Protein AF-C5L203-F1 (afdb_monomer_lite)

pLDDT: mean 73.25, std 21.3, range [21.92, 98.12]

Organism: Perkinsus marinus (strain ATCC 50983 / TXsc) (NCBI:txid423536)

InterPro domains:
  IPR001962 Asparagine synthase [PF00733] (215-255)
  IPR011990 Tetratricopeptide-like helical domain superfamily [G3DSA:1.25.40.10] (316-479)
  IPR011990 Tetratricopeptide-like helical domain superfamily [G3DSA:1.25.40.10] (485-856)
  IPR011990 Tetratricopeptide-like helical domain superfamily [SSF48452] (326-572)
  IPR013699 Signal recognition particle, SRP72 subunit, RNA-binding [PF08492] (887-939)
  IPR014729 Rossmann-like alpha/beta/alpha sandwich fold [G3DSA:3.40.50.620] (203-312)
  IPR017932 Glutamine amidotransferase type 2 domain [PF13537] (48-169)
  IPR017932 Glutamine amidotransferase type 2 domain [PS51278] (2-189)
  IPR026270 Signal recognition particle, SRP72 subunit [PTHR14094] (318-993)
  IPR029055 Nucleophile aminohydrolases, N-terminal [G3DSA:3.60.20.10] (2-196)
  IPR029055 Nucleophile aminohydrolases, N-terminal [SSF56235] (1-193)
  IPR033738 Asparagine synthase, N-terminal domain [cd00712] (2-199)

Structure (mmCIF, N/CA/C/O backbone):
data_AF-C5L203-F1
#
_entry.id   AF-C5L203-F1
#
loop_
_atom_site.group_PDB
_atom_site.id
_atom_site.type_symbol
_atom_site.label_atom_id
_atom_site.label_alt_id
_atom_site.label_comp_id
_atom_site.label_asym_id
_atom_site.label_entity_id
_atom_site.label_seq_id
_atom_site.pdbx_PDB_ins_code
_atom_site.Cartn_x
_atom_site.Cartn_y
_atom_site.Cartn_z
_atom_site.occupancy
_atom_site.B_iso_or_equiv
_atom_site.auth_seq_id
_atom_site.auth_comp_id
_atom_site.auth_asym_id
_atom_site.auth_atom_id
_atom_site.pdbx_PDB_model_num
ATOM 1 N N . MET A 1 1 ? -23.673 -14.806 6.643 1.00 82.50 1 MET A N 1
ATOM 2 C CA . MET A 1 1 ? -23.977 -16.256 6.619 1.00 82.50 1 MET A CA 1
ATOM 3 C C . MET A 1 1 ? -24.822 -16.546 7.827 1.00 82.50 1 MET A C 1
ATOM 5 O O . MET A 1 1 ? -24.348 -16.178 8.884 1.00 82.50 1 MET A O 1
ATOM 9 N N . CYS A 1 2 ? -25.961 -17.221 7.713 1.00 93.56 2 CYS A N 1
ATOM 10 C CA . CYS A 1 2 ? -26.938 -17.395 8.794 1.00 93.56 2 CYS A CA 1
ATOM 11 C C . CYS A 1 2 ? -26.391 -17.977 10.126 1.00 93.56 2 CYS A C 1
ATOM 13 O O . CYS A 1 2 ? -25.274 -18.509 10.235 1.00 93.56 2 CYS A O 1
ATOM 15 N N . GLY A 1 3 ? -27.209 -17.887 11.171 1.00 95.69 3 GLY A N 1
ATOM 16 C CA . GLY A 1 3 ? -27.014 -18.489 12.487 1.00 95.69 3 GLY A CA 1
ATOM 17 C C . GLY A 1 3 ? -28.137 -19.472 12.820 1.00 95.69 3 GLY A C 1
ATOM 18 O O . GLY A 1 3 ? -29.296 -19.188 12.560 1.00 95.69 3 GLY A O 1
ATOM 19 N N . ILE A 1 4 ? -27.790 -20.618 13.408 1.00 97.56 4 ILE A N 1
ATOM 20 C CA . ILE A 1 4 ? -28.744 -21.569 13.994 1.00 97.56 4 ILE A CA 1
ATOM 21 C C . ILE A 1 4 ? -28.460 -21.656 15.491 1.00 97.56 4 ILE A C 1
ATOM 23 O O . ILE A 1 4 ? -27.289 -21.722 15.883 1.00 97.56 4 ILE A O 1
ATOM 27 N N . LEU A 1 5 ? -29.519 -21.718 16.297 1.00 97.69 5 LEU A N 1
ATOM 28 C CA . LEU A 1 5 ? -29.509 -22.233 17.663 1.00 97.69 5 LEU A CA 1
ATOM 29 C C . LEU A 1 5 ? -30.693 -23.192 17.828 1.00 97.69 5 LEU A C 1
ATOM 31 O O . LEU A 1 5 ? -31.832 -22.762 17.748 1.00 97.69 5 LEU A O 1
ATOM 35 N N . ALA A 1 6 ? -30.445 -24.469 18.091 1.00 97.94 6 ALA A N 1
ATOM 36 C CA . ALA A 1 6 ? -31.490 -25.448 18.381 1.00 97.94 6 ALA A CA 1
ATOM 37 C C . ALA A 1 6 ? -31.225 -26.125 19.725 1.00 97.94 6 ALA A C 1
ATOM 39 O O . ALA A 1 6 ? -30.077 -26.448 20.030 1.00 97.94 6 ALA A O 1
ATOM 40 N N . VAL A 1 7 ? -32.273 -26.339 20.510 1.00 97.00 7 VAL A N 1
ATOM 41 C CA . VAL A 1 7 ? -32.245 -26.966 21.831 1.00 97.00 7 VAL A CA 1
ATOM 42 C C . VAL A 1 7 ? -33.370 -27.989 21.898 1.00 97.00 7 VAL A C 1
ATOM 44 O O . VAL A 1 7 ? -34.521 -27.667 21.609 1.00 97.00 7 VAL A O 1
ATOM 47 N N . PHE A 1 8 ? -33.028 -29.216 22.275 1.00 95.69 8 PHE A N 1
ATOM 48 C CA . PHE A 1 8 ? -33.957 -30.339 22.385 1.00 95.69 8 PHE A CA 1
ATOM 49 C C . PHE A 1 8 ? -33.900 -30.945 23.784 1.00 95.69 8 PHE A C 1
ATOM 51 O O . PHE A 1 8 ? -32.814 -31.036 24.364 1.00 95.69 8 PHE A O 1
ATOM 58 N N . GLY A 1 9 ? -35.039 -31.423 24.288 1.00 93.44 9 GLY A N 1
ATOM 59 C CA . GLY A 1 9 ? -35.134 -32.091 25.586 1.00 93.44 9 GLY A CA 1
ATOM 60 C C . GLY A 1 9 ? -35.141 -31.131 26.776 1.00 93.44 9 GLY A C 1
ATOM 61 O O . GLY A 1 9 ? -34.632 -31.488 27.837 1.00 93.44 9 GLY A O 1
ATOM 62 N N . LEU A 1 10 ? -35.667 -29.913 26.605 1.00 93.69 10 LEU A N 1
ATOM 63 C CA . LEU A 1 10 ? -35.875 -28.971 27.706 1.00 93.69 10 LEU A CA 1
ATOM 64 C C . LEU A 1 10 ? -36.775 -29.593 28.788 1.00 93.69 10 LEU A C 1
ATOM 66 O O . LEU A 1 10 ? -37.792 -30.218 28.494 1.00 93.69 10 LEU A O 1
ATOM 70 N N . LYS A 1 11 ? -36.408 -29.414 30.062 1.00 90.50 11 LYS A N 1
ATOM 71 C CA . LYS A 1 11 ? -37.240 -29.864 31.195 1.00 90.50 11 LYS A CA 1
ATOM 72 C C . LYS A 1 11 ? -38.483 -29.002 31.401 1.00 90.50 11 LYS A C 1
ATOM 74 O O . LYS A 1 11 ? -39.487 -29.487 31.916 1.00 90.50 11 LYS A O 1
ATOM 79 N N . GLU A 1 12 ? -38.371 -27.724 31.068 1.00 90.00 12 GLU A N 1
ATOM 80 C CA . GLU A 1 12 ? -39.465 -26.760 31.081 1.00 90.00 12 GLU A CA 1
ATOM 81 C C . GLU A 1 12 ? -40.057 -26.600 29.679 1.00 90.00 12 GLU A C 1
ATOM 83 O O . GLU A 1 12 ? -39.439 -26.989 28.687 1.00 90.00 12 GLU A O 1
ATOM 88 N N . ASP A 1 13 ? -41.254 -26.022 29.600 1.00 93.69 13 ASP A N 1
ATOM 89 C CA . ASP A 1 13 ? -41.859 -25.693 28.313 1.00 93.69 13 ASP A CA 1
ATOM 90 C C . ASP A 1 13 ? -41.004 -24.652 27.565 1.00 93.69 13 ASP A C 1
ATOM 92 O O . ASP A 1 13 ? -40.489 -23.696 28.153 1.00 93.69 13 ASP A O 1
ATOM 96 N N . ALA A 1 14 ? -40.853 -24.830 26.258 1.00 93.56 14 ALA A N 1
ATOM 97 C CA . ALA A 1 14 ? -40.034 -24.005 25.391 1.00 93.56 14 ALA A CA 1
ATOM 98 C C . ALA A 1 14 ? -40.481 -22.539 25.389 1.00 93.56 14 ALA A C 1
ATOM 100 O O . ALA A 1 14 ? -39.633 -21.667 25.211 1.00 93.56 14 ALA A O 1
ATOM 101 N N . GLU A 1 15 ? -41.762 -22.242 25.642 1.00 93.94 15 GLU A N 1
ATOM 102 C CA . GLU A 1 15 ? -42.229 -20.859 25.807 1.00 93.94 15 GLU A CA 1
ATOM 103 C C . GLU A 1 15 ? -41.666 -20.203 27.077 1.00 93.94 15 GLU A C 1
ATOM 105 O O . GLU A 1 15 ? -41.378 -19.006 27.078 1.00 93.94 15 GLU A O 1
ATOM 110 N N . ILE A 1 16 ? -41.421 -20.976 28.140 1.00 94.19 16 ILE A N 1
ATOM 111 C CA . ILE A 1 16 ? -40.748 -20.490 29.357 1.00 94.19 16 ILE A CA 1
ATOM 112 C C . ILE A 1 16 ? -39.256 -20.280 29.079 1.00 94.19 16 ILE A C 1
ATOM 114 O O . ILE A 1 16 ? -38.678 -19.272 29.490 1.00 94.19 16 ILE A O 1
ATOM 118 N N . PHE A 1 17 ? -38.637 -21.188 28.321 1.00 93.88 17 PHE A N 1
ATOM 119 C CA . PHE A 1 17 ? -37.232 -21.075 27.926 1.00 93.88 17 PHE A CA 1
ATOM 120 C C . PHE A 1 17 ? -36.982 -19.957 26.897 1.00 93.88 17 PHE A C 1
ATOM 122 O O . PHE A 1 17 ? -35.861 -19.452 26.779 1.00 93.88 17 PHE A O 1
ATOM 129 N N . ARG A 1 18 ? -38.006 -19.533 26.149 1.00 95.12 18 ARG A N 1
ATOM 130 C CA . ARG A 1 18 ? -37.896 -18.618 25.004 1.00 95.12 18 ARG A CA 1
ATOM 131 C C . ARG A 1 18 ? -37.084 -17.343 25.274 1.00 95.12 18 ARG A C 1
ATOM 133 O O . ARG A 1 18 ? -36.204 -17.060 24.458 1.00 95.12 18 ARG A O 1
ATOM 140 N N . PRO A 1 19 ? -37.257 -16.591 26.383 1.00 95.81 19 PRO A N 1
ATOM 141 C CA . PRO A 1 19 ? -36.428 -15.414 26.659 1.00 95.81 19 PRO A CA 1
ATOM 142 C C . PRO A 1 19 ? -34.935 -15.754 26.768 1.00 95.81 19 PRO A C 1
ATOM 144 O O . PRO A 1 19 ? -34.087 -15.032 26.244 1.00 95.81 19 PRO A O 1
ATOM 147 N N . THR A 1 20 ? -34.610 -16.894 27.388 1.00 93.88 20 THR A N 1
ATOM 148 C CA . THR A 1 20 ? -33.238 -17.416 27.453 1.00 93.88 20 THR A CA 1
ATOM 149 C C . THR A 1 20 ? -32.735 -17.800 26.063 1.00 93.88 20 THR A C 1
ATOM 151 O O . THR A 1 20 ? -31.639 -17.396 25.670 1.00 93.88 20 THR A O 1
ATOM 154 N N . GLY A 1 21 ? -33.523 -18.570 25.309 1.00 94.06 21 GLY A N 1
ATOM 155 C CA . GLY A 1 21 ? -33.169 -19.006 23.960 1.00 94.06 21 GLY A CA 1
ATOM 156 C C . GLY A 1 21 ? -32.878 -17.825 23.029 1.00 94.06 21 GLY A C 1
ATOM 157 O O . GLY A 1 21 ? -31.865 -17.821 22.330 1.00 94.06 21 GLY A O 1
ATOM 158 N N . LEU A 1 22 ? -33.690 -16.767 23.097 1.00 95.38 22 LEU A N 1
ATOM 159 C CA . LEU A 1 22 ? -33.485 -15.534 22.336 1.00 95.38 22 LEU A CA 1
ATOM 160 C C . LEU A 1 22 ? -32.226 -14.770 22.772 1.00 95.38 22 LEU A C 1
ATOM 162 O O . LEU A 1 22 ? -31.503 -14.266 21.915 1.00 95.38 22 LEU A O 1
ATOM 166 N N . GLN A 1 23 ? -31.893 -14.723 24.068 1.00 95.50 23 GLN A N 1
ATOM 167 C CA . GLN A 1 23 ? -30.625 -14.135 24.529 1.00 95.50 23 GLN A CA 1
ATOM 168 C C . GLN A 1 23 ? -29.404 -14.887 23.983 1.00 95.50 23 GLN A C 1
ATOM 170 O O . GLN A 1 23 ? -28.409 -14.263 23.607 1.00 95.50 23 GLN A O 1
ATOM 175 N N . LEU A 1 24 ? -29.469 -16.220 23.920 1.00 95.38 24 LEU A N 1
ATOM 176 C CA . LEU A 1 24 ? -28.408 -17.043 23.338 1.00 95.38 24 LEU A CA 1
ATOM 177 C C . LEU A 1 24 ? -28.317 -16.842 21.818 1.00 95.38 24 LEU A C 1
ATOM 179 O O . LEU A 1 24 ? -27.210 -16.677 21.300 1.00 95.38 24 LEU A O 1
ATOM 183 N N . SER A 1 25 ? -29.458 -16.781 21.122 1.00 94.44 25 SER A N 1
ATOM 184 C CA . SER A 1 25 ? -29.531 -16.496 19.681 1.00 94.44 25 SER A CA 1
ATOM 185 C C . SER A 1 25 ? -28.968 -15.111 19.345 1.00 94.44 25 SER A C 1
ATOM 187 O O . SER A 1 25 ? -28.134 -14.972 18.451 1.00 94.44 25 SER A O 1
ATOM 189 N N . LYS A 1 26 ? -29.274 -14.090 20.160 1.00 94.44 26 LYS A N 1
ATOM 190 C CA . LYS A 1 26 ? -28.774 -12.715 19.987 1.00 94.44 26 LYS A CA 1
ATOM 191 C C . LYS A 1 26 ? -27.244 -12.642 19.929 1.00 94.44 26 LYS A C 1
ATOM 193 O O . LYS A 1 26 ? -26.695 -11.812 19.207 1.00 94.44 26 LYS A O 1
ATOM 198 N N . ARG A 1 27 ? -26.527 -13.546 20.610 1.00 95.06 27 ARG A N 1
ATOM 199 C CA . ARG A 1 27 ? -25.052 -13.621 20.544 1.00 95.06 27 ARG A CA 1
ATOM 200 C C . ARG A 1 27 ? -24.553 -13.943 19.134 1.00 95.06 27 ARG A C 1
ATOM 202 O O . ARG A 1 27 ? -23.462 -13.518 18.755 1.00 95.06 27 ARG A O 1
ATOM 209 N N . ILE A 1 28 ? -25.328 -14.686 18.350 1.00 93.81 28 ILE A N 1
ATOM 210 C CA . ILE A 1 28 ? -24.997 -15.060 16.972 1.00 93.81 28 ILE A CA 1
ATOM 211 C C . ILE A 1 28 ? -25.735 -14.222 15.918 1.00 93.81 28 ILE A C 1
ATOM 213 O O . ILE A 1 28 ? -25.506 -14.447 14.738 1.00 93.81 28 ILE A O 1
ATOM 217 N N . ARG A 1 29 ? -26.498 -13.190 16.306 1.00 91.88 29 ARG A N 1
ATOM 218 C CA . ARG A 1 29 ? -27.265 -12.325 15.385 1.00 91.88 29 ARG A CA 1
ATOM 219 C C . ARG A 1 29 ? -26.428 -11.616 14.314 1.00 91.88 29 ARG A C 1
ATOM 221 O O . ARG A 1 29 ? -26.865 -11.489 13.181 1.00 91.88 29 ARG A O 1
ATOM 228 N N . HIS A 1 30 ? -25.180 -11.250 14.620 1.00 90.50 30 HIS A N 1
ATOM 229 C CA . HIS A 1 30 ? -24.232 -10.656 13.654 1.00 90.50 30 HIS A CA 1
ATOM 230 C C . HIS A 1 30 ? -23.986 -11.503 12.383 1.00 90.50 30 HIS A C 1
ATOM 232 O O . HIS A 1 30 ? -23.420 -11.016 11.410 1.00 90.50 30 HIS A O 1
ATOM 238 N N . ARG A 1 31 ? -24.363 -12.786 12.400 1.00 88.50 31 ARG A N 1
ATOM 239 C CA . ARG A 1 31 ? -24.259 -13.715 11.272 1.00 88.50 31 ARG A CA 1
ATOM 240 C C . ARG A 1 31 ? -25.333 -13.462 10.200 1.00 88.50 31 ARG A C 1
ATOM 242 O O . ARG A 1 31 ? -25.049 -13.591 9.004 1.00 88.50 31 ARG A O 1
ATOM 249 N N . GLY A 1 32 ? -26.533 -13.091 10.636 1.00 83.44 32 GLY A N 1
ATOM 250 C CA . GLY A 1 32 ? -27.715 -12.885 9.809 1.00 83.44 32 GLY A CA 1
ATOM 251 C C . GLY A 1 32 ? -28.655 -11.883 10.476 1.00 83.44 32 GLY A C 1
ATOM 252 O O . GLY A 1 32 ? -29.555 -12.308 11.195 1.00 83.44 32 GLY A O 1
ATOM 253 N N . PRO A 1 33 ? -28.403 -10.572 10.314 1.00 78.56 33 PRO A N 1
ATOM 254 C CA . PRO A 1 33 ? -29.177 -9.528 10.979 1.00 78.56 33 PRO A CA 1
ATOM 255 C C . PRO A 1 33 ? -30.534 -9.248 10.315 1.00 78.56 33 PRO A C 1
ATOM 257 O O . PRO A 1 33 ? -31.339 -8.542 10.919 1.00 78.56 33 PRO A O 1
ATOM 260 N N . ASP A 1 34 ? -30.782 -9.789 9.118 1.00 85.06 34 ASP A N 1
ATOM 261 C CA . ASP A 1 34 ? -31.914 -9.408 8.264 1.00 85.06 34 ASP A CA 1
ATOM 262 C C . ASP A 1 34 ? -33.248 -9.949 8.786 1.00 85.06 34 ASP A C 1
ATOM 264 O O . ASP A 1 34 ? -34.286 -9.311 8.632 1.00 85.06 34 ASP A O 1
ATOM 268 N N . TRP A 1 35 ? -33.237 -11.129 9.412 1.00 85.12 35 TRP A N 1
ATOM 269 C CA . TRP A 1 35 ? -34.433 -11.714 10.010 1.00 85.12 35 TRP A CA 1
ATOM 270 C C . TRP A 1 35 ? -34.079 -12.585 11.209 1.00 85.12 35 TRP A C 1
ATOM 272 O O . TRP A 1 35 ? -33.162 -13.402 11.138 1.00 85.12 35 TRP A O 1
ATOM 282 N N . SER A 1 36 ? -34.854 -12.469 12.282 1.00 90.56 36 SER A N 1
ATOM 283 C CA . SER A 1 36 ? -34.721 -13.308 13.473 1.00 90.56 36 SER A CA 1
ATOM 284 C C . SER A 1 36 ? -36.063 -13.969 13.753 1.00 90.56 36 SER A C 1
ATOM 286 O O . SER A 1 36 ? -37.072 -13.281 13.907 1.00 90.56 36 SER A O 1
ATOM 288 N N . SER A 1 37 ? -36.101 -15.296 13.837 1.00 92.50 37 SER A N 1
ATOM 289 C CA . SER A 1 37 ? -37.325 -16.002 14.224 1.00 92.50 37 SER A CA 1
ATOM 290 C C . SER A 1 37 ? -37.030 -17.243 15.060 1.00 92.50 37 SER A C 1
ATOM 292 O O . SER A 1 37 ? -35.897 -17.733 15.102 1.00 92.50 37 SER A O 1
ATOM 294 N N . CYS A 1 38 ? -38.048 -17.734 15.769 1.00 95.19 38 CYS A N 1
ATOM 295 C CA . CYS A 1 38 ? -37.935 -18.936 16.577 1.00 95.19 38 CYS A CA 1
ATOM 296 C C . CYS A 1 38 ? -39.191 -19.807 16.519 1.00 95.19 38 CYS A C 1
ATOM 298 O O . CYS A 1 38 ? -40.311 -19.304 16.468 1.00 95.19 38 CYS A O 1
ATOM 300 N N . TYR A 1 39 ? -38.977 -21.111 16.622 1.00 96.25 39 TYR A N 1
ATOM 301 C CA . TYR A 1 39 ? -39.967 -22.141 16.875 1.00 96.25 39 TYR A CA 1
ATOM 302 C C . TYR A 1 39 ? -39.869 -22.585 18.337 1.00 96.25 39 TYR A C 1
ATOM 304 O O . TYR A 1 39 ? -38.778 -22.919 18.809 1.00 96.25 39 TYR A O 1
ATOM 312 N N . CYS A 1 40 ? -41.001 -22.590 19.038 1.00 95.38 40 CYS A N 1
ATOM 313 C CA . CYS A 1 40 ? -41.128 -23.070 20.412 1.00 95.38 40 CYS A CA 1
ATOM 314 C C . CYS A 1 40 ? -42.271 -24.086 20.457 1.00 95.38 40 CYS A C 1
ATOM 316 O O . CYS A 1 40 ? -43.402 -23.766 20.097 1.00 95.38 40 CYS A O 1
ATOM 318 N N . HIS A 1 41 ? -41.984 -25.317 20.876 1.00 92.88 41 HIS A N 1
ATOM 319 C CA . HIS A 1 41 ? -43.021 -26.318 21.108 1.00 92.88 41 HIS A CA 1
ATOM 320 C C . HIS A 1 41 ? -42.549 -27.350 22.129 1.00 92.88 41 HIS A C 1
ATOM 322 O O . HIS A 1 41 ? -41.554 -28.034 21.890 1.00 92.88 41 HIS A O 1
ATOM 328 N N . LYS A 1 42 ? -43.292 -27.503 23.234 1.00 92.38 42 LYS A N 1
ATOM 329 C CA . LYS A 1 42 ? -43.001 -28.467 24.308 1.00 92.38 42 LYS A CA 1
ATOM 330 C C . LYS A 1 42 ? -41.556 -28.353 24.793 1.00 92.38 42 LYS A C 1
ATOM 332 O O . LYS A 1 42 ? -41.200 -27.340 25.359 1.00 92.38 42 LYS A O 1
ATOM 337 N N . ASP A 1 43 ? -40.720 -29.356 24.572 1.00 93.81 43 ASP A N 1
ATOM 338 C CA . ASP A 1 43 ? -39.336 -29.433 25.030 1.00 93.81 43 ASP A CA 1
ATOM 339 C C . ASP A 1 43 ? -38.314 -28.998 23.958 1.00 93.81 43 ASP A C 1
ATOM 341 O O . ASP A 1 43 ? -37.120 -29.301 24.070 1.00 93.81 43 ASP A O 1
ATOM 345 N N . VAL A 1 44 ? -38.769 -28.304 22.904 1.00 97.06 44 VAL A N 1
ATOM 346 C CA . VAL A 1 44 ? -37.970 -27.944 21.724 1.00 97.06 44 VAL A CA 1
ATOM 347 C C . VAL A 1 44 ? -37.989 -26.442 21.446 1.00 97.06 44 VAL A C 1
ATOM 349 O O . VAL A 1 44 ? -39.046 -25.828 21.299 1.00 97.06 44 VAL A O 1
ATOM 352 N N . PHE A 1 45 ? -36.793 -25.872 21.288 1.00 97.69 45 PHE A N 1
ATOM 353 C CA . PHE A 1 45 ? -36.564 -24.487 20.882 1.00 97.69 45 PHE A CA 1
ATOM 354 C C . PHE A 1 45 ? -35.628 -24.443 19.671 1.00 97.69 45 PHE A C 1
ATOM 356 O O . PHE A 1 45 ? -34.523 -24.977 19.728 1.00 97.69 45 PHE A O 1
ATOM 363 N N . ILE A 1 46 ? -36.020 -23.782 18.582 1.00 98.12 46 ILE A N 1
ATOM 364 C CA . ILE A 1 46 ? -35.163 -23.578 17.404 1.00 98.12 46 ILE A CA 1
ATOM 365 C C . ILE A 1 46 ? -35.225 -22.109 17.008 1.00 98.12 46 ILE A C 1
ATOM 367 O O . ILE A 1 46 ? -36.286 -21.619 16.657 1.00 98.12 46 ILE A O 1
ATOM 371 N N . ALA A 1 47 ? -34.098 -21.411 17.023 1.00 96.88 47 ALA A N 1
ATOM 372 C CA . ALA A 1 47 ? -33.953 -20.050 16.535 1.00 96.88 47 ALA A CA 1
ATOM 373 C C . ALA A 1 47 ? -33.035 -19.993 15.312 1.00 96.88 47 ALA A C 1
ATOM 375 O O . ALA A 1 47 ? -32.069 -20.759 15.185 1.00 96.88 47 ALA A O 1
ATOM 376 N N . HIS A 1 48 ? -33.341 -19.053 14.425 1.00 96.88 48 HIS A N 1
ATOM 377 C CA . HIS A 1 48 ? -32.569 -18.781 13.225 1.00 96.88 48 HIS A CA 1
ATOM 378 C C . HIS A 1 48 ? -32.344 -17.279 13.060 1.00 96.88 48 HIS A C 1
ATOM 380 O O . HIS A 1 48 ? -33.257 -16.477 13.248 1.00 96.88 48 HIS A O 1
ATOM 386 N N . GLU A 1 49 ? -31.105 -16.933 12.725 1.00 95.25 49 GLU A N 1
ATOM 387 C CA . GLU A 1 49 ? -30.656 -15.579 12.400 1.00 95.25 49 GLU A CA 1
ATOM 388 C C . GLU A 1 49 ? -30.281 -15.573 10.915 1.00 95.25 49 GLU A C 1
ATOM 390 O O . GLU A 1 49 ? -29.255 -16.144 10.519 1.00 95.25 49 GLU A O 1
ATOM 395 N N . ARG A 1 50 ? -31.129 -14.998 10.068 1.00 91.12 50 ARG A N 1
ATOM 396 C CA . ARG A 1 50 ? -31.045 -15.128 8.614 1.00 91.12 50 ARG A CA 1
ATOM 397 C C . ARG A 1 50 ? -30.233 -14.003 7.989 1.00 91.12 50 ARG A C 1
ATOM 399 O O . ARG A 1 50 ? -30.448 -12.832 8.276 1.00 91.12 50 ARG A O 1
ATOM 406 N N . LEU A 1 51 ? -29.330 -14.380 7.087 1.00 89.81 51 LEU A N 1
ATOM 407 C CA . LEU A 1 51 ? -28.811 -13.488 6.052 1.00 89.81 51 LEU A CA 1
ATOM 408 C C . LEU A 1 51 ? -29.572 -13.805 4.757 1.00 89.81 51 LEU A C 1
ATOM 410 O O . LEU A 1 51 ? -29.513 -14.943 4.289 1.00 89.81 51 LEU A O 1
ATOM 414 N N . ALA A 1 52 ? -30.311 -12.844 4.216 1.00 87.12 52 ALA A N 1
ATOM 415 C CA . ALA A 1 52 ? -31.176 -13.016 3.057 1.00 87.12 52 ALA A CA 1
ATOM 416 C C . ALA A 1 52 ? -30.368 -12.943 1.745 1.00 87.12 52 ALA A C 1
ATOM 418 O O . ALA A 1 52 ? -29.904 -11.874 1.360 1.00 87.12 52 ALA A O 1
ATOM 419 N N . ILE A 1 53 ? -30.185 -14.084 1.063 1.00 83.25 53 ILE A N 1
ATOM 420 C CA . ILE A 1 53 ? -29.422 -14.179 -0.204 1.00 83.25 53 ILE A CA 1
ATOM 421 C C . ILE A 1 53 ? -30.303 -14.679 -1.355 1.00 83.25 53 ILE A C 1
ATOM 423 O O . ILE A 1 53 ? -30.391 -14.022 -2.391 1.00 83.25 53 ILE A O 1
ATOM 427 N N . VAL A 1 54 ? -30.954 -15.831 -1.163 1.00 84.19 54 VAL A N 1
ATOM 428 C CA . VAL A 1 54 ? -31.940 -16.408 -2.090 1.00 84.19 54 VAL A CA 1
ATOM 429 C C . VAL A 1 54 ? -33.321 -16.281 -1.456 1.00 84.19 54 VAL A C 1
ATOM 431 O O . VAL A 1 54 ? -33.507 -16.687 -0.305 1.00 84.19 54 VAL A O 1
ATOM 434 N N . ASP A 1 55 ? -34.260 -15.712 -2.210 1.00 83.75 55 ASP A N 1
ATOM 435 C CA . ASP A 1 55 ? -35.632 -15.394 -1.827 1.00 83.75 55 ASP A CA 1
ATOM 436 C C . ASP A 1 55 ? -35.708 -14.488 -0.592 1.00 83.75 55 ASP A C 1
ATOM 438 O O . ASP A 1 55 ? -35.942 -14.918 0.542 1.00 83.75 55 ASP A O 1
ATOM 442 N N . VAL A 1 56 ? -35.434 -13.200 -0.809 1.00 81.19 56 VAL A N 1
ATOM 443 C CA . VAL A 1 56 ? -35.354 -12.193 0.260 1.00 81.19 56 VAL A CA 1
ATOM 444 C C . VAL A 1 56 ? -36.673 -12.078 1.029 1.00 81.19 56 VAL A C 1
ATOM 446 O O . VAL A 1 56 ? -36.632 -11.932 2.249 1.00 81.19 56 VAL A O 1
ATOM 449 N N . GLU A 1 57 ? -37.808 -12.228 0.344 1.00 81.12 57 GLU A N 1
ATOM 450 C CA . GLU A 1 57 ? -39.147 -11.963 0.879 1.00 81.12 57 GLU A CA 1
ATOM 451 C C . GLU A 1 57 ? -39.757 -13.151 1.637 1.00 81.12 57 GLU A C 1
ATOM 453 O O . GLU A 1 57 ? -40.255 -12.966 2.746 1.00 81.12 57 GLU A O 1
ATOM 458 N N . SER A 1 58 ? -39.726 -14.367 1.073 1.00 85.00 58 SER A N 1
ATOM 459 C CA . SER A 1 58 ? -40.485 -15.511 1.616 1.00 85.00 58 SER A CA 1
ATOM 460 C C . SER A 1 58 ? -39.634 -16.587 2.303 1.00 85.00 58 SER A C 1
ATOM 462 O O . SER A 1 58 ? -40.170 -17.484 2.950 1.00 85.00 58 SER A O 1
ATOM 464 N N . GLY A 1 59 ? -38.303 -16.469 2.262 1.00 83.44 59 GLY A N 1
ATOM 465 C CA . GLY A 1 59 ? -37.370 -17.491 2.751 1.00 83.44 59 GLY A CA 1
ATOM 466 C C . GLY A 1 59 ? -37.075 -17.458 4.255 1.00 83.44 59 GLY A C 1
ATOM 467 O O . GLY A 1 59 ? -35.999 -17.908 4.669 1.00 83.44 59 GLY A O 1
ATOM 468 N N . ALA A 1 60 ? -37.956 -16.874 5.075 1.00 88.00 60 ALA A N 1
ATOM 469 C CA . ALA A 1 60 ? -37.778 -16.791 6.524 1.00 88.00 60 ALA A CA 1
ATOM 470 C C . ALA A 1 60 ? -37.690 -18.194 7.150 1.00 88.00 60 ALA A C 1
ATOM 472 O O . ALA A 1 60 ? -38.455 -19.090 6.804 1.00 88.00 60 ALA A O 1
ATOM 473 N N . GLN A 1 61 ? -36.749 -18.385 8.079 1.00 91.88 61 GLN A N 1
ATOM 474 C CA . GLN A 1 61 ? -36.522 -19.676 8.733 1.00 91.88 61 GLN A CA 1
ATOM 475 C C . GLN A 1 61 ? -36.719 -19.559 10.251 1.00 91.88 61 GLN A C 1
ATOM 477 O O . GLN A 1 61 ? -36.443 -18.481 10.788 1.00 91.88 61 GLN A O 1
ATOM 482 N N . PRO A 1 62 ? -37.131 -20.628 10.966 1.00 95.38 62 PRO A N 1
ATOM 483 C CA . PRO A 1 62 ? -37.295 -22.006 10.481 1.00 95.38 62 PRO A CA 1
ATOM 484 C C . PRO A 1 62 ? -38.379 -22.191 9.405 1.00 95.38 62 PRO A C 1
ATOM 486 O O . PRO A 1 62 ? -39.405 -21.524 9.447 1.00 95.38 62 PRO A O 1
ATOM 489 N N . LEU A 1 63 ? -38.120 -23.073 8.437 1.00 95.25 63 LEU A N 1
ATOM 490 C CA . LEU A 1 63 ? -39.057 -23.486 7.390 1.00 95.25 63 LEU A CA 1
ATOM 491 C C . LEU A 1 63 ? -39.982 -24.583 7.918 1.00 95.25 63 LEU A C 1
ATOM 493 O O . LEU A 1 63 ? -39.560 -25.409 8.731 1.00 95.25 63 LEU A O 1
ATOM 497 N N . TYR A 1 64 ? -41.211 -24.615 7.407 1.00 95.12 64 TYR A N 1
ATOM 498 C CA . TYR A 1 64 ? -42.248 -25.563 7.806 1.00 95.12 64 TYR A CA 1
ATOM 499 C C . TYR A 1 64 ? -42.821 -26.277 6.598 1.00 95.12 64 TYR A C 1
ATOM 501 O O . TYR A 1 64 ? -42.976 -25.673 5.536 1.00 95.12 64 TYR A O 1
ATOM 509 N N . ASN A 1 65 ? -43.171 -27.550 6.771 1.00 92.62 65 ASN A N 1
ATOM 510 C CA . ASN A 1 65 ? -44.007 -28.227 5.788 1.00 92.62 65 ASN A CA 1
ATOM 511 C C . ASN A 1 65 ? -45.463 -27.752 5.902 1.00 92.62 65 ASN A C 1
ATOM 513 O O . ASN A 1 65 ? -45.831 -27.059 6.851 1.00 92.62 65 ASN A O 1
ATOM 517 N N . LYS A 1 66 ? -46.305 -28.139 4.937 1.00 88.88 66 LYS A N 1
ATOM 518 C CA . LYS A 1 66 ? -47.705 -27.691 4.838 1.00 88.88 66 LYS A CA 1
ATOM 519 C C . LYS A 1 66 ? -48.511 -27.902 6.126 1.00 88.88 66 LYS A C 1
ATOM 521 O O . LYS A 1 66 ? -49.315 -27.050 6.491 1.00 88.88 66 LYS A O 1
ATOM 526 N N . ASP A 1 67 ? -48.261 -29.008 6.820 1.00 89.81 67 ASP A N 1
ATOM 527 C CA . ASP A 1 67 ? -48.970 -29.377 8.048 1.00 89.81 67 ASP A CA 1
ATOM 528 C C . ASP A 1 67 ? -48.296 -28.837 9.327 1.00 89.81 67 ASP A C 1
ATOM 530 O O . ASP A 1 67 ? -48.766 -29.106 10.432 1.00 89.81 67 ASP A O 1
ATOM 534 N N . HIS A 1 68 ? -47.196 -28.081 9.201 1.00 90.62 68 HIS A N 1
ATOM 535 C CA . HIS A 1 68 ? -46.363 -27.585 10.306 1.00 90.62 68 HIS A CA 1
ATOM 536 C C . HIS A 1 68 ? -45.872 -28.682 11.272 1.00 90.62 68 HIS A C 1
ATOM 538 O O . HIS A 1 68 ? -45.604 -28.429 12.448 1.00 90.62 68 HIS A O 1
ATOM 544 N N . THR A 1 69 ? -45.727 -29.911 10.779 1.00 92.62 69 THR A N 1
ATOM 545 C CA . THR A 1 69 ? -45.225 -31.056 11.543 1.00 92.62 69 THR A CA 1
ATOM 546 C C . THR A 1 69 ? -43.712 -31.212 11.451 1.00 92.62 69 THR A C 1
ATOM 548 O O . THR A 1 69 ? -43.104 -31.752 12.374 1.00 92.62 69 THR A O 1
ATOM 551 N N . THR A 1 70 ? -43.104 -30.741 10.361 1.00 95.88 70 THR A N 1
ATOM 552 C CA . THR A 1 70 ? -41.657 -30.793 10.127 1.00 95.88 70 THR A CA 1
ATOM 553 C C . THR A 1 70 ? -41.096 -29.374 10.120 1.00 95.88 70 THR A C 1
ATOM 555 O O . THR A 1 70 ? -41.618 -28.499 9.430 1.00 95.88 70 THR A O 1
ATOM 558 N N . VAL A 1 71 ? -40.027 -29.147 10.885 1.00 97.31 71 VAL A N 1
ATOM 559 C CA . VAL A 1 71 ? -39.371 -27.845 11.070 1.00 97.31 71 VAL A CA 1
ATOM 560 C C . VAL A 1 71 ? -37.913 -27.941 10.636 1.00 97.31 71 VAL A C 1
ATOM 562 O O . VAL A 1 71 ? -37.192 -28.829 11.092 1.00 97.31 71 VAL A O 1
ATOM 565 N N . LEU A 1 72 ? -37.451 -27.019 9.793 1.00 97.62 72 LEU A N 1
ATOM 566 C CA . LEU A 1 72 ? -36.098 -27.013 9.232 1.00 97.62 72 LEU A CA 1
ATOM 567 C C . LEU A 1 72 ? -35.403 -25.662 9.461 1.00 97.62 72 LEU A C 1
ATOM 569 O O . LEU A 1 72 ? -35.917 -24.618 9.080 1.00 97.62 72 LEU A O 1
ATOM 573 N N . ALA A 1 73 ? -34.190 -25.675 10.013 1.00 97.44 73 ALA A N 1
ATOM 574 C CA . ALA A 1 73 ? -33.325 -24.497 10.115 1.00 97.44 73 ALA A CA 1
ATOM 575 C C . ALA A 1 73 ? -31.973 -24.765 9.443 1.00 97.44 73 ALA A C 1
ATOM 577 O O . ALA A 1 73 ? -31.296 -25.737 9.783 1.00 97.44 73 ALA A O 1
ATOM 578 N N . VAL A 1 74 ? -31.565 -23.897 8.515 1.00 96.38 74 VAL A N 1
ATOM 579 C CA . VAL A 1 74 ? -30.405 -24.084 7.631 1.00 96.38 74 VAL A CA 1
ATOM 580 C C . VAL A 1 74 ? -29.499 -22.861 7.636 1.00 96.38 74 VAL A C 1
ATOM 582 O O . VAL A 1 74 ? -29.913 -21.726 7.429 1.00 96.38 74 VAL A O 1
ATOM 585 N N . ASN A 1 75 ? -28.209 -23.108 7.802 1.00 95.44 75 ASN A N 1
ATOM 586 C CA . ASN A 1 75 ? -27.143 -22.169 7.521 1.00 95.44 75 ASN A CA 1
ATOM 587 C C . ASN A 1 75 ? -26.406 -22.702 6.296 1.00 95.44 75 ASN A C 1
ATOM 589 O O . ASN A 1 75 ? -25.659 -23.671 6.414 1.00 95.44 75 ASN A O 1
ATOM 593 N N . GLY A 1 76 ? -26.664 -22.144 5.119 1.00 92.38 76 GLY A N 1
ATOM 594 C CA . GLY A 1 76 ? -26.118 -22.694 3.889 1.00 92.38 76 GLY A CA 1
ATOM 595 C C . GLY A 1 76 ? -26.807 -22.219 2.624 1.00 92.38 76 GLY A C 1
ATOM 596 O O . GLY A 1 76 ? -27.722 -21.408 2.687 1.00 92.38 76 GLY A O 1
ATOM 597 N N . GLU A 1 77 ? -26.326 -22.771 1.516 1.00 93.25 77 GLU A N 1
ATOM 598 C CA . GLU A 1 77 ? -26.738 -22.530 0.140 1.00 93.25 77 GLU A CA 1
ATOM 599 C C . GLU A 1 77 ? -26.706 -23.861 -0.639 1.00 93.25 77 GLU A C 1
ATOM 601 O O . GLU A 1 77 ? -25.677 -24.551 -0.661 1.00 93.25 77 GLU A O 1
ATOM 606 N N . ILE A 1 78 ? -27.821 -24.233 -1.272 1.00 95.00 78 ILE A N 1
ATOM 607 C CA . ILE A 1 78 ? -27.990 -25.450 -2.081 1.00 95.00 78 ILE A CA 1
ATOM 608 C C . ILE A 1 78 ? -27.968 -25.100 -3.575 1.00 95.00 78 ILE A C 1
ATOM 610 O O . ILE A 1 78 ? -28.988 -24.795 -4.178 1.00 95.00 78 ILE A O 1
ATOM 614 N N . TYR A 1 79 ? -26.804 -25.194 -4.216 1.00 93.75 79 TYR A N 1
ATOM 615 C CA . TYR A 1 79 ? -26.570 -24.772 -5.606 1.00 93.75 79 TYR A CA 1
ATOM 616 C C . TYR A 1 79 ? -27.393 -25.513 -6.664 1.00 93.75 79 TYR A C 1
ATOM 618 O O . TYR A 1 79 ? -27.601 -25.000 -7.759 1.00 93.75 79 TYR A O 1
ATOM 626 N N . ASN A 1 80 ? -27.838 -26.737 -6.377 1.00 94.31 80 ASN A N 1
ATOM 627 C CA . ASN A 1 80 ? -28.650 -27.538 -7.295 1.00 94.31 80 ASN A CA 1
ATOM 628 C C . ASN A 1 80 ? -30.129 -27.625 -6.889 1.00 94.31 80 ASN A C 1
ATOM 630 O O . ASN A 1 80 ? -30.797 -28.581 -7.280 1.00 94.31 80 ASN A O 1
ATOM 634 N N . TYR A 1 81 ? -30.649 -26.655 -6.129 1.00 94.56 81 TYR A N 1
ATOM 635 C CA . TYR A 1 81 ? -32.034 -26.691 -5.653 1.00 94.56 81 TYR A CA 1
ATOM 636 C C . TYR A 1 81 ? -33.071 -26.643 -6.787 1.00 94.56 81 TYR A C 1
ATOM 638 O O . TYR A 1 81 ? -34.088 -27.317 -6.686 1.00 94.56 81 TYR A O 1
ATOM 646 N N . GLN A 1 82 ? -32.825 -25.907 -7.879 1.00 93.19 82 GLN A N 1
ATOM 647 C CA . GLN A 1 82 ? -33.792 -25.738 -8.977 1.00 93.19 82 GLN A CA 1
ATOM 648 C C . GLN A 1 82 ? -34.254 -27.068 -9.607 1.00 93.19 82 GLN A C 1
ATOM 650 O O . GLN A 1 82 ? -35.455 -27.337 -9.577 1.00 93.19 82 GLN A O 1
ATOM 655 N N . PRO A 1 83 ? -33.363 -27.952 -10.107 1.00 94.75 83 PRO A N 1
ATOM 656 C CA . PRO A 1 83 ? -33.795 -29.233 -10.667 1.00 94.75 83 PRO A CA 1
ATOM 657 C C . PRO A 1 83 ? -34.453 -30.154 -9.627 1.00 94.75 83 PRO A C 1
ATOM 659 O O . PRO A 1 83 ? -35.381 -30.886 -9.965 1.00 94.75 83 PRO A O 1
ATOM 662 N N . ILE A 1 84 ? -34.014 -30.107 -8.361 1.00 95.88 84 ILE A N 1
ATOM 663 C CA . ILE A 1 84 ? -34.632 -30.881 -7.269 1.00 95.88 84 ILE A CA 1
ATOM 664 C C . ILE A 1 84 ? -36.059 -30.376 -7.013 1.00 95.88 84 ILE A C 1
ATOM 666 O O . ILE A 1 84 ? -36.997 -31.165 -6.925 1.00 95.88 84 ILE A O 1
ATOM 670 N N . ARG A 1 85 ? -36.237 -29.054 -6.948 1.00 95.69 85 ARG A N 1
ATOM 671 C CA . ARG A 1 85 ? -37.529 -28.392 -6.771 1.00 95.69 85 ARG A CA 1
ATOM 672 C C . ARG A 1 85 ? -38.489 -28.739 -7.902 1.00 95.69 85 ARG A C 1
ATOM 674 O O . ARG A 1 85 ? -39.618 -29.128 -7.632 1.00 95.69 85 ARG A O 1
ATOM 681 N N . GLU A 1 86 ? -38.049 -28.650 -9.155 1.00 95.75 86 GLU A N 1
ATOM 682 C CA . GLU A 1 86 ? -38.867 -29.027 -10.314 1.00 95.75 86 GLU A CA 1
ATOM 683 C C . GLU A 1 86 ? -39.337 -30.483 -10.252 1.00 95.75 86 GLU A C 1
ATOM 685 O O . GLU A 1 86 ? -40.472 -30.786 -10.625 1.00 95.75 86 GLU A O 1
ATOM 690 N N . GLN A 1 87 ? -38.475 -31.393 -9.790 1.00 95.50 87 GLN A N 1
ATOM 691 C CA . GLN A 1 87 ? -38.838 -32.791 -9.597 1.00 95.50 87 GLN A CA 1
ATOM 692 C C . GLN A 1 87 ? -39.889 -32.950 -8.488 1.00 95.50 87 GLN A C 1
ATOM 694 O O . GLN A 1 87 ? -40.904 -33.603 -8.711 1.00 95.50 87 GLN A O 1
ATOM 699 N N . LEU A 1 88 ? -39.688 -32.324 -7.328 1.00 95.38 88 LEU A N 1
ATOM 700 C CA . LEU A 1 88 ? -40.623 -32.401 -6.200 1.00 95.38 88 LEU A CA 1
ATOM 701 C C . LEU A 1 88 ? -41.990 -31.785 -6.538 1.00 95.38 88 LEU A C 1
ATOM 703 O O . LEU A 1 88 ? -43.024 -32.352 -6.196 1.00 95.38 88 LEU A O 1
ATOM 707 N N . ILE A 1 89 ? -42.022 -30.684 -7.294 1.00 95.19 89 ILE A N 1
ATOM 708 C CA . ILE A 1 89 ? -43.277 -30.100 -7.794 1.00 95.19 89 ILE A CA 1
ATOM 709 C C . ILE A 1 89 ? -44.014 -31.096 -8.703 1.00 95.19 89 ILE A C 1
ATOM 711 O O . ILE A 1 89 ? -45.226 -31.263 -8.579 1.00 95.19 89 ILE A O 1
ATOM 715 N N . LYS A 1 90 ? -43.301 -31.807 -9.591 1.00 95.38 90 LYS A N 1
ATOM 716 C CA . LYS A 1 90 ? -43.897 -32.866 -10.434 1.00 95.38 90 LYS A CA 1
ATOM 717 C C . LYS A 1 90 ? -44.424 -34.048 -9.617 1.00 95.38 90 LYS A C 1
ATOM 719 O O . LYS A 1 90 ? -45.358 -34.711 -10.057 1.00 95.38 90 LYS A O 1
ATOM 724 N N . GLU A 1 91 ? -43.836 -34.307 -8.454 1.00 94.88 91 GLU A N 1
ATOM 725 C CA . GLU A 1 91 ? -44.265 -35.339 -7.502 1.00 94.88 91 GLU A CA 1
ATOM 726 C C . GLU A 1 91 ? -45.427 -34.878 -6.596 1.00 94.88 91 GLU A C 1
ATOM 728 O O . GLU A 1 91 ? -45.975 -35.690 -5.855 1.00 94.88 91 GLU A O 1
ATOM 733 N N . GLY A 1 92 ? -45.855 -33.612 -6.699 1.00 93.88 92 GLY A N 1
ATOM 734 C CA . GLY A 1 92 ? -47.033 -33.070 -6.014 1.00 93.88 92 GLY A CA 1
ATOM 735 C C . GLY A 1 92 ? -46.745 -32.262 -4.746 1.00 93.88 92 GLY A C 1
ATOM 736 O O . GLY A 1 92 ? -47.685 -31.928 -4.029 1.00 93.88 92 GLY A O 1
ATOM 737 N N . PHE A 1 93 ? -45.481 -31.936 -4.460 1.00 93.56 93 PHE A N 1
ATOM 738 C CA . PHE A 1 93 ? -45.122 -31.096 -3.315 1.00 93.56 93 PHE A CA 1
ATOM 739 C C . PHE A 1 93 ? -45.390 -29.611 -3.598 1.00 93.56 93 PHE A C 1
ATOM 741 O O . PHE A 1 93 ? -44.997 -29.073 -4.636 1.00 93.56 93 PHE A O 1
ATOM 748 N N . GLU A 1 94 ? -46.038 -28.940 -2.646 1.00 91.31 94 GLU A N 1
ATOM 749 C CA . GLU A 1 94 ? -46.305 -27.500 -2.677 1.00 91.31 94 GLU A CA 1
ATOM 750 C C . GLU A 1 94 ? -45.215 -26.752 -1.899 1.00 91.31 94 GLU A C 1
ATOM 752 O O . GLU A 1 94 ? -44.950 -27.074 -0.742 1.00 91.31 94 GLU A O 1
ATOM 757 N N . PHE A 1 95 ? -44.599 -25.748 -2.530 1.00 93.00 95 PHE A N 1
ATOM 758 C CA . PHE A 1 95 ? -43.554 -24.928 -1.912 1.00 93.00 95 PHE A CA 1
ATOM 759 C C . PHE A 1 95 ? -44.137 -23.625 -1.361 1.00 93.00 95 PHE A C 1
ATOM 761 O O . PHE A 1 95 ? -44.853 -22.925 -2.080 1.00 93.00 95 PHE A O 1
ATOM 768 N N . ALA A 1 96 ? -43.799 -23.290 -0.118 1.00 89.69 96 ALA A N 1
ATOM 769 C CA . ALA A 1 96 ? -44.244 -22.072 0.558 1.00 89.69 96 ALA A CA 1
ATOM 770 C C . ALA A 1 96 ? -43.297 -20.878 0.339 1.00 89.69 96 ALA A C 1
ATOM 772 O O . ALA A 1 96 ? -43.712 -19.735 0.517 1.00 89.69 96 ALA A O 1
ATOM 773 N N . SER A 1 97 ? -42.047 -21.133 -0.057 1.00 90.88 97 SER A N 1
ATOM 774 C CA . SER A 1 97 ? -41.016 -20.119 -0.269 1.00 90.88 97 SER A CA 1
ATOM 775 C C . SER A 1 97 ? -40.266 -20.303 -1.594 1.00 90.88 97 SER A C 1
ATOM 777 O O . SER A 1 97 ? -40.329 -21.328 -2.283 1.00 90.88 97 SER A O 1
ATOM 779 N N . GLY A 1 98 ? -39.540 -19.265 -1.986 1.00 89.19 98 GLY A N 1
ATOM 780 C CA . GLY A 1 98 ? -38.525 -19.294 -3.032 1.00 89.19 98 GLY A CA 1
ATOM 781 C C . GLY A 1 98 ? -37.176 -19.865 -2.575 1.00 89.19 98 GLY A C 1
ATOM 782 O O . GLY A 1 98 ? -36.309 -20.070 -3.424 1.00 89.19 98 GLY A O 1
ATOM 783 N N . SER A 1 99 ? -36.994 -20.128 -1.275 1.00 91.69 99 SER A N 1
ATOM 784 C CA . SER A 1 99 ? -35.704 -20.503 -0.692 1.00 91.69 99 SER A CA 1
ATOM 785 C C . SER A 1 99 ? -35.137 -21.788 -1.295 1.00 91.69 99 SER A C 1
ATOM 787 O O . SER A 1 99 ? -35.800 -22.822 -1.402 1.00 91.69 99 SER A O 1
ATOM 789 N N . ASP A 1 100 ? -33.843 -21.743 -1.596 1.00 93.81 100 ASP A N 1
ATOM 790 C CA . ASP A 1 100 ? -33.029 -22.889 -1.994 1.00 93.81 100 ASP A CA 1
ATOM 791 C C . ASP A 1 100 ? -33.028 -24.021 -0.953 1.00 93.81 100 ASP A C 1
ATOM 793 O O . ASP A 1 100 ? -32.846 -25.189 -1.291 1.00 93.81 100 ASP A O 1
ATOM 797 N N . CYS A 1 101 ? -33.262 -23.683 0.315 1.00 94.69 101 CYS A N 1
ATOM 798 C CA . CYS A 1 101 ? -33.219 -24.606 1.438 1.00 94.69 101 CYS A CA 1
ATOM 799 C C . CYS A 1 101 ? -34.492 -25.455 1.591 1.00 94.69 101 CYS A C 1
ATOM 801 O O . CYS A 1 101 ? -34.430 -26.526 2.199 1.00 94.69 101 CYS A O 1
ATOM 803 N N . GLU A 1 102 ? -35.635 -25.024 1.043 1.00 95.38 102 GLU A N 1
ATOM 804 C CA . GLU A 1 102 ? -36.926 -25.707 1.230 1.00 95.38 102 GLU A CA 1
ATOM 805 C C . GLU A 1 102 ? -36.969 -27.089 0.564 1.00 95.38 102 GLU A C 1
ATOM 807 O O . GLU A 1 102 ? -37.679 -27.984 1.014 1.00 95.38 102 GLU A O 1
ATOM 812 N N . VAL A 1 103 ? -36.139 -27.333 -0.454 1.00 95.88 103 VAL A N 1
ATOM 813 C CA . VAL A 1 103 ? -36.048 -28.664 -1.078 1.00 95.88 103 VAL A CA 1
ATOM 814 C C . VAL A 1 103 ? -35.664 -29.752 -0.071 1.00 95.88 103 VAL A C 1
ATOM 816 O O . VAL A 1 103 ? -36.162 -30.867 -0.173 1.00 95.88 103 VAL A O 1
ATOM 819 N N . MET A 1 104 ? -34.841 -29.440 0.940 1.00 95.50 104 MET A N 1
ATOM 820 C CA . MET A 1 104 ? -34.438 -30.414 1.965 1.00 95.50 104 MET A CA 1
ATOM 821 C C . MET A 1 104 ? -35.604 -30.848 2.853 1.00 95.50 104 MET A C 1
ATOM 823 O O . MET A 1 104 ? -35.649 -31.999 3.282 1.00 95.50 104 MET A O 1
ATOM 827 N N . LEU A 1 105 ? -36.536 -29.934 3.119 1.00 95.00 105 LEU A N 1
ATOM 828 C CA . LEU A 1 105 ? -37.735 -30.204 3.902 1.00 95.00 105 LEU A CA 1
ATOM 829 C C . LEU A 1 105 ? -38.626 -31.216 3.168 1.00 95.00 105 LEU A C 1
ATOM 831 O O . LEU A 1 105 ? -38.972 -32.254 3.724 1.00 95.00 105 LEU A O 1
ATOM 835 N N . HIS A 1 106 ? -38.904 -30.966 1.888 1.00 95.56 106 HIS A N 1
ATOM 836 C CA . HIS A 1 106 ? -39.746 -31.845 1.069 1.00 95.56 106 HIS A CA 1
ATOM 837 C C . HIS A 1 106 ? -39.075 -33.184 0.739 1.00 95.56 106 HIS A C 1
ATOM 839 O O . HIS A 1 106 ? -39.748 -34.208 0.702 1.00 95.56 106 HIS A O 1
ATOM 845 N N . MET A 1 107 ? -37.748 -33.224 0.567 1.00 96.25 107 MET A N 1
ATOM 846 C CA . MET A 1 107 ? -37.015 -34.494 0.439 1.00 96.25 107 MET A CA 1
ATOM 847 C C . MET A 1 107 ? -37.140 -35.357 1.703 1.00 96.25 107 MET A C 1
ATOM 849 O O . MET A 1 107 ? -37.272 -36.577 1.603 1.00 96.25 107 MET A O 1
ATOM 853 N N . TYR A 1 108 ? -37.120 -34.737 2.889 1.00 95.06 108 TYR A N 1
ATOM 854 C CA . TYR A 1 108 ? -37.341 -35.447 4.149 1.00 95.06 108 TYR A CA 1
ATOM 855 C C . TYR A 1 108 ? -38.780 -35.976 4.246 1.00 95.06 108 TYR A C 1
ATOM 857 O O . TYR A 1 108 ? -38.970 -37.156 4.537 1.00 95.06 108 TYR A O 1
ATOM 865 N N . ASP A 1 109 ? -39.779 -35.147 3.927 1.00 93.19 109 ASP A N 1
ATOM 866 C CA . ASP A 1 109 ? -41.199 -35.531 3.953 1.00 93.19 109 ASP A CA 1
ATOM 867 C C . ASP A 1 109 ? -41.554 -36.597 2.898 1.00 93.19 109 ASP A C 1
ATOM 869 O O . ASP A 1 109 ? -42.411 -37.448 3.138 1.00 93.19 109 ASP A O 1
ATOM 873 N N . ARG A 1 110 ? -40.844 -36.627 1.761 1.00 93.75 110 ARG A N 1
ATOM 874 C CA . ARG A 1 110 ? -40.930 -37.711 0.766 1.00 93.75 110 ARG A CA 1
ATOM 875 C C . ARG A 1 110 ? -40.502 -39.073 1.327 1.00 93.75 110 ARG A C 1
ATOM 877 O O . ARG A 1 110 ? -40.861 -40.107 0.765 1.00 93.75 110 ARG A O 1
ATOM 884 N N . GLY A 1 111 ? -39.766 -39.085 2.438 1.00 91.69 111 GLY A N 1
ATOM 885 C CA . GLY A 1 111 ? -39.258 -40.292 3.082 1.00 91.69 111 GLY A CA 1
ATOM 886 C C . GLY A 1 111 ? -37.867 -40.709 2.604 1.00 91.69 111 GLY A C 1
ATOM 887 O O . GLY A 1 111 ? -37.474 -41.856 2.839 1.00 91.69 111 GLY A O 1
ATOM 888 N N . ASP A 1 112 ? -37.115 -39.812 1.954 1.00 92.25 112 ASP A N 1
ATOM 889 C CA . ASP A 1 112 ? -35.730 -40.089 1.576 1.00 92.25 112 ASP A CA 1
ATOM 890 C C . ASP A 1 112 ? -34.909 -40.438 2.826 1.00 92.25 112 ASP A C 1
ATOM 892 O O . ASP A 1 112 ? -35.023 -39.821 3.895 1.00 92.25 112 ASP A O 1
ATOM 896 N N . SER A 1 113 ? -34.026 -41.432 2.703 1.00 91.75 113 SER A N 1
ATOM 897 C CA . SER A 1 113 ? -33.074 -41.690 3.775 1.00 91.75 113 SER A CA 1
ATOM 898 C C . SER A 1 113 ? -32.142 -40.483 3.924 1.00 91.75 113 SER A C 1
ATOM 900 O O . SER A 1 113 ? -31.804 -39.814 2.949 1.00 91.75 113 SER A O 1
ATOM 902 N N . MET A 1 114 ? -31.681 -40.202 5.146 1.00 92.25 114 MET A N 1
ATOM 903 C CA . MET A 1 114 ? -30.796 -39.055 5.377 1.00 92.25 114 MET A CA 1
ATOM 904 C C . MET A 1 114 ? -29.497 -39.145 4.557 1.00 92.25 114 MET A C 1
ATOM 906 O O . MET A 1 114 ? -28.952 -38.128 4.146 1.00 92.25 114 MET A O 1
ATOM 910 N N . GLU A 1 115 ? -29.011 -40.356 4.279 1.00 90.94 115 GLU A N 1
ATOM 911 C CA . GLU A 1 115 ? -27.843 -40.565 3.421 1.00 90.94 115 GLU A CA 1
ATOM 912 C C . GLU A 1 115 ? -28.149 -40.239 1.952 1.00 90.94 115 GLU A C 1
ATOM 914 O O . GLU A 1 115 ? -27.360 -39.545 1.311 1.00 90.94 115 GLU A O 1
ATOM 919 N N . ASP A 1 116 ? -29.299 -40.672 1.431 1.00 92.69 116 ASP A N 1
ATOM 920 C CA . ASP A 1 116 ? -29.706 -40.394 0.048 1.00 92.69 116 ASP A CA 1
ATOM 921 C C . ASP A 1 116 ? -30.007 -38.910 -0.169 1.00 92.69 116 ASP A C 1
ATOM 923 O O . ASP A 1 116 ? -29.603 -38.341 -1.185 1.00 92.69 116 ASP A O 1
ATOM 927 N N . LEU A 1 117 ? -30.668 -38.274 0.803 1.00 95.06 117 LEU A N 1
ATOM 928 C CA . LEU A 1 117 ? -30.939 -36.841 0.800 1.00 95.06 117 LEU A CA 1
ATOM 929 C C . LEU A 1 117 ? -29.622 -36.064 0.735 1.00 95.06 117 LEU A C 1
ATOM 931 O O . LEU A 1 117 ? -29.411 -35.281 -0.188 1.00 95.06 117 LEU A O 1
ATOM 935 N N . LEU A 1 118 ? -28.695 -36.321 1.663 1.00 95.56 118 LEU A N 1
ATOM 936 C CA . LEU A 1 118 ? -27.429 -35.588 1.751 1.00 95.56 118 LEU A CA 1
ATOM 937 C C . LEU A 1 118 ? -26.528 -35.792 0.523 1.00 95.56 118 LEU A C 1
ATOM 939 O O . LEU A 1 118 ? -25.855 -34.850 0.110 1.00 95.56 118 LEU A O 1
ATOM 943 N N . ASN A 1 119 ? -26.525 -36.984 -0.086 1.00 93.00 119 ASN A N 1
ATOM 944 C CA . ASN A 1 119 ? -25.725 -37.269 -1.284 1.00 93.00 119 ASN A CA 1
ATOM 945 C C . ASN A 1 119 ? -26.261 -36.603 -2.565 1.00 93.00 119 ASN A C 1
ATOM 947 O O . ASN A 1 119 ? -25.508 -36.449 -3.529 1.00 93.00 119 ASN A O 1
ATOM 951 N N . GLN A 1 120 ? -27.535 -36.204 -2.596 1.00 94.06 120 GLN A N 1
ATOM 952 C CA . GLN A 1 120 ? -28.125 -35.483 -3.729 1.00 94.06 120 GLN A CA 1
ATOM 953 C C . GLN A 1 120 ? -27.852 -33.971 -3.685 1.00 94.06 120 GLN A C 1
ATOM 955 O O . GLN A 1 120 ? -27.900 -33.306 -4.724 1.00 94.06 120 GLN A O 1
ATOM 960 N N . LEU A 1 121 ? -27.533 -33.415 -2.513 1.00 94.44 121 LEU A N 1
ATOM 961 C CA . LEU A 1 121 ? -27.299 -31.981 -2.344 1.00 94.44 121 LEU A CA 1
ATOM 962 C C . LEU A 1 121 ? -25.908 -31.566 -2.836 1.00 94.44 121 LEU A C 1
ATOM 964 O O . LEU A 1 121 ? -24.881 -32.094 -2.410 1.00 94.44 121 LEU A O 1
ATOM 968 N N . ARG A 1 122 ? -25.856 -30.528 -3.673 1.00 92.38 122 ARG A N 1
ATOM 969 C CA . ARG A 1 122 ? -24.631 -29.786 -3.988 1.00 92.38 122 ARG A CA 1
ATOM 970 C C . ARG A 1 122 ? -24.728 -28.422 -3.341 1.00 92.38 122 ARG A C 1
ATOM 972 O O . ARG A 1 122 ? -25.546 -27.611 -3.747 1.00 92.38 122 ARG A O 1
ATOM 979 N N . GLY A 1 123 ? -23.886 -28.168 -2.353 1.00 92.50 123 GLY A N 1
ATOM 980 C CA . GLY A 1 123 ? -23.963 -26.929 -1.598 1.00 92.50 123 GLY A CA 1
ATOM 981 C C . GLY A 1 123 ? -23.029 -26.904 -0.404 1.00 92.50 123 GLY A C 1
ATOM 982 O O . GLY A 1 123 ? -22.340 -27.886 -0.097 1.00 92.50 123 GLY A O 1
ATOM 983 N N . MET A 1 124 ? -23.048 -25.770 0.281 1.00 94.19 124 MET A N 1
ATOM 984 C CA . MET A 1 124 ? -22.465 -25.599 1.605 1.00 94.19 124 MET A CA 1
ATOM 985 C C . MET A 1 124 ? -23.612 -25.482 2.601 1.00 94.19 124 MET A C 1
ATOM 987 O O . MET A 1 124 ? -24.488 -24.653 2.423 1.00 94.19 124 MET A O 1
ATOM 991 N N . PHE A 1 125 ? -23.655 -26.321 3.631 1.00 95.94 125 PHE A N 1
ATOM 992 C CA . PHE A 1 125 ? -24.777 -26.330 4.565 1.00 95.94 125 PHE A CA 1
ATOM 993 C C . PHE A 1 125 ? -24.418 -26.889 5.942 1.00 95.94 125 PHE A C 1
ATOM 995 O O . PHE A 1 125 ? -23.597 -27.792 6.113 1.00 95.94 125 PHE A O 1
ATOM 1002 N N . ALA A 1 126 ? -25.115 -26.375 6.940 1.00 97.62 126 ALA A N 1
ATOM 1003 C CA . ALA A 1 126 ? -25.354 -27.024 8.210 1.00 97.62 126 ALA A CA 1
ATOM 1004 C C . ALA A 1 126 ? -26.827 -26.821 8.554 1.00 97.62 126 ALA A C 1
ATOM 1006 O O . ALA A 1 126 ? -27.331 -25.709 8.403 1.00 97.62 126 ALA A O 1
ATOM 1007 N N . PHE A 1 127 ? -27.515 -27.863 9.006 1.00 97.81 127 PHE A N 1
ATOM 1008 C CA . PHE A 1 127 ? -28.942 -27.756 9.299 1.00 97.81 127 PHE A CA 1
ATOM 1009 C C . PHE A 1 127 ? -29.370 -28.589 10.496 1.00 97.81 127 PHE A C 1
ATOM 1011 O O . PHE A 1 127 ? -28.651 -29.492 10.933 1.00 97.81 127 PHE A O 1
ATOM 1018 N N . VAL A 1 128 ? -30.572 -28.281 10.980 1.00 97.94 128 VAL A N 1
ATOM 1019 C CA . VAL A 1 128 ? -31.331 -29.066 11.951 1.00 97.94 128 VAL A CA 1
ATOM 1020 C C . VAL A 1 128 ? -32.756 -29.252 11.423 1.00 97.94 128 VAL A C 1
ATOM 1022 O O . VAL A 1 128 ? -33.406 -28.270 11.076 1.00 97.94 128 VAL A O 1
ATOM 1025 N N . ILE A 1 129 ? -33.221 -30.501 11.363 1.00 97.31 129 ILE A N 1
ATOM 1026 C CA . ILE A 1 129 ? -34.606 -30.896 11.072 1.00 97.31 129 ILE A CA 1
ATOM 1027 C C . ILE A 1 129 ? -35.221 -31.456 12.350 1.00 97.31 129 ILE A C 1
ATOM 1029 O O . ILE A 1 129 ? -34.582 -32.260 13.031 1.00 97.31 129 ILE A O 1
ATOM 1033 N N . TYR A 1 130 ? -36.454 -31.068 12.652 1.00 97.31 130 TYR A N 1
ATOM 1034 C CA . TYR A 1 130 ? -37.269 -31.623 13.726 1.00 97.31 130 TYR A CA 1
ATOM 1035 C C . TYR A 1 130 ? -38.617 -32.089 13.179 1.00 97.31 130 TYR A C 1
ATOM 1037 O O . TYR A 1 130 ? -39.291 -31.343 12.479 1.00 97.31 130 TYR A O 1
ATOM 1045 N N . ASP A 1 131 ? -39.003 -33.311 13.520 1.00 95.69 131 ASP A N 1
ATOM 1046 C CA . ASP A 1 131 ? -40.302 -33.899 13.218 1.00 95.69 131 ASP A CA 1
ATOM 1047 C C . ASP A 1 131 ? -41.112 -33.987 14.518 1.00 95.69 131 ASP A C 1
ATOM 1049 O O . ASP A 1 131 ? -40.827 -34.799 15.404 1.00 95.69 131 ASP A O 1
ATOM 1053 N N . ALA A 1 132 ? -42.128 -33.134 14.629 1.00 93.50 132 ALA A N 1
ATOM 1054 C CA . ALA A 1 132 ? -42.986 -33.018 15.800 1.00 93.50 132 ALA A CA 1
ATOM 1055 C C . ALA A 1 132 ? -43.911 -34.231 16.001 1.00 93.50 132 ALA A C 1
ATOM 1057 O O . ALA A 1 132 ? -44.395 -34.442 17.115 1.00 93.50 132 ALA A O 1
ATOM 1058 N N . THR A 1 133 ? -44.154 -35.046 14.964 1.00 92.25 133 THR A N 1
ATOM 1059 C CA . THR A 1 133 ? -45.007 -36.244 15.075 1.00 92.25 133 THR A CA 1
ATOM 1060 C C . THR A 1 133 ? -44.286 -37.381 15.783 1.00 92.25 133 THR A C 1
ATOM 1062 O O . THR A 1 133 ? -44.867 -38.056 16.634 1.00 92.25 133 THR A O 1
ATOM 1065 N N . SER A 1 134 ? -43.005 -37.571 15.462 1.00 91.00 134 SER A N 1
ATOM 1066 C CA . SER A 1 134 ? -42.176 -38.637 16.025 1.00 91.00 134 SER A CA 1
ATOM 1067 C C . SER A 1 134 ? -41.281 -38.169 17.176 1.00 91.00 134 SER A C 1
ATOM 1069 O O . SER A 1 134 ? -40.734 -38.998 17.904 1.00 91.00 134 SER A O 1
ATOM 1071 N N . GLY A 1 135 ? -41.109 -36.854 17.347 1.00 91.44 135 GLY A N 1
ATOM 1072 C CA . GLY A 1 135 ? -40.127 -36.266 18.261 1.00 91.44 135 GLY A CA 1
ATOM 1073 C C . GLY A 1 135 ? -38.677 -36.439 17.785 1.00 91.44 135 GLY A C 1
ATOM 1074 O O . GLY A 1 135 ? -37.736 -36.214 18.550 1.00 91.44 135 GLY A O 1
ATOM 1075 N N . ARG A 1 136 ? -38.469 -36.871 16.535 1.00 93.25 136 ARG A N 1
ATOM 1076 C CA . ARG A 1 136 ? -37.143 -37.097 15.954 1.00 93.25 136 ARG A CA 1
ATOM 1077 C C . ARG A 1 136 ? -36.513 -35.777 15.537 1.00 93.25 136 ARG A C 1
ATOM 1079 O O . ARG A 1 136 ? -37.168 -34.926 14.948 1.00 93.25 136 ARG A O 1
ATOM 1086 N N . TYR A 1 137 ? -35.213 -35.635 15.770 1.00 94.75 137 TYR A N 1
ATOM 1087 C CA . TYR A 1 137 ? -34.433 -34.535 15.221 1.00 94.75 137 TYR A CA 1
ATOM 1088 C C . TYR A 1 137 ? -33.142 -35.041 14.593 1.00 94.75 137 TYR A C 1
ATOM 1090 O O . TYR A 1 137 ? -32.514 -35.995 15.066 1.00 94.75 137 TYR A O 1
ATOM 1098 N N . VAL A 1 138 ? -32.751 -34.382 13.508 1.00 95.56 138 VAL A N 1
ATOM 1099 C CA . VAL A 1 138 ? -31.548 -34.689 12.744 1.00 95.56 138 VAL A CA 1
ATOM 1100 C C . VAL A 1 138 ? -30.761 -33.410 12.523 1.00 95.56 138 VAL A C 1
ATOM 1102 O O . VAL A 1 138 ? -31.314 -32.407 12.091 1.00 95.56 138 VAL A O 1
ATOM 1105 N N . ALA A 1 139 ? -29.458 -33.449 12.779 1.00 97.00 139 ALA A N 1
ATOM 1106 C CA . ALA A 1 139 ? -28.548 -32.363 12.436 1.00 97.00 139 ALA A CA 1
ATOM 1107 C C . ALA A 1 139 ? -27.468 -32.873 11.485 1.00 97.00 139 ALA A C 1
ATOM 1109 O O . ALA A 1 139 ? -26.943 -33.968 11.687 1.00 97.00 139 ALA A O 1
ATOM 1110 N N . ALA A 1 140 ? -27.096 -32.096 10.472 1.00 96.69 140 ALA A N 1
ATOM 1111 C CA . ALA A 1 140 ? -26.074 -32.500 9.510 1.00 96.69 140 ALA A CA 1
ATOM 1112 C C . ALA A 1 140 ? -25.157 -31.344 9.117 1.00 96.69 140 ALA A C 1
ATOM 1114 O O . ALA A 1 140 ? -25.509 -30.169 9.237 1.00 96.69 140 ALA A O 1
ATOM 1115 N N . ARG A 1 141 ? -23.958 -31.699 8.647 1.00 96.31 141 ARG A N 1
ATOM 1116 C CA . ARG A 1 141 ? -22.932 -30.758 8.190 1.00 96.31 141 ARG A CA 1
ATOM 1117 C C . ARG A 1 141 ? -22.378 -31.180 6.835 1.00 96.31 141 ARG A C 1
ATOM 1119 O O . ARG A 1 141 ? -22.191 -32.376 6.600 1.00 96.31 141 ARG A O 1
ATOM 1126 N N . ASP A 1 142 ? -22.075 -30.191 5.997 1.00 95.69 142 ASP A N 1
ATOM 1127 C CA . ASP A 1 142 ? -21.597 -30.368 4.629 1.00 95.69 142 ASP A CA 1
ATOM 1128 C C . ASP A 1 142 ? -20.345 -31.246 4.504 1.00 95.69 142 ASP A C 1
ATOM 1130 O O . ASP A 1 142 ? -19.594 -31.475 5.460 1.00 95.69 142 ASP A O 1
ATOM 1134 N N . HIS A 1 143 ? -20.128 -31.700 3.271 1.00 93.25 143 HIS A N 1
ATOM 1135 C CA . HIS A 1 143 ? -19.055 -32.563 2.791 1.00 93.25 143 HIS A CA 1
ATOM 1136 C C . HIS A 1 143 ? -17.701 -32.376 3.503 1.00 93.25 143 HIS A C 1
ATOM 1138 O O . HIS A 1 143 ? -17.097 -33.347 3.974 1.00 93.25 143 HIS A O 1
ATOM 1144 N N . ILE A 1 144 ? -17.201 -31.138 3.574 1.00 91.44 144 ILE A N 1
ATOM 1145 C CA . ILE A 1 144 ? -15.846 -30.827 4.062 1.00 91.44 144 ILE A CA 1
ATOM 1146 C C . ILE A 1 144 ? -15.831 -29.885 5.273 1.00 91.44 144 ILE A C 1
ATOM 1148 O O . ILE A 1 144 ? -14.777 -29.699 5.882 1.00 91.44 144 ILE A O 1
ATOM 1152 N N . GLY A 1 145 ? -16.995 -29.397 5.701 1.00 92.12 145 GLY A N 1
ATOM 1153 C CA . GLY A 1 145 ? -17.197 -28.571 6.885 1.00 92.12 145 GLY A CA 1
ATOM 1154 C C . GLY A 1 145 ? -16.975 -27.086 6.629 1.00 92.12 145 GLY A C 1
ATOM 1155 O O . GLY A 1 145 ? -16.369 -26.431 7.480 1.00 92.12 145 GLY A O 1
ATOM 1156 N N . ILE A 1 146 ? -17.443 -26.580 5.485 1.00 93.75 146 ILE A N 1
ATOM 1157 C CA . ILE A 1 146 ? -17.416 -25.157 5.114 1.00 93.75 146 ILE A CA 1
ATOM 1158 C C . ILE A 1 146 ? -18.223 -24.346 6.131 1.00 93.75 146 ILE A C 1
ATOM 1160 O O . ILE A 1 146 ? -17.716 -23.387 6.714 1.00 93.75 146 ILE A O 1
ATOM 1164 N N . ILE A 1 147 ? -19.457 -24.772 6.406 1.00 95.38 147 ILE A N 1
ATOM 1165 C CA . ILE A 1 147 ? -20.344 -24.081 7.339 1.00 95.38 147 ILE A CA 1
ATOM 1166 C C . ILE A 1 147 ? -20.024 -24.518 8.773 1.00 95.38 147 ILE A C 1
ATOM 1168 O O . ILE A 1 147 ? -19.925 -25.720 9.035 1.00 95.38 147 ILE A O 1
ATOM 1172 N N . PRO A 1 148 ? -19.832 -23.603 9.741 1.00 94.44 148 PRO A N 1
ATOM 1173 C CA . PRO A 1 148 ? -19.600 -23.975 11.133 1.00 94.44 148 PRO A CA 1
ATOM 1174 C C . PRO A 1 148 ? -20.881 -24.496 11.804 1.00 94.44 148 PRO A C 1
ATOM 1176 O O . PRO A 1 148 ? -21.951 -23.914 11.659 1.00 94.44 148 PRO A O 1
ATOM 1179 N N . LEU A 1 149 ? -20.742 -25.579 12.573 1.00 97.62 149 LEU A N 1
ATOM 1180 C CA . LEU A 1 149 ? -21.780 -26.121 13.450 1.00 97.62 149 LEU A CA 1
ATOM 1181 C C . LEU A 1 149 ? -21.118 -26.757 14.678 1.00 97.62 149 LEU A C 1
ATOM 1183 O O . LEU A 1 149 ? -20.072 -27.410 14.575 1.00 97.62 149 LEU A O 1
ATOM 1187 N N . TYR A 1 150 ? -21.730 -26.570 15.837 1.00 97.31 150 TYR A N 1
ATOM 1188 C CA . TYR A 1 150 ? -21.320 -27.096 17.132 1.00 97.31 150 TYR A CA 1
ATOM 1189 C C . TYR A 1 150 ? -22.479 -27.860 17.758 1.00 97.31 150 TYR A C 1
ATOM 1191 O O . TYR A 1 150 ? -23.637 -27.559 17.490 1.00 97.31 150 TYR A O 1
ATOM 1199 N N . ILE A 1 151 ? -22.143 -28.835 18.596 1.00 96.06 151 ILE A N 1
ATOM 1200 C CA . ILE A 1 151 ? -23.089 -29.596 19.411 1.00 96.06 151 ILE A CA 1
ATOM 1201 C C . ILE A 1 151 ? -22.667 -29.507 20.876 1.00 96.06 151 ILE A C 1
ATOM 1203 O O . ILE A 1 151 ? -21.470 -29.586 21.179 1.00 96.06 151 ILE A O 1
ATOM 1207 N N . GLY A 1 152 ? -23.631 -29.352 21.775 1.00 95.00 152 GLY A N 1
ATOM 1208 C CA . GLY A 1 152 ? -23.422 -29.296 23.217 1.00 95.00 152 GLY A CA 1
ATOM 1209 C C . GLY A 1 152 ? -24.469 -30.086 23.992 1.00 95.00 152 GLY A C 1
ATOM 1210 O O . GLY A 1 152 ? -25.512 -30.439 23.450 1.00 95.00 152 GLY A O 1
ATOM 1211 N N . TRP A 1 153 ? -24.158 -30.383 25.252 1.00 93.69 153 TRP A N 1
ATOM 1212 C CA . TRP A 1 153 ? -25.034 -31.104 26.173 1.00 93.69 153 TRP A CA 1
ATOM 1213 C C . TRP A 1 153 ? -25.215 -30.307 27.460 1.00 93.69 153 TRP A C 1
ATOM 1215 O O . TRP A 1 153 ? -24.226 -29.955 28.117 1.00 93.69 153 TRP A O 1
ATOM 1225 N N . GLY A 1 154 ? -26.467 -30.024 27.806 1.00 91.62 154 GLY A N 1
ATOM 1226 C CA . GLY A 1 154 ? -26.840 -29.370 29.053 1.00 91.62 154 GLY A CA 1
ATOM 1227 C C . GLY A 1 154 ? -26.714 -30.302 30.266 1.00 91.62 154 GLY A C 1
ATOM 1228 O O . GLY A 1 154 ? -26.492 -31.508 30.113 1.00 91.62 154 GLY A O 1
ATOM 1229 N N . PRO A 1 155 ? -26.775 -29.752 31.490 1.00 88.56 155 PRO A N 1
ATOM 1230 C CA . PRO A 1 155 ? -26.699 -30.535 32.724 1.00 88.56 155 PRO A CA 1
ATOM 1231 C C . PRO A 1 155 ? -27.909 -31.459 32.920 1.00 88.56 155 PRO A C 1
ATOM 1233 O O . PRO A 1 155 ? -27.799 -32.460 33.627 1.00 88.56 155 PRO A O 1
ATOM 1236 N N . ASP A 1 156 ? -29.035 -31.146 32.283 1.00 87.00 156 ASP A N 1
ATOM 1237 C CA . ASP A 1 156 ? -30.320 -31.800 32.489 1.00 87.00 156 ASP A CA 1
ATOM 1238 C C . ASP A 1 156 ? -30.680 -32.795 31.376 1.00 87.00 156 ASP A C 1
ATOM 1240 O O . ASP A 1 156 ? -31.743 -33.416 31.420 1.00 87.00 156 ASP A O 1
ATOM 1244 N N . GLY A 1 157 ? -29.751 -33.019 30.441 1.00 86.81 157 GLY A N 1
ATOM 1245 C CA . GLY A 1 157 ? -29.884 -33.956 29.325 1.00 86.81 157 GLY A CA 1
ATOM 1246 C C . GLY A 1 157 ? -30.217 -33.292 27.991 1.00 86.81 157 GLY A C 1
ATOM 1247 O O . GLY A 1 157 ? -30.362 -33.997 26.993 1.00 86.81 157 GLY A O 1
ATOM 1248 N N . GLU A 1 158 ? -30.297 -31.962 27.951 1.00 92.81 158 GLU A N 1
ATOM 1249 C CA . GLU A 1 158 ? -30.650 -31.222 26.746 1.00 92.81 158 GLU A CA 1
ATOM 1250 C C . GLU A 1 158 ? -29.533 -31.301 25.704 1.00 92.81 158 GLU A C 1
ATOM 1252 O O . GLU A 1 158 ? -28.340 -31.279 26.030 1.00 92.81 158 GLU A O 1
ATOM 1257 N N . VAL A 1 159 ? -29.912 -31.340 24.429 1.00 94.56 159 VAL A N 1
ATOM 1258 C CA . VAL A 1 159 ? -28.972 -31.352 23.304 1.00 94.56 159 VAL A CA 1
ATOM 1259 C C . VAL A 1 159 ? -29.071 -30.032 22.562 1.00 94.56 159 VAL A C 1
ATOM 1261 O O . VAL A 1 159 ? -30.134 -29.660 22.073 1.00 94.56 159 VAL A O 1
ATOM 1264 N N . TYR A 1 160 ? -27.940 -29.343 22.456 1.00 96.69 160 TYR A N 1
ATOM 1265 C CA . TYR A 1 160 ? -27.836 -28.059 21.785 1.00 96.69 160 TYR A CA 1
ATOM 1266 C C . TYR A 1 160 ? -27.095 -28.191 20.457 1.00 96.69 160 TYR A C 1
ATOM 1268 O O . TYR A 1 160 ? -26.061 -28.857 20.387 1.00 96.69 160 TYR A O 1
ATOM 1276 N N . PHE A 1 161 ? -27.544 -27.462 19.440 1.00 97.81 161 PHE A N 1
ATOM 1277 C CA . PHE A 1 161 ? -26.817 -27.218 18.197 1.00 97.81 161 PHE A CA 1
ATOM 1278 C C . PHE A 1 161 ? -26.688 -25.719 17.967 1.00 97.81 161 PHE A C 1
ATOM 1280 O O . PHE A 1 161 ? -27.667 -24.995 18.105 1.00 97.81 161 PHE A O 1
ATOM 1287 N N . ALA A 1 162 ? -25.499 -25.241 17.601 1.00 97.81 162 ALA A N 1
ATOM 1288 C CA . ALA A 1 162 ? -25.323 -23.828 17.275 1.00 97.81 162 ALA A CA 1
ATOM 1289 C C . ALA A 1 162 ? -24.259 -23.573 16.210 1.00 97.81 162 ALA A C 1
ATOM 1291 O O . ALA A 1 162 ? -23.257 -24.286 16.142 1.00 97.81 162 ALA A O 1
ATOM 1292 N N . SER A 1 163 ? -24.422 -22.506 15.424 1.00 97.12 163 SER A N 1
ATOM 1293 C CA . SER A 1 163 ? -23.403 -22.078 14.447 1.00 97.12 163 SER A CA 1
ATOM 1294 C C . SER A 1 163 ? -22.102 -21.601 15.109 1.00 97.12 163 SER A C 1
ATOM 1296 O O . SER A 1 163 ? -21.036 -21.686 14.500 1.00 97.12 163 SER A O 1
ATOM 1298 N N . GLU A 1 164 ? -22.155 -21.128 16.360 1.00 96.56 164 GLU A N 1
ATOM 1299 C CA . GLU A 1 164 ? -20.981 -20.693 17.123 1.00 96.56 164 GLU A CA 1
ATOM 1300 C C . GLU A 1 164 ? -21.016 -21.163 18.576 1.00 96.56 164 GLU A C 1
ATOM 1302 O O . GLU A 1 164 ? -22.051 -21.187 19.236 1.00 96.56 164 GLU A O 1
ATOM 1307 N N . MET A 1 165 ? -19.830 -21.450 19.109 1.00 94.50 165 MET A N 1
ATOM 1308 C CA . MET A 1 165 ? -19.634 -21.980 20.459 1.00 94.50 165 MET A CA 1
ATOM 1309 C C . MET A 1 165 ? -20.138 -21.053 21.578 1.00 94.50 165 MET A C 1
ATOM 1311 O O . MET A 1 165 ? -20.552 -21.530 22.629 1.00 94.50 165 MET A O 1
ATOM 1315 N N . LYS A 1 166 ? -20.145 -19.733 21.358 1.00 94.25 166 LYS A N 1
ATOM 1316 C CA . LYS A 1 166 ? -20.571 -18.727 22.351 1.00 94.25 166 LYS A CA 1
ATOM 1317 C C . LYS A 1 166 ? -22.077 -18.735 22.655 1.00 94.25 166 LYS A C 1
ATOM 1319 O O . LYS A 1 166 ? -22.499 -18.180 23.667 1.00 94.25 166 LYS A O 1
ATOM 1324 N N . ALA A 1 167 ? -22.878 -19.366 21.794 1.00 93.62 167 ALA A N 1
ATOM 1325 C CA . ALA A 1 167 ? -24.290 -19.634 22.067 1.00 93.62 167 ALA A CA 1
ATOM 1326 C C . ALA A 1 167 ? -24.485 -20.858 22.985 1.00 93.62 167 ALA A C 1
ATOM 1328 O O . ALA A 1 167 ? -25.570 -21.054 23.517 1.00 93.62 167 ALA A O 1
ATOM 1329 N N . LEU A 1 168 ? -23.436 -21.669 23.184 1.00 92.62 168 LEU A N 1
ATOM 1330 C CA . LEU A 1 168 ? -23.474 -22.911 23.965 1.00 92.62 168 LEU A CA 1
ATOM 1331 C C . LEU A 1 168 ? -22.717 -22.813 25.295 1.00 92.62 168 LEU A C 1
ATOM 1333 O O . LEU A 1 168 ? -23.073 -23.504 26.248 1.00 92.62 168 LEU A O 1
ATOM 1337 N N . SER A 1 169 ? -21.660 -21.993 25.345 1.00 87.50 169 SER A N 1
ATOM 1338 C CA . SER A 1 169 ? -20.601 -22.045 26.367 1.00 87.50 169 SER A CA 1
ATOM 1339 C C . SER A 1 169 ? -21.086 -22.002 27.812 1.00 87.50 169 SER A C 1
ATOM 1341 O O . SER A 1 169 ? -20.477 -22.644 28.661 1.00 87.50 169 SER A O 1
ATOM 1343 N N . ASP A 1 170 ? -22.168 -21.274 28.080 1.00 87.88 170 ASP A N 1
ATOM 1344 C CA . ASP A 1 170 ? -22.623 -20.995 29.446 1.00 87.88 170 ASP A CA 1
ATOM 1345 C C . ASP A 1 170 ? -23.697 -21.988 29.915 1.00 87.88 170 ASP A C 1
ATOM 1347 O O . ASP A 1 170 ? -24.011 -22.047 31.100 1.00 87.88 170 ASP A O 1
ATOM 1351 N N . ARG A 1 171 ? -24.289 -22.751 28.985 1.00 89.44 171 ARG A N 1
ATOM 1352 C CA . ARG A 1 171 ? -25.396 -23.685 29.253 1.00 89.44 171 ARG A CA 1
ATOM 1353 C C . ARG A 1 171 ? -24.991 -25.146 29.123 1.00 89.44 171 ARG A C 1
ATOM 1355 O O . ARG A 1 171 ? -25.590 -26.009 29.754 1.00 89.44 171 ARG A O 1
ATOM 1362 N N . CYS A 1 172 ? -23.977 -25.431 28.315 1.00 91.94 172 CYS A N 1
ATOM 1363 C CA . CYS A 1 172 ? -23.523 -26.790 28.069 1.00 91.94 172 CYS A CA 1
ATOM 1364 C C . CYS A 1 172 ? -22.383 -27.178 29.018 1.00 91.94 172 CYS A C 1
ATOM 1366 O O . CYS A 1 172 ? -21.352 -26.510 29.068 1.00 91.94 172 CYS A O 1
ATOM 1368 N N . THR A 1 173 ? -22.519 -28.321 29.693 1.00 89.94 173 THR A N 1
ATOM 1369 C CA . THR A 1 173 ? -21.438 -28.931 30.492 1.00 89.94 173 THR A CA 1
ATOM 1370 C C . THR A 1 173 ? -20.299 -29.441 29.609 1.00 89.94 173 THR A C 1
ATOM 1372 O O . THR A 1 173 ? -19.136 -29.462 30.010 1.00 89.94 173 THR A O 1
ATOM 1375 N N . ASN A 1 174 ? -20.633 -29.847 28.384 1.00 89.94 174 ASN A N 1
ATOM 1376 C CA . ASN A 1 174 ? -19.693 -30.292 27.371 1.00 89.94 174 ASN A CA 1
ATOM 1377 C C . ASN A 1 174 ? -20.180 -29.839 25.994 1.00 89.94 174 ASN A C 1
ATOM 1379 O O . ASN A 1 174 ? -21.372 -29.898 25.703 1.00 89.94 174 ASN A O 1
ATOM 1383 N N . TYR A 1 175 ? -19.263 -29.427 25.128 1.00 93.31 175 TYR A N 1
ATOM 1384 C CA . TYR A 1 175 ? -19.563 -29.065 23.749 1.00 93.31 175 TYR A CA 1
ATOM 1385 C C . TYR A 1 175 ? -18.365 -29.355 22.849 1.00 93.31 175 TYR A C 1
ATOM 1387 O O . TYR A 1 175 ? -17.210 -29.379 23.279 1.00 93.31 175 TYR A O 1
ATOM 1395 N N . LYS A 1 176 ? -18.632 -29.598 21.567 1.00 94.56 176 LYS A N 1
ATOM 1396 C CA . LYS A 1 176 ? -17.597 -29.837 20.559 1.00 94.56 176 LYS A CA 1
ATOM 1397 C C . LYS A 1 176 ? -18.054 -29.386 19.183 1.00 94.56 176 LYS A C 1
ATOM 1399 O O . LYS A 1 176 ? -19.242 -29.232 18.914 1.00 94.56 176 LYS A O 1
ATOM 1404 N N . GLN A 1 177 ? -17.092 -29.212 18.287 1.00 95.94 177 GLN A N 1
ATOM 1405 C CA . GLN A 1 177 ? -17.392 -28.956 16.885 1.00 95.94 177 GLN A CA 1
ATOM 1406 C C . GLN A 1 177 ? -18.085 -30.176 16.260 1.00 95.94 177 GLN A C 1
ATOM 1408 O O . GLN A 1 177 ? -17.636 -31.313 16.440 1.00 95.94 177 GLN A O 1
ATOM 1413 N N . PHE A 1 178 ? -19.158 -29.936 15.508 1.00 96.00 178 PHE A N 1
ATOM 1414 C CA . PHE A 1 178 ? -19.859 -30.968 14.755 1.00 96.00 178 PHE A CA 1
ATOM 1415 C C . PHE A 1 178 ? -18.968 -31.446 13.588 1.00 96.00 178 PHE A C 1
ATOM 1417 O O . PHE A 1 178 ? -18.435 -30.612 12.844 1.00 96.00 178 PHE A O 1
ATOM 1424 N N . PRO A 1 179 ? -18.733 -32.760 13.417 1.00 95.25 179 PRO A N 1
ATOM 1425 C CA . PRO A 1 179 ? -17.755 -33.253 12.450 1.00 95.25 179 PRO A CA 1
ATOM 1426 C C . PRO A 1 179 ? -18.202 -33.045 10.983 1.00 95.25 179 PRO A C 1
ATOM 1428 O O . PRO A 1 179 ? -19.363 -33.284 10.665 1.00 95.25 179 PRO A O 1
ATOM 1431 N N . PRO A 1 180 ? -17.296 -32.645 10.066 1.00 94.81 180 PRO A N 1
ATOM 1432 C CA . PRO A 1 180 ? -17.594 -32.499 8.633 1.00 94.81 180 PRO A CA 1
ATOM 1433 C C . PRO A 1 180 ? -18.063 -33.786 7.950 1.00 94.81 180 PRO A C 1
ATOM 1435 O O . PRO A 1 180 ? -17.484 -34.846 8.209 1.00 94.81 180 PRO A O 1
ATOM 1438 N N . GLY A 1 181 ? -19.041 -33.702 7.048 1.00 95.06 181 GLY A N 1
ATOM 1439 C CA . GLY A 1 181 ? -19.558 -34.836 6.276 1.00 95.06 181 GLY A CA 1
ATOM 1440 C C . GLY A 1 181 ? -20.258 -35.893 7.131 1.00 95.06 181 GLY A C 1
ATOM 1441 O O . GLY A 1 181 ? -20.225 -37.077 6.790 1.00 95.06 181 GLY A O 1
ATOM 1442 N N . HIS A 1 182 ? -20.808 -35.485 8.278 1.00 95.25 182 HIS A N 1
ATOM 1443 C CA . HIS A 1 182 ? -21.568 -36.346 9.179 1.00 95.25 182 HIS A CA 1
ATOM 1444 C C . HIS A 1 182 ? -22.982 -35.810 9.400 1.00 95.25 182 HIS A C 1
ATOM 1446 O O . HIS A 1 182 ? -23.259 -34.634 9.156 1.00 95.25 182 HIS A O 1
ATOM 1452 N N . TYR A 1 183 ? -23.844 -36.682 9.909 1.00 95.88 183 TYR A N 1
ATOM 1453 C CA . TYR A 1 183 ? -25.130 -36.341 10.487 1.00 95.88 183 TYR A CA 1
ATOM 1454 C C . TYR A 1 183 ? -25.293 -36.995 11.870 1.00 95.88 183 TYR A C 1
ATOM 1456 O O . TYR A 1 183 ? -24.576 -37.933 12.237 1.00 95.88 183 TYR A O 1
ATOM 1464 N N . TYR A 1 184 ? -26.194 -36.435 12.665 1.00 94.81 184 TYR A N 1
ATOM 1465 C CA . TYR A 1 184 ? -26.612 -36.888 13.985 1.00 94.81 184 TYR A CA 1
ATOM 1466 C C . TYR A 1 184 ? -28.115 -37.127 13.928 1.00 94.81 184 TYR A C 1
ATOM 1468 O O . TYR A 1 184 ? -28.830 -36.260 13.440 1.00 94.81 184 TYR A O 1
ATOM 1476 N N . ASP A 1 185 ? -28.580 -38.265 14.430 1.00 92.94 185 ASP A N 1
ATOM 1477 C CA . ASP A 1 185 ? -29.986 -38.671 14.409 1.00 92.94 185 ASP A CA 1
ATOM 1478 C C . ASP A 1 185 ? -30.384 -39.139 15.809 1.00 92.94 185 ASP A C 1
ATOM 1480 O O . ASP A 1 185 ? -29.762 -40.060 16.350 1.00 92.94 185 ASP A O 1
ATOM 1484 N N . SER A 1 186 ? -31.400 -38.497 16.392 1.00 90.38 186 SER A N 1
ATOM 1485 C CA . SER A 1 186 ? -31.825 -38.751 17.771 1.00 90.38 186 SER A CA 1
ATOM 1486 C C . SER A 1 186 ? -32.369 -40.165 18.001 1.00 90.38 186 SER A C 1
ATOM 1488 O O . SER A 1 186 ? -32.345 -40.647 19.133 1.00 90.38 186 SER A O 1
ATOM 1490 N N . VAL A 1 187 ? -32.815 -40.854 16.943 1.00 85.00 187 VAL A N 1
ATOM 1491 C CA . VAL A 1 187 ? -33.441 -42.183 17.038 1.00 85.00 187 VAL A CA 1
ATOM 1492 C C . VAL A 1 187 ? -32.448 -43.308 16.754 1.00 85.00 187 VAL A C 1
ATOM 1494 O O . VAL A 1 187 ? -32.546 -44.388 17.340 1.00 85.00 187 VAL A O 1
ATOM 1497 N N . LYS A 1 188 ? -31.477 -43.095 15.856 1.00 68.50 188 LYS A N 1
ATOM 1498 C CA . LYS A 1 188 ? -30.666 -44.208 15.343 1.00 68.50 188 LYS A CA 1
ATOM 1499 C C . LYS A 1 188 ? -29.623 -44.715 16.330 1.00 68.50 188 LYS A C 1
ATOM 1501 O O . LYS A 1 188 ? -29.402 -45.922 16.356 1.00 68.50 188 LYS A O 1
ATOM 1506 N N . HIS A 1 189 ? -29.003 -43.881 17.173 1.00 52.22 189 HIS A N 1
ATOM 1507 C CA . HIS A 1 189 ? -27.948 -44.338 18.087 1.00 52.22 189 HIS A CA 1
ATOM 1508 C C . HIS A 1 189 ? -27.752 -43.418 19.305 1.00 52.22 189 HIS A C 1
ATOM 1510 O O . HIS A 1 189 ? -27.932 -42.214 19.204 1.00 52.22 189 HIS A O 1
ATOM 1516 N N . GLY A 1 190 ? -27.328 -43.987 20.446 1.00 58.72 190 GLY A N 1
ATOM 1517 C CA . GLY A 1 190 ? -27.167 -43.272 21.723 1.00 58.72 190 GLY A CA 1
ATOM 1518 C C . GLY A 1 190 ? -26.391 -41.946 21.640 1.00 58.72 190 GLY A C 1
ATOM 1519 O O . GLY A 1 190 ? -25.571 -41.764 20.741 1.00 58.72 190 GLY A O 1
ATOM 1520 N N . ILE A 1 191 ? -26.630 -41.081 22.637 1.00 57.53 191 ILE A N 1
ATOM 1521 C CA . ILE A 1 191 ? -26.455 -39.606 22.759 1.00 57.53 191 ILE A CA 1
ATOM 1522 C C . ILE A 1 191 ? -25.173 -38.956 22.154 1.00 57.53 191 ILE A C 1
ATOM 1524 O O . ILE A 1 191 ? -25.072 -37.734 22.066 1.00 57.53 191 ILE A O 1
ATOM 1528 N N . HIS A 1 192 ? -24.202 -39.702 21.622 1.00 64.94 192 HIS A N 1
ATOM 1529 C CA . HIS A 1 192 ? -22.931 -39.177 21.107 1.00 64.94 192 HIS A CA 1
ATOM 1530 C C . HIS A 1 192 ? -22.426 -39.769 19.777 1.00 64.94 192 HIS A C 1
ATOM 1532 O O . HIS A 1 192 ? -21.260 -39.535 19.430 1.00 64.94 192 HIS A O 1
ATOM 1538 N N . LYS A 1 193 ? -23.230 -40.543 19.037 1.00 80.50 193 LYS A N 1
ATOM 1539 C CA . LYS A 1 193 ? -22.778 -41.165 17.780 1.00 80.50 193 LYS A CA 1
ATOM 1540 C C . LYS A 1 193 ? -23.079 -40.269 16.570 1.00 80.50 193 LYS A C 1
ATOM 1542 O O . LYS A 1 193 ? -24.190 -39.787 16.416 1.00 80.50 193 LYS A O 1
ATOM 1547 N N . PHE A 1 194 ? -22.080 -40.084 15.708 1.00 89.69 194 PHE A N 1
ATOM 1548 C CA . PHE A 1 194 ? -22.230 -39.423 14.409 1.00 89.69 194 PHE A CA 1
ATOM 1549 C C . PHE A 1 194 ? -22.111 -40.465 13.309 1.00 89.69 194 PHE A C 1
ATOM 1551 O O . PHE A 1 194 ? -21.213 -41.312 13.360 1.00 89.69 194 PHE A O 1
ATOM 1558 N N . GLU A 1 195 ? -22.968 -40.368 12.305 1.00 91.38 195 GLU A N 1
ATOM 1559 C CA . GLU A 1 195 ? -22.884 -41.175 11.098 1.00 91.38 195 GLU A CA 1
ATOM 1560 C C . GLU A 1 195 ? -22.274 -40.360 9.976 1.00 91.38 195 GLU A C 1
ATOM 1562 O O . GLU A 1 195 ? -22.585 -39.187 9.792 1.00 91.38 195 GLU A O 1
ATOM 1567 N N . ARG A 1 196 ? -21.343 -40.969 9.250 1.00 92.19 196 ARG A N 1
ATOM 1568 C CA . ARG A 1 196 ? -20.631 -40.291 8.181 1.00 92.19 196 ARG A CA 1
ATOM 1569 C C . ARG A 1 196 ? -21.272 -40.640 6.850 1.00 92.19 196 ARG A C 1
ATOM 1571 O O . ARG A 1 196 ? -21.172 -41.787 6.439 1.00 92.19 196 ARG A O 1
ATOM 1578 N N . TRP A 1 197 ? -21.844 -39.646 6.183 1.00 92.69 197 TRP A N 1
ATOM 1579 C CA . TRP A 1 197 ? -22.499 -39.814 4.886 1.00 92.69 197 TRP A CA 1
ATOM 1580 C C . TRP A 1 197 ? -21.539 -39.527 3.722 1.00 92.69 197 TRP A C 1
ATOM 1582 O O . TRP A 1 197 ? -21.578 -40.203 2.702 1.00 92.69 197 TRP A O 1
ATOM 1592 N N . TYR A 1 198 ? -20.595 -38.588 3.882 1.00 93.31 198 TYR A N 1
ATOM 1593 C CA . TYR A 1 198 ? -19.677 -38.238 2.796 1.00 93.31 198 TYR A CA 1
ATOM 1594 C C . TYR A 1 198 ? -18.353 -39.001 2.869 1.00 93.31 198 TYR A C 1
ATOM 1596 O O . TYR A 1 198 ? -17.510 -38.755 3.751 1.00 93.31 198 TYR A O 1
ATOM 1604 N N . ASN A 1 199 ? -18.119 -39.899 1.908 1.00 87.06 199 ASN A N 1
ATOM 1605 C CA . ASN A 1 199 ? -16.893 -40.690 1.825 1.00 87.06 199 ASN A CA 1
ATOM 1606 C C . ASN A 1 199 ? -16.307 -40.764 0.401 1.00 87.06 199 ASN A C 1
ATOM 1608 O O . ASN A 1 199 ? -16.346 -41.820 -0.229 1.00 87.06 199 ASN A O 1
ATOM 1612 N N . PRO A 1 200 ? -15.723 -39.665 -0.106 1.00 85.12 200 PRO A N 1
ATOM 1613 C CA . PRO A 1 200 ? -15.168 -39.642 -1.452 1.00 85.12 200 PRO A CA 1
ATOM 1614 C C . PRO A 1 200 ? -13.937 -40.549 -1.564 1.00 85.12 200 PRO A C 1
ATOM 1616 O O . PRO A 1 200 ? -13.100 -40.590 -0.654 1.00 85.12 200 PRO A O 1
ATOM 1619 N N . SER A 1 201 ? -13.790 -41.223 -2.708 1.00 81.50 201 SER A N 1
ATOM 1620 C CA . SER A 1 201 ? -12.663 -42.125 -2.998 1.00 81.50 201 SER A CA 1
ATOM 1621 C C . SER A 1 201 ? -11.306 -41.439 -2.826 1.00 81.50 201 SER A C 1
ATOM 1623 O O . SER A 1 201 ? -10.381 -42.027 -2.259 1.00 81.50 201 SER A O 1
ATOM 1625 N N . TRP A 1 202 ? -11.216 -40.151 -3.188 1.00 81.25 202 TRP A N 1
ATOM 1626 C CA . TRP A 1 202 ? -9.976 -39.380 -3.099 1.00 81.25 202 TRP A CA 1
ATOM 1627 C C . TRP A 1 202 ? -9.436 -39.202 -1.671 1.00 81.25 202 TRP A C 1
ATOM 1629 O O . TRP A 1 202 ? -8.286 -38.815 -1.464 1.00 81.25 202 TRP A O 1
ATOM 1639 N N . ARG A 1 203 ? -10.250 -39.496 -0.648 1.00 76.06 203 ARG A N 1
ATOM 1640 C CA . ARG A 1 203 ? -9.818 -39.491 0.756 1.00 76.06 203 ARG A CA 1
ATOM 1641 C C . ARG A 1 203 ? -8.907 -40.671 1.097 1.00 76.06 203 ARG A C 1
ATOM 1643 O O . ARG A 1 203 ? -8.135 -40.584 2.054 1.00 76.06 203 ARG A O 1
ATOM 1650 N N . LEU A 1 204 ? -9.047 -41.775 0.370 1.00 79.88 204 LEU A N 1
ATOM 1651 C CA . LEU A 1 204 ? -8.239 -42.981 0.537 1.00 79.88 204 LEU A CA 1
ATOM 1652 C C . LEU A 1 204 ? -7.148 -43.071 -0.535 1.00 79.88 204 LEU A C 1
ATOM 1654 O O . LEU A 1 204 ? -6.061 -43.565 -0.242 1.00 79.88 204 LEU A O 1
ATOM 1658 N N . GLU A 1 205 ? -7.409 -42.540 -1.730 1.00 81.75 205 GLU A N 1
ATOM 1659 C CA . GLU A 1 205 ? -6.527 -42.647 -2.894 1.00 81.75 205 GLU A CA 1
ATOM 1660 C C . GLU A 1 205 ? -6.283 -41.273 -3.525 1.00 81.75 205 GLU A C 1
ATOM 1662 O O . GLU A 1 205 ? -7.213 -40.613 -3.960 1.00 81.75 205 GLU A O 1
ATOM 1667 N N . ILE A 1 206 ? -5.035 -40.812 -3.603 1.00 77.69 206 ILE A N 1
ATOM 1668 C CA . ILE A 1 206 ? -4.737 -39.519 -4.239 1.00 77.69 206 ILE A CA 1
ATOM 1669 C C . ILE A 1 206 ? -4.763 -39.709 -5.765 1.00 77.69 206 ILE A C 1
ATOM 1671 O O . ILE A 1 206 ? -3.983 -40.529 -6.259 1.00 77.69 206 ILE A O 1
ATOM 1675 N N . PRO A 1 207 ? -5.587 -38.960 -6.526 1.00 73.56 207 PRO A N 1
ATOM 1676 C CA . PRO A 1 207 ? -5.573 -39.033 -7.985 1.00 73.56 207 PRO A CA 1
ATOM 1677 C C . PRO A 1 207 ? -4.181 -38.696 -8.540 1.00 73.56 207 PRO A C 1
ATOM 1679 O O . PRO A 1 207 ? -3.593 -37.676 -8.179 1.00 73.56 207 PRO A O 1
ATOM 1682 N N . THR A 1 208 ? -3.634 -39.551 -9.407 1.00 81.69 208 THR A N 1
ATOM 1683 C CA . THR A 1 208 ? -2.289 -39.380 -9.998 1.00 81.69 208 THR A CA 1
ATOM 1684 C C . THR A 1 208 ? -2.311 -38.735 -11.384 1.00 81.69 208 THR A C 1
ATOM 1686 O O . THR A 1 208 ? -1.285 -38.237 -11.851 1.00 81.69 208 THR A O 1
ATOM 1689 N N . GLN A 1 209 ? -3.470 -38.728 -12.041 1.00 82.38 209 GLN A N 1
ATOM 1690 C CA . GLN A 1 209 ? -3.668 -38.107 -13.346 1.00 82.38 209 GLN A CA 1
ATOM 1691 C C . GLN A 1 209 ? -3.660 -36.580 -13.216 1.00 82.38 209 GLN A C 1
ATOM 1693 O O . GLN A 1 209 ? -4.328 -36.015 -12.351 1.00 82.38 209 GLN A O 1
ATOM 1698 N N . ARG A 1 210 ? -2.893 -35.903 -14.078 1.00 80.62 210 ARG A N 1
ATOM 1699 C CA . ARG A 1 210 ? -2.888 -34.436 -14.149 1.00 80.62 210 ARG A CA 1
ATOM 1700 C C . ARG A 1 210 ? -4.059 -33.963 -15.019 1.00 80.62 210 ARG A C 1
ATOM 1702 O O . ARG A 1 210 ? -4.189 -34.501 -16.118 1.00 80.62 210 ARG A O 1
ATOM 1709 N N . PRO A 1 211 ? -4.858 -32.980 -14.571 1.00 79.50 211 PRO A N 1
ATOM 1710 C CA . PRO A 1 211 ? -5.906 -32.397 -15.403 1.00 79.50 211 PRO A CA 1
ATOM 1711 C C . PRO A 1 211 ? -5.292 -31.585 -16.546 1.00 79.50 211 PRO A C 1
ATOM 1713 O O . PRO A 1 211 ? -4.193 -31.031 -16.403 1.00 79.50 211 PRO A O 1
ATOM 1716 N N . THR A 1 212 ? -6.001 -31.485 -17.668 1.00 86.31 212 THR A N 1
ATOM 1717 C CA . THR A 1 212 ? -5.638 -30.529 -18.724 1.00 86.31 212 THR A CA 1
ATOM 1718 C C . THR A 1 212 ? -5.959 -29.091 -18.280 1.00 86.31 212 THR A C 1
ATOM 1720 O O . THR A 1 212 ? -6.823 -28.883 -17.418 1.00 86.31 212 THR A O 1
ATOM 1723 N N . PRO A 1 213 ? -5.281 -28.063 -18.828 1.00 78.88 213 PRO A N 1
ATOM 1724 C CA . PRO A 1 213 ? -5.631 -26.667 -18.558 1.00 78.88 213 PRO A CA 1
ATOM 1725 C C . PRO A 1 213 ? -7.102 -26.339 -18.862 1.00 78.88 213 PRO A C 1
ATOM 1727 O O . PRO A 1 213 ? -7.719 -25.556 -18.139 1.00 78.88 213 PRO A O 1
ATOM 1730 N N . GLU A 1 214 ? -7.677 -26.956 -19.895 1.00 79.50 214 GLU A N 1
ATOM 1731 C CA . GLU A 1 214 ? -9.072 -26.788 -20.303 1.00 79.50 214 GLU A CA 1
ATOM 1732 C C . GLU A 1 214 ? -10.046 -27.395 -19.288 1.00 79.50 214 GLU A C 1
ATOM 1734 O O . GLU A 1 214 ? -11.024 -26.743 -18.914 1.00 79.50 214 GLU A O 1
ATOM 1739 N N . GLU A 1 215 ? -9.771 -28.609 -18.801 1.00 79.94 215 GLU A N 1
ATOM 1740 C CA . GLU A 1 215 ? -10.563 -29.264 -17.753 1.00 79.94 215 GLU A CA 1
ATOM 1741 C C . GLU A 1 215 ? -10.548 -28.440 -16.464 1.00 79.94 215 GLU A C 1
ATOM 1743 O O . GLU A 1 215 ? -11.597 -28.202 -15.864 1.00 79.94 215 GLU A O 1
ATOM 1748 N N . LEU A 1 216 ? -9.371 -27.941 -16.072 1.00 84.12 216 LEU A N 1
ATOM 1749 C CA . LEU A 1 216 ? -9.216 -27.111 -14.880 1.00 84.12 216 LEU A CA 1
ATOM 1750 C C . LEU A 1 216 ? -9.959 -25.777 -15.018 1.00 84.12 216 LEU A C 1
ATOM 1752 O O . LEU A 1 216 ? -10.667 -25.369 -14.097 1.00 84.12 216 LEU A O 1
ATOM 1756 N N . ARG A 1 217 ? -9.828 -25.106 -16.171 1.00 81.81 217 ARG A N 1
ATOM 1757 C CA . ARG A 1 217 ? -10.546 -23.856 -16.454 1.00 81.81 217 ARG A CA 1
ATOM 1758 C C . ARG A 1 217 ? -12.055 -24.077 -16.412 1.00 81.81 217 ARG A C 1
ATOM 1760 O O . ARG A 1 217 ? -12.753 -23.287 -15.788 1.00 81.81 217 ARG A O 1
ATOM 1767 N N . THR A 1 218 ? -12.545 -25.134 -17.053 1.00 82.44 218 THR A N 1
ATOM 1768 C CA . THR A 1 218 ? -13.978 -25.452 -17.103 1.00 82.44 218 THR A CA 1
ATOM 1769 C C . THR A 1 218 ? -14.517 -25.751 -15.707 1.00 82.44 218 THR A C 1
ATOM 1771 O O . THR A 1 218 ? -15.532 -25.188 -15.310 1.00 82.44 218 THR A O 1
ATOM 1774 N N . ALA A 1 219 ? -13.804 -26.561 -14.920 1.00 84.19 219 ALA A N 1
ATOM 1775 C CA . ALA A 1 219 ? -14.185 -26.856 -13.542 1.00 84.19 219 ALA A CA 1
ATOM 1776 C C . ALA A 1 219 ? -14.218 -25.594 -12.662 1.00 84.19 219 ALA A C 1
ATOM 1778 O O . ALA A 1 219 ? -15.155 -25.420 -11.884 1.00 84.19 219 ALA A O 1
ATOM 1779 N N . LEU A 1 220 ? -13.237 -24.694 -12.808 1.00 85.88 220 LEU A N 1
ATOM 1780 C CA . LEU A 1 220 ? -13.200 -23.428 -12.074 1.00 85.88 220 LEU A CA 1
ATOM 1781 C C . LEU A 1 220 ? -14.360 -22.506 -12.471 1.00 85.88 220 LEU A C 1
ATOM 1783 O O . LEU A 1 220 ? -15.016 -21.956 -11.593 1.00 85.88 220 LEU A O 1
ATOM 1787 N N . VAL A 1 221 ? -14.636 -22.360 -13.771 1.00 86.75 221 VAL A N 1
ATOM 1788 C CA . VAL A 1 221 ? -15.747 -21.528 -14.263 1.00 86.75 221 VAL A CA 1
ATOM 1789 C C . VAL A 1 221 ? -17.085 -22.059 -13.762 1.00 86.75 221 VAL A C 1
ATOM 1791 O O . VAL A 1 221 ? -17.840 -21.293 -13.171 1.00 86.75 221 VAL A O 1
ATOM 1794 N N . ASN A 1 222 ? -17.331 -23.364 -13.896 1.00 85.88 222 ASN A N 1
ATOM 1795 C CA . ASN A 1 222 ? -18.562 -23.995 -13.417 1.00 85.88 222 ASN A CA 1
ATOM 1796 C C . ASN A 1 222 ? -18.718 -23.855 -11.895 1.00 85.88 222 ASN A C 1
ATOM 1798 O O . ASN A 1 222 ? -19.827 -23.683 -11.397 1.00 85.88 222 ASN A O 1
ATOM 1802 N N . SER A 1 223 ? -17.609 -23.914 -11.148 1.00 88.56 223 SER A N 1
ATOM 1803 C CA . SER A 1 223 ? -17.628 -23.691 -9.702 1.00 88.56 223 SER A CA 1
ATOM 1804 C C . SER A 1 223 ? -17.996 -22.252 -9.348 1.00 88.56 223 SER A C 1
ATOM 1806 O O . SER A 1 223 ? -18.711 -22.056 -8.376 1.00 88.56 223 SER A O 1
ATOM 1808 N N . VAL A 1 224 ? -17.505 -21.248 -10.082 1.00 89.00 224 VAL A N 1
ATOM 1809 C CA . VAL A 1 224 ? -17.879 -19.844 -9.834 1.00 89.00 224 VAL A CA 1
ATOM 1810 C C . VAL A 1 224 ? -19.340 -19.617 -10.209 1.00 89.00 224 VAL A C 1
ATOM 1812 O O . VAL A 1 224 ? -20.075 -19.035 -9.422 1.00 89.00 224 VAL A O 1
ATOM 1815 N N . GLU A 1 225 ? -19.777 -20.132 -11.359 1.00 88.06 225 GLU A N 1
ATOM 1816 C CA . GLU A 1 225 ? -21.158 -20.015 -11.838 1.00 88.06 225 GLU A CA 1
ATOM 1817 C C . GLU A 1 225 ? -22.172 -20.576 -10.836 1.00 88.06 225 GLU A C 1
ATOM 1819 O O . GLU A 1 225 ? -23.168 -19.921 -10.545 1.00 88.06 225 GLU A O 1
ATOM 1824 N N . SER A 1 226 ? -21.888 -21.731 -10.223 1.00 86.19 226 SER A N 1
ATOM 1825 C CA . SER A 1 226 ? -22.793 -22.319 -9.228 1.00 86.19 226 SER A CA 1
ATOM 1826 C C . SER A 1 226 ? -22.928 -21.492 -7.941 1.00 86.19 226 SER A C 1
ATOM 1828 O O . SER A 1 226 ? -23.908 -21.661 -7.229 1.00 86.19 226 SER A O 1
ATOM 1830 N N . HIS A 1 227 ? -21.951 -20.633 -7.625 1.00 87.50 227 HIS A N 1
ATOM 1831 C CA . HIS A 1 227 ? -21.963 -19.743 -6.452 1.00 87.50 227 HIS A CA 1
ATOM 1832 C C . HIS A 1 227 ? -22.530 -18.351 -6.781 1.00 87.50 227 HIS A C 1
ATOM 1834 O O . HIS A 1 227 ? -22.542 -17.469 -5.928 1.00 87.50 227 HIS A O 1
ATOM 1840 N N . MET A 1 228 ? -22.985 -18.134 -8.018 1.00 84.88 228 MET A N 1
ATOM 1841 C CA . MET A 1 228 ? -23.635 -16.898 -8.452 1.00 84.88 228 MET A CA 1
ATOM 1842 C C . MET A 1 228 ? -25.165 -16.996 -8.395 1.00 84.88 228 MET A C 1
ATOM 1844 O O . MET A 1 228 ? -25.845 -16.366 -9.195 1.00 84.88 228 MET A O 1
ATOM 1848 N N . MET A 1 229 ? -25.727 -17.795 -7.485 1.00 85.06 229 MET A N 1
ATOM 1849 C CA . MET A 1 229 ? -27.167 -17.768 -7.215 1.00 85.06 229 MET A CA 1
ATOM 1850 C C . MET A 1 229 ? -27.456 -16.742 -6.108 1.00 85.06 229 MET A C 1
ATOM 1852 O O . MET A 1 229 ? -27.151 -16.973 -4.944 1.00 85.06 229 MET A O 1
ATOM 1856 N N . ALA A 1 230 ? -27.983 -15.572 -6.464 1.00 83.44 230 ALA A N 1
ATOM 1857 C CA . ALA A 1 230 ? -28.390 -14.558 -5.491 1.00 83.44 230 ALA A CA 1
ATOM 1858 C C . ALA A 1 230 ? -29.460 -13.630 -6.077 1.00 83.44 230 ALA A C 1
ATOM 1860 O O . ALA A 1 230 ? -29.345 -13.210 -7.231 1.00 83.44 230 ALA A O 1
ATOM 1861 N N . ASP A 1 231 ? -30.439 -13.258 -5.249 1.00 80.62 231 ASP A N 1
ATOM 1862 C CA . ASP A 1 231 ? -31.447 -12.233 -5.567 1.00 80.62 231 ASP A CA 1
ATOM 1863 C C . ASP A 1 231 ? -31.006 -10.829 -5.108 1.00 80.62 231 ASP A C 1
ATOM 1865 O O . ASP A 1 231 ? -31.636 -9.822 -5.426 1.00 80.62 231 ASP A O 1
ATOM 1869 N N . VAL A 1 232 ? -29.882 -10.753 -4.387 1.00 80.31 232 VAL A N 1
ATOM 1870 C CA . VAL A 1 232 ? -29.227 -9.519 -3.932 1.00 80.31 232 VAL A CA 1
ATOM 1871 C C . VAL A 1 232 ? -27.969 -9.210 -4.762 1.00 80.31 232 VAL A C 1
ATOM 1873 O O . VAL A 1 232 ? -27.385 -10.115 -5.368 1.00 80.31 232 VAL A O 1
ATOM 1876 N N . PRO A 1 233 ? -27.502 -7.946 -4.816 1.00 72.50 233 PRO A N 1
ATOM 1877 C CA . PRO A 1 233 ? -26.270 -7.603 -5.523 1.00 72.50 233 PRO A CA 1
ATOM 1878 C C . PRO A 1 233 ? -25.048 -8.388 -5.021 1.00 72.50 233 PRO A C 1
ATOM 1880 O O . PRO A 1 233 ? -24.807 -8.509 -3.822 1.00 72.50 233 PRO A O 1
ATOM 1883 N N . TYR A 1 234 ? -24.230 -8.879 -5.955 1.00 70.75 234 TYR A N 1
ATOM 1884 C CA . TYR A 1 234 ? -22.999 -9.605 -5.638 1.00 70.75 234 TYR A CA 1
ATOM 1885 C C . TYR A 1 234 ? -21.927 -8.674 -5.064 1.00 70.75 234 TYR A C 1
ATOM 1887 O O . TYR A 1 234 ? -21.577 -7.665 -5.678 1.00 70.75 234 TYR A O 1
ATOM 1895 N N . GLY A 1 235 ? -21.330 -9.072 -3.943 1.00 69.81 235 GLY A N 1
ATOM 1896 C CA . GLY A 1 235 ? -20.080 -8.510 -3.437 1.00 69.81 235 GLY A CA 1
ATOM 1897 C C . GLY A 1 235 ? -18.925 -9.487 -3.649 1.00 69.81 235 GLY A C 1
ATOM 1898 O O . GLY A 1 235 ? -19.066 -10.679 -3.382 1.00 69.81 235 GLY A O 1
ATOM 1899 N N . VAL A 1 236 ? -17.765 -9.000 -4.101 1.00 68.25 236 VAL A N 1
ATOM 1900 C CA . VAL A 1 236 ? -16.543 -9.816 -4.191 1.00 68.25 236 VAL A CA 1
ATOM 1901 C C . VAL A 1 236 ? -15.511 -9.299 -3.201 1.00 68.25 236 VAL A C 1
ATOM 1903 O O . VAL A 1 236 ? -15.025 -8.176 -3.315 1.00 68.25 236 VAL A O 1
ATOM 1906 N N . LEU A 1 237 ? -15.144 -10.142 -2.237 1.00 61.88 237 LEU A N 1
ATOM 1907 C CA . LEU A 1 237 ? -14.051 -9.860 -1.314 1.00 61.88 237 LEU A CA 1
ATOM 1908 C C . LEU A 1 237 ? -12.720 -10.070 -2.039 1.00 61.88 237 LEU A C 1
ATOM 1910 O O . LEU A 1 237 ? -12.301 -11.198 -2.309 1.00 61.88 237 LEU A O 1
ATOM 1914 N N . LEU A 1 238 ? -12.051 -8.969 -2.368 1.00 57.69 238 LEU A N 1
ATOM 1915 C CA . LEU A 1 238 ? -10.748 -9.011 -3.015 1.00 57.69 238 LEU A CA 1
ATOM 1916 C C . LEU A 1 238 ? -9.664 -9.272 -1.968 1.00 57.69 238 LEU A C 1
ATOM 1918 O O . LEU A 1 238 ? -9.380 -8.443 -1.106 1.00 57.69 238 LEU A O 1
ATOM 1922 N N . SER A 1 239 ? -9.024 -10.433 -2.064 1.00 54.16 239 SER A N 1
ATOM 1923 C CA . SER A 1 239 ? -7.707 -10.633 -1.470 1.00 54.16 239 SER A CA 1
ATOM 1924 C C . SER A 1 239 ? -6.650 -10.101 -2.444 1.00 54.16 239 SER A C 1
ATOM 1926 O O . SER A 1 239 ? -6.860 -10.116 -3.655 1.00 54.16 239 SER A O 1
ATOM 1928 N N . GLY A 1 240 ? -5.489 -9.652 -1.963 1.00 50.12 240 GLY A N 1
ATOM 1929 C CA . GLY A 1 240 ? -4.389 -9.192 -2.830 1.00 50.12 240 GLY A CA 1
ATOM 1930 C C . GLY A 1 240 ? -3.708 -10.300 -3.659 1.00 50.12 240 GLY A C 1
ATOM 1931 O O . GLY A 1 240 ? -2.518 -10.186 -3.942 1.00 50.12 240 GLY A O 1
ATOM 1932 N N . GLY A 1 241 ? -4.409 -11.398 -3.963 1.00 62.31 241 GLY A N 1
ATOM 1933 C CA . GLY A 1 241 ? -3.908 -12.591 -4.643 1.00 62.31 241 GLY A CA 1
ATOM 1934 C C . GLY A 1 241 ? -4.606 -12.889 -5.977 1.00 62.31 241 GLY A C 1
ATOM 1935 O O . GLY A 1 241 ? -5.623 -12.294 -6.339 1.00 62.31 241 GLY A O 1
ATOM 1936 N N . LEU A 1 242 ? -4.035 -13.850 -6.711 1.00 60.94 242 LEU A N 1
ATOM 1937 C CA . LEU A 1 242 ? -4.505 -14.304 -8.025 1.00 60.94 242 LEU A CA 1
ATOM 1938 C C . LEU A 1 242 ? -5.918 -14.911 -7.966 1.00 60.94 242 LEU A C 1
ATOM 1940 O O . LEU A 1 242 ? -6.739 -14.649 -8.840 1.00 60.94 242 LEU A O 1
ATOM 1944 N N . ASP A 1 243 ? -6.213 -15.680 -6.920 1.00 69.88 243 ASP A N 1
ATOM 1945 C CA . ASP A 1 243 ? -7.419 -16.511 -6.849 1.00 69.88 243 ASP A CA 1
ATOM 1946 C C . ASP A 1 243 ? -8.707 -15.673 -6.789 1.00 69.88 243 ASP A C 1
ATOM 1948 O O . ASP A 1 243 ? -9.623 -15.889 -7.582 1.00 69.88 243 ASP A O 1
ATOM 1952 N N . SER A 1 244 ? -8.769 -14.654 -5.921 1.00 71.75 244 SER A N 1
ATOM 1953 C CA . SER A 1 244 ? -9.935 -13.756 -5.842 1.00 71.75 244 SER A CA 1
ATOM 1954 C C . SER A 1 244 ? -10.099 -12.898 -7.096 1.00 71.75 244 SER A C 1
ATOM 1956 O O . SER A 1 244 ? -11.223 -12.567 -7.461 1.00 71.75 244 SER A O 1
ATOM 1958 N N . SER A 1 245 ? -8.999 -12.588 -7.789 1.00 73.31 245 SER A N 1
ATOM 1959 C CA . SER A 1 245 ? -9.024 -11.840 -9.052 1.00 73.31 245 SER A CA 1
ATOM 1960 C C . SER A 1 245 ? -9.581 -12.697 -10.197 1.00 73.31 245 SER A C 1
ATOM 1962 O O . SER A 1 245 ? -10.374 -12.218 -11.007 1.00 73.31 245 SER A O 1
ATOM 1964 N N . LEU A 1 246 ? -9.235 -13.991 -10.231 1.00 77.94 246 LEU A N 1
ATOM 1965 C CA . LEU A 1 246 ? -9.803 -14.958 -11.174 1.00 77.94 246 LEU A CA 1
ATOM 1966 C C . LEU A 1 246 ? -11.299 -15.175 -10.929 1.00 77.94 246 LEU A C 1
ATOM 1968 O O . LEU A 1 246 ? -12.074 -15.120 -11.882 1.00 77.94 246 LEU A O 1
ATOM 1972 N N . VAL A 1 247 ? -11.716 -15.359 -9.671 1.00 79.31 247 VAL A N 1
ATOM 1973 C CA . VAL A 1 247 ? -13.139 -15.483 -9.314 1.00 79.31 247 VAL A CA 1
ATOM 1974 C C . VAL A 1 247 ? -13.908 -14.217 -9.701 1.00 79.31 247 VAL A C 1
ATOM 1976 O O . VAL A 1 247 ? -14.940 -14.327 -10.357 1.00 79.31 247 VAL A O 1
ATOM 1979 N N . ALA A 1 248 ? -13.380 -13.023 -9.397 1.00 80.44 248 ALA A N 1
ATOM 1980 C CA . ALA A 1 248 ? -13.996 -11.745 -9.773 1.00 80.44 248 ALA A CA 1
ATOM 1981 C C . ALA A 1 248 ? -14.155 -11.593 -11.296 1.00 80.44 248 ALA A C 1
ATOM 1983 O O . ALA A 1 248 ? -15.211 -11.192 -11.784 1.00 80.44 248 ALA A O 1
ATOM 1984 N N . SER A 1 249 ? -13.114 -11.946 -12.056 1.00 77.81 249 SER A N 1
ATOM 1985 C CA . SER A 1 249 ? -13.114 -11.876 -13.521 1.00 77.81 249 SER A CA 1
ATOM 1986 C C . SER A 1 249 ? -14.131 -12.837 -14.139 1.00 77.81 249 SER A C 1
ATOM 1988 O O . SER A 1 249 ? -14.902 -12.450 -15.020 1.00 77.81 249 SER A O 1
ATOM 1990 N N . ILE A 1 250 ? -14.178 -14.082 -13.653 1.00 79.25 250 ILE A N 1
ATOM 1991 C CA . ILE A 1 250 ? -15.150 -15.081 -14.107 1.00 79.25 250 ILE A CA 1
ATOM 1992 C C . ILE A 1 250 ? -16.574 -14.628 -13.758 1.00 79.25 250 ILE A C 1
ATOM 1994 O O . ILE A 1 250 ? -17.429 -14.618 -14.642 1.00 79.25 250 ILE A O 1
ATOM 1998 N N . ALA A 1 251 ? -16.811 -14.175 -12.523 1.00 82.12 251 ALA A N 1
ATOM 1999 C CA . ALA A 1 251 ? -18.122 -13.716 -12.073 1.00 82.12 251 ALA A CA 1
ATOM 2000 C C . ALA A 1 251 ? -18.628 -12.506 -12.876 1.00 82.12 251 ALA A C 1
ATOM 2002 O O . ALA A 1 251 ? -19.784 -12.471 -13.297 1.00 82.12 251 ALA A O 1
ATOM 2003 N N . SER A 1 252 ? -17.746 -11.549 -13.178 1.00 77.56 252 SER A N 1
ATOM 2004 C CA . SER A 1 252 ? -18.061 -10.403 -14.038 1.00 77.56 252 SER A CA 1
ATOM 2005 C C . SER A 1 252 ? -18.489 -10.845 -15.443 1.00 77.56 252 SER A C 1
ATOM 2007 O O . SER A 1 252 ? -19.517 -10.399 -15.953 1.00 77.56 252 SER A O 1
ATOM 2009 N N . ARG A 1 253 ? -17.766 -11.792 -16.059 1.00 74.12 253 ARG A N 1
ATOM 2010 C CA . ARG A 1 253 ? -18.114 -12.326 -17.390 1.00 74.12 253 ARG A CA 1
ATOM 2011 C C . ARG A 1 253 ? -19.453 -13.062 -17.398 1.00 74.12 253 ARG A C 1
ATOM 2013 O O . ARG A 1 253 ? -20.223 -12.888 -18.341 1.00 74.12 253 ARG A O 1
ATOM 2020 N N . ILE A 1 254 ? -19.728 -13.865 -16.370 1.00 76.75 254 ILE A N 1
ATOM 2021 C CA . ILE A 1 254 ? -21.001 -14.587 -16.229 1.00 76.75 254 ILE A CA 1
ATOM 2022 C C . ILE A 1 254 ? -22.150 -13.591 -16.056 1.00 76.75 254 ILE A C 1
ATOM 2024 O O . ILE A 1 254 ? -23.132 -13.670 -16.789 1.00 76.75 254 ILE A O 1
ATOM 2028 N N . ARG A 1 255 ? -21.998 -12.589 -15.180 1.00 75.25 255 ARG A N 1
ATOM 2029 C CA . ARG A 1 255 ? -23.007 -11.537 -14.980 1.00 75.25 255 ARG A CA 1
ATOM 2030 C C . ARG A 1 255 ? -23.284 -10.756 -16.261 1.00 75.25 255 ARG A C 1
ATOM 2032 O O . ARG A 1 255 ? -24.437 -10.488 -16.573 1.00 75.25 255 ARG A O 1
ATOM 2039 N N . MET A 1 256 ? -22.245 -10.426 -17.027 1.00 65.19 256 MET A N 1
ATOM 2040 C CA . MET A 1 256 ? -22.402 -9.761 -18.324 1.00 65.19 256 MET A CA 1
ATOM 2041 C C . MET A 1 256 ? -23.188 -10.625 -19.317 1.00 65.19 256 MET A C 1
ATOM 2043 O O . MET A 1 256 ? -24.040 -10.095 -20.027 1.00 65.19 256 MET A O 1
ATOM 2047 N N . ARG A 1 257 ? -22.950 -11.945 -19.343 1.00 70.12 257 ARG A N 1
ATOM 2048 C CA . ARG A 1 257 ? -23.723 -12.892 -20.163 1.00 70.12 257 ARG A CA 1
ATOM 2049 C C . ARG A 1 257 ? -25.190 -12.955 -19.719 1.00 70.12 257 ARG A C 1
ATOM 2051 O O . ARG A 1 257 ? -26.070 -12.864 -20.564 1.00 70.12 257 ARG A O 1
ATOM 2058 N N . GLN A 1 258 ? -25.450 -13.050 -18.415 1.00 67.19 258 GLN A N 1
ATOM 2059 C CA . GLN A 1 258 ? -26.808 -13.080 -17.858 1.00 67.19 258 GLN A CA 1
ATOM 2060 C C . GLN A 1 258 ? -27.578 -11.775 -18.124 1.00 67.19 258 GLN A C 1
ATOM 2062 O O . GLN A 1 258 ? -28.755 -11.817 -18.460 1.00 67.19 258 GLN A O 1
ATOM 2067 N N . ALA A 1 259 ? -26.914 -10.618 -18.022 1.00 60.00 259 ALA A N 1
ATOM 2068 C CA . ALA A 1 259 ? -27.533 -9.306 -18.219 1.00 60.00 259 ALA A CA 1
ATOM 2069 C C . ALA A 1 259 ? -27.834 -8.971 -19.689 1.00 60.00 259 ALA A C 1
ATOM 2071 O O . ALA A 1 259 ? -28.754 -8.203 -19.961 1.00 60.00 259 ALA A O 1
ATOM 2072 N N . CYS A 1 260 ? -27.057 -9.500 -20.639 1.00 46.66 260 CYS A N 1
ATOM 2073 C CA . CYS A 1 260 ? -27.263 -9.222 -22.063 1.00 46.66 260 CYS A CA 1
ATOM 2074 C C . CYS A 1 260 ? -28.247 -10.189 -22.738 1.00 46.66 260 CYS A C 1
ATOM 2076 O O . CYS A 1 260 ? -28.689 -9.906 -23.850 1.00 46.66 260 CYS A O 1
ATOM 2078 N N . GLY A 1 261 ? -28.572 -11.319 -22.097 1.00 52.25 261 GLY A N 1
ATOM 2079 C CA . GLY A 1 261 ? -29.207 -12.451 -22.774 1.00 52.25 261 GLY A CA 1
ATOM 2080 C C . GLY A 1 261 ? -28.369 -12.955 -23.960 1.00 52.25 261 GLY A C 1
ATOM 2081 O O . GLY A 1 261 ? -27.260 -12.478 -24.208 1.00 52.25 261 GLY A O 1
ATOM 2082 N N . ASP A 1 262 ? -28.908 -13.890 -24.742 1.00 42.56 262 ASP A N 1
ATOM 2083 C CA . ASP A 1 262 ? -28.277 -14.374 -25.985 1.00 42.56 262 ASP A CA 1
ATOM 2084 C C . ASP A 1 262 ? -28.308 -13.333 -27.136 1.00 42.56 262 ASP A C 1
ATOM 2086 O O . ASP A 1 262 ? -28.136 -13.673 -28.307 1.00 42.56 262 ASP A O 1
ATOM 2090 N N . ASP A 1 263 ? -28.526 -12.046 -26.837 1.00 48.56 263 ASP A N 1
ATOM 2091 C CA . ASP A 1 263 ? -28.627 -10.974 -27.826 1.00 48.56 263 ASP A CA 1
ATOM 2092 C C . ASP A 1 263 ? -27.251 -10.331 -28.099 1.00 48.56 263 ASP A C 1
ATOM 2094 O O . ASP A 1 263 ? -26.809 -9.362 -27.462 1.00 48.56 263 ASP A O 1
ATOM 2098 N N . GLU A 1 264 ? -26.539 -10.886 -29.086 1.00 49.22 264 GLU A N 1
ATOM 2099 C CA . GLU A 1 264 ? -25.248 -10.367 -29.563 1.00 49.22 264 GLU A CA 1
ATOM 2100 C C . GLU A 1 264 ? -25.305 -8.890 -29.991 1.00 49.22 264 GLU A C 1
ATOM 2102 O O . GLU A 1 264 ? -24.280 -8.194 -29.960 1.00 49.22 264 GLU A O 1
ATOM 2107 N N . ASP A 1 265 ? -26.470 -8.388 -30.404 1.00 45.47 265 ASP A N 1
ATOM 2108 C CA . ASP A 1 265 ? -26.596 -7.060 -30.995 1.00 45.47 265 ASP A CA 1
ATOM 2109 C C . ASP A 1 265 ? -26.688 -5.958 -29.924 1.00 45.47 265 ASP A C 1
ATOM 2111 O O . ASP A 1 265 ? -26.158 -4.854 -30.110 1.00 45.47 265 ASP A O 1
ATOM 2115 N N . TYR A 1 266 ? -27.228 -6.275 -28.741 1.00 46.84 266 TYR A N 1
ATOM 2116 C CA . TYR A 1 266 ? -27.174 -5.403 -27.561 1.00 46.84 266 TYR A CA 1
ATOM 2117 C C . TYR A 1 266 ? -25.746 -5.286 -26.998 1.00 46.84 266 TYR A C 1
ATOM 2119 O O . TYR A 1 266 ? -25.249 -4.175 -26.770 1.00 46.84 266 TYR A O 1
ATOM 2127 N N . CYS A 1 267 ? -25.015 -6.407 -26.912 1.00 43.56 267 CYS A N 1
ATOM 2128 C CA . CYS A 1 267 ? -23.584 -6.422 -26.576 1.00 43.56 267 CYS A CA 1
ATOM 2129 C C . CYS A 1 267 ? -22.755 -5.548 -27.534 1.00 43.56 267 CYS A C 1
ATOM 2131 O O . CYS A 1 267 ? -21.814 -4.856 -27.131 1.00 43.56 267 CYS A O 1
ATOM 2133 N N . ARG A 1 268 ? -23.100 -5.562 -28.827 1.00 50.22 268 ARG A N 1
ATOM 2134 C CA . ARG A 1 268 ? -22.425 -4.780 -29.872 1.00 50.22 268 ARG A CA 1
ATOM 2135 C C . ARG A 1 268 ? -22.715 -3.278 -29.754 1.00 50.22 268 ARG A C 1
ATOM 2137 O O . ARG A 1 268 ? -21.818 -2.474 -30.015 1.00 50.22 268 ARG A O 1
ATOM 2144 N N . LYS A 1 269 ? -23.920 -2.887 -29.320 1.00 49.53 269 LYS A N 1
ATOM 2145 C CA . LYS A 1 269 ? -24.300 -1.483 -29.061 1.00 49.53 269 LYS A CA 1
ATOM 2146 C C . LYS A 1 269 ? -23.586 -0.898 -27.837 1.00 49.53 269 LYS A C 1
ATOM 2148 O O . LYS A 1 269 ? -23.053 0.204 -27.940 1.00 49.53 269 LYS A O 1
ATOM 2153 N N . LEU A 1 270 ? -23.456 -1.657 -26.745 1.00 42.75 270 LEU A N 1
ATOM 2154 C CA . LEU A 1 270 ? -22.685 -1.249 -25.556 1.00 42.75 270 LEU A CA 1
ATOM 2155 C C . LEU A 1 270 ? -21.180 -1.065 -25.843 1.00 42.75 270 LEU A C 1
ATOM 2157 O O . LEU A 1 270 ? -20.550 -0.159 -25.300 1.00 42.75 270 LEU A O 1
ATOM 2161 N N . ARG A 1 271 ? -20.603 -1.865 -26.756 1.00 47.88 271 ARG A N 1
ATOM 2162 C CA . ARG A 1 271 ? -19.223 -1.666 -27.252 1.00 47.88 271 ARG A CA 1
ATOM 2163 C C . ARG A 1 271 ? -19.056 -0.374 -28.058 1.00 47.88 271 ARG A C 1
ATOM 2165 O O . ARG A 1 271 ? -17.984 0.220 -28.035 1.00 47.88 271 ARG A O 1
ATOM 2172 N N . LYS A 1 272 ? -20.095 0.062 -28.778 1.00 44.72 272 LYS A N 1
ATOM 2173 C CA . LYS A 1 272 ? -20.078 1.304 -29.571 1.00 44.72 272 LYS A CA 1
ATOM 2174 C C . LYS A 1 272 ? -20.312 2.560 -28.729 1.00 44.72 272 LYS A C 1
ATOM 2176 O O . LYS A 1 272 ? -19.839 3.619 -29.116 1.00 44.72 272 LYS A O 1
ATOM 2181 N N . SER A 1 273 ? -20.997 2.455 -27.591 1.00 43.12 273 SER A N 1
ATOM 2182 C CA . SER A 1 273 ? -21.309 3.597 -26.720 1.00 43.12 273 SER A CA 1
ATOM 2183 C C . SER A 1 273 ? -20.183 3.986 -25.751 1.00 43.12 273 SER A C 1
ATOM 2185 O O . SER A 1 273 ? -20.409 4.820 -24.881 1.00 43.12 273 SER A O 1
ATOM 2187 N N . GLY A 1 274 ? -19.001 3.361 -25.835 1.00 39.88 274 GLY A N 1
ATOM 2188 C CA . GLY A 1 274 ? -17.827 3.718 -25.020 1.00 39.88 274 GLY A CA 1
ATOM 2189 C C . GLY A 1 274 ? -17.931 3.397 -23.522 1.00 39.88 274 GLY A C 1
ATOM 2190 O O . GLY A 1 274 ? -17.026 3.735 -22.772 1.00 39.88 274 GLY A O 1
ATOM 2191 N N . LYS A 1 275 ? -19.001 2.720 -23.078 1.00 35.97 275 LYS A N 1
ATOM 2192 C CA . LYS A 1 275 ? -19.233 2.335 -21.669 1.00 35.97 275 LYS A CA 1
ATOM 2193 C C . LYS A 1 275 ? -18.665 0.953 -21.298 1.00 35.97 275 LYS A C 1
ATOM 2195 O O . LYS A 1 275 ? -18.905 0.459 -20.203 1.00 35.97 275 LYS A O 1
ATOM 2200 N N . LEU A 1 276 ? -17.908 0.334 -22.203 1.00 33.66 276 LEU A N 1
ATOM 2201 C CA . LEU A 1 276 ? -17.074 -0.844 -21.955 1.00 33.66 276 LEU A CA 1
ATOM 2202 C C . LEU A 1 276 ? -15.637 -0.509 -22.377 1.00 33.66 276 LEU A C 1
ATOM 2204 O O . LEU A 1 276 ? -15.472 0.112 -23.432 1.00 33.66 276 LEU A O 1
ATOM 2208 N N . PRO A 1 277 ? -14.606 -0.928 -21.617 1.00 29.69 277 PRO A N 1
ATOM 2209 C CA . PRO A 1 277 ? -13.223 -0.753 -22.037 1.00 29.69 277 PRO A CA 1
ATOM 2210 C C . PRO A 1 277 ? -13.022 -1.429 -23.396 1.00 29.69 277 PRO A C 1
ATOM 2212 O O . PRO A 1 277 ? -13.432 -2.576 -23.612 1.00 29.69 277 PRO A O 1
ATOM 2215 N N . LYS A 1 278 ? -12.444 -0.682 -24.342 1.00 30.11 278 LYS A N 1
ATOM 2216 C CA . LYS A 1 278 ? -12.125 -1.185 -25.679 1.00 30.11 278 LYS A CA 1
ATOM 2217 C C . LYS A 1 278 ? -11.190 -2.381 -25.505 1.00 30.11 278 LYS A C 1
ATOM 2219 O O . LYS A 1 278 ? -10.063 -2.216 -25.056 1.00 30.11 278 LYS A O 1
ATOM 2224 N N . ILE A 1 279 ? -11.647 -3.579 -25.873 1.00 28.27 279 ILE A N 1
ATOM 2225 C CA . ILE A 1 279 ? -10.742 -4.718 -26.054 1.00 28.27 279 ILE A CA 1
ATOM 2226 C C . ILE A 1 279 ? -9.804 -4.318 -27.189 1.00 28.27 279 ILE A C 1
ATOM 2228 O O . ILE A 1 279 ? -10.231 -4.194 -28.343 1.00 28.27 279 ILE A O 1
ATOM 2232 N N . ALA A 1 280 ? -8.555 -4.038 -26.825 1.00 29.61 280 ALA A N 1
ATOM 2233 C CA . ALA A 1 280 ? -7.505 -3.675 -27.748 1.00 29.61 280 ALA A CA 1
ATOM 2234 C C . ALA A 1 280 ? -7.382 -4.767 -28.814 1.00 29.61 280 ALA A C 1
ATOM 2236 O O . ALA A 1 280 ? -7.300 -5.964 -28.527 1.00 29.61 280 ALA A O 1
ATOM 2237 N N . ARG A 1 281 ? -7.408 -4.342 -30.079 1.00 25.19 281 ARG A N 1
ATOM 2238 C CA . ARG A 1 281 ? -6.944 -5.182 -31.179 1.00 25.19 281 ARG A CA 1
ATOM 2239 C C . ARG A 1 281 ? -5.486 -5.512 -30.889 1.00 25.19 281 ARG A C 1
ATOM 2241 O O . ARG A 1 281 ? -4.693 -4.590 -30.741 1.00 25.19 281 ARG A O 1
ATOM 2248 N N . LEU A 1 282 ? -5.169 -6.805 -30.866 1.00 26.31 282 LEU A N 1
ATOM 2249 C CA . LEU A 1 282 ? -3.812 -7.339 -30.942 1.00 26.31 282 LEU A CA 1
ATOM 2250 C C . LEU A 1 282 ? -3.030 -6.589 -32.032 1.00 26.31 282 LEU A C 1
ATOM 2252 O O . LEU A 1 282 ? -3.196 -6.850 -33.225 1.00 26.31 282 LEU A O 1
ATOM 2256 N N . ARG A 1 283 ? -2.206 -5.633 -31.606 1.00 23.88 283 ARG A N 1
ATOM 2257 C CA . ARG A 1 283 ? -1.048 -5.149 -32.347 1.00 23.88 283 ARG A CA 1
ATOM 2258 C C . ARG A 1 283 ? 0.178 -5.735 -31.665 1.00 23.88 283 ARG A C 1
ATOM 2260 O O . ARG A 1 283 ? 0.215 -5.909 -30.454 1.00 23.88 283 ARG A O 1
ATOM 2267 N N . SER A 1 284 ? 1.118 -6.141 -32.499 1.00 22.67 284 SER A N 1
ATOM 2268 C CA . SER A 1 284 ? 2.336 -6.856 -32.155 1.00 22.67 284 SER A CA 1
ATOM 2269 C C . SER A 1 284 ? 3.154 -6.154 -31.068 1.00 22.67 284 SER A C 1
ATOM 2271 O O . SER A 1 284 ? 3.647 -5.051 -31.270 1.00 22.67 284 SER A O 1
ATOM 2273 N N . TRP A 1 285 ? 3.273 -6.872 -29.956 1.00 21.98 285 TRP A N 1
ATOM 2274 C CA . TRP A 1 285 ? 4.305 -6.898 -28.919 1.00 21.98 285 TRP A CA 1
ATOM 2275 C C . TRP A 1 285 ? 5.655 -6.223 -29.248 1.00 21.98 285 TRP A C 1
ATOM 2277 O O . TRP A 1 285 ? 6.291 -6.587 -30.236 1.00 21.98 285 TRP A O 1
ATOM 2287 N N . ASN A 1 286 ? 6.139 -5.353 -28.349 1.00 24.16 286 ASN A N 1
ATOM 2288 C CA . ASN A 1 286 ? 7.572 -5.133 -28.105 1.00 24.16 286 ASN A CA 1
ATOM 2289 C C . ASN A 1 286 ? 7.807 -4.793 -26.610 1.00 24.16 286 ASN A C 1
ATOM 2291 O O . ASN A 1 286 ? 7.335 -3.756 -26.147 1.00 24.16 286 ASN A O 1
ATOM 2295 N N . PRO A 1 287 ? 8.475 -5.650 -25.814 1.00 27.78 287 PRO A N 1
ATOM 2296 C CA . PRO A 1 287 ? 8.570 -5.495 -24.367 1.00 27.78 287 PRO A CA 1
ATOM 2297 C C . PRO A 1 287 ? 9.899 -4.844 -23.970 1.00 27.78 287 PRO A C 1
ATOM 2299 O O . PRO A 1 287 ? 10.905 -5.536 -23.805 1.00 27.78 287 PRO A O 1
ATOM 2302 N N . ARG A 1 288 ? 9.924 -3.524 -23.773 1.00 24.45 288 ARG A N 1
ATOM 2303 C CA . ARG A 1 288 ? 10.966 -2.820 -23.000 1.00 24.45 288 ARG A CA 1
ATOM 2304 C C . ARG A 1 288 ? 10.524 -1.372 -22.780 1.00 24.45 288 ARG A C 1
ATOM 2306 O O . ARG A 1 288 ? 10.665 -0.551 -23.675 1.00 24.45 288 ARG A O 1
ATOM 2313 N N . GLY A 1 289 ? 10.052 -1.067 -21.572 1.00 28.64 289 GLY A N 1
ATOM 2314 C CA . GLY A 1 289 ? 9.934 0.304 -21.072 1.00 28.64 289 GLY A CA 1
ATOM 2315 C C . GLY A 1 289 ? 11.310 0.973 -21.068 1.00 28.64 289 GLY A C 1
ATOM 2316 O O . GLY A 1 289 ? 12.137 0.755 -20.188 1.00 28.64 289 GLY A O 1
ATOM 2317 N N . MET A 1 290 ? 11.599 1.652 -22.168 1.00 29.59 290 MET A N 1
ATOM 2318 C CA . MET A 1 290 ? 12.642 2.632 -22.455 1.00 29.59 290 MET A CA 1
ATOM 2319 C C . MET A 1 290 ? 12.394 2.930 -23.925 1.00 29.59 290 MET A C 1
ATOM 2321 O O . MET A 1 290 ? 12.715 2.069 -24.739 1.00 29.59 290 MET A O 1
ATOM 2325 N N . THR A 1 291 ? 11.777 4.082 -24.198 1.00 31.06 291 THR A N 1
ATOM 2326 C CA . THR A 1 291 ? 11.439 4.641 -25.515 1.00 31.06 291 THR A CA 1
ATOM 2327 C C . THR A 1 291 ? 11.894 3.802 -26.716 1.00 31.06 291 THR A C 1
ATOM 2329 O O . THR A 1 291 ? 13.085 3.542 -26.922 1.00 31.06 291 THR A O 1
ATOM 2332 N N . SER A 1 292 ? 10.936 3.473 -27.579 1.00 31.81 292 SER A N 1
ATOM 2333 C CA . SER A 1 292 ? 11.093 2.942 -28.944 1.00 31.81 292 SER A CA 1
ATOM 2334 C C . SER A 1 292 ? 12.126 3.682 -29.832 1.00 31.81 292 SER A C 1
ATOM 2336 O O . SER A 1 292 ? 12.390 3.277 -30.961 1.00 31.81 292 SER A O 1
ATOM 2338 N N . ASP A 1 293 ? 12.785 4.720 -29.316 1.00 39.44 293 ASP A N 1
ATOM 2339 C CA . ASP A 1 293 ? 13.849 5.513 -29.925 1.00 39.44 293 ASP A CA 1
ATOM 2340 C C . ASP A 1 293 ? 15.228 4.845 -30.003 1.00 39.44 293 ASP A C 1
ATOM 2342 O O . ASP A 1 293 ? 16.094 5.350 -30.727 1.00 39.44 293 ASP A O 1
ATOM 2346 N N . GLN A 1 294 ? 15.491 3.727 -29.307 1.00 40.78 294 GLN A N 1
ATOM 2347 C CA . GLN A 1 294 ? 16.778 3.036 -29.509 1.00 40.78 294 GLN A CA 1
ATOM 2348 C C . GLN A 1 294 ? 16.962 2.591 -30.967 1.00 40.78 294 GLN A C 1
ATOM 2350 O O . GLN A 1 294 ? 18.095 2.571 -31.438 1.00 40.78 294 GLN A O 1
ATOM 2355 N N . ASP A 1 295 ? 15.886 2.348 -31.715 1.00 39.88 295 ASP A N 1
ATOM 2356 C CA . ASP A 1 295 ? 15.986 1.990 -33.132 1.00 39.88 295 ASP A CA 1
ATOM 2357 C C . ASP A 1 295 ? 15.953 3.203 -34.080 1.00 39.88 295 ASP A C 1
ATOM 2359 O O . ASP A 1 295 ? 16.504 3.121 -35.180 1.00 39.88 295 ASP A O 1
ATOM 2363 N N . LYS A 1 296 ? 15.419 4.366 -33.659 1.00 42.00 296 LYS A N 1
ATOM 2364 C CA . LYS A 1 296 ? 15.461 5.606 -34.468 1.00 42.00 296 LYS A CA 1
ATOM 2365 C C . LYS A 1 296 ? 16.875 6.198 -34.550 1.00 42.00 296 LYS A C 1
ATOM 2367 O O . LYS A 1 296 ? 17.288 6.666 -35.612 1.00 42.00 296 LYS A O 1
ATOM 2372 N N . PHE A 1 297 ? 17.650 6.147 -33.461 1.00 48.19 297 PHE A N 1
ATOM 2373 C CA . PHE A 1 297 ? 18.984 6.771 -33.403 1.00 48.19 297 PHE A CA 1
ATOM 2374 C C . PHE A 1 297 ? 20.153 5.826 -33.707 1.00 48.19 297 PHE A C 1
ATOM 2376 O O . PHE A 1 297 ? 21.255 6.289 -34.030 1.00 48.19 297 PHE A O 1
ATOM 2383 N N . PHE A 1 298 ? 19.926 4.511 -33.650 1.00 52.03 298 PHE A N 1
ATOM 2384 C CA . PHE A 1 298 ? 20.917 3.496 -33.991 1.00 52.03 298 PHE A CA 1
ATOM 2385 C C . PHE A 1 298 ? 20.515 2.788 -35.282 1.00 52.03 298 PHE A C 1
ATOM 2387 O O . PHE A 1 298 ? 19.726 1.850 -35.275 1.00 52.03 298 PHE A O 1
ATOM 2394 N N . ARG A 1 299 ? 21.113 3.188 -36.409 1.00 55.25 299 ARG A N 1
ATOM 2395 C CA . ARG A 1 299 ? 20.968 2.414 -37.647 1.00 55.25 299 ARG A CA 1
ATOM 2396 C C . ARG A 1 299 ? 21.658 1.064 -37.492 1.00 55.25 299 ARG A C 1
ATOM 2398 O O . ARG A 1 299 ? 22.824 1.008 -37.089 1.00 55.25 299 ARG A O 1
ATOM 2405 N N . SER A 1 300 ? 20.950 -0.006 -37.852 1.00 57.09 300 SER A N 1
ATOM 2406 C CA . SER A 1 300 ? 21.588 -1.298 -38.068 1.00 57.09 300 SER A CA 1
ATOM 2407 C C . SER A 1 300 ? 22.703 -1.125 -39.111 1.00 57.09 300 SER A C 1
ATOM 2409 O O . SER A 1 300 ? 22.533 -0.374 -40.080 1.00 57.09 300 SER A O 1
ATOM 2411 N N . PRO A 1 301 ? 23.877 -1.750 -38.914 1.00 60.09 301 PRO A N 1
ATOM 2412 C CA . PRO A 1 301 ? 24.965 -1.642 -39.875 1.00 60.09 301 PRO A CA 1
ATOM 2413 C C . PRO A 1 301 ? 24.487 -2.075 -41.261 1.00 60.09 301 PRO A C 1
ATOM 2415 O O . PRO A 1 301 ? 23.824 -3.107 -41.390 1.00 60.09 301 PRO A O 1
ATOM 2418 N N . SER A 1 302 ? 24.834 -1.305 -42.296 1.00 56.94 302 SER A N 1
ATOM 2419 C CA . SER A 1 302 ? 24.545 -1.697 -43.676 1.00 56.94 302 SER A CA 1
ATOM 2420 C C . SER A 1 302 ? 25.157 -3.073 -43.924 1.00 56.94 302 SER A C 1
ATOM 2422 O O . SER A 1 302 ? 26.296 -3.308 -43.536 1.00 56.94 302 SER A O 1
ATOM 2424 N N . MET A 1 303 ? 24.402 -4.009 -44.501 1.00 62.62 303 MET A N 1
ATOM 2425 C CA . MET A 1 303 ? 24.902 -5.348 -44.838 1.00 62.62 303 MET A CA 1
ATOM 2426 C C . MET A 1 303 ? 25.534 -5.334 -46.234 1.00 62.62 303 MET A C 1
ATOM 2428 O O . MET A 1 303 ? 25.128 -4.530 -47.079 1.00 62.62 303 MET A O 1
ATOM 2432 N N . PRO A 1 304 ? 26.525 -6.198 -46.529 1.00 50.88 304 PRO A N 1
ATOM 2433 C CA . PRO A 1 304 ? 27.095 -6.257 -47.867 1.00 50.88 304 PRO A CA 1
ATOM 2434 C C . PRO A 1 304 ? 25.981 -6.674 -48.827 1.00 50.88 304 PRO A C 1
ATOM 2436 O O . PRO A 1 304 ? 25.318 -7.683 -48.586 1.00 50.88 304 PRO A O 1
ATOM 2439 N N . ALA A 1 305 ? 25.764 -5.914 -49.904 1.00 43.06 305 ALA A N 1
ATOM 2440 C CA . ALA A 1 305 ? 24.760 -6.261 -50.902 1.00 43.06 305 ALA A CA 1
ATOM 2441 C C . ALA A 1 305 ? 25.007 -7.694 -51.396 1.00 43.06 305 ALA A C 1
ATOM 2443 O O . ALA A 1 305 ? 26.010 -7.973 -52.062 1.00 43.06 305 ALA A O 1
ATOM 2444 N N . ALA A 1 306 ? 24.092 -8.612 -51.074 1.00 42.09 306 ALA A N 1
ATOM 2445 C CA . ALA A 1 306 ? 24.049 -9.898 -51.743 1.00 42.09 306 ALA A CA 1
ATOM 2446 C C . ALA A 1 306 ? 23.873 -9.588 -53.230 1.00 42.09 306 ALA A C 1
ATOM 2448 O O . ALA A 1 306 ? 22.885 -8.966 -53.620 1.00 42.09 306 ALA A O 1
ATOM 2449 N N . ARG A 1 307 ? 24.859 -9.943 -54.062 1.00 41.22 307 ARG A N 1
ATOM 2450 C CA . ARG A 1 307 ? 24.741 -9.800 -55.516 1.00 41.22 307 ARG A CA 1
ATOM 2451 C C . ARG A 1 307 ? 23.504 -10.578 -55.953 1.00 41.22 307 ARG A C 1
ATOM 2453 O O . ARG A 1 307 ? 23.542 -11.805 -56.029 1.00 41.22 307 ARG A O 1
ATOM 2460 N N . VAL A 1 308 ? 22.416 -9.858 -56.209 1.00 37.25 308 VAL A N 1
ATOM 2461 C CA . VAL A 1 308 ? 21.163 -10.408 -56.719 1.00 37.25 308 VAL A CA 1
ATOM 2462 C C . VAL A 1 308 ? 21.489 -11.064 -58.059 1.00 37.25 308 VAL A C 1
ATOM 2464 O O . VAL A 1 308 ? 21.789 -10.376 -59.032 1.00 37.25 308 VAL A O 1
ATOM 2467 N N . GLY A 1 309 ? 21.535 -12.400 -58.083 1.00 40.97 309 GLY A N 1
ATOM 2468 C CA . GLY A 1 309 ? 21.721 -13.171 -59.315 1.00 40.97 309 GLY A CA 1
ATOM 2469 C C . GLY A 1 309 ? 22.642 -14.398 -59.279 1.00 40.97 309 GLY A C 1
ATOM 2470 O O . GLY A 1 309 ? 22.754 -15.051 -60.313 1.00 40.97 309 GLY A O 1
ATOM 2471 N N . LYS A 1 310 ? 23.297 -14.772 -58.167 1.00 41.06 310 LYS A N 1
ATOM 2472 C CA . LYS A 1 310 ? 24.012 -16.070 -58.080 1.00 41.06 310 LYS A CA 1
ATOM 2473 C C . LYS A 1 310 ? 23.710 -16.806 -56.773 1.00 41.06 310 LYS A C 1
ATOM 2475 O O . LYS A 1 310 ? 23.480 -16.167 -55.757 1.00 41.06 310 LYS A O 1
ATOM 2480 N N . ALA A 1 311 ? 23.660 -18.138 -56.878 1.00 46.25 311 ALA A N 1
ATOM 2481 C CA . ALA A 1 311 ? 23.199 -19.123 -55.894 1.00 46.25 311 ALA A CA 1
ATOM 2482 C C . ALA A 1 311 ? 23.584 -18.843 -54.428 1.00 46.25 311 ALA A C 1
ATOM 2484 O O . ALA A 1 311 ? 24.616 -18.225 -54.164 1.00 46.25 311 ALA A O 1
ATOM 2485 N N . ALA A 1 312 ? 22.760 -19.360 -53.503 1.00 46.03 312 ALA A N 1
ATOM 2486 C CA . ALA A 1 312 ? 22.973 -19.311 -52.055 1.00 46.03 312 ALA A CA 1
ATOM 2487 C C . ALA A 1 312 ? 24.455 -19.555 -51.690 1.00 46.03 312 ALA A C 1
ATOM 2489 O O . ALA A 1 312 ? 25.066 -20.469 -52.261 1.00 46.03 312 ALA A O 1
ATOM 2490 N N . PRO A 1 313 ? 25.053 -18.742 -50.797 1.00 49.78 313 PRO A N 1
ATOM 2491 C CA . PRO A 1 313 ? 26.474 -18.843 -50.497 1.00 49.78 313 PRO A CA 1
ATOM 2492 C C . PRO A 1 313 ? 26.835 -20.244 -49.986 1.00 49.78 313 PRO A C 1
ATOM 2494 O O . PRO A 1 313 ? 26.071 -20.890 -49.273 1.00 49.78 313 PRO A O 1
ATOM 2497 N N . SER A 1 314 ? 28.024 -20.732 -50.342 1.00 48.69 314 SER A N 1
ATOM 2498 C CA . SER A 1 3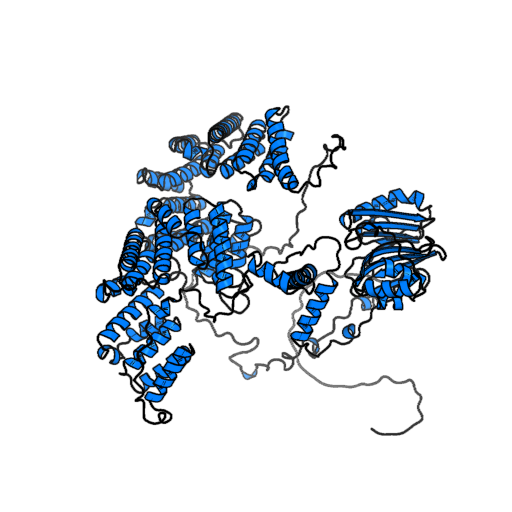14 ? 28.511 -22.024 -49.855 1.00 48.69 314 SER A CA 1
ATOM 2499 C C . SER A 1 314 ? 28.618 -22.029 -48.317 1.00 48.69 314 SER A C 1
ATOM 2501 O O . SER A 1 314 ? 29.111 -21.034 -47.757 1.00 48.69 314 SER A O 1
ATOM 2503 N N . PRO A 1 315 ? 28.241 -23.131 -47.632 1.00 48.69 315 PRO A N 1
ATOM 2504 C CA . PRO A 1 315 ? 28.254 -23.215 -46.172 1.00 48.69 315 PRO A CA 1
ATOM 2505 C C . PRO A 1 315 ? 29.628 -22.852 -45.585 1.00 48.69 315 PRO A C 1
ATOM 2507 O O . PRO A 1 315 ? 30.641 -23.437 -45.963 1.00 48.69 315 PRO A O 1
ATOM 2510 N N . GLY A 1 316 ? 29.669 -21.888 -44.656 1.00 60.59 316 GLY A N 1
ATOM 2511 C CA . GLY A 1 316 ? 30.882 -21.511 -43.909 1.00 60.59 316 GLY A CA 1
ATOM 2512 C C . GLY A 1 316 ? 31.662 -20.285 -44.415 1.00 60.59 316 GLY A C 1
ATOM 2513 O O . GLY A 1 316 ? 32.720 -19.975 -43.861 1.00 60.59 316 GLY A O 1
ATOM 2514 N N . THR A 1 317 ? 31.163 -19.568 -45.427 1.00 77.00 317 THR A N 1
ATOM 2515 C CA . THR A 1 317 ? 31.781 -18.323 -45.931 1.00 77.00 317 THR A CA 1
ATOM 2516 C C . THR A 1 317 ? 31.435 -17.093 -45.079 1.00 77.00 317 THR A C 1
ATOM 2518 O O . THR A 1 317 ? 30.386 -17.043 -44.445 1.00 77.00 317 THR A O 1
ATOM 2521 N N . VAL A 1 318 ? 32.292 -16.061 -45.092 1.00 78.00 318 VAL A N 1
ATOM 2522 C CA . VAL A 1 318 ? 32.049 -14.786 -44.373 1.00 78.00 318 VAL A CA 1
ATOM 2523 C C . VAL A 1 318 ? 30.751 -14.106 -44.842 1.00 78.00 318 VAL A C 1
ATOM 2525 O O . VAL A 1 318 ? 30.048 -13.508 -44.035 1.00 78.00 318 VAL A O 1
ATOM 2528 N N . SER A 1 319 ? 30.384 -14.257 -46.121 1.00 75.62 319 SER A N 1
ATOM 2529 C CA . SER A 1 319 ? 29.127 -13.726 -46.671 1.00 75.62 319 SER A CA 1
ATOM 2530 C C . SER A 1 319 ? 27.883 -14.389 -46.066 1.00 75.62 319 SER A C 1
ATOM 2532 O O . SER A 1 319 ? 26.907 -13.697 -45.800 1.00 75.62 319 SER A O 1
ATOM 2534 N N . GLU A 1 320 ? 27.923 -15.702 -45.816 1.00 79.00 320 GLU A N 1
ATOM 2535 C CA . GLU A 1 320 ? 26.841 -16.427 -45.132 1.00 79.00 320 GLU A CA 1
ATOM 2536 C C . GLU A 1 320 ? 26.726 -15.992 -43.665 1.00 79.00 320 GLU A C 1
ATOM 2538 O O . GLU A 1 320 ? 25.631 -15.821 -43.139 1.00 79.00 320 GLU A O 1
ATOM 2543 N N . GLN A 1 321 ? 27.862 -15.737 -43.006 1.00 82.75 321 GLN A N 1
ATOM 2544 C CA . GLN A 1 321 ? 27.875 -15.258 -41.622 1.00 82.75 321 GLN A CA 1
ATOM 2545 C C . GLN A 1 321 ? 27.243 -13.861 -41.483 1.00 82.75 321 GLN A C 1
ATOM 2547 O O . GLN A 1 321 ? 26.550 -13.613 -40.502 1.00 82.75 321 GLN A O 1
ATOM 2552 N N . PHE A 1 322 ? 27.419 -12.960 -42.458 1.00 84.31 322 PHE A N 1
ATOM 2553 C CA . PHE A 1 322 ? 26.714 -11.670 -42.463 1.00 84.31 322 PHE A CA 1
ATOM 2554 C C . PHE A 1 322 ? 25.214 -11.812 -42.751 1.00 84.31 322 PHE A C 1
ATOM 2556 O O . PHE A 1 322 ? 24.418 -11.129 -42.114 1.00 84.31 322 PHE A O 1
ATOM 2563 N N . TYR A 1 323 ? 24.812 -12.737 -43.631 1.00 81.56 323 TYR A N 1
ATOM 2564 C CA . TYR A 1 323 ? 23.394 -13.057 -43.841 1.00 81.56 323 TYR A CA 1
ATOM 2565 C C . TYR A 1 323 ? 22.739 -13.607 -42.564 1.00 81.56 323 TYR A C 1
ATOM 2567 O O . TYR A 1 323 ? 21.627 -13.220 -42.207 1.00 81.56 323 TYR A O 1
ATOM 2575 N N . GLN A 1 324 ? 23.460 -14.452 -41.822 1.00 83.00 324 GLN A N 1
ATOM 2576 C CA . GLN A 1 324 ? 23.020 -14.937 -40.518 1.00 83.00 324 GLN A CA 1
ATOM 2577 C C . GLN A 1 324 ? 22.862 -13.793 -39.508 1.00 83.00 324 GLN A C 1
ATOM 2579 O O . GLN A 1 324 ? 21.868 -13.766 -38.791 1.00 83.00 324 GLN A O 1
ATOM 2584 N N . ILE A 1 325 ? 23.801 -12.840 -39.458 1.00 82.25 325 ILE A N 1
ATOM 2585 C CA . ILE A 1 325 ? 23.700 -11.667 -38.574 1.00 82.25 325 ILE A CA 1
ATOM 2586 C C . ILE A 1 325 ? 22.478 -10.811 -38.934 1.00 82.25 325 ILE A C 1
ATOM 2588 O O . ILE A 1 325 ? 21.745 -10.425 -38.029 1.00 82.25 325 ILE A O 1
ATOM 2592 N N . ASP A 1 326 ? 22.227 -10.552 -40.221 1.00 81.31 326 ASP A N 1
ATOM 2593 C CA . ASP A 1 326 ? 21.047 -9.801 -40.681 1.00 81.31 326 ASP A CA 1
ATOM 2594 C C . ASP A 1 326 ? 19.739 -10.474 -40.251 1.00 81.31 326 ASP A C 1
ATOM 2596 O O . ASP A 1 326 ? 18.830 -9.821 -39.736 1.00 81.31 326 ASP A O 1
ATOM 2600 N N . ARG A 1 327 ? 19.667 -11.806 -40.381 1.00 79.25 327 ARG A N 1
ATOM 2601 C CA . ARG A 1 327 ? 18.525 -12.579 -39.887 1.00 79.25 327 ARG A CA 1
ATOM 2602 C C . ARG A 1 327 ? 18.400 -12.486 -38.368 1.00 79.25 327 ARG A C 1
ATOM 2604 O O . ARG A 1 327 ? 17.315 -12.231 -37.870 1.00 79.25 327 ARG A O 1
ATOM 2611 N N . CYS A 1 328 ? 19.507 -12.618 -37.635 1.00 81.94 328 CYS A N 1
ATOM 2612 C CA . CYS A 1 328 ? 19.510 -12.461 -36.183 1.00 81.94 328 CYS A CA 1
ATOM 2613 C C . CYS A 1 328 ? 19.074 -11.057 -35.737 1.00 81.94 328 CYS A C 1
ATOM 2615 O O . CYS A 1 328 ? 18.480 -10.951 -34.675 1.00 81.94 328 CYS A O 1
ATOM 2617 N N . PHE A 1 329 ? 19.354 -9.990 -36.492 1.00 81.31 329 PHE A N 1
ATOM 2618 C CA . PHE A 1 329 ? 18.850 -8.650 -36.171 1.00 81.31 329 PHE A CA 1
ATOM 2619 C C . PHE A 1 329 ? 17.342 -8.536 -36.396 1.00 81.31 329 PHE A C 1
ATOM 2621 O O . PHE A 1 329 ? 16.658 -7.990 -35.539 1.00 81.31 329 PHE A O 1
ATOM 2628 N N . LYS A 1 330 ? 16.813 -9.115 -37.482 1.00 77.94 330 LYS A N 1
ATOM 2629 C CA . LYS A 1 330 ? 15.360 -9.190 -37.729 1.00 77.94 330 LYS A CA 1
ATOM 2630 C C . LYS A 1 330 ? 14.622 -10.043 -36.694 1.00 77.94 330 LYS A C 1
ATOM 2632 O O . LYS A 1 330 ? 13.495 -9.722 -36.343 1.00 77.94 330 LYS A O 1
ATOM 2637 N N . ASP A 1 331 ? 15.273 -11.097 -36.205 1.00 77.12 331 ASP A N 1
ATOM 2638 C CA . ASP A 1 331 ? 14.751 -12.013 -35.185 1.00 77.12 331 ASP A CA 1
ATOM 2639 C C . ASP A 1 331 ? 15.067 -11.540 -33.739 1.00 77.12 331 ASP A C 1
ATOM 2641 O O . ASP A 1 331 ? 14.856 -12.297 -32.792 1.00 77.12 331 ASP A O 1
ATOM 2645 N N . GLU A 1 332 ? 15.651 -10.345 -33.549 1.00 80.06 332 GLU A N 1
ATOM 2646 C CA . GLU A 1 332 ? 16.119 -9.794 -32.255 1.00 80.06 332 GLU A CA 1
ATOM 2647 C C . GLU A 1 332 ? 17.078 -10.709 -31.448 1.00 80.06 332 GLU A C 1
ATOM 2649 O O . GLU A 1 332 ? 17.314 -10.553 -30.243 1.00 80.06 332 GLU A O 1
ATOM 2654 N N . ALA A 1 333 ? 17.723 -11.662 -32.117 1.00 81.94 333 ALA A N 1
ATOM 2655 C CA . ALA A 1 333 ? 18.666 -12.625 -31.558 1.00 81.94 333 ALA A CA 1
ATOM 2656 C C . ALA A 1 333 ? 20.085 -12.033 -31.399 1.00 81.94 333 ALA A C 1
ATOM 2658 O O . ALA A 1 333 ? 21.088 -12.593 -31.860 1.00 81.94 333 ALA A O 1
ATOM 2659 N N . TYR A 1 334 ? 20.209 -10.901 -30.697 1.00 85.94 334 TYR A N 1
ATOM 2660 C CA . TYR A 1 334 ? 21.461 -10.131 -30.578 1.00 85.94 334 TYR A CA 1
ATOM 2661 C C . TYR A 1 334 ? 22.634 -10.907 -29.951 1.00 85.94 334 TYR A C 1
ATOM 2663 O O . TYR A 1 334 ? 23.802 -10.633 -30.242 1.00 85.94 334 TYR A O 1
ATOM 2671 N N . GLN A 1 335 ? 22.365 -11.909 -29.103 1.00 88.56 335 GLN A N 1
ATOM 2672 C CA . GLN A 1 335 ? 23.419 -12.773 -28.549 1.00 88.56 335 GLN A CA 1
ATOM 2673 C C . GLN A 1 335 ? 24.090 -13.626 -29.630 1.00 88.56 335 GLN A C 1
ATOM 2675 O O . GLN A 1 335 ? 25.310 -13.805 -29.609 1.00 88.56 335 GLN A O 1
ATOM 2680 N N . GLU A 1 336 ? 23.306 -14.149 -30.571 1.00 87.31 336 GLU A N 1
ATOM 2681 C CA . GLU A 1 336 ? 23.800 -14.970 -31.675 1.00 87.31 336 GLU A CA 1
ATOM 2682 C C . GLU A 1 336 ? 24.497 -14.109 -32.725 1.00 87.31 336 GLU A C 1
ATOM 2684 O O . GLU A 1 336 ? 25.605 -14.452 -33.152 1.00 87.31 336 GLU A O 1
ATOM 2689 N N . ALA A 1 337 ? 23.932 -12.937 -33.034 1.00 86.75 337 ALA A N 1
ATOM 2690 C CA . ALA A 1 337 ? 24.581 -11.927 -33.866 1.00 86.75 337 ALA A CA 1
ATOM 2691 C C . ALA A 1 337 ? 25.960 -11.539 -33.303 1.00 86.75 337 ALA A C 1
ATOM 2693 O O . ALA A 1 337 ? 26.962 -11.560 -34.019 1.00 86.75 337 ALA A O 1
ATOM 2694 N N . SER A 1 338 ? 26.053 -11.296 -31.990 1.00 90.69 338 SER A N 1
ATOM 2695 C CA . SER A 1 338 ? 27.314 -10.944 -31.333 1.00 90.69 338 SER A CA 1
ATOM 2696 C C . SER A 1 338 ? 28.362 -12.061 -31.394 1.00 90.69 338 SER A C 1
ATOM 2698 O O . SER A 1 338 ? 29.547 -11.785 -31.608 1.00 90.69 338 SER A O 1
ATOM 2700 N N . ARG A 1 339 ? 27.952 -13.328 -31.220 1.00 91.62 339 ARG A N 1
ATOM 2701 C CA . ARG A 1 339 ? 28.853 -14.488 -31.352 1.00 91.62 339 ARG A CA 1
ATOM 2702 C C . ARG A 1 339 ? 29.359 -14.625 -32.784 1.00 91.62 339 ARG A C 1
ATOM 2704 O O . ARG A 1 339 ? 30.558 -14.806 -32.980 1.00 91.62 339 ARG A O 1
ATOM 2711 N N . THR A 1 340 ? 28.467 -14.498 -33.761 1.00 87.50 340 THR A N 1
ATOM 2712 C CA . THR A 1 340 ? 28.790 -14.615 -35.188 1.00 87.50 340 THR A CA 1
ATOM 2713 C C . THR A 1 340 ? 29.718 -13.483 -35.634 1.00 87.50 340 THR A C 1
ATOM 2715 O O . THR A 1 340 ? 30.743 -13.743 -36.260 1.00 87.50 340 THR A O 1
ATOM 2718 N N . ALA A 1 341 ? 29.467 -12.245 -35.196 1.00 88.12 341 ALA A N 1
ATOM 2719 C CA . ALA A 1 341 ? 30.354 -11.108 -35.440 1.00 88.12 341 ALA A CA 1
ATOM 2720 C C . ALA A 1 341 ? 31.754 -11.324 -34.831 1.00 88.12 341 ALA A C 1
ATOM 2722 O O . ALA A 1 341 ? 32.764 -11.118 -35.503 1.00 88.12 341 ALA A O 1
ATOM 2723 N N . LYS A 1 342 ? 31.845 -11.843 -33.595 1.00 88.88 342 LYS A N 1
ATOM 2724 C CA . LYS A 1 342 ? 33.129 -12.230 -32.974 1.00 88.88 342 LYS A CA 1
ATOM 2725 C C . LYS A 1 342 ? 33.865 -13.325 -33.748 1.00 88.88 342 LYS A C 1
ATOM 2727 O O . LYS A 1 342 ? 35.090 -13.284 -33.832 1.00 88.88 342 LYS A O 1
ATOM 2732 N N . GLN A 1 343 ? 33.147 -14.291 -34.320 1.00 88.62 343 GLN A N 1
ATOM 2733 C CA . GLN A 1 343 ? 33.755 -15.319 -35.168 1.00 88.62 343 GLN A CA 1
ATOM 2734 C C . GLN A 1 343 ? 34.340 -14.717 -36.450 1.00 88.62 343 GLN A C 1
ATOM 2736 O O . GLN A 1 343 ? 35.447 -15.098 -36.831 1.00 88.62 343 GLN A O 1
ATOM 2741 N N . ILE A 1 344 ? 33.652 -13.757 -37.080 1.00 87.25 344 ILE A N 1
ATOM 2742 C CA . ILE A 1 344 ? 34.193 -13.025 -38.235 1.00 87.25 344 ILE A CA 1
ATOM 2743 C C . ILE A 1 344 ? 35.454 -12.264 -37.819 1.00 87.25 344 ILE A C 1
ATOM 2745 O O . ILE A 1 344 ? 36.488 -12.437 -38.453 1.00 87.25 344 ILE A O 1
ATOM 2749 N N . LEU A 1 345 ? 35.416 -11.525 -36.706 1.00 86.69 345 LEU A N 1
ATOM 2750 C CA . LEU A 1 345 ? 36.565 -10.765 -36.194 1.00 86.69 345 LEU A CA 1
ATOM 2751 C C . LEU A 1 345 ? 37.757 -11.651 -35.805 1.00 86.69 345 LEU A C 1
ATOM 2753 O O . LEU A 1 345 ? 38.900 -11.237 -35.957 1.00 86.69 345 LEU A O 1
ATOM 2757 N N . SER A 1 346 ? 37.520 -12.889 -35.358 1.00 86.12 346 SER A N 1
ATOM 2758 C CA . SER A 1 346 ? 38.605 -13.844 -35.083 1.00 86.12 346 SER A CA 1
ATOM 2759 C C . SER A 1 346 ? 39.344 -14.295 -36.348 1.00 86.12 346 SER A C 1
ATOM 2761 O O . SER A 1 346 ? 40.537 -14.577 -36.291 1.00 86.12 346 SER A O 1
ATOM 2763 N N . LYS A 1 347 ? 38.644 -14.344 -37.493 1.00 85.75 347 LYS A N 1
ATOM 2764 C CA . LYS A 1 347 ? 39.209 -14.709 -38.803 1.00 85.75 347 LYS A CA 1
ATOM 2765 C C . LYS A 1 347 ? 39.737 -13.489 -39.563 1.00 85.75 347 LYS A C 1
ATOM 2767 O O . LYS A 1 347 ? 40.708 -13.600 -40.301 1.00 85.75 347 LYS A O 1
ATOM 2772 N N . GLN A 1 348 ? 39.074 -12.347 -39.406 1.00 85.88 348 GLN A N 1
ATOM 2773 C CA . GLN A 1 348 ? 39.351 -11.078 -40.075 1.00 85.88 348 GLN A CA 1
ATOM 2774 C C . GLN A 1 348 ? 39.302 -9.931 -39.048 1.00 85.88 348 GLN A C 1
ATOM 2776 O O . GLN A 1 348 ? 38.288 -9.236 -38.950 1.00 85.88 348 GLN A O 1
ATOM 2781 N N . PRO A 1 349 ? 40.390 -9.704 -38.289 1.00 81.06 349 PRO A N 1
ATOM 2782 C CA . PRO A 1 349 ? 40.421 -8.692 -37.227 1.00 81.06 349 PRO A CA 1
ATOM 2783 C C . PRO A 1 349 ? 40.233 -7.251 -37.713 1.00 81.06 349 PRO A C 1
ATOM 2785 O O . PRO A 1 349 ? 39.872 -6.387 -36.923 1.00 81.06 349 PRO A O 1
ATOM 2788 N N . GLU A 1 350 ? 40.477 -6.989 -39.000 1.00 79.75 350 GLU A N 1
ATOM 2789 C CA . GLU A 1 350 ? 40.383 -5.663 -39.625 1.00 79.75 350 GLU A CA 1
ATOM 2790 C C . GLU A 1 350 ? 39.007 -5.363 -40.250 1.00 79.75 350 GLU A C 1
ATOM 2792 O O . GLU A 1 350 ? 38.825 -4.318 -40.871 1.00 79.75 350 GLU A O 1
ATOM 2797 N N . ASN A 1 351 ? 38.035 -6.273 -40.126 1.00 85.19 351 ASN A N 1
ATOM 2798 C CA . ASN A 1 351 ? 36.724 -6.123 -40.752 1.00 85.19 351 ASN A CA 1
ATOM 2799 C C . ASN A 1 351 ? 35.864 -5.086 -39.999 1.00 85.19 351 ASN A C 1
ATOM 2801 O O . ASN A 1 351 ? 35.276 -5.385 -38.957 1.00 85.19 351 ASN A O 1
ATOM 2805 N N . THR A 1 352 ? 35.782 -3.869 -40.545 1.00 83.00 352 THR A N 1
ATOM 2806 C CA . THR A 1 352 ? 35.062 -2.720 -39.960 1.00 83.00 352 THR A CA 1
ATOM 2807 C C . THR A 1 352 ? 33.570 -2.998 -39.761 1.00 83.00 352 THR A C 1
ATOM 2809 O O . THR A 1 352 ? 32.997 -2.673 -38.726 1.00 83.00 352 THR A O 1
ATOM 2812 N N . GLN A 1 353 ? 32.941 -3.696 -40.699 1.00 82.50 353 GLN A N 1
ATOM 2813 C CA . GLN A 1 353 ? 31.516 -4.014 -40.664 1.00 82.50 353 GLN A CA 1
ATOM 2814 C C . GLN A 1 353 ? 31.169 -5.038 -39.574 1.00 82.50 353 GLN A C 1
ATOM 2816 O O . GLN A 1 353 ? 30.157 -4.907 -38.882 1.00 82.50 353 GLN A O 1
ATOM 2821 N N . ALA A 1 354 ? 32.039 -6.029 -39.358 1.00 84.81 354 ALA A N 1
ATOM 2822 C CA . ALA A 1 354 ? 31.909 -6.972 -38.249 1.00 84.81 354 ALA A CA 1
ATOM 2823 C C . ALA A 1 354 ? 32.109 -6.287 -36.885 1.00 84.81 354 ALA A C 1
ATOM 2825 O O . ALA A 1 354 ? 31.434 -6.658 -35.921 1.00 84.81 354 ALA A O 1
ATOM 2826 N N . VAL A 1 355 ? 32.976 -5.264 -36.804 1.00 85.75 355 VAL A N 1
ATOM 2827 C CA . VAL A 1 355 ? 33.103 -4.402 -35.614 1.00 85.75 355 VAL A CA 1
ATOM 2828 C C . VAL A 1 355 ? 31.784 -3.680 -35.336 1.00 85.75 355 VAL A C 1
ATOM 2830 O O . VAL A 1 355 ? 31.276 -3.774 -34.220 1.00 85.75 355 VAL A O 1
ATOM 2833 N N . MET A 1 356 ? 31.185 -3.040 -36.344 1.00 83.94 356 MET A N 1
ATOM 2834 C CA . MET A 1 356 ? 29.908 -2.331 -36.189 1.00 83.94 356 MET A CA 1
ATOM 2835 C C . MET A 1 356 ? 28.772 -3.270 -35.764 1.00 83.94 356 MET A C 1
ATOM 2837 O O . MET A 1 356 ? 28.054 -2.970 -34.812 1.00 83.94 356 MET A O 1
ATOM 2841 N N . CYS A 1 357 ? 28.659 -4.452 -36.381 1.00 86.69 357 CYS A N 1
ATOM 2842 C CA . CYS A 1 357 ? 27.670 -5.466 -35.994 1.00 86.69 357 CYS A CA 1
ATOM 2843 C C . CYS A 1 357 ? 27.871 -5.950 -34.555 1.00 86.69 357 CYS A C 1
ATOM 2845 O O . CYS A 1 357 ? 26.902 -6.129 -33.813 1.00 86.69 357 CYS A O 1
ATOM 2847 N N . TYR A 1 358 ? 29.125 -6.152 -34.140 1.00 88.94 358 TYR A N 1
ATOM 2848 C CA . TYR A 1 358 ? 29.441 -6.542 -32.773 1.00 88.94 358 TYR A CA 1
ATOM 2849 C C . TYR A 1 358 ? 29.051 -5.452 -31.769 1.00 88.94 358 TYR A C 1
ATOM 2851 O O . TYR A 1 358 ? 28.380 -5.761 -30.784 1.00 88.94 358 TYR A O 1
ATOM 2859 N N . LEU A 1 359 ? 29.441 -4.198 -32.016 1.00 87.00 359 LEU A N 1
ATOM 2860 C CA . LEU A 1 359 ? 29.158 -3.071 -31.125 1.00 87.00 359 LEU A CA 1
ATOM 2861 C C . LEU A 1 359 ? 27.657 -2.789 -31.028 1.00 87.00 359 LEU A C 1
ATOM 2863 O O . LEU A 1 359 ? 27.145 -2.690 -29.915 1.00 87.00 359 LEU A O 1
ATOM 2867 N N . TYR A 1 360 ? 26.942 -2.776 -32.157 1.00 86.62 360 TYR A N 1
ATOM 2868 C CA . TYR A 1 360 ? 25.482 -2.660 -32.181 1.00 86.62 360 TYR A CA 1
ATOM 2869 C C . TYR A 1 360 ? 24.824 -3.783 -31.363 1.00 86.62 360 TYR A C 1
ATOM 2871 O O . TYR A 1 360 ? 24.016 -3.517 -30.477 1.00 86.62 360 TYR A O 1
ATOM 2879 N N . SER A 1 361 ? 25.271 -5.036 -31.536 1.00 86.50 361 SER A N 1
ATOM 2880 C CA . SER A 1 361 ? 24.778 -6.159 -30.723 1.00 86.50 361 SER A CA 1
ATOM 2881 C C . SER A 1 361 ? 25.061 -5.974 -29.224 1.00 86.50 361 SER A C 1
ATOM 2883 O O . SER A 1 361 ? 24.229 -6.323 -28.394 1.00 86.50 361 SER A O 1
ATOM 2885 N N . GLN A 1 362 ? 26.233 -5.450 -28.838 1.00 87.00 362 GLN A N 1
ATOM 2886 C CA . GLN A 1 362 ? 26.560 -5.204 -27.425 1.00 87.00 362 GLN A CA 1
ATOM 2887 C C . GLN A 1 362 ? 25.693 -4.094 -26.817 1.00 87.00 362 GLN A C 1
ATOM 2889 O O . GLN A 1 362 ? 25.302 -4.216 -25.655 1.00 87.00 362 GLN A O 1
ATOM 2894 N N . ILE A 1 363 ? 25.375 -3.050 -27.586 1.00 82.19 363 ILE A N 1
ATOM 2895 C CA . ILE A 1 363 ? 24.469 -1.963 -27.185 1.00 82.19 363 ILE A CA 1
ATOM 2896 C C . ILE A 1 363 ? 23.062 -2.520 -26.940 1.00 82.19 363 ILE A C 1
ATOM 2898 O O . ILE A 1 363 ? 22.535 -2.356 -25.842 1.00 82.19 363 ILE A O 1
ATOM 2902 N N . GLN A 1 364 ? 22.516 -3.295 -27.881 1.00 80.88 364 GLN A N 1
ATOM 2903 C CA . GLN A 1 364 ? 21.187 -3.916 -27.754 1.00 80.88 364 GLN A CA 1
ATOM 2904 C C . GLN A 1 364 ? 21.095 -4.928 -26.592 1.00 80.88 364 GLN A C 1
ATOM 2906 O O . GLN A 1 364 ? 20.055 -5.097 -25.947 1.00 80.88 364 GLN A O 1
ATOM 2911 N N . LEU A 1 365 ? 22.219 -5.569 -26.248 1.00 79.94 365 LEU A N 1
ATOM 2912 C CA . LEU A 1 365 ? 22.359 -6.450 -25.079 1.00 79.94 365 LEU A CA 1
ATOM 2913 C C . LEU A 1 365 ? 22.644 -5.709 -23.761 1.00 79.94 365 LEU A C 1
ATOM 2915 O O . LEU A 1 365 ? 22.884 -6.353 -22.735 1.00 79.94 365 LEU A O 1
ATOM 2919 N N . SER A 1 366 ? 22.649 -4.374 -23.771 1.00 79.62 366 SER A N 1
ATOM 2920 C CA . SER A 1 366 ? 22.968 -3.526 -22.618 1.00 79.62 366 SER A CA 1
ATOM 2921 C C . SER A 1 366 ? 24.352 -3.772 -21.993 1.00 79.62 366 SER A C 1
ATOM 2923 O O . SER A 1 366 ? 24.556 -3.613 -20.788 1.00 79.62 366 SER A O 1
ATOM 2925 N N . GLN A 1 367 ? 25.336 -4.169 -22.803 1.00 81.12 367 GLN A N 1
ATOM 2926 C CA . GLN A 1 367 ? 26.706 -4.492 -22.386 1.00 81.12 367 GLN A CA 1
ATOM 2927 C C . GLN A 1 367 ? 27.671 -3.307 -22.599 1.00 81.12 367 GLN A C 1
ATOM 2929 O O . GLN A 1 367 ? 28.702 -3.426 -23.265 1.00 81.12 367 GLN A O 1
ATOM 2934 N N . TRP A 1 368 ? 27.368 -2.152 -21.997 1.00 86.25 368 TRP A N 1
ATOM 2935 C CA . TRP A 1 368 ? 28.085 -0.876 -22.208 1.00 86.25 368 TRP A CA 1
ATOM 2936 C C . TRP A 1 368 ? 29.589 -0.955 -21.912 1.00 86.25 368 TRP A C 1
ATOM 2938 O O . TRP A 1 368 ? 30.408 -0.446 -22.673 1.00 86.25 368 TRP A O 1
ATOM 2948 N N . LYS A 1 369 ? 29.970 -1.641 -20.823 1.00 86.19 369 LYS A N 1
ATOM 2949 C CA . LYS A 1 369 ? 31.383 -1.815 -20.435 1.00 86.19 369 LYS A CA 1
ATOM 2950 C C . LYS A 1 369 ? 32.160 -2.623 -21.470 1.00 86.19 369 LYS A C 1
ATOM 2952 O O . LYS A 1 369 ? 33.297 -2.287 -21.771 1.00 86.19 369 LYS A O 1
ATOM 2957 N N . ASN A 1 370 ? 31.550 -3.669 -22.029 1.00 86.06 370 ASN A N 1
ATOM 2958 C CA . ASN A 1 370 ? 32.188 -4.477 -23.068 1.00 86.06 370 ASN A CA 1
ATOM 2959 C C . ASN A 1 370 ? 32.366 -3.668 -24.353 1.00 86.06 370 ASN A C 1
ATOM 2961 O O . ASN A 1 370 ? 33.380 -3.825 -25.024 1.00 86.06 370 ASN A O 1
ATOM 2965 N N . CYS A 1 371 ? 31.392 -2.809 -24.664 1.00 87.44 371 CYS A N 1
ATOM 2966 C CA . CYS A 1 371 ? 31.430 -1.888 -25.793 1.00 87.44 371 CYS A CA 1
ATOM 2967 C C . CYS A 1 371 ? 32.614 -0.911 -25.666 1.00 87.44 371 CYS A C 1
ATOM 2969 O O . CYS A 1 371 ? 33.477 -0.885 -26.540 1.00 87.44 371 CYS A O 1
ATOM 2971 N N . LEU A 1 372 ? 32.729 -0.201 -24.533 1.00 88.19 372 LEU A N 1
ATOM 2972 C CA . LEU A 1 372 ? 33.848 0.720 -24.285 1.00 88.19 372 LEU A CA 1
ATOM 2973 C C . LEU A 1 372 ? 35.198 0.007 -24.231 1.00 88.19 372 LEU A C 1
ATOM 2975 O O . LEU A 1 372 ? 36.122 0.429 -24.912 1.00 88.19 372 LEU A O 1
ATOM 2979 N N . ASN A 1 373 ? 35.305 -1.111 -23.506 1.00 88.69 373 ASN A N 1
ATOM 2980 C CA . ASN A 1 373 ? 36.552 -1.876 -23.431 1.00 88.69 373 ASN A CA 1
ATOM 2981 C C . ASN A 1 373 ? 37.015 -2.357 -24.812 1.00 88.69 373 ASN A C 1
ATOM 2983 O O . ASN A 1 373 ? 38.214 -2.444 -25.058 1.00 88.69 373 ASN A O 1
ATOM 2987 N N . PHE A 1 374 ? 36.076 -2.692 -25.704 1.00 86.50 374 PHE A N 1
ATOM 2988 C CA . PHE A 1 374 ? 36.398 -3.070 -27.075 1.00 86.50 374 PHE A CA 1
ATOM 2989 C C . PHE A 1 374 ? 36.921 -1.870 -27.875 1.00 86.50 374 PHE A C 1
ATOM 2991 O O . PHE A 1 374 ? 37.956 -1.998 -28.524 1.00 86.50 374 PHE A O 1
ATOM 2998 N N . MET A 1 375 ? 36.270 -0.704 -27.778 1.00 86.00 375 MET A N 1
ATOM 2999 C CA . MET A 1 375 ? 36.724 0.530 -28.438 1.00 86.00 375 MET A CA 1
ATOM 3000 C C . MET A 1 375 ? 38.064 1.049 -27.894 1.00 86.00 375 MET A C 1
ATOM 3002 O O . MET A 1 375 ? 38.872 1.565 -28.656 1.00 86.00 375 MET A O 1
ATOM 3006 N N . ASP A 1 376 ? 38.313 0.904 -26.590 1.00 83.25 376 ASP A N 1
ATOM 3007 C CA . ASP A 1 376 ? 39.561 1.315 -25.931 1.00 83.25 376 ASP A CA 1
ATOM 3008 C C . ASP A 1 376 ? 40.706 0.311 -26.163 1.00 83.25 376 ASP A C 1
ATOM 3010 O O . ASP A 1 376 ? 41.878 0.610 -25.905 1.00 83.25 376 ASP A O 1
ATOM 3014 N N . SER A 1 377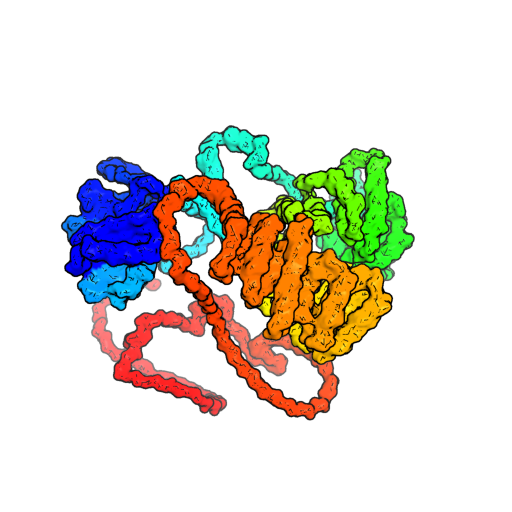 ? 40.396 -0.901 -26.643 1.00 79.38 377 SER A N 1
ATOM 3015 C CA . SER A 1 377 ? 41.417 -1.902 -26.932 1.00 79.38 377 SER A CA 1
ATOM 3016 C C . SER A 1 377 ? 42.235 -1.484 -28.158 1.00 79.38 377 SER A C 1
ATOM 3018 O O . SER A 1 377 ? 41.758 -1.473 -29.288 1.00 79.38 377 SER A O 1
ATOM 3020 N N . LYS A 1 378 ? 43.526 -1.196 -27.950 1.00 55.22 378 LYS A N 1
ATOM 3021 C CA . LYS A 1 378 ? 44.488 -0.854 -29.022 1.00 55.22 378 LYS A CA 1
ATOM 3022 C C . LYS A 1 378 ? 44.728 -1.984 -30.044 1.00 55.22 378 LYS A C 1
ATOM 3024 O O . LYS A 1 378 ? 45.546 -1.836 -30.942 1.00 55.22 378 LYS A O 1
ATOM 3029 N N . SER A 1 379 ? 44.077 -3.137 -29.882 1.00 51.38 379 SER A N 1
ATOM 3030 C CA . SER A 1 379 ? 44.281 -4.356 -30.672 1.00 51.38 379 SER A CA 1
ATOM 3031 C C . SER A 1 379 ? 43.470 -4.426 -31.969 1.00 51.38 379 SER A C 1
ATOM 3033 O O . SER A 1 379 ? 43.652 -5.368 -32.736 1.00 51.38 379 SER A O 1
ATOM 3035 N N . THR A 1 380 ? 42.581 -3.472 -32.240 1.00 58.75 380 THR A N 1
ATOM 3036 C CA . THR A 1 380 ? 41.738 -3.488 -33.443 1.00 58.75 380 THR A CA 1
ATOM 3037 C C . THR A 1 380 ? 42.178 -2.418 -34.435 1.00 58.75 380 THR A C 1
ATOM 3039 O O . THR A 1 380 ? 41.564 -1.358 -34.513 1.00 58.75 380 THR A O 1
ATOM 3042 N N . GLY A 1 381 ? 43.182 -2.726 -35.266 1.00 60.75 381 GLY A N 1
ATOM 3043 C CA . GLY A 1 381 ? 43.558 -1.898 -36.429 1.00 60.75 381 GLY A CA 1
ATOM 3044 C C . GLY A 1 381 ? 42.413 -1.662 -37.436 1.00 60.75 381 GLY A C 1
ATOM 3045 O O . GLY A 1 381 ? 42.549 -0.863 -38.356 1.00 60.75 381 GLY A O 1
ATOM 3046 N N . ALA A 1 382 ? 41.265 -2.328 -37.246 1.00 63.12 382 ALA A N 1
ATOM 3047 C CA . ALA A 1 382 ? 39.994 -2.046 -37.911 1.00 63.12 382 ALA A CA 1
ATOM 3048 C C . ALA A 1 382 ? 39.444 -0.639 -37.621 1.00 63.12 382 ALA A C 1
ATOM 3050 O O . ALA A 1 382 ? 38.883 -0.018 -38.518 1.00 63.12 382 ALA A O 1
ATOM 3051 N N . LEU A 1 383 ? 39.577 -0.131 -36.387 1.00 67.31 383 LEU A N 1
ATOM 3052 C CA . LEU A 1 383 ? 39.003 1.168 -35.994 1.00 67.31 383 LEU A CA 1
ATOM 3053 C C . LEU A 1 383 ? 39.656 2.321 -36.771 1.00 67.31 383 LEU A C 1
ATOM 3055 O O . LEU A 1 383 ? 38.965 3.229 -37.226 1.00 67.31 383 LEU A O 1
ATOM 3059 N N . ASP A 1 384 ? 40.962 2.219 -37.024 1.00 67.62 384 ASP A N 1
ATOM 3060 C CA . ASP A 1 384 ? 41.724 3.193 -37.817 1.00 67.62 384 ASP A CA 1
ATOM 3061 C C . ASP A 1 384 ? 41.381 3.141 -39.318 1.00 67.62 384 ASP A C 1
ATOM 3063 O O . ASP A 1 384 ? 41.610 4.105 -40.049 1.00 67.62 384 ASP A O 1
ATOM 3067 N N . LYS A 1 385 ? 40.810 2.021 -39.782 1.00 71.94 385 LYS A N 1
ATOM 3068 C CA . LYS A 1 385 ? 40.406 1.767 -41.177 1.00 71.94 385 LYS A CA 1
ATOM 3069 C C . LYS A 1 385 ? 38.919 2.048 -41.442 1.00 71.94 385 LYS A C 1
ATOM 3071 O O . LYS A 1 385 ? 38.451 1.822 -42.556 1.00 71.94 385 LYS A O 1
ATOM 3076 N N . CYS A 1 386 ? 38.173 2.527 -40.444 1.00 73.88 386 CYS A N 1
ATOM 3077 C CA . CYS A 1 386 ? 36.752 2.857 -40.572 1.00 73.88 386 CYS A CA 1
ATOM 3078 C C . CYS A 1 386 ? 36.514 4.077 -41.476 1.00 73.88 386 CYS A C 1
ATOM 3080 O O . CYS A 1 386 ? 37.324 5.012 -41.535 1.00 73.88 386 CYS A O 1
ATOM 3082 N N . THR A 1 387 ? 35.369 4.093 -42.165 1.00 75.50 387 THR A N 1
ATOM 3083 C CA . THR A 1 387 ? 34.954 5.251 -42.969 1.00 75.50 387 THR A CA 1
ATOM 3084 C C . THR A 1 387 ? 34.701 6.478 -42.078 1.00 75.50 387 THR A C 1
ATOM 3086 O O . THR A 1 387 ? 34.655 6.383 -40.850 1.00 75.50 387 THR A O 1
ATOM 3089 N N . LEU A 1 388 ? 34.579 7.669 -42.673 1.00 70.12 388 LEU A N 1
ATOM 3090 C CA . LEU A 1 388 ? 34.217 8.888 -41.930 1.00 70.12 388 LEU A CA 1
ATOM 3091 C C . LEU A 1 388 ? 32.843 8.756 -41.246 1.00 70.12 388 LEU A C 1
ATOM 3093 O O . LEU A 1 388 ? 32.691 9.169 -40.099 1.00 70.12 388 LEU A O 1
ATOM 3097 N N . GLU A 1 389 ? 31.878 8.123 -41.916 1.00 71.88 389 GLU A N 1
ATOM 3098 C CA . GLU A 1 389 ? 30.527 7.878 -41.395 1.00 71.88 389 GLU A CA 1
ATOM 3099 C C . GLU A 1 389 ? 30.525 6.845 -40.253 1.00 71.88 389 GLU A C 1
ATOM 3101 O O . GLU A 1 389 ? 29.908 7.060 -39.204 1.00 71.88 389 GLU A O 1
ATOM 3106 N N . ASP A 1 390 ? 31.300 5.766 -40.399 1.00 74.19 390 ASP A N 1
ATOM 3107 C CA . ASP A 1 390 ? 31.496 4.779 -39.331 1.00 74.19 390 ASP A CA 1
ATOM 3108 C C . ASP A 1 390 ? 32.164 5.416 -38.108 1.00 74.19 390 ASP A C 1
ATOM 3110 O O . ASP A 1 390 ? 31.762 5.150 -36.978 1.00 74.19 390 ASP A O 1
ATOM 3114 N N . ARG A 1 391 ? 33.145 6.309 -38.308 1.00 79.25 391 ARG A N 1
ATOM 3115 C CA . ARG A 1 391 ? 33.804 7.036 -37.211 1.00 79.25 391 ARG A CA 1
ATOM 3116 C C . ARG A 1 391 ? 32.839 7.939 -36.448 1.00 79.25 391 ARG A C 1
ATOM 3118 O O . ARG A 1 391 ? 32.841 7.895 -35.221 1.00 79.25 391 ARG A O 1
ATOM 3125 N N . ALA A 1 392 ? 31.975 8.682 -37.139 1.00 79.25 392 ALA A N 1
ATOM 3126 C CA . ALA A 1 392 ? 30.935 9.481 -36.486 1.00 79.25 392 ALA A CA 1
ATOM 3127 C C . ALA A 1 392 ? 29.957 8.604 -35.676 1.00 79.25 392 ALA A C 1
ATOM 3129 O O . ALA A 1 392 ? 29.566 8.954 -34.559 1.00 79.25 392 ALA A O 1
ATOM 3130 N N . THR A 1 393 ? 29.602 7.427 -36.202 1.00 81.88 393 THR A N 1
ATOM 3131 C CA . THR A 1 393 ? 28.736 6.457 -35.512 1.00 81.88 393 THR A CA 1
ATOM 3132 C C . THR A 1 393 ? 29.418 5.856 -34.280 1.00 81.88 393 THR A C 1
ATOM 3134 O O . THR A 1 393 ? 28.800 5.752 -33.221 1.00 81.88 393 THR A O 1
ATOM 3137 N N . LEU A 1 394 ? 30.706 5.522 -34.375 1.00 84.62 394 LEU A N 1
ATOM 3138 C CA . LEU A 1 394 ? 31.514 5.030 -33.257 1.00 84.62 394 LEU A CA 1
ATOM 3139 C C . LEU A 1 394 ? 31.649 6.072 -32.141 1.00 84.62 394 LEU A C 1
ATOM 3141 O O . LEU A 1 394 ? 31.484 5.725 -30.971 1.00 84.62 394 LEU A O 1
ATOM 3145 N N . SER A 1 395 ? 31.886 7.343 -32.483 1.00 87.31 395 SER A N 1
ATOM 3146 C CA . SER A 1 395 ? 31.904 8.444 -31.510 1.00 87.31 395 SER A CA 1
ATOM 3147 C C . SER A 1 395 ? 30.561 8.586 -30.795 1.00 87.31 395 SER A C 1
ATOM 3149 O O . SER A 1 395 ? 30.528 8.732 -29.573 1.00 87.31 395 SER A O 1
ATOM 3151 N N . TYR A 1 396 ? 29.444 8.452 -31.519 1.00 87.19 396 TYR A N 1
ATOM 3152 C CA . TYR A 1 396 ? 28.115 8.449 -30.904 1.00 87.19 396 TYR A CA 1
ATOM 3153 C C . TYR A 1 396 ? 27.914 7.244 -29.971 1.00 87.19 396 TYR A C 1
ATOM 3155 O O . TYR A 1 396 ? 27.468 7.407 -28.837 1.00 87.19 396 TYR A O 1
ATOM 3163 N N . TYR A 1 397 ? 28.301 6.034 -30.393 1.00 88.50 397 TYR A N 1
ATOM 3164 C CA . TYR A 1 397 ? 28.214 4.824 -29.562 1.00 88.50 397 TYR A CA 1
ATOM 3165 C C . TYR A 1 397 ? 29.042 4.960 -28.283 1.00 88.50 397 TYR A C 1
ATOM 3167 O O . TYR A 1 397 ? 28.601 4.538 -27.211 1.00 88.50 397 TYR A O 1
ATOM 3175 N N . ARG A 1 398 ? 30.231 5.566 -28.383 1.00 90.00 398 ARG A N 1
ATOM 3176 C CA . ARG A 1 398 ? 31.098 5.866 -27.243 1.00 90.00 398 ARG A CA 1
ATOM 3177 C C . ARG A 1 398 ? 30.424 6.837 -26.281 1.00 90.00 398 ARG A C 1
ATOM 3179 O O . ARG A 1 398 ? 30.297 6.505 -25.102 1.00 90.00 398 ARG A O 1
ATOM 3186 N N . ALA A 1 399 ? 29.951 7.982 -26.779 1.00 89.62 399 ALA A N 1
ATOM 3187 C CA . ALA A 1 399 ? 29.237 8.976 -25.980 1.00 89.62 399 ALA A CA 1
ATOM 3188 C C . ALA A 1 399 ? 28.014 8.352 -25.286 1.00 89.62 399 ALA A C 1
ATOM 3190 O O . ALA A 1 399 ? 27.858 8.481 -24.072 1.00 89.62 399 ALA A O 1
ATOM 3191 N N . TYR A 1 400 ? 27.210 7.574 -26.012 1.00 86.44 400 TYR A N 1
ATOM 3192 C CA . TYR A 1 400 ? 26.047 6.887 -25.457 1.00 86.44 400 TYR A CA 1
ATOM 3193 C C . TYR A 1 400 ? 26.424 5.857 -24.381 1.00 86.44 400 TYR A C 1
ATOM 3195 O O . TYR A 1 400 ? 25.797 5.798 -23.324 1.00 86.44 400 TYR A O 1
ATOM 3203 N N . CYS A 1 401 ? 27.483 5.066 -24.585 1.00 87.69 401 CYS A N 1
ATOM 3204 C CA . CYS A 1 401 ? 27.953 4.125 -23.564 1.00 87.69 401 CYS A CA 1
ATOM 3205 C C . CYS A 1 401 ? 28.464 4.842 -22.304 1.00 87.69 401 CYS A C 1
ATOM 3207 O O . CYS A 1 401 ? 28.226 4.352 -21.199 1.00 87.69 401 CYS A O 1
ATOM 3209 N N . LEU A 1 402 ? 29.140 5.990 -22.446 1.00 88.19 402 LEU A N 1
ATOM 3210 C CA . LEU A 1 402 ? 29.559 6.831 -21.317 1.00 88.19 402 LEU A CA 1
ATOM 3211 C C . LEU A 1 402 ? 28.346 7.370 -20.548 1.00 88.19 402 LEU A C 1
ATOM 3213 O O . LEU A 1 402 ? 28.309 7.256 -19.322 1.00 88.19 402 LEU A O 1
ATOM 3217 N N . TYR A 1 403 ? 27.322 7.850 -21.259 1.00 84.88 403 TYR A N 1
ATOM 3218 C CA . TYR A 1 403 ? 26.046 8.264 -20.671 1.00 84.88 403 TYR A CA 1
ATOM 3219 C C . TYR A 1 403 ? 25.377 7.125 -19.882 1.00 84.88 403 TYR A C 1
ATOM 3221 O O . TYR A 1 403 ? 25.048 7.283 -18.708 1.00 84.88 403 TYR A O 1
ATOM 3229 N N . ARG A 1 404 ? 25.252 5.925 -20.470 1.00 81.38 404 ARG A N 1
ATOM 3230 C CA . ARG A 1 404 ? 24.648 4.752 -19.798 1.00 81.38 404 ARG A CA 1
ATOM 3231 C C . ARG A 1 404 ? 25.453 4.243 -18.597 1.00 81.38 404 ARG A C 1
ATOM 3233 O O . ARG A 1 404 ? 24.908 3.511 -17.772 1.00 81.38 404 ARG A O 1
ATOM 3240 N N . LEU A 1 405 ? 26.729 4.616 -18.496 1.00 79.69 405 LEU A N 1
ATOM 3241 C CA . LEU A 1 405 ? 27.612 4.311 -17.369 1.00 79.69 405 LEU A CA 1
ATOM 3242 C C . LEU A 1 405 ? 27.708 5.449 -16.342 1.00 79.69 405 LEU A C 1
ATOM 3244 O O . LEU A 1 405 ? 28.519 5.335 -15.424 1.00 79.69 405 LEU A O 1
ATOM 3248 N N . ASN A 1 406 ? 26.876 6.491 -16.468 1.00 73.25 406 ASN A N 1
ATOM 3249 C CA . ASN A 1 406 ? 26.817 7.630 -15.548 1.00 73.25 406 ASN A CA 1
ATOM 3250 C C . ASN A 1 406 ? 28.157 8.389 -15.468 1.00 73.25 406 ASN A C 1
ATOM 3252 O O . ASN A 1 406 ? 28.650 8.726 -14.390 1.00 73.25 406 ASN A O 1
ATOM 3256 N N . ARG A 1 407 ? 28.795 8.548 -16.639 1.00 84.06 407 ARG A N 1
ATOM 3257 C CA . ARG A 1 407 ? 30.024 9.324 -16.875 1.00 84.06 407 ARG A CA 1
ATOM 3258 C C . ARG A 1 407 ? 29.683 10.532 -17.749 1.00 84.06 407 ARG A C 1
ATOM 3260 O O . ARG A 1 407 ? 30.228 10.699 -18.836 1.00 84.06 407 ARG A O 1
ATOM 3267 N N . GLU A 1 408 ? 28.732 11.349 -17.302 1.00 84.56 408 GLU A N 1
ATOM 3268 C CA . GLU A 1 408 ? 28.159 12.458 -18.076 1.00 84.56 408 GLU A CA 1
ATOM 3269 C C . GLU A 1 408 ? 29.200 13.515 -18.437 1.00 84.56 408 GLU A C 1
ATOM 3271 O O . GLU A 1 408 ? 29.154 14.052 -19.537 1.00 84.56 408 GLU A O 1
ATOM 3276 N N . GLY A 1 409 ? 30.161 13.788 -17.548 1.00 86.50 409 GLY A N 1
ATOM 3277 C CA . GLY A 1 409 ? 31.253 14.723 -17.833 1.00 86.50 409 GLY A CA 1
ATOM 3278 C C . GLY A 1 409 ? 32.084 14.278 -19.037 1.00 86.50 409 GLY A C 1
ATOM 3279 O O . GLY A 1 409 ? 32.273 15.040 -19.978 1.00 86.50 409 GLY A O 1
ATOM 3280 N N . GLU A 1 410 ? 32.490 13.007 -19.059 1.00 90.25 410 GLU A N 1
ATOM 3281 C CA . GLU A 1 410 ? 33.232 12.429 -20.185 1.00 90.25 410 GLU A CA 1
ATOM 3282 C C . GLU A 1 410 ? 32.366 12.296 -21.442 1.00 90.25 410 GLU A C 1
ATOM 3284 O O . GLU A 1 410 ? 32.864 12.445 -22.554 1.00 90.25 410 GLU A O 1
ATOM 3289 N N . CYS A 1 411 ? 31.063 12.049 -21.280 1.00 90.56 411 CYS A N 1
ATOM 3290 C CA . CYS A 1 411 ? 30.116 12.070 -22.388 1.00 90.56 411 CYS A CA 1
ATOM 3291 C C . CYS A 1 411 ? 30.038 13.466 -23.024 1.00 90.56 411 CYS A C 1
ATOM 3293 O O . CYS A 1 411 ? 30.154 13.580 -24.238 1.00 90.56 411 CYS A O 1
ATOM 3295 N N . LEU A 1 412 ? 29.915 14.530 -22.224 1.00 90.19 412 LEU A N 1
ATOM 3296 C CA . LEU A 1 412 ? 29.909 15.909 -22.720 1.00 90.19 412 LEU A CA 1
ATOM 3297 C C . LEU A 1 412 ? 31.242 16.296 -23.369 1.00 90.19 412 LEU A C 1
ATOM 3299 O O . LEU A 1 412 ? 31.237 16.996 -24.378 1.00 90.19 412 LEU A O 1
ATOM 3303 N N . GLU A 1 413 ? 32.376 15.820 -22.845 1.00 92.56 413 GLU A N 1
ATOM 3304 C CA . GLU A 1 413 ? 33.668 15.979 -23.519 1.00 92.56 413 GLU A CA 1
ATOM 3305 C C . GLU A 1 413 ? 33.673 15.295 -24.892 1.00 92.56 413 GLU A C 1
ATOM 3307 O O . GLU A 1 413 ? 34.107 15.898 -25.872 1.00 92.56 413 GLU A O 1
ATOM 3312 N N . GLU A 1 414 ? 33.160 14.067 -24.990 1.00 90.19 414 GLU A N 1
ATOM 3313 C CA . GLU A 1 414 ? 33.067 13.330 -26.253 1.00 90.19 414 GLU A CA 1
ATOM 3314 C C . GLU A 1 414 ? 32.146 14.039 -27.260 1.00 90.19 414 GLU A C 1
ATOM 3316 O O . GLU A 1 414 ? 32.513 14.188 -28.426 1.00 90.19 414 GLU A O 1
ATOM 3321 N N . ILE A 1 415 ? 30.998 14.553 -26.800 1.00 91.19 415 ILE A N 1
ATOM 3322 C CA . ILE A 1 415 ? 30.072 15.370 -27.601 1.00 91.19 415 ILE A CA 1
ATOM 3323 C C . ILE A 1 415 ? 30.764 16.655 -28.069 1.00 91.19 415 ILE A C 1
ATOM 3325 O O . ILE A 1 415 ? 30.663 17.013 -29.234 1.00 91.19 415 ILE A O 1
ATOM 3329 N N . SER A 1 416 ? 31.526 17.332 -27.208 1.00 90.19 416 SER A N 1
ATOM 3330 C CA . SER A 1 416 ? 32.230 18.563 -27.595 1.00 90.19 416 SER A CA 1
ATOM 3331 C C . SER A 1 416 ? 33.338 18.333 -28.630 1.00 90.19 416 SER A C 1
ATOM 3333 O O . SER A 1 416 ? 33.627 19.222 -29.427 1.00 90.19 416 SER A O 1
ATOM 3335 N N . ARG A 1 417 ? 33.967 17.147 -28.621 1.00 88.88 417 ARG A N 1
ATOM 3336 C CA . ARG A 1 417 ? 35.056 16.789 -29.542 1.00 88.88 417 ARG A CA 1
ATOM 3337 C C . ARG A 1 417 ? 34.545 16.297 -30.894 1.00 88.88 417 ARG A C 1
ATOM 3339 O O . ARG A 1 417 ? 35.129 16.649 -31.912 1.00 88.88 417 ARG A O 1
ATOM 3346 N N . ASN A 1 418 ? 33.510 15.456 -30.886 1.00 86.56 418 ASN A N 1
ATOM 3347 C CA . ASN A 1 418 ? 33.082 14.666 -32.045 1.00 86.56 418 ASN A CA 1
ATOM 3348 C C . ASN A 1 418 ? 31.592 14.828 -32.400 1.00 86.56 418 ASN A C 1
ATOM 3350 O O . ASN A 1 418 ? 31.130 14.218 -33.365 1.00 86.56 418 ASN A O 1
ATOM 3354 N N . GLY A 1 419 ? 30.827 15.583 -31.611 1.00 82.31 419 GLY A N 1
ATOM 3355 C CA . GLY A 1 419 ? 29.395 15.778 -31.809 1.00 82.31 419 GLY A CA 1
ATOM 3356 C C . GLY A 1 419 ? 29.072 16.723 -32.962 1.00 82.31 419 GLY A C 1
ATOM 3357 O O . GLY A 1 419 ? 29.845 17.619 -33.298 1.00 82.31 419 GLY A O 1
ATOM 3358 N N . ASP A 1 420 ? 27.899 16.523 -33.557 1.00 80.94 420 ASP A N 1
ATOM 3359 C CA . ASP A 1 420 ? 27.364 17.379 -34.614 1.00 80.94 420 ASP A CA 1
ATOM 3360 C C . ASP A 1 420 ? 26.246 18.263 -34.049 1.00 80.94 420 ASP A C 1
ATOM 3362 O O . ASP A 1 420 ? 25.197 17.768 -33.632 1.00 80.94 420 ASP A O 1
ATOM 3366 N N . SER A 1 421 ? 26.467 19.580 -34.046 1.00 77.31 421 SER A N 1
ATOM 3367 C CA . SER A 1 421 ? 25.528 20.566 -33.505 1.00 77.31 421 SER A CA 1
ATOM 3368 C C . SER A 1 421 ? 24.244 20.711 -34.318 1.00 77.31 421 SER A C 1
ATOM 3370 O O . SER A 1 421 ? 23.302 21.307 -33.807 1.00 77.31 421 SER A O 1
ATOM 3372 N N . ASN A 1 422 ? 24.193 20.209 -35.554 1.00 77.31 422 ASN A N 1
ATOM 3373 C CA . ASN A 1 422 ? 22.997 20.232 -36.405 1.00 77.31 422 ASN A CA 1
ATOM 3374 C C . ASN A 1 422 ? 22.217 18.911 -36.358 1.00 77.31 422 ASN A C 1
ATOM 3376 O O . ASN A 1 422 ? 21.155 18.792 -36.961 1.00 77.31 422 ASN A O 1
ATOM 3380 N N . SER A 1 423 ? 22.742 17.910 -35.654 1.00 81.81 423 SER A N 1
ATOM 3381 C CA . SER A 1 423 ? 22.154 16.583 -35.583 1.00 81.81 423 SER A CA 1
ATOM 3382 C C . SER A 1 423 ? 21.305 16.431 -34.320 1.00 81.81 423 SER A C 1
ATOM 3384 O O . SER A 1 423 ? 21.838 16.376 -33.210 1.00 81.81 423 SER A O 1
ATOM 3386 N N . GLU A 1 424 ? 20.000 16.217 -34.498 1.00 80.69 424 GLU A N 1
ATOM 3387 C CA . GLU A 1 424 ? 19.010 16.025 -33.424 1.00 80.69 424 GLU A CA 1
ATOM 3388 C C . GLU A 1 424 ? 19.476 15.021 -32.353 1.00 80.69 424 GLU A C 1
ATOM 3390 O O . GLU A 1 424 ? 19.521 15.338 -31.166 1.00 80.69 424 GLU A O 1
ATOM 3395 N N . LYS A 1 425 ? 19.959 13.837 -32.762 1.00 81.38 425 LYS A N 1
ATOM 3396 C CA . LYS A 1 425 ? 20.415 12.780 -31.832 1.00 81.38 425 LYS A CA 1
ATOM 3397 C C . LYS A 1 425 ? 21.543 13.203 -30.882 1.00 81.38 425 LYS A C 1
ATOM 3399 O O . LYS A 1 425 ? 21.647 12.665 -29.780 1.00 81.38 425 LYS A O 1
ATOM 3404 N N . TRP A 1 426 ? 22.421 14.112 -31.315 1.00 85.38 426 TRP A N 1
ATOM 3405 C CA . TRP A 1 426 ? 23.537 14.611 -30.508 1.00 85.38 426 TRP A CA 1
ATOM 3406 C C . TRP A 1 426 ? 23.046 15.666 -29.519 1.00 85.38 426 TRP A C 1
ATOM 3408 O O . TRP A 1 426 ? 23.419 15.611 -28.350 1.00 85.38 426 TRP A O 1
ATOM 3418 N N . GLN A 1 427 ? 22.158 16.558 -29.964 1.00 85.69 427 GLN A N 1
ATOM 3419 C CA . GLN A 1 427 ? 21.521 17.563 -29.112 1.00 85.69 427 GLN A CA 1
ATOM 3420 C C . GLN A 1 427 ? 20.635 16.918 -28.030 1.00 85.69 427 GLN A C 1
ATOM 3422 O O . GLN A 1 427 ? 20.703 17.319 -26.869 1.00 85.69 427 GLN A O 1
ATOM 3427 N N . VAL A 1 428 ? 19.870 15.871 -28.367 1.00 83.38 428 VAL A N 1
ATOM 3428 C CA . VAL A 1 428 ? 19.073 15.098 -27.394 1.00 83.38 428 VAL A CA 1
ATOM 3429 C C . VAL A 1 428 ? 19.975 14.426 -26.355 1.00 83.38 428 VAL A C 1
ATOM 3431 O O . VAL A 1 428 ? 19.716 14.527 -25.156 1.00 83.38 428 VAL A O 1
ATOM 3434 N N . LEU A 1 429 ? 21.072 13.783 -26.778 1.00 84.50 429 LEU A N 1
ATOM 3435 C CA . LEU A 1 429 ? 22.023 13.162 -25.848 1.00 84.50 429 LEU A CA 1
ATOM 3436 C C . LEU A 1 429 ? 22.712 14.207 -24.951 1.00 84.50 429 LEU A C 1
ATOM 3438 O O . LEU A 1 429 ? 22.899 13.968 -23.757 1.00 84.50 429 LEU A O 1
ATOM 3442 N N . GLU A 1 430 ? 23.049 15.380 -25.495 1.00 88.88 430 GLU A N 1
ATOM 3443 C CA . GLU A 1 430 ? 23.579 16.500 -24.715 1.00 88.88 430 GLU A CA 1
ATOM 3444 C C . GLU A 1 430 ? 22.575 16.964 -23.652 1.00 88.88 430 GLU A C 1
ATOM 3446 O O . GLU A 1 430 ? 22.940 17.082 -22.478 1.00 88.88 430 GLU A O 1
ATOM 3451 N N . ALA A 1 431 ? 21.312 17.170 -24.033 1.00 85.12 431 ALA A N 1
ATOM 3452 C CA . ALA A 1 431 ? 20.245 17.556 -23.116 1.00 85.12 431 ALA A CA 1
ATOM 3453 C C . ALA A 1 431 ? 20.062 16.511 -22.000 1.00 85.12 431 ALA A C 1
ATOM 3455 O O . ALA A 1 431 ? 20.008 16.865 -20.823 1.00 85.12 431 ALA A O 1
ATOM 3456 N N . GLN A 1 432 ? 20.076 15.216 -22.329 1.00 85.00 432 GLN A N 1
ATOM 3457 C CA . GLN A 1 432 ? 19.996 14.127 -21.348 1.00 85.00 432 GLN A CA 1
ATOM 3458 C C . GLN A 1 432 ? 21.189 14.098 -20.374 1.00 85.00 432 GLN A C 1
ATOM 3460 O O . GLN A 1 432 ? 21.004 13.860 -19.176 1.00 85.00 432 GLN A O 1
ATOM 3465 N N . CYS A 1 433 ? 22.412 14.350 -20.851 1.00 85.00 433 CYS A N 1
ATOM 3466 C CA . CYS A 1 433 ? 23.602 14.466 -20.000 1.00 85.00 433 CYS A CA 1
ATOM 3467 C C . CYS A 1 433 ? 23.515 15.675 -19.064 1.00 85.00 433 CYS A C 1
ATOM 3469 O O . CYS A 1 433 ? 23.771 15.559 -17.864 1.00 85.00 433 CYS A O 1
ATOM 3471 N N . ARG A 1 434 ? 23.121 16.837 -19.596 1.00 86.06 434 ARG A N 1
ATOM 3472 C CA . ARG A 1 434 ? 22.952 18.072 -18.816 1.00 86.06 434 ARG A CA 1
ATOM 3473 C C . ARG A 1 434 ? 21.850 17.942 -17.769 1.00 86.06 434 ARG A C 1
ATOM 3475 O O . ARG A 1 434 ? 22.050 18.390 -16.639 1.00 86.06 434 ARG A O 1
ATOM 3482 N N . TYR A 1 435 ? 20.757 17.256 -18.099 1.00 82.69 435 TYR A N 1
ATOM 3483 C CA . TYR A 1 435 ? 19.681 16.936 -17.165 1.00 82.69 435 TYR A CA 1
ATOM 3484 C C . TYR A 1 435 ? 20.199 16.135 -15.963 1.00 82.69 435 TYR A C 1
ATOM 3486 O O . TYR A 1 435 ? 19.963 16.507 -14.814 1.00 82.69 435 TYR A O 1
ATOM 3494 N N . ARG A 1 436 ? 20.981 15.072 -16.209 1.00 78.81 436 ARG A N 1
ATOM 3495 C CA . ARG A 1 436 ? 21.592 14.253 -15.144 1.00 78.81 436 ARG A CA 1
ATOM 3496 C C . ARG A 1 436 ? 22.590 15.027 -14.280 1.00 78.81 436 ARG A C 1
ATOM 3498 O O . ARG A 1 436 ? 22.708 14.743 -13.091 1.00 78.81 436 ARG A O 1
ATOM 3505 N N . LEU A 1 437 ? 23.260 16.026 -14.855 1.00 78.69 437 LEU A N 1
ATOM 3506 C CA . LEU A 1 437 ? 24.150 16.953 -14.149 1.00 78.69 437 LEU A CA 1
ATOM 3507 C C . LEU A 1 437 ? 23.412 18.105 -13.444 1.00 78.69 437 LEU A C 1
ATOM 3509 O O . LEU A 1 437 ? 24.065 19.029 -12.958 1.00 78.69 437 LEU A O 1
ATOM 3513 N N . HIS A 1 438 ? 22.077 18.070 -13.381 1.00 77.25 438 HIS A N 1
ATOM 3514 C CA . HIS A 1 438 ? 21.236 19.098 -12.759 1.00 77.25 438 HIS A CA 1
ATOM 3515 C C . HIS A 1 438 ? 21.352 20.491 -13.408 1.00 77.25 438 HIS A C 1
ATOM 3517 O O . HIS A 1 438 ? 21.064 21.510 -12.782 1.00 77.25 438 HIS A O 1
ATOM 3523 N N . GLN A 1 439 ? 21.754 20.559 -14.680 1.00 84.12 439 GLN A N 1
ATOM 3524 C CA . GLN A 1 439 ? 21.818 21.800 -15.460 1.00 84.12 439 GLN A CA 1
ATOM 3525 C C . GLN A 1 439 ? 20.481 22.049 -16.175 1.00 84.12 439 GLN A C 1
ATOM 3527 O O . GLN A 1 439 ? 20.411 22.057 -17.406 1.00 84.12 439 GLN A O 1
ATOM 3532 N N . TYR A 1 440 ? 19.405 22.217 -15.402 1.00 85.12 440 TYR A N 1
ATOM 3533 C CA . TYR A 1 440 ? 18.040 22.224 -15.938 1.00 85.12 440 TYR A CA 1
ATOM 3534 C C . TYR A 1 440 ? 17.740 23.405 -16.867 1.00 85.12 440 TYR A C 1
ATOM 3536 O O . TYR A 1 440 ? 17.128 23.180 -17.900 1.00 85.12 440 TYR A O 1
ATOM 3544 N N . SER A 1 441 ? 18.237 24.622 -16.596 1.00 86.56 441 SER A N 1
ATOM 3545 C CA . SER A 1 441 ? 17.992 25.770 -17.500 1.00 86.56 441 SER A CA 1
ATOM 3546 C C . SER A 1 441 ? 18.538 25.505 -18.909 1.00 86.56 441 SER A C 1
ATOM 3548 O O . SER A 1 441 ? 17.793 25.578 -19.880 1.00 86.56 441 SER A O 1
ATOM 3550 N N . LYS A 1 442 ? 19.792 25.045 -19.014 1.00 88.88 442 LYS A N 1
ATOM 3551 C CA . LYS A 1 442 ? 20.405 24.667 -20.299 1.00 88.88 442 LYS A CA 1
ATOM 3552 C C . LYS A 1 442 ? 19.692 23.493 -20.972 1.00 88.88 442 LYS A C 1
ATOM 3554 O O . LYS A 1 442 ? 19.656 23.410 -22.191 1.00 88.88 442 LYS A O 1
ATOM 3559 N N . THR A 1 443 ? 19.161 22.563 -20.180 1.00 88.31 443 THR A N 1
ATOM 3560 C CA . THR A 1 443 ? 18.402 21.414 -20.694 1.00 88.31 443 THR A CA 1
ATOM 3561 C C . THR A 1 443 ? 17.078 21.869 -21.307 1.00 88.31 443 THR A C 1
ATOM 3563 O O . THR A 1 443 ? 16.740 21.458 -22.413 1.00 88.31 443 THR A O 1
ATOM 3566 N N . THR A 1 444 ? 16.359 22.753 -20.614 1.00 88.81 444 THR A N 1
ATOM 3567 C CA . THR A 1 444 ? 15.109 23.362 -21.077 1.00 88.81 444 THR A CA 1
ATOM 3568 C C . THR A 1 444 ? 15.331 24.170 -22.356 1.00 88.81 444 THR A C 1
ATOM 3570 O O . THR A 1 444 ? 14.602 23.963 -23.320 1.00 88.81 444 THR A O 1
ATOM 3573 N N . GLU A 1 445 ? 16.380 24.999 -22.412 1.00 90.19 445 GLU A N 1
ATOM 3574 C CA . GLU A 1 445 ? 16.761 25.760 -23.616 1.00 90.19 445 GLU A CA 1
ATOM 3575 C C . GLU A 1 445 ? 17.019 24.842 -24.825 1.00 90.19 445 GLU A C 1
ATOM 3577 O O . GLU A 1 445 ? 16.549 25.114 -25.930 1.00 90.19 445 GLU A O 1
ATOM 3582 N N . LEU A 1 446 ? 17.729 23.723 -24.623 1.00 87.94 446 LEU A N 1
ATOM 3583 C CA . LEU A 1 446 ? 18.001 22.749 -25.685 1.00 87.94 446 LEU A CA 1
ATOM 3584 C C . LEU A 1 446 ? 16.729 22.053 -26.185 1.00 87.94 446 LEU A C 1
ATOM 3586 O O . LEU A 1 446 ? 16.554 21.927 -27.395 1.00 87.94 446 LEU A O 1
ATOM 3590 N N . TYR A 1 447 ? 15.832 21.621 -25.291 1.00 87.50 447 TYR A N 1
ATOM 3591 C CA . TYR A 1 447 ? 14.575 20.986 -25.706 1.00 87.50 447 TYR A CA 1
ATOM 3592 C C . TYR A 1 447 ? 13.607 21.969 -26.375 1.00 87.50 447 TYR A C 1
ATOM 3594 O O . TYR A 1 447 ? 12.961 21.597 -27.349 1.00 87.50 447 TYR A O 1
ATOM 3602 N N . GLN A 1 448 ? 13.541 23.224 -25.918 1.00 88.25 448 GLN A N 1
ATOM 3603 C CA . GLN A 1 448 ? 12.764 24.273 -26.591 1.00 88.25 448 GLN A CA 1
ATOM 3604 C C . GLN A 1 448 ? 13.282 24.534 -28.008 1.00 88.25 448 GLN A C 1
ATOM 3606 O O . GLN A 1 448 ? 12.490 24.648 -28.940 1.00 88.25 448 GLN A O 1
ATOM 3611 N N . LYS A 1 449 ? 14.610 24.579 -28.184 1.00 88.88 449 LYS A N 1
ATOM 3612 C CA . LYS A 1 449 ? 15.226 24.705 -29.508 1.00 88.88 449 LYS A CA 1
ATOM 3613 C C . LYS A 1 449 ? 14.873 23.516 -30.407 1.00 88.88 449 LYS A C 1
ATOM 3615 O O . LYS A 1 449 ? 14.442 23.726 -31.532 1.00 88.88 449 LYS A O 1
ATOM 3620 N N . LEU A 1 450 ? 15.020 22.289 -29.902 1.00 84.81 450 LEU A N 1
ATOM 3621 C CA . LEU A 1 450 ? 14.689 21.060 -30.634 1.00 84.81 450 LEU A CA 1
ATOM 3622 C C . LEU A 1 450 ? 13.220 21.024 -31.084 1.00 84.81 450 LEU A C 1
ATOM 3624 O O . LEU A 1 450 ? 12.938 20.629 -32.211 1.00 84.81 450 LEU A O 1
ATOM 3628 N N . LEU A 1 451 ? 12.297 21.470 -30.228 1.00 83.75 451 LEU A N 1
ATOM 3629 C CA . LEU A 1 451 ? 10.875 21.582 -30.565 1.00 83.75 451 LEU A CA 1
ATOM 3630 C C . LEU A 1 451 ? 10.625 22.628 -31.656 1.00 83.75 451 LEU A C 1
ATOM 3632 O O . LEU A 1 451 ? 9.932 22.337 -32.624 1.00 83.75 451 LEU A O 1
ATOM 3636 N N . ALA A 1 452 ? 11.242 23.807 -31.550 1.00 83.75 452 ALA A N 1
ATOM 3637 C CA . ALA A 1 452 ? 11.127 24.842 -32.576 1.00 83.75 452 ALA A CA 1
ATOM 3638 C C . ALA A 1 452 ? 11.717 24.391 -33.927 1.00 83.75 452 ALA A C 1
ATOM 3640 O O . ALA A 1 452 ? 11.155 24.689 -34.980 1.00 83.75 452 ALA A O 1
ATOM 3641 N N . ASP A 1 453 ? 12.834 23.661 -33.919 1.00 80.44 453 ASP A N 1
ATOM 3642 C CA . ASP A 1 453 ? 13.442 23.103 -35.132 1.00 80.44 453 ASP A CA 1
ATOM 3643 C C . ASP A 1 453 ? 12.539 22.017 -35.759 1.00 80.44 453 ASP A C 1
ATOM 3645 O O . ASP A 1 453 ? 12.406 21.961 -36.985 1.00 80.44 453 ASP A O 1
ATOM 3649 N N . ALA A 1 454 ? 11.860 21.206 -34.936 1.00 73.81 454 ALA A N 1
ATOM 3650 C CA . ALA A 1 454 ? 10.894 20.201 -35.385 1.00 73.81 454 ALA A CA 1
ATOM 3651 C C . ALA A 1 454 ? 9.625 20.823 -36.001 1.00 73.81 454 ALA A C 1
ATOM 3653 O O . ALA A 1 454 ? 9.145 20.341 -37.025 1.00 73.81 454 ALA A O 1
ATOM 3654 N N . GLU A 1 455 ? 9.114 21.920 -35.433 1.00 70.50 455 GLU A N 1
ATOM 3655 C CA . GLU A 1 455 ? 7.947 22.654 -35.954 1.00 70.50 455 GLU A CA 1
ATOM 3656 C C . GLU A 1 455 ? 8.223 23.358 -37.296 1.00 70.50 455 GLU A C 1
ATOM 3658 O O . GLU A 1 455 ? 7.321 23.508 -38.120 1.00 70.50 455 GLU A O 1
ATOM 3663 N N . ASN A 1 456 ? 9.471 23.779 -37.537 1.00 66.31 456 ASN A N 1
ATOM 3664 C CA . ASN A 1 456 ? 9.876 24.522 -38.738 1.00 66.31 456 ASN A CA 1
ATOM 3665 C C . ASN A 1 456 ? 10.404 23.631 -39.887 1.00 66.31 456 ASN A C 1
ATOM 3667 O O . ASN A 1 456 ? 10.676 24.133 -40.983 1.00 66.31 456 ASN A O 1
ATOM 3671 N N . GLY A 1 457 ? 10.589 22.326 -39.662 1.00 59.47 457 GLY A N 1
ATOM 3672 C CA . GLY A 1 457 ? 11.128 21.385 -40.648 1.00 59.47 457 GLY A CA 1
ATOM 3673 C C . GLY A 1 457 ? 10.124 20.978 -41.738 1.00 59.47 457 GLY A C 1
ATOM 3674 O O . GLY A 1 457 ? 8.938 20.803 -41.489 1.00 59.47 457 GLY A O 1
ATOM 3675 N N . SER A 1 458 ? 10.605 20.729 -42.964 1.00 45.31 458 SER A N 1
ATOM 3676 C CA . SER A 1 458 ? 9.803 20.228 -44.106 1.00 45.31 458 SER A CA 1
ATOM 3677 C C . SER A 1 458 ? 9.328 18.766 -43.971 1.00 45.31 458 SER A C 1
ATOM 3679 O O . SER A 1 458 ? 8.663 18.256 -44.870 1.00 45.31 458 SER A O 1
ATOM 3681 N N . ASN A 1 459 ? 9.615 18.119 -42.836 1.00 45.19 459 ASN A N 1
ATOM 3682 C CA . ASN A 1 459 ? 9.184 16.770 -42.458 1.00 45.19 459 ASN A CA 1
ATOM 3683 C C . ASN A 1 459 ? 8.031 16.833 -41.436 1.00 45.19 459 ASN A C 1
ATOM 3685 O O . ASN A 1 459 ? 8.096 16.199 -40.385 1.00 45.19 459 ASN A O 1
ATOM 3689 N N . GLY A 1 460 ? 6.990 17.622 -41.718 1.00 43.25 460 GLY A N 1
ATOM 3690 C CA . GLY A 1 460 ? 5.822 17.834 -40.847 1.00 43.25 460 GLY A CA 1
ATOM 3691 C C . GLY A 1 460 ? 4.917 16.608 -40.630 1.00 43.25 460 GLY A C 1
ATOM 3692 O O . GLY A 1 460 ? 3.713 16.772 -40.459 1.00 43.25 460 GLY A O 1
ATOM 3693 N N . GLU A 1 461 ? 5.465 15.391 -40.672 1.00 42.62 461 GLU A N 1
ATOM 3694 C CA . GLU A 1 461 ? 4.731 14.126 -40.542 1.00 42.62 461 GLU A CA 1
ATOM 3695 C C . GLU A 1 461 ? 5.011 13.380 -39.217 1.00 42.62 461 GLU A C 1
ATOM 3697 O O . GLU A 1 461 ? 4.186 12.566 -38.805 1.00 42.62 461 GLU A O 1
ATOM 3702 N N . ASP A 1 462 ? 6.082 13.698 -38.476 1.00 52.78 462 ASP A N 1
ATOM 3703 C CA . ASP A 1 462 ? 6.466 12.943 -37.267 1.00 52.78 462 ASP A CA 1
ATOM 3704 C C . ASP A 1 462 ? 5.935 13.573 -35.961 1.00 52.78 462 ASP A C 1
ATOM 3706 O O . ASP A 1 462 ? 6.690 14.003 -35.085 1.00 52.78 462 ASP A O 1
ATOM 3710 N N . SER A 1 463 ? 4.606 13.580 -35.793 1.00 56.25 463 SER A N 1
ATOM 3711 C CA . SER A 1 463 ? 3.922 14.025 -34.557 1.00 56.25 463 SER A CA 1
ATOM 3712 C C . SER A 1 463 ? 4.415 13.311 -33.283 1.00 56.25 463 SER A C 1
ATOM 3714 O O . SER A 1 463 ? 4.273 13.838 -32.181 1.00 56.25 463 SER A O 1
ATOM 3716 N N . GLU A 1 464 ? 4.985 12.112 -33.419 1.00 56.56 464 GLU A N 1
ATOM 3717 C CA . GLU A 1 464 ? 5.485 11.285 -32.315 1.00 56.56 464 GLU A CA 1
ATOM 3718 C C . GLU A 1 464 ? 6.799 11.829 -31.718 1.00 56.56 464 GLU A C 1
ATOM 3720 O O . GLU A 1 464 ? 6.972 11.842 -30.499 1.00 56.56 464 GLU A O 1
ATOM 3725 N N . SER A 1 465 ? 7.707 12.347 -32.555 1.00 64.44 465 SER A N 1
ATOM 3726 C CA . SER A 1 465 ? 9.000 12.887 -32.104 1.00 64.44 465 SER A CA 1
ATOM 3727 C C . SER A 1 465 ? 8.820 14.192 -31.312 1.00 64.44 465 SER A C 1
ATOM 3729 O O . SER A 1 465 ? 9.445 14.385 -30.268 1.00 64.44 465 SER A O 1
ATOM 3731 N N . ALA A 1 466 ? 7.897 15.060 -31.743 1.00 71.94 466 ALA A N 1
ATOM 3732 C CA . ALA A 1 466 ? 7.562 16.302 -31.037 1.00 71.94 466 ALA A CA 1
ATOM 3733 C C . ALA A 1 466 ? 6.914 16.051 -29.661 1.00 71.94 466 ALA A C 1
ATOM 3735 O O . ALA A 1 466 ? 7.217 16.751 -28.689 1.00 71.94 466 ALA A O 1
ATOM 3736 N N . LEU A 1 467 ? 6.068 15.020 -29.543 1.00 73.69 467 LEU A N 1
ATOM 3737 C CA . LEU A 1 467 ? 5.464 14.631 -28.268 1.00 73.69 467 LEU A CA 1
ATOM 3738 C C . LEU A 1 467 ? 6.530 14.180 -27.257 1.00 73.69 467 LEU A C 1
ATOM 3740 O O . LEU A 1 467 ? 6.531 14.642 -26.117 1.00 73.69 467 LEU A O 1
ATOM 3744 N N . LEU A 1 468 ? 7.483 13.341 -27.675 1.00 72.25 468 LEU A N 1
ATOM 3745 C CA . LEU A 1 468 ? 8.572 12.862 -26.813 1.00 72.25 468 LEU A CA 1
ATOM 3746 C C . LEU A 1 468 ? 9.487 14.001 -26.337 1.00 72.25 468 LEU A C 1
ATOM 3748 O O . LEU A 1 468 ? 9.844 14.066 -25.156 1.00 72.25 468 LEU A O 1
ATOM 3752 N N . LEU A 1 469 ? 9.833 14.935 -27.227 1.00 79.00 469 LEU A N 1
ATOM 3753 C CA . LEU A 1 469 ? 10.579 16.143 -26.861 1.00 79.00 469 LEU A CA 1
ATOM 3754 C C . LEU A 1 469 ? 9.802 17.001 -25.850 1.00 79.00 469 LEU A C 1
ATOM 3756 O O . LEU A 1 469 ? 10.392 17.490 -24.886 1.00 79.00 469 LEU A O 1
ATOM 3760 N N . SER A 1 470 ? 8.482 17.117 -26.009 1.00 81.19 470 SER A N 1
ATOM 3761 C CA . SER A 1 470 ? 7.614 17.846 -25.076 1.00 81.19 470 SER A CA 1
ATOM 3762 C C . SER A 1 470 ? 7.519 17.168 -23.703 1.00 81.19 470 SER A C 1
ATOM 3764 O O . SER A 1 470 ? 7.588 17.844 -22.675 1.00 81.19 470 SER A O 1
ATOM 3766 N N . ILE A 1 471 ? 7.450 15.831 -23.654 1.00 82.31 471 ILE A N 1
ATOM 3767 C CA . ILE A 1 471 ? 7.496 15.045 -22.406 1.00 82.31 471 ILE A CA 1
ATOM 3768 C C . ILE A 1 471 ? 8.830 15.270 -21.674 1.00 82.31 471 ILE A C 1
ATOM 3770 O O . ILE A 1 471 ? 8.847 15.451 -20.452 1.00 82.31 471 ILE A O 1
ATOM 3774 N N . ASN A 1 472 ? 9.946 15.303 -22.408 1.00 83.69 472 ASN A N 1
ATOM 3775 C CA . ASN A 1 472 ? 11.274 15.561 -21.844 1.00 83.69 472 ASN A CA 1
ATOM 3776 C C . ASN A 1 472 ? 11.436 17.010 -21.356 1.00 83.69 472 ASN A C 1
ATOM 3778 O O . ASN A 1 472 ? 12.012 17.244 -20.288 1.00 83.69 472 ASN A O 1
ATOM 3782 N N . LEU A 1 473 ? 10.896 17.980 -22.101 1.00 85.31 473 LEU A N 1
ATOM 3783 C CA . LEU A 1 473 ? 10.834 19.380 -21.687 1.00 85.31 473 LEU A CA 1
ATOM 3784 C C . LEU A 1 473 ? 10.051 19.524 -20.376 1.00 85.31 473 LEU A C 1
ATOM 3786 O O . LEU A 1 473 ? 10.535 20.170 -19.446 1.00 85.31 473 LEU A O 1
ATOM 3790 N N . LEU A 1 474 ? 8.894 18.861 -20.263 1.00 84.75 474 LEU A N 1
ATOM 3791 C CA . LEU A 1 474 ? 8.080 18.854 -19.048 1.00 84.75 474 LEU A CA 1
ATOM 3792 C C . LEU A 1 474 ? 8.879 18.328 -17.845 1.00 84.75 474 LEU A C 1
ATOM 3794 O O . LEU A 1 474 ? 8.915 18.980 -16.801 1.00 84.75 474 LEU A O 1
ATOM 3798 N N . ALA A 1 475 ? 9.589 17.206 -17.998 1.00 85.19 475 ALA A N 1
ATOM 3799 C CA . ALA A 1 475 ? 10.451 16.663 -16.945 1.00 85.19 475 ALA A CA 1
ATOM 3800 C C . ALA A 1 475 ? 11.578 17.633 -16.529 1.00 85.19 475 ALA A C 1
ATOM 3802 O O . ALA A 1 475 ? 11.887 17.750 -15.336 1.00 85.19 475 ALA A O 1
ATOM 3803 N N . SER A 1 476 ? 12.172 18.352 -17.492 1.00 84.31 476 SER A N 1
ATOM 3804 C CA . SER A 1 476 ? 13.183 19.396 -17.247 1.00 84.31 476 SER A CA 1
ATOM 3805 C C . SER A 1 476 ? 12.618 20.567 -16.449 1.00 84.31 476 SER A C 1
ATOM 3807 O O . SER A 1 476 ? 13.203 20.948 -15.434 1.00 84.31 476 SER A O 1
ATOM 3809 N N . CYS A 1 477 ? 11.459 21.096 -16.845 1.00 85.50 477 CYS A N 1
ATOM 3810 C CA . CYS A 1 477 ? 10.799 22.201 -16.150 1.00 85.50 477 CYS A CA 1
ATOM 3811 C C . CYS A 1 477 ? 10.428 21.828 -14.710 1.00 85.50 477 CYS A C 1
ATOM 3813 O O . CYS A 1 477 ? 10.742 22.576 -13.782 1.00 85.50 477 CYS A O 1
ATOM 3815 N N . VAL A 1 478 ? 9.843 20.641 -14.513 1.00 84.88 478 VAL A N 1
ATOM 3816 C CA . VAL A 1 478 ? 9.481 20.134 -13.181 1.00 84.88 478 VAL A CA 1
ATOM 3817 C C . VAL A 1 478 ? 10.717 19.971 -12.298 1.00 84.88 478 VAL A C 1
ATOM 3819 O O . VAL A 1 478 ? 10.721 20.419 -11.153 1.00 84.88 478 VAL A O 1
ATOM 3822 N N . SER A 1 479 ? 11.794 19.385 -12.825 1.00 81.56 479 SER A N 1
ATOM 3823 C CA . SER A 1 479 ? 13.031 19.176 -12.059 1.00 81.56 479 SER A CA 1
ATOM 3824 C C . SER A 1 479 ? 13.798 20.471 -11.783 1.00 81.56 479 SER A C 1
ATOM 3826 O O . SER A 1 479 ? 14.480 20.572 -10.763 1.00 81.56 479 SER A O 1
ATOM 3828 N N . GLY A 1 480 ? 13.674 21.460 -12.671 1.00 79.50 480 GLY A N 1
ATOM 3829 C CA . GLY A 1 480 ? 14.212 22.807 -12.502 1.00 79.50 480 GLY A CA 1
ATOM 3830 C C . GLY A 1 480 ? 13.394 23.700 -11.569 1.00 79.50 480 GLY A C 1
ATOM 3831 O O . GLY A 1 480 ? 13.878 24.765 -11.200 1.00 79.50 480 GLY A O 1
ATOM 3832 N N . GLY A 1 481 ? 12.180 23.289 -11.183 1.00 77.25 481 GLY A N 1
ATOM 3833 C CA . GLY A 1 481 ? 11.289 24.076 -10.328 1.00 77.25 481 GLY A CA 1
ATOM 3834 C C . GLY A 1 481 ? 10.731 25.342 -10.991 1.00 77.25 481 GLY A C 1
ATOM 3835 O O . GLY A 1 481 ? 10.207 26.203 -10.288 1.00 77.25 481 GLY A O 1
ATOM 3836 N N . SER A 1 482 ? 10.843 25.474 -12.318 1.00 72.31 482 SER A N 1
ATOM 3837 C CA . SER A 1 482 ? 10.310 26.629 -13.052 1.00 72.31 482 SER A CA 1
ATOM 3838 C C . SER A 1 482 ? 8.792 26.513 -13.162 1.00 72.31 482 SER A C 1
ATOM 3840 O O . SER A 1 482 ? 8.280 25.495 -13.634 1.00 72.31 482 SER A O 1
ATOM 3842 N N . THR A 1 483 ? 8.069 27.540 -12.713 1.00 67.44 483 THR A N 1
ATOM 3843 C CA . THR A 1 483 ? 6.596 27.562 -12.735 1.00 67.44 483 THR A CA 1
ATOM 3844 C C . THR A 1 483 ? 6.027 28.387 -13.888 1.00 67.44 483 THR A C 1
ATOM 3846 O O . THR A 1 483 ? 4.946 28.054 -14.367 1.00 67.44 483 THR A O 1
ATOM 3849 N N . ASP A 1 484 ? 6.774 29.372 -14.396 1.00 69.06 484 ASP A N 1
ATOM 3850 C CA . ASP A 1 484 ? 6.284 30.360 -15.368 1.00 69.06 484 ASP A CA 1
ATOM 3851 C C . ASP A 1 484 ? 5.911 29.742 -16.731 1.00 69.06 484 ASP A C 1
ATOM 3853 O O . ASP A 1 484 ? 4.859 30.047 -17.290 1.00 69.06 484 ASP A O 1
ATOM 3857 N N . ASP A 1 485 ? 6.720 28.805 -17.237 1.00 70.12 485 ASP A N 1
ATOM 3858 C CA . ASP A 1 485 ? 6.475 28.131 -18.526 1.00 70.12 485 ASP A CA 1
ATOM 3859 C C . ASP A 1 485 ? 5.618 26.858 -18.394 1.00 70.12 485 ASP A C 1
ATOM 3861 O O . ASP A 1 485 ? 5.149 26.291 -19.386 1.00 70.12 485 ASP A O 1
ATOM 3865 N N . LEU A 1 486 ? 5.413 26.386 -17.162 1.00 82.88 486 LEU A N 1
ATOM 3866 C CA . LEU A 1 486 ? 4.831 25.075 -16.887 1.00 82.88 486 LEU A CA 1
ATOM 3867 C C . LEU A 1 486 ? 3.326 25.044 -17.177 1.00 82.88 486 LEU A C 1
ATOM 3869 O O . LEU A 1 486 ? 2.827 24.054 -17.701 1.00 82.88 486 LEU A O 1
ATOM 3873 N N . ASP A 1 487 ? 2.594 26.118 -16.867 1.00 83.44 487 ASP A N 1
ATOM 3874 C CA . ASP A 1 487 ? 1.153 26.212 -17.150 1.00 83.44 487 ASP A CA 1
ATOM 3875 C C . ASP A 1 487 ? 0.837 26.161 -18.644 1.00 83.44 487 ASP A C 1
ATOM 3877 O O . ASP A 1 487 ? -0.080 25.448 -19.058 1.00 83.44 487 ASP A O 1
ATOM 3881 N N . LYS A 1 488 ? 1.614 26.886 -19.454 1.00 83.62 488 LYS A N 1
ATOM 3882 C CA . LYS A 1 488 ? 1.448 26.889 -20.907 1.00 83.62 488 LYS A CA 1
ATOM 3883 C C . LYS A 1 488 ? 1.722 25.497 -21.478 1.00 83.62 488 LYS A C 1
ATOM 3885 O O . LYS A 1 488 ? 0.873 24.950 -22.172 1.00 83.62 488 LYS A O 1
ATOM 3890 N N . LEU A 1 489 ? 2.850 24.895 -21.101 1.00 83.94 489 LEU A N 1
ATOM 3891 C CA . LEU A 1 489 ? 3.249 23.574 -21.585 1.00 83.94 489 LEU A CA 1
ATOM 3892 C C . LEU A 1 489 ? 2.244 22.474 -21.208 1.00 83.94 489 LEU A C 1
ATOM 3894 O O . LEU A 1 489 ? 1.906 21.639 -22.039 1.00 83.94 489 LEU A O 1
ATOM 3898 N N . MET A 1 490 ? 1.732 22.481 -19.972 1.00 87.31 490 MET A N 1
ATOM 3899 C CA . MET A 1 490 ? 0.705 21.523 -19.536 1.00 87.31 490 MET A CA 1
ATOM 3900 C C . MET A 1 490 ? -0.597 21.674 -20.328 1.00 87.31 490 MET A C 1
ATOM 3902 O O . MET A 1 490 ? -1.260 20.682 -20.614 1.00 87.31 490 MET A O 1
ATOM 3906 N N . LYS A 1 491 ? -0.971 22.909 -20.682 1.00 85.25 491 LYS A N 1
ATOM 3907 C CA . LYS A 1 491 ? -2.168 23.180 -21.480 1.00 85.25 491 LYS A CA 1
ATOM 3908 C C . LYS A 1 491 ? -2.007 22.712 -22.926 1.00 85.25 491 LYS A C 1
ATOM 3910 O O . LYS A 1 491 ? -2.947 22.139 -23.467 1.00 85.25 491 LYS A O 1
ATOM 3915 N N . ASP A 1 492 ? -0.839 22.948 -23.518 1.00 81.56 492 ASP A N 1
ATOM 3916 C CA . ASP A 1 492 ? -0.536 22.559 -24.898 1.00 81.56 492 ASP A CA 1
ATOM 3917 C C . ASP A 1 492 ? -0.456 21.024 -25.048 1.00 81.56 492 ASP A C 1
ATOM 3919 O O . ASP A 1 492 ? -0.868 20.485 -26.071 1.00 81.56 492 ASP A O 1
ATOM 3923 N N . LEU A 1 493 ? 0.005 20.313 -24.009 1.00 81.88 493 LEU A N 1
ATOM 3924 C CA . LEU A 1 493 ? 0.092 18.845 -23.977 1.00 81.88 493 LEU A CA 1
ATOM 3925 C C . LEU A 1 493 ? -1.256 18.127 -23.783 1.00 81.88 493 LEU A C 1
ATOM 3927 O O . LEU A 1 493 ? -1.395 16.986 -24.218 1.00 81.88 493 LEU A O 1
ATOM 3931 N N . GLY A 1 494 ? -2.237 18.768 -23.140 1.00 82.50 494 GLY A N 1
ATOM 3932 C CA . GLY A 1 494 ? -3.557 18.177 -22.899 1.00 82.50 494 GLY A CA 1
ATOM 3933 C C . GLY A 1 494 ? -3.554 16.958 -21.962 1.00 82.50 494 GLY A C 1
ATOM 3934 O O . GLY A 1 494 ? -2.617 16.736 -21.191 1.00 82.50 494 GLY A O 1
ATOM 3935 N N . GLU A 1 495 ? -4.646 16.184 -21.992 1.00 80.31 495 GLU A N 1
ATOM 3936 C CA . GLU A 1 495 ? -4.770 14.945 -21.214 1.00 80.31 495 GLU A CA 1
ATOM 3937 C C . GLU A 1 495 ? -4.083 13.765 -21.929 1.00 80.31 495 GLU A C 1
ATOM 3939 O O . GLU A 1 495 ? -4.210 13.624 -23.146 1.00 80.31 495 GLU A O 1
ATOM 3944 N N . PRO A 1 496 ? -3.362 12.896 -21.199 1.00 78.75 496 PRO A N 1
ATOM 3945 C CA . PRO A 1 496 ? -2.634 11.783 -21.800 1.00 78.75 496 PRO A CA 1
ATOM 3946 C C . PRO A 1 496 ? -3.583 10.659 -22.243 1.00 78.75 496 PRO A C 1
ATOM 3948 O O . PRO A 1 496 ? -4.276 10.070 -21.414 1.00 78.75 496 PRO A O 1
ATOM 3951 N N . GLU A 1 497 ? -3.564 10.324 -23.539 1.00 75.12 497 GLU A N 1
ATOM 3952 C CA . GLU A 1 497 ? -4.364 9.225 -24.107 1.00 75.12 497 GLU A CA 1
ATOM 3953 C C . GLU A 1 497 ? -3.631 7.874 -24.053 1.00 75.12 497 GLU A C 1
ATOM 3955 O O . GLU A 1 497 ? -4.166 6.922 -23.491 1.00 75.12 497 GLU A O 1
ATOM 3960 N N . ASP A 1 498 ? -2.397 7.810 -24.575 1.00 70.12 498 ASP A N 1
ATOM 3961 C CA . ASP A 1 498 ? -1.674 6.543 -24.798 1.00 70.12 498 ASP A CA 1
ATOM 3962 C C . ASP A 1 498 ? -0.234 6.519 -24.225 1.00 70.12 498 ASP A C 1
ATOM 3964 O O . ASP A 1 498 ? 0.446 5.503 -24.331 1.00 70.12 498 ASP A O 1
ATOM 3968 N N . ALA A 1 499 ? 0.250 7.606 -23.603 1.00 74.94 499 ALA A N 1
ATOM 3969 C CA . ALA A 1 499 ? 1.629 7.719 -23.095 1.00 74.94 499 ALA A CA 1
ATOM 3970 C C . ALA A 1 499 ? 1.671 7.817 -21.561 1.00 74.94 499 ALA A C 1
ATOM 3972 O O . ALA A 1 499 ? 1.317 8.849 -20.974 1.00 74.94 499 ALA A O 1
ATOM 3973 N N . TYR A 1 500 ? 2.129 6.757 -20.886 1.00 82.62 500 TYR A N 1
ATOM 3974 C CA . TYR A 1 500 ? 2.169 6.737 -19.420 1.00 82.62 500 TYR A CA 1
ATOM 3975 C C . TYR A 1 500 ? 3.229 7.684 -18.839 1.00 82.62 500 TYR A C 1
ATOM 3977 O O . TYR A 1 500 ? 3.061 8.175 -17.719 1.00 82.62 500 TYR A O 1
ATOM 3985 N N . GLU A 1 501 ? 4.294 7.991 -19.584 1.00 81.06 501 GLU A N 1
ATOM 3986 C CA . GLU A 1 501 ? 5.340 8.939 -19.188 1.00 81.06 501 GLU A CA 1
ATOM 3987 C C . GLU A 1 501 ? 4.810 10.371 -19.127 1.00 81.06 501 GLU A C 1
ATOM 3989 O O . GLU A 1 501 ? 5.174 11.124 -18.220 1.00 81.06 501 GLU A O 1
ATOM 3994 N N . LEU A 1 502 ? 3.908 10.737 -20.046 1.00 83.81 502 LEU A N 1
ATOM 3995 C CA . LEU A 1 502 ? 3.229 12.030 -20.016 1.00 83.81 502 LEU A CA 1
ATOM 3996 C C . LEU A 1 502 ? 2.363 12.144 -18.758 1.00 83.81 502 LEU A C 1
ATOM 3998 O O . LEU A 1 502 ? 2.497 13.115 -18.015 1.00 83.81 502 LEU A O 1
ATOM 4002 N N . ALA A 1 503 ? 1.548 11.125 -18.467 1.00 87.75 503 ALA A N 1
ATOM 4003 C CA . ALA A 1 503 ? 0.734 11.078 -17.252 1.00 87.75 503 ALA A CA 1
ATOM 4004 C C . ALA A 1 503 ? 1.593 11.159 -15.976 1.00 87.75 503 ALA A C 1
ATOM 4006 O O . ALA A 1 503 ? 1.295 11.926 -15.058 1.00 87.75 503 ALA A O 1
ATOM 4007 N N . TYR A 1 504 ? 2.713 10.434 -15.933 1.00 88.81 504 TYR A N 1
ATOM 4008 C CA . TYR A 1 504 ? 3.648 10.473 -14.809 1.00 88.81 504 TYR A CA 1
ATOM 4009 C C . TYR A 1 504 ? 4.295 11.859 -14.623 1.00 88.81 504 TYR A C 1
ATOM 4011 O O . TYR A 1 504 ? 4.370 12.369 -13.499 1.00 88.81 504 TYR A O 1
ATOM 4019 N N . ASN A 1 505 ? 4.743 12.501 -15.705 1.00 88.00 505 ASN A N 1
ATOM 4020 C CA . ASN A 1 505 ? 5.375 13.821 -15.641 1.00 88.00 505 ASN A CA 1
ATOM 4021 C C . ASN A 1 505 ? 4.362 14.931 -15.322 1.00 88.00 505 ASN A C 1
ATOM 4023 O O . ASN A 1 505 ? 4.683 15.831 -14.543 1.00 88.00 505 ASN A O 1
ATOM 4027 N N . LEU A 1 506 ? 3.129 14.843 -15.836 1.00 89.75 506 LEU A N 1
ATOM 4028 C CA . LEU A 1 506 ? 2.024 15.732 -15.458 1.00 89.75 506 LEU A CA 1
ATOM 4029 C C . LEU A 1 506 ? 1.689 15.594 -13.972 1.00 89.75 506 LEU A C 1
ATOM 4031 O O . LEU A 1 506 ? 1.527 16.604 -13.286 1.00 89.75 506 LEU A O 1
ATOM 4035 N N . ALA A 1 507 ? 1.677 14.373 -13.432 1.00 91.81 507 ALA A N 1
ATOM 4036 C CA . ALA A 1 507 ? 1.525 14.181 -11.995 1.00 91.81 507 ALA A CA 1
ATOM 4037 C C . ALA A 1 507 ? 2.643 14.857 -11.191 1.00 91.81 507 ALA A C 1
ATOM 4039 O O . ALA A 1 507 ? 2.382 15.479 -10.160 1.00 91.81 507 ALA A O 1
ATOM 4040 N N . CYS A 1 508 ? 3.891 14.774 -11.659 1.00 89.88 508 CYS A N 1
ATOM 4041 C CA . CYS A 1 508 ? 5.015 15.459 -11.022 1.00 89.88 508 CYS A CA 1
ATOM 4042 C C . CYS A 1 508 ? 4.888 16.993 -11.112 1.00 89.88 508 CYS A C 1
ATOM 4044 O O . CYS A 1 508 ? 5.236 17.688 -10.156 1.00 89.88 508 CYS A O 1
ATOM 4046 N N . ALA A 1 509 ? 4.331 17.525 -12.203 1.00 89.44 509 ALA A N 1
ATOM 4047 C CA . ALA A 1 509 ? 4.020 18.948 -12.341 1.00 89.44 509 ALA A CA 1
ATOM 4048 C C . ALA A 1 509 ? 2.921 19.403 -11.364 1.00 89.44 509 ALA A C 1
ATOM 4050 O O . ALA A 1 509 ? 3.077 20.422 -10.688 1.00 89.44 509 ALA A O 1
ATOM 4051 N N . TYR A 1 510 ? 1.844 18.625 -11.218 1.00 90.06 510 TYR A N 1
ATOM 4052 C CA . TYR A 1 510 ? 0.803 18.893 -10.221 1.00 90.06 510 TYR A CA 1
ATOM 4053 C C . TYR A 1 510 ? 1.330 18.777 -8.783 1.00 90.06 510 TYR A C 1
ATOM 4055 O O . TYR A 1 510 ? 0.989 19.606 -7.940 1.00 90.06 510 TYR A O 1
ATOM 4063 N N . LEU A 1 511 ? 2.240 17.833 -8.512 1.00 87.62 511 LEU A N 1
ATOM 4064 C CA . LEU A 1 511 ? 2.947 17.738 -7.229 1.00 87.62 511 LEU A CA 1
ATOM 4065 C C . LEU A 1 511 ? 3.769 18.992 -6.920 1.00 87.62 511 LEU A C 1
ATOM 4067 O O . LEU A 1 511 ? 3.714 19.481 -5.791 1.00 87.62 511 LEU A O 1
ATOM 4071 N N . LEU A 1 512 ? 4.496 19.533 -7.903 1.00 85.81 512 LEU A N 1
ATOM 4072 C CA . LEU A 1 512 ? 5.251 20.782 -7.749 1.00 85.81 512 LEU A CA 1
ATOM 4073 C C . LEU A 1 512 ? 4.320 21.962 -7.425 1.00 85.81 512 LEU A C 1
ATOM 4075 O O . LEU A 1 512 ? 4.632 22.777 -6.558 1.00 85.81 512 LEU A O 1
ATOM 4079 N N . LYS A 1 513 ? 3.144 22.003 -8.061 1.00 85.00 513 LYS A N 1
ATOM 4080 C CA . LYS A 1 513 ? 2.075 22.982 -7.794 1.00 85.00 513 LYS A CA 1
ATOM 4081 C C . LYS A 1 513 ? 1.288 22.719 -6.506 1.00 85.00 513 LYS A C 1
ATOM 4083 O O . LYS A 1 513 ? 0.440 23.530 -6.147 1.00 85.00 513 LYS A O 1
ATOM 4088 N N . LYS A 1 514 ? 1.578 21.619 -5.800 1.00 83.81 514 LYS A N 1
ATOM 4089 C CA . LYS A 1 514 ? 0.863 21.147 -4.603 1.00 83.81 514 LYS A CA 1
ATOM 4090 C C . LYS A 1 514 ? -0.627 20.844 -4.834 1.00 83.81 514 LYS A C 1
ATOM 4092 O O . LYS A 1 514 ? -1.403 20.828 -3.883 1.00 83.81 514 LYS A O 1
ATOM 4097 N N . ASP A 1 515 ? -1.025 20.562 -6.074 1.00 84.25 515 ASP A N 1
ATOM 4098 C CA . ASP A 1 515 ? -2.360 20.048 -6.401 1.00 84.25 515 ASP A CA 1
ATOM 4099 C C . ASP A 1 515 ? -2.347 18.519 -6.264 1.00 84.25 515 ASP A C 1
ATOM 4101 O O . ASP A 1 515 ? -2.099 17.772 -7.213 1.00 84.25 515 ASP A O 1
ATOM 4105 N N . TYR A 1 516 ? -2.526 18.047 -5.029 1.00 85.50 516 TYR A N 1
ATOM 4106 C CA . TYR A 1 516 ? -2.392 16.625 -4.715 1.00 85.50 516 TYR A CA 1
ATOM 4107 C C . TYR A 1 516 ? -3.505 15.760 -5.311 1.00 85.50 516 TYR A C 1
ATOM 4109 O O . TYR A 1 516 ? -3.267 14.580 -5.542 1.00 85.50 516 TYR A O 1
ATOM 4117 N N . VAL A 1 517 ? -4.689 16.325 -5.567 1.00 83.31 517 VAL A N 1
ATOM 4118 C CA . VAL A 1 517 ? -5.824 15.578 -6.131 1.00 83.31 517 VAL A CA 1
ATOM 4119 C C . VAL A 1 517 ? -5.534 15.240 -7.588 1.00 83.31 517 VAL A C 1
ATOM 4121 O O . VAL A 1 517 ? -5.474 14.067 -7.945 1.00 83.31 517 VAL A O 1
ATOM 4124 N N . LYS A 1 518 ? -5.211 16.245 -8.410 1.00 86.62 518 LYS A N 1
ATOM 4125 C CA . LYS A 1 518 ? -4.885 15.997 -9.822 1.00 86.62 518 LYS A CA 1
ATOM 4126 C C . LYS A 1 518 ? -3.623 15.164 -9.990 1.00 86.62 518 LYS A C 1
ATOM 4128 O O . LYS A 1 518 ? -3.543 14.333 -10.891 1.00 86.62 518 LYS A O 1
ATOM 4133 N N . ALA A 1 519 ? -2.631 15.355 -9.121 1.00 89.62 519 ALA A N 1
ATOM 4134 C CA . ALA A 1 519 ? -1.433 14.527 -9.145 1.00 89.62 519 ALA A CA 1
ATOM 4135 C C . ALA A 1 519 ? -1.732 13.042 -8.874 1.00 89.62 519 ALA A C 1
ATOM 4137 O O . ALA A 1 519 ? -1.094 12.166 -9.456 1.00 89.62 519 ALA A O 1
ATOM 4138 N N . GLU A 1 520 ? -2.691 12.749 -7.998 1.00 89.00 520 GLU A N 1
ATOM 4139 C CA . GLU A 1 520 ? -3.124 11.388 -7.694 1.00 89.00 520 GLU A CA 1
ATOM 4140 C C . GLU A 1 520 ? -3.854 10.755 -8.879 1.00 89.00 520 GLU A C 1
ATOM 4142 O O . GLU A 1 520 ? -3.488 9.648 -9.279 1.00 89.00 520 GLU A O 1
ATOM 4147 N N . ASP A 1 521 ? -4.796 11.483 -9.485 1.00 88.38 521 ASP A N 1
ATOM 4148 C CA . ASP A 1 521 ? -5.535 11.043 -10.675 1.00 88.38 521 ASP A CA 1
ATOM 4149 C C . ASP A 1 521 ? -4.580 10.706 -11.828 1.00 88.38 521 ASP A C 1
ATOM 4151 O O . ASP A 1 521 ? -4.665 9.634 -12.432 1.00 88.38 521 ASP A O 1
ATOM 4155 N N . MET A 1 522 ? -3.596 11.575 -12.078 1.00 90.81 522 MET A N 1
ATOM 4156 C CA . MET A 1 522 ? -2.590 11.366 -13.120 1.00 90.81 522 MET A CA 1
ATOM 4157 C C . MET A 1 522 ? -1.667 10.170 -12.836 1.00 90.81 522 MET A C 1
ATOM 4159 O O . MET A 1 522 ? -1.307 9.452 -13.767 1.00 90.81 522 MET A O 1
ATOM 4163 N N . LEU A 1 523 ? -1.304 9.886 -11.576 1.00 91.06 523 LEU A N 1
ATOM 4164 C CA . LEU A 1 523 ? -0.511 8.688 -11.236 1.00 91.06 523 LEU A CA 1
ATOM 4165 C C . LEU A 1 523 ? -1.311 7.392 -11.380 1.00 91.06 523 LEU A C 1
ATOM 4167 O O . LEU A 1 523 ? -0.752 6.368 -11.783 1.00 91.06 523 LEU A O 1
ATOM 4171 N N . VAL A 1 524 ? -2.605 7.417 -11.055 1.00 90.62 524 VAL A N 1
ATOM 4172 C CA . VAL A 1 524 ? -3.503 6.275 -11.279 1.00 90.62 524 VAL A CA 1
ATOM 4173 C C . VAL A 1 524 ? -3.650 6.016 -12.778 1.00 90.62 524 VAL A C 1
ATOM 4175 O O . VAL A 1 524 ? -3.507 4.869 -13.211 1.00 90.62 524 VAL A O 1
ATOM 4178 N N . LEU A 1 525 ? -3.835 7.074 -13.572 1.00 88.00 525 LEU A N 1
ATOM 4179 C CA . LEU A 1 525 ? -3.877 6.994 -15.029 1.00 88.00 525 LEU A CA 1
ATOM 4180 C C . LEU A 1 525 ? -2.560 6.455 -15.604 1.00 88.00 525 LEU A C 1
ATOM 4182 O O . LEU A 1 525 ? -2.587 5.481 -16.353 1.00 88.00 525 LEU A O 1
ATOM 4186 N N . ALA A 1 526 ? -1.410 6.986 -15.175 1.00 86.44 526 ALA A N 1
ATOM 4187 C CA . ALA A 1 526 ? -0.092 6.489 -15.575 1.00 86.44 526 ALA A CA 1
ATOM 4188 C C . ALA A 1 526 ? 0.062 4.989 -15.278 1.00 86.44 526 ALA A C 1
ATOM 4190 O O . ALA A 1 526 ? 0.547 4.228 -16.113 1.00 86.44 526 ALA A O 1
ATOM 4191 N N . SER A 1 527 ? -0.395 4.529 -14.107 1.00 88.19 527 SER A N 1
ATOM 4192 C CA . SER A 1 527 ? -0.353 3.105 -13.767 1.00 88.19 527 SER A CA 1
ATOM 4193 C C . SER A 1 527 ? -1.260 2.256 -14.659 1.00 88.19 527 SER A C 1
ATOM 4195 O O . SER A 1 527 ? -0.918 1.101 -14.905 1.00 88.19 527 SER A O 1
ATOM 4197 N N . SER A 1 528 ? -2.408 2.778 -15.094 1.00 86.06 528 SER A N 1
ATOM 4198 C CA . SER A 1 528 ? -3.320 2.076 -16.002 1.00 86.06 528 SER A CA 1
ATOM 4199 C C . SER A 1 528 ? -2.739 1.980 -17.412 1.00 86.06 528 SER A C 1
ATOM 4201 O O . SER A 1 528 ? -2.737 0.897 -17.994 1.00 86.06 528 SER A O 1
ATOM 4203 N N . LEU A 1 529 ? -2.206 3.088 -17.936 1.00 83.50 529 LEU A N 1
ATOM 4204 C CA . LEU A 1 529 ? -1.580 3.145 -19.258 1.00 83.50 529 LEU A CA 1
ATOM 4205 C C . LEU A 1 529 ? -0.360 2.216 -19.335 1.00 83.50 529 LEU A C 1
ATOM 4207 O O . LEU A 1 529 ? -0.282 1.385 -20.233 1.00 83.50 529 LEU A O 1
ATOM 4211 N N . CYS A 1 530 ? 0.515 2.252 -18.325 1.00 80.69 530 CYS A N 1
ATOM 4212 C CA . CYS A 1 530 ? 1.697 1.387 -18.251 1.00 80.69 530 CYS A CA 1
ATOM 4213 C C . CYS A 1 530 ? 1.332 -0.112 -18.227 1.00 80.69 530 CYS A C 1
ATOM 4215 O O . CYS A 1 530 ? 1.991 -0.925 -18.870 1.00 80.69 530 CYS A O 1
ATOM 4217 N N . LYS A 1 531 ? 0.248 -0.503 -17.536 1.00 82.25 531 LYS A N 1
ATOM 4218 C CA . LYS A 1 531 ? -0.251 -1.894 -17.572 1.00 82.25 531 LYS A CA 1
ATOM 4219 C C . LYS A 1 531 ? -0.754 -2.295 -18.953 1.00 82.25 531 LYS A C 1
ATOM 4221 O O . LYS A 1 531 ? -0.488 -3.413 -19.385 1.00 82.25 531 LYS A O 1
ATOM 4226 N N . GLY A 1 532 ? -1.478 -1.390 -19.612 1.00 77.88 532 GLY A N 1
ATOM 4227 C CA . GLY A 1 532 ? -1.978 -1.596 -20.968 1.00 77.88 532 GLY A CA 1
ATOM 4228 C C . GLY A 1 532 ? -0.846 -1.794 -21.973 1.00 77.88 532 GLY A C 1
ATOM 4229 O O . GLY A 1 532 ? -0.919 -2.706 -22.790 1.00 77.88 532 GLY A O 1
ATOM 4230 N N . GLU A 1 533 ? 0.220 -0.998 -21.873 1.00 72.62 533 GLU A N 1
ATOM 4231 C CA . GLU A 1 533 ? 1.389 -1.103 -22.754 1.00 72.62 533 GLU A CA 1
ATOM 4232 C C . GLU A 1 533 ? 2.197 -2.386 -22.520 1.00 72.62 533 GLU A C 1
ATOM 4234 O O . GLU A 1 533 ? 2.618 -3.047 -23.468 1.00 72.62 533 GLU A O 1
ATOM 4239 N N . LEU A 1 534 ? 2.374 -2.780 -21.258 1.00 67.75 534 LEU A N 1
ATOM 4240 C 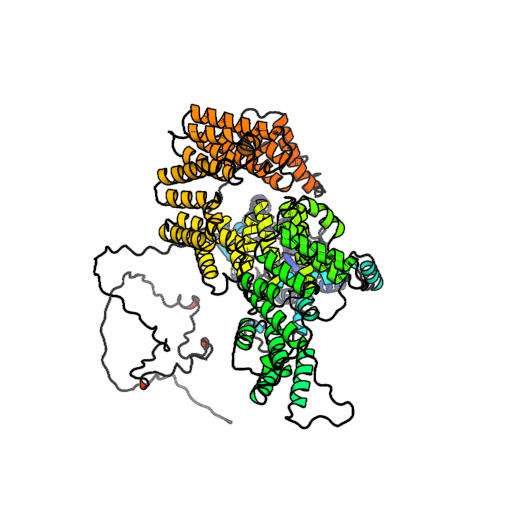CA . LEU A 1 534 ? 3.101 -3.999 -20.898 1.00 67.75 534 LEU A CA 1
ATOM 4241 C C . LEU A 1 534 ? 2.285 -5.286 -21.126 1.00 67.75 534 LEU A C 1
ATOM 4243 O O . LEU A 1 534 ? 2.837 -6.376 -20.972 1.00 67.75 534 LEU A O 1
ATOM 4247 N N . ASP A 1 535 ? 1.000 -5.174 -21.487 1.00 71.69 535 ASP A N 1
ATOM 4248 C CA . ASP A 1 535 ? 0.043 -6.287 -21.593 1.00 71.69 535 ASP A CA 1
ATOM 4249 C C . ASP A 1 535 ? 0.035 -7.157 -20.317 1.00 71.69 535 ASP A C 1
ATOM 4251 O O . ASP A 1 535 ? 0.043 -8.391 -20.346 1.00 71.69 535 ASP A O 1
ATOM 4255 N N . ILE A 1 536 ? 0.090 -6.489 -19.157 1.00 68.50 536 ILE A N 1
ATOM 4256 C CA . ILE A 1 536 ? 0.108 -7.125 -17.837 1.00 68.50 536 ILE A CA 1
ATOM 4257 C C . ILE A 1 536 ? -1.167 -6.810 -17.057 1.00 68.50 536 ILE A C 1
ATOM 4259 O O . ILE A 1 536 ? -1.537 -5.662 -16.830 1.00 68.50 536 ILE A O 1
ATOM 4263 N N . ASP A 1 537 ? -1.780 -7.857 -16.511 1.00 62.09 537 ASP A N 1
ATOM 4264 C CA . ASP A 1 537 ? -2.936 -7.717 -15.617 1.00 62.09 537 ASP A CA 1
ATOM 4265 C C . ASP A 1 537 ? -2.528 -7.539 -14.142 1.00 62.09 537 ASP A C 1
ATOM 4267 O O . ASP A 1 537 ? -3.378 -7.355 -13.268 1.00 62.09 537 ASP A O 1
ATOM 4271 N N . THR A 1 538 ? -1.229 -7.636 -13.823 1.00 66.69 538 THR A N 1
ATOM 4272 C CA . THR A 1 538 ? -0.743 -7.635 -12.434 1.00 66.69 538 THR A CA 1
ATOM 4273 C C . THR A 1 538 ? 0.183 -6.472 -12.120 1.00 66.69 538 THR A C 1
ATOM 4275 O O . THR A 1 538 ? 1.024 -6.073 -12.916 1.00 66.69 538 THR A O 1
ATOM 4278 N N . ASP A 1 539 ? 0.127 -6.037 -10.866 1.00 69.94 539 ASP A N 1
ATOM 4279 C CA . ASP A 1 539 ? 1.033 -5.052 -10.277 1.00 69.94 539 ASP A CA 1
ATOM 4280 C C . ASP A 1 539 ? 2.461 -5.578 -10.050 1.00 69.94 539 ASP A C 1
ATOM 4282 O O . ASP A 1 539 ? 3.253 -4.925 -9.374 1.00 69.94 539 ASP A O 1
ATOM 4286 N N . SER A 1 540 ? 2.807 -6.773 -10.522 1.00 66.81 540 SER A N 1
ATOM 4287 C CA . SER A 1 540 ? 4.083 -7.405 -10.165 1.00 66.81 540 SER A CA 1
ATOM 4288 C C . SER A 1 540 ? 5.256 -6.924 -11.012 1.00 66.81 540 SER A C 1
ATOM 4290 O O . SER A 1 540 ? 6.401 -7.205 -10.657 1.00 66.81 540 SER A O 1
ATOM 4292 N N . ASP A 1 541 ? 4.986 -6.223 -12.113 1.00 79.12 541 ASP A N 1
ATOM 4293 C CA . ASP A 1 541 ? 6.037 -5.796 -13.022 1.00 79.12 541 ASP A CA 1
ATOM 4294 C C . ASP A 1 541 ? 6.940 -4.721 -12.383 1.00 79.12 541 ASP A C 1
ATOM 4296 O O . ASP A 1 541 ? 6.434 -3.771 -11.767 1.00 79.12 541 ASP A O 1
ATOM 4300 N N . PRO A 1 542 ? 8.277 -4.868 -12.480 1.00 75.25 542 PRO A N 1
ATOM 4301 C CA . PRO A 1 542 ? 9.229 -3.882 -11.988 1.00 75.25 542 PRO A CA 1
ATOM 4302 C C . PRO A 1 542 ? 9.009 -2.453 -12.500 1.00 75.25 542 PRO A C 1
ATOM 4304 O O . PRO A 1 542 ? 9.296 -1.521 -11.747 1.00 75.25 542 PRO A O 1
ATOM 4307 N N . GLU A 1 543 ? 8.503 -2.274 -13.722 1.00 74.31 543 GLU A N 1
ATOM 4308 C CA . GLU A 1 543 ? 8.333 -0.964 -14.365 1.00 74.31 543 GLU A CA 1
ATOM 4309 C C . GLU A 1 543 ? 7.285 -0.104 -13.636 1.00 74.31 543 GLU A C 1
ATOM 4311 O O . GLU A 1 543 ? 7.498 1.079 -13.362 1.00 74.31 543 GLU A O 1
ATOM 4316 N N . LEU A 1 544 ? 6.210 -0.733 -13.146 1.00 84.06 544 LEU A N 1
ATOM 4317 C CA . LEU A 1 544 ? 5.169 -0.067 -12.352 1.00 84.06 544 LEU A CA 1
ATOM 4318 C C . LEU A 1 544 ? 5.680 0.468 -11.007 1.00 84.06 544 LEU A C 1
ATOM 4320 O O . LEU A 1 544 ? 5.024 1.301 -10.373 1.00 84.06 544 LEU A O 1
ATOM 4324 N N . ASN A 1 545 ? 6.830 -0.007 -10.519 1.00 86.00 545 ASN A N 1
ATOM 4325 C CA . ASN A 1 545 ? 7.325 0.388 -9.204 1.00 86.00 545 ASN A CA 1
ATOM 4326 C C . ASN A 1 545 ? 7.845 1.832 -9.164 1.00 86.00 545 ASN A C 1
ATOM 4328 O O . ASN A 1 545 ? 7.868 2.413 -8.079 1.00 86.00 545 ASN A O 1
ATOM 4332 N N . TRP A 1 546 ? 8.192 2.434 -10.308 1.00 84.75 546 TRP A N 1
ATOM 4333 C CA . TRP A 1 546 ? 8.487 3.869 -10.401 1.00 84.75 546 TRP A CA 1
ATOM 4334 C C . TRP A 1 546 ? 7.248 4.711 -10.084 1.00 84.75 546 TRP A C 1
ATOM 4336 O O . TRP A 1 546 ? 7.277 5.553 -9.185 1.00 84.75 546 TRP A O 1
ATOM 4346 N N . ILE A 1 547 ? 6.129 4.396 -10.744 1.00 89.00 547 ILE A N 1
ATOM 4347 C CA . ILE A 1 547 ? 4.833 5.063 -10.554 1.00 89.00 547 ILE A CA 1
ATOM 4348 C C . ILE A 1 547 ? 4.351 4.874 -9.113 1.00 89.00 547 ILE A C 1
ATOM 4350 O O . ILE A 1 547 ? 3.954 5.829 -8.448 1.00 89.00 547 ILE A O 1
ATOM 4354 N N . LYS A 1 548 ? 4.472 3.656 -8.574 1.00 90.81 548 LYS A N 1
ATOM 4355 C CA . LYS A 1 548 ? 4.121 3.372 -7.177 1.00 90.81 548 LYS A CA 1
ATOM 4356 C C . LYS A 1 548 ? 5.002 4.110 -6.180 1.00 90.81 548 LYS A C 1
ATOM 4358 O O . LYS A 1 548 ? 4.486 4.582 -5.173 1.00 90.81 548 LYS A O 1
ATOM 4363 N N . ALA A 1 549 ? 6.310 4.219 -6.417 1.00 89.38 549 ALA A N 1
ATOM 4364 C CA . ALA A 1 549 ? 7.187 4.973 -5.523 1.00 89.38 549 ALA A CA 1
ATOM 4365 C C . ALA A 1 549 ? 6.756 6.447 -5.452 1.00 89.38 549 ALA A C 1
ATOM 4367 O O . ALA A 1 549 ? 6.698 7.008 -4.356 1.00 89.38 549 ALA A O 1
ATOM 4368 N N . GLN A 1 550 ? 6.382 7.034 -6.593 1.00 92.00 550 GLN A N 1
ATOM 4369 C CA . GLN A 1 550 ? 5.867 8.400 -6.661 1.00 92.00 550 GLN A CA 1
ATOM 4370 C C . GLN A 1 550 ? 4.486 8.539 -6.007 1.00 92.00 550 GLN A C 1
ATOM 4372 O O . GLN A 1 550 ? 4.255 9.488 -5.259 1.00 92.00 550 GLN A O 1
ATOM 4377 N N . LEU A 1 551 ? 3.594 7.560 -6.195 1.00 91.69 551 LEU A N 1
ATOM 4378 C CA . LEU A 1 551 ? 2.297 7.518 -5.516 1.00 91.69 551 LEU A CA 1
ATOM 4379 C C . LEU A 1 551 ? 2.471 7.430 -4.000 1.00 91.69 551 LEU A C 1
ATOM 4381 O O . LEU A 1 551 ? 1.849 8.193 -3.271 1.00 91.69 551 LEU A O 1
ATOM 4385 N N . GLY A 1 552 ? 3.367 6.570 -3.513 1.00 89.81 552 GLY A N 1
ATOM 4386 C CA . GLY A 1 552 ? 3.715 6.499 -2.094 1.00 89.81 552 GLY A CA 1
ATOM 4387 C C . GLY A 1 552 ? 4.232 7.835 -1.553 1.00 89.81 552 GLY A C 1
ATOM 4388 O O . GLY A 1 552 ? 3.897 8.211 -0.430 1.00 89.81 552 GLY A O 1
ATOM 4389 N N . TYR A 1 553 ? 4.995 8.585 -2.354 1.00 91.12 553 TYR A N 1
ATOM 4390 C CA . TYR A 1 553 ? 5.476 9.914 -1.975 1.00 91.12 553 TYR A CA 1
ATOM 4391 C C . TYR A 1 553 ? 4.333 10.934 -1.892 1.00 91.12 553 TYR A C 1
ATOM 4393 O O . TYR A 1 553 ? 4.231 11.649 -0.897 1.00 91.12 553 TYR A O 1
ATOM 4401 N N . LEU A 1 554 ? 3.416 10.931 -2.861 1.00 90.25 554 LEU A N 1
ATOM 4402 C CA . LEU A 1 554 ? 2.199 11.747 -2.837 1.00 90.25 554 LEU A CA 1
ATOM 4403 C C . LEU A 1 554 ? 1.328 11.444 -1.604 1.00 90.25 554 LEU A C 1
ATOM 4405 O O . LEU A 1 554 ? 0.955 12.363 -0.875 1.00 90.25 554 LEU A O 1
ATOM 4409 N N . ARG A 1 555 ? 1.086 10.161 -1.296 1.00 86.19 555 ARG A N 1
ATOM 4410 C CA . ARG A 1 555 ? 0.327 9.743 -0.099 1.00 86.19 555 ARG A CA 1
ATOM 4411 C C . ARG A 1 555 ? 0.997 10.204 1.189 1.00 86.19 555 ARG A C 1
ATOM 4413 O O . ARG A 1 555 ? 0.320 10.629 2.122 1.00 86.19 555 ARG A O 1
ATOM 4420 N N . GLN A 1 556 ? 2.327 10.149 1.232 1.00 84.56 556 GLN A N 1
ATOM 4421 C CA . GLN A 1 556 ? 3.108 10.657 2.352 1.00 84.56 556 GLN A CA 1
ATOM 4422 C C . GLN A 1 556 ? 2.937 12.175 2.526 1.00 84.56 556 GLN A C 1
ATOM 4424 O O . GLN A 1 556 ? 2.775 12.617 3.662 1.00 84.56 556 GLN A O 1
ATOM 4429 N N . LEU A 1 557 ? 2.921 12.956 1.440 1.00 80.94 557 LEU A N 1
ATOM 4430 C CA . LEU A 1 557 ? 2.676 14.404 1.494 1.00 80.94 557 LEU A CA 1
ATOM 4431 C C . LEU A 1 557 ? 1.263 14.747 1.990 1.00 80.94 557 LEU A C 1
ATOM 4433 O O . LEU A 1 557 ? 1.103 15.701 2.741 1.00 80.94 557 LEU A O 1
ATOM 4437 N N . GLN A 1 558 ? 0.258 13.938 1.653 1.00 76.50 558 GLN A N 1
ATOM 4438 C CA . GLN A 1 558 ? -1.122 14.107 2.135 1.00 76.50 558 GLN A CA 1
ATOM 4439 C C . GLN A 1 558 ? -1.341 13.612 3.580 1.00 76.50 558 GLN A C 1
ATOM 4441 O O . GLN A 1 558 ? -2.467 13.601 4.064 1.00 76.50 558 GLN A O 1
ATOM 4446 N N . GLY A 1 559 ? -0.300 13.136 4.273 1.00 68.75 559 GLY A N 1
ATOM 4447 C CA . GLY A 1 559 ? -0.421 12.595 5.633 1.00 68.75 559 GLY A CA 1
ATOM 4448 C C . GLY A 1 559 ? -0.963 11.160 5.715 1.00 68.75 559 GLY A C 1
ATOM 4449 O O . GLY A 1 559 ? -1.020 10.592 6.809 1.00 68.75 559 GLY A O 1
ATOM 4450 N N . ARG A 1 560 ? -1.259 10.512 4.578 1.00 77.19 560 ARG A N 1
ATOM 4451 C CA . ARG A 1 560 ? -1.693 9.102 4.466 1.00 77.19 560 ARG A CA 1
ATOM 4452 C C . ARG A 1 560 ? -0.510 8.139 4.599 1.00 77.19 560 ARG A C 1
ATOM 4454 O O . ARG A 1 560 ? -0.172 7.354 3.714 1.00 77.19 560 ARG A O 1
ATOM 4461 N N . THR A 1 561 ? 0.166 8.228 5.740 1.00 78.94 561 THR A N 1
ATOM 4462 C CA . THR A 1 561 ? 1.445 7.553 6.018 1.00 78.94 561 THR A CA 1
ATOM 4463 C C . THR A 1 561 ? 1.347 6.024 6.063 1.00 78.94 561 THR A C 1
ATOM 4465 O O . THR A 1 561 ? 2.317 5.352 5.710 1.00 78.94 561 THR A O 1
ATOM 4468 N N . GLY A 1 562 ? 0.191 5.469 6.451 1.00 76.81 562 GLY A N 1
ATOM 4469 C CA . GLY A 1 562 ? -0.069 4.024 6.434 1.00 76.81 562 GLY A CA 1
ATOM 4470 C C . GLY A 1 562 ? -0.073 3.453 5.015 1.00 76.81 562 GLY A C 1
ATOM 4471 O O . GLY A 1 562 ? 0.716 2.560 4.712 1.00 76.81 562 GLY A O 1
ATOM 4472 N N . GLU A 1 563 ? -0.876 4.043 4.124 1.00 83.25 563 GLU A N 1
ATOM 4473 C CA . GLU A 1 563 ? -0.930 3.675 2.700 1.00 83.25 563 GLU A CA 1
ATOM 4474 C C . GLU A 1 563 ? 0.441 3.820 2.026 1.00 83.25 563 GLU A C 1
ATOM 4476 O O . GLU A 1 563 ? 0.900 2.917 1.323 1.00 83.25 563 GLU A O 1
ATOM 4481 N N . ALA A 1 564 ? 1.137 4.934 2.283 1.00 86.31 564 ALA A N 1
ATOM 4482 C CA . ALA A 1 564 ? 2.475 5.173 1.751 1.00 86.31 564 ALA A CA 1
ATOM 4483 C C . ALA A 1 564 ? 3.470 4.074 2.170 1.00 86.31 564 ALA A C 1
ATOM 4485 O O . ALA A 1 564 ? 4.226 3.561 1.341 1.00 86.31 564 ALA A O 1
ATOM 4486 N N . ALA A 1 565 ? 3.450 3.674 3.447 1.00 83.56 565 ALA A N 1
ATOM 4487 C CA . ALA A 1 565 ? 4.311 2.614 3.961 1.00 83.56 565 ALA A CA 1
ATOM 4488 C C . ALA A 1 565 ? 4.028 1.263 3.289 1.00 83.56 565 ALA A C 1
ATOM 4490 O O . ALA A 1 565 ? 4.971 0.579 2.885 1.00 83.56 565 ALA A O 1
ATOM 4491 N N . GLU A 1 566 ? 2.757 0.900 3.108 1.00 85.19 566 GLU A N 1
ATOM 4492 C CA . GLU A 1 566 ? 2.375 -0.338 2.422 1.00 85.19 566 GLU A CA 1
ATOM 4493 C C . GLU A 1 566 ? 2.869 -0.380 0.975 1.00 85.19 566 GLU A C 1
ATOM 4495 O O . GLU A 1 566 ? 3.361 -1.416 0.515 1.00 85.19 566 GLU A O 1
ATOM 4500 N N . ILE A 1 567 ? 2.766 0.740 0.254 1.00 88.31 567 ILE A N 1
ATOM 4501 C CA . ILE A 1 567 ? 3.254 0.855 -1.123 1.00 88.31 567 ILE A CA 1
ATOM 4502 C C . ILE A 1 567 ? 4.767 0.609 -1.172 1.00 88.31 567 ILE A C 1
ATOM 4504 O O . ILE A 1 567 ? 5.232 -0.239 -1.941 1.00 88.31 567 ILE A O 1
ATOM 4508 N N . TYR A 1 568 ? 5.543 1.282 -0.317 1.00 86.81 568 TYR A N 1
ATOM 4509 C CA . TYR A 1 568 ? 6.992 1.083 -0.269 1.00 86.81 568 TYR A CA 1
ATOM 4510 C C . TYR A 1 568 ? 7.370 -0.346 0.133 1.00 86.81 568 TYR A C 1
ATOM 4512 O O . TYR A 1 568 ? 8.282 -0.930 -0.452 1.00 86.81 568 TYR A O 1
ATOM 4520 N N . GLU A 1 569 ? 6.663 -0.955 1.085 1.00 83.25 569 GLU A N 1
ATOM 4521 C CA . GLU A 1 569 ? 6.906 -2.345 1.472 1.00 83.25 569 GLU A CA 1
ATOM 4522 C C . GLU A 1 569 ? 6.594 -3.339 0.350 1.00 83.25 569 GLU A C 1
ATOM 4524 O O . GLU A 1 569 ? 7.318 -4.328 0.209 1.00 83.25 569 GLU A O 1
ATOM 4529 N N . LYS A 1 570 ? 5.568 -3.084 -0.473 1.00 83.38 570 LYS A N 1
ATOM 4530 C CA . LYS A 1 570 ? 5.257 -3.895 -1.662 1.00 83.38 570 LYS A CA 1
ATOM 4531 C C . LYS A 1 570 ? 6.389 -3.839 -2.690 1.00 83.38 570 LYS A C 1
ATOM 4533 O O . LYS A 1 570 ? 6.819 -4.896 -3.144 1.00 83.38 570 LYS A O 1
ATOM 4538 N N . ILE A 1 571 ? 6.938 -2.653 -2.971 1.00 82.25 571 ILE A N 1
ATOM 4539 C CA . ILE A 1 571 ? 8.103 -2.464 -3.867 1.00 82.25 571 ILE A CA 1
ATOM 4540 C C . ILE A 1 571 ? 9.324 -3.264 -3.383 1.00 82.25 571 ILE A C 1
ATOM 4542 O O . ILE A 1 571 ? 10.160 -3.709 -4.167 1.00 82.25 571 ILE A O 1
ATOM 4546 N N . MET A 1 572 ? 9.449 -3.470 -2.074 1.00 74.31 572 MET A N 1
ATOM 4547 C CA . MET A 1 572 ? 10.568 -4.197 -1.482 1.00 74.31 572 MET A CA 1
ATOM 4548 C C . MET A 1 572 ? 10.434 -5.725 -1.512 1.00 74.31 572 MET A C 1
ATOM 4550 O O . MET A 1 572 ? 11.405 -6.422 -1.190 1.00 74.31 572 MET A O 1
ATOM 4554 N N . ARG A 1 573 ? 9.257 -6.272 -1.837 1.00 73.56 573 ARG A N 1
ATOM 4555 C CA . ARG A 1 573 ? 9.070 -7.727 -1.899 1.00 73.56 573 ARG A CA 1
ATOM 4556 C C . ARG A 1 573 ? 9.791 -8.292 -3.132 1.00 73.56 573 ARG A C 1
ATOM 4558 O O . ARG A 1 573 ? 9.827 -7.636 -4.170 1.00 73.56 573 ARG A O 1
ATOM 4565 N N . PRO A 1 574 ? 10.382 -9.500 -3.045 1.00 61.78 574 PRO A N 1
ATOM 4566 C CA . PRO A 1 574 ? 10.981 -10.138 -4.212 1.00 61.78 574 PRO A CA 1
ATOM 4567 C C . PRO A 1 574 ? 9.920 -10.340 -5.299 1.00 61.78 574 PRO A C 1
ATOM 4569 O O . PRO A 1 574 ? 8.849 -10.874 -5.007 1.00 61.78 574 PRO A O 1
ATOM 4572 N N . VAL A 1 575 ? 10.227 -9.944 -6.534 1.00 57.22 575 VAL A N 1
ATOM 4573 C CA . VAL A 1 575 ? 9.328 -10.143 -7.678 1.00 57.22 575 VAL A CA 1
ATOM 4574 C C . VAL A 1 575 ? 9.249 -11.633 -8.012 1.00 57.22 575 VAL A C 1
ATOM 4576 O O . VAL A 1 575 ? 10.259 -12.346 -8.048 1.00 57.22 575 VAL A O 1
ATOM 4579 N N . ILE A 1 576 ? 8.030 -12.122 -8.221 1.00 47.59 576 ILE A N 1
ATOM 4580 C CA . ILE A 1 576 ? 7.755 -13.511 -8.596 1.00 47.59 576 ILE A CA 1
ATOM 4581 C C . ILE A 1 576 ? 8.258 -13.724 -10.034 1.00 47.59 576 ILE A C 1
ATOM 4583 O O . ILE A 1 576 ? 7.998 -12.903 -10.903 1.00 47.59 576 ILE A O 1
ATOM 4587 N N . GLY A 1 577 ? 8.997 -14.808 -10.299 1.00 46.12 577 GLY A N 1
ATOM 4588 C CA . GLY A 1 577 ? 9.483 -15.129 -11.654 1.00 46.12 577 GLY A CA 1
ATOM 4589 C C . GLY A 1 577 ? 10.940 -14.754 -11.958 1.00 46.12 577 GLY A C 1
ATOM 4590 O O . GLY A 1 577 ? 11.390 -14.918 -13.085 1.00 46.12 577 GLY A O 1
ATOM 4591 N N . GLY A 1 578 ? 11.718 -14.303 -10.968 1.00 45.84 578 GLY A N 1
ATOM 4592 C CA . GLY A 1 578 ? 13.167 -14.087 -11.125 1.00 45.84 578 GLY A CA 1
ATOM 4593 C C . GLY A 1 578 ? 13.568 -12.738 -11.732 1.00 45.84 578 GLY A C 1
ATOM 4594 O O . GLY A 1 578 ? 14.766 -12.450 -11.808 1.00 45.84 578 GLY A O 1
ATOM 4595 N N . MET A 1 579 ? 12.599 -11.892 -12.091 1.00 51.47 579 MET A N 1
ATOM 4596 C CA . MET A 1 579 ? 12.831 -10.474 -12.373 1.00 51.47 579 MET A CA 1
ATOM 4597 C C . MET A 1 579 ? 13.321 -9.767 -11.100 1.00 51.47 579 MET A C 1
ATOM 4599 O O . MET A 1 579 ? 12.944 -10.120 -9.983 1.00 51.47 579 MET A O 1
ATOM 4603 N N . LYS A 1 580 ? 14.227 -8.798 -11.240 1.00 61.78 580 LYS A N 1
ATOM 4604 C CA . LYS A 1 580 ? 14.763 -8.026 -10.109 1.00 61.78 580 LYS A CA 1
ATOM 4605 C C . LYS A 1 580 ? 14.290 -6.588 -10.240 1.00 61.78 580 LYS A C 1
ATOM 4607 O O . LYS A 1 580 ? 14.494 -5.995 -11.292 1.00 61.78 580 LYS A O 1
ATOM 4612 N N . ASN A 1 581 ? 13.731 -6.035 -9.164 1.00 68.25 581 ASN A N 1
ATOM 4613 C CA . ASN A 1 581 ? 13.419 -4.608 -9.095 1.00 68.25 581 ASN A CA 1
ATOM 4614 C C . ASN A 1 581 ? 14.671 -3.762 -9.312 1.00 68.25 581 ASN A C 1
ATOM 4616 O O . ASN A 1 581 ? 15.776 -4.166 -8.919 1.00 68.25 581 ASN A O 1
ATOM 4620 N N . ASP A 1 582 ? 14.491 -2.577 -9.900 1.00 74.06 582 ASP A N 1
ATOM 4621 C CA . ASP A 1 582 ? 15.596 -1.639 -10.014 1.00 74.06 582 ASP A CA 1
ATOM 4622 C C . ASP A 1 582 ? 16.089 -1.244 -8.614 1.00 74.06 582 ASP A C 1
ATOM 4624 O O . ASP A 1 582 ? 15.328 -0.973 -7.681 1.00 74.06 582 ASP A O 1
ATOM 4628 N N . ILE A 1 583 ? 17.410 -1.252 -8.466 1.00 73.75 583 ILE A N 1
ATOM 4629 C CA . ILE A 1 583 ? 18.109 -0.942 -7.226 1.00 73.75 583 ILE A CA 1
ATOM 4630 C C . ILE A 1 583 ? 17.859 0.518 -6.829 1.00 73.75 583 ILE A C 1
ATOM 4632 O O . ILE A 1 583 ? 17.768 0.795 -5.635 1.00 73.75 583 ILE A O 1
ATOM 4636 N N . SER A 1 584 ? 17.703 1.434 -7.791 1.00 74.12 584 SER A N 1
ATOM 4637 C CA . SER A 1 584 ? 17.381 2.841 -7.521 1.00 74.12 584 SER A CA 1
ATOM 4638 C C . SER A 1 584 ? 15.973 2.997 -6.941 1.00 74.12 584 SER A C 1
ATOM 4640 O O . SER A 1 584 ? 15.828 3.621 -5.895 1.00 74.12 584 SER A O 1
ATOM 4642 N N . VAL A 1 585 ? 14.957 2.346 -7.520 1.00 79.81 585 VAL A N 1
ATOM 4643 C CA . VAL A 1 585 ? 13.575 2.344 -6.996 1.00 79.81 585 VAL A CA 1
ATOM 4644 C C . VAL A 1 585 ? 13.519 1.749 -5.597 1.00 79.81 585 VAL A C 1
ATOM 4646 O O . VAL A 1 585 ? 12.924 2.330 -4.689 1.00 79.81 585 VAL A O 1
ATOM 4649 N N . MET A 1 586 ? 14.193 0.613 -5.388 1.00 77.69 586 MET A N 1
ATOM 4650 C CA . MET A 1 586 ? 14.292 0.007 -4.061 1.00 77.69 586 MET A CA 1
ATOM 4651 C C . MET A 1 586 ? 14.989 0.936 -3.063 1.00 77.69 586 MET A C 1
ATOM 4653 O O . MET A 1 586 ? 14.551 1.022 -1.916 1.00 77.69 586 MET A O 1
ATOM 4657 N N . ALA A 1 587 ? 16.055 1.631 -3.470 1.00 75.81 587 ALA A N 1
ATOM 4658 C CA . ALA A 1 587 ? 16.759 2.587 -2.621 1.00 75.81 587 ALA A CA 1
ATOM 4659 C C . ALA A 1 587 ? 15.868 3.784 -2.256 1.00 75.81 587 ALA A C 1
ATOM 4661 O O . ALA A 1 587 ? 15.826 4.155 -1.082 1.00 75.81 587 ALA A O 1
ATOM 4662 N N . THR A 1 588 ? 15.110 4.324 -3.214 1.00 81.50 588 THR A N 1
ATOM 4663 C CA . THR A 1 588 ? 14.141 5.408 -3.000 1.00 81.50 588 THR A CA 1
ATOM 4664 C C . THR A 1 588 ? 13.027 4.981 -2.045 1.00 81.50 588 THR A C 1
ATOM 4666 O O . THR A 1 588 ? 12.810 5.637 -1.027 1.00 81.50 588 THR A O 1
ATOM 4669 N N . ALA A 1 589 ? 12.386 3.833 -2.288 1.00 83.19 589 ALA A N 1
ATOM 4670 C CA . ALA A 1 589 ? 11.340 3.302 -1.412 1.00 83.19 589 ALA A CA 1
ATOM 4671 C C . ALA A 1 589 ? 11.864 3.014 0.008 1.00 83.19 589 ALA A C 1
ATOM 4673 O O . ALA A 1 589 ? 11.215 3.360 0.994 1.00 83.19 589 ALA A O 1
ATOM 4674 N N . CYS A 1 590 ? 13.072 2.447 0.135 1.00 78.50 590 CYS A N 1
ATOM 4675 C CA . CYS A 1 590 ? 13.719 2.244 1.436 1.00 78.50 590 CYS A CA 1
ATOM 4676 C C . CYS A 1 590 ? 13.970 3.568 2.161 1.00 78.50 590 CYS A C 1
ATOM 4678 O O . CYS A 1 590 ? 13.724 3.663 3.362 1.00 78.50 590 CYS A O 1
ATOM 4680 N N . ASN A 1 591 ? 14.487 4.570 1.447 1.00 81.69 591 ASN A N 1
ATOM 4681 C CA . ASN A 1 591 ? 14.767 5.887 2.001 1.00 81.69 591 ASN A CA 1
ATOM 4682 C C . ASN A 1 591 ? 13.487 6.545 2.532 1.00 81.69 591 ASN A C 1
ATOM 4684 O O . ASN A 1 591 ? 13.472 7.021 3.664 1.00 81.69 591 ASN A O 1
ATOM 4688 N N . ASN A 1 592 ? 12.400 6.497 1.763 1.00 85.94 592 ASN A N 1
ATOM 4689 C CA . ASN A 1 592 ? 11.126 7.084 2.169 1.00 85.94 592 ASN A CA 1
ATOM 4690 C C . ASN A 1 592 ? 10.506 6.314 3.349 1.00 85.94 592 ASN A C 1
ATOM 4692 O O . ASN A 1 592 ? 10.063 6.922 4.322 1.00 85.94 592 ASN A O 1
ATOM 4696 N N . LEU A 1 593 ? 10.592 4.981 3.365 1.00 79.56 593 LEU A N 1
ATOM 4697 C CA . LEU A 1 593 ? 10.119 4.167 4.491 1.00 79.56 593 LEU A CA 1
ATOM 4698 C C . LEU A 1 593 ? 10.857 4.47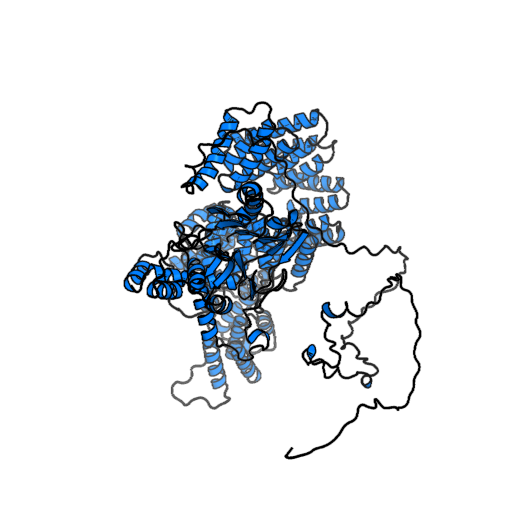5 5.812 1.00 79.56 593 LEU A C 1
ATOM 4700 O O . LEU A 1 593 ? 10.238 4.466 6.877 1.00 79.56 593 LEU A O 1
ATOM 4704 N N . VAL A 1 594 ? 12.162 4.794 5.761 1.00 76.12 594 VAL A N 1
ATOM 4705 C CA . VAL A 1 594 ? 12.931 5.249 6.943 1.00 76.12 594 VAL A CA 1
ATOM 4706 C C . VAL A 1 594 ? 12.330 6.526 7.536 1.00 76.12 594 VAL A C 1
ATOM 4708 O O . VAL A 1 594 ? 12.325 6.676 8.760 1.00 76.12 594 VAL A O 1
ATOM 4711 N N . THR A 1 595 ? 11.817 7.425 6.690 1.00 77.50 595 THR A N 1
ATOM 4712 C CA . THR A 1 595 ? 11.198 8.680 7.141 1.00 77.50 595 THR A CA 1
ATOM 4713 C C . THR A 1 595 ? 9.822 8.466 7.779 1.00 77.50 595 THR A C 1
ATOM 4715 O O . THR A 1 595 ? 9.509 9.145 8.751 1.00 77.50 595 THR A O 1
ATOM 4718 N N . LEU A 1 596 ? 9.041 7.485 7.308 1.00 74.38 596 LEU A N 1
ATOM 4719 C CA . LEU A 1 596 ? 7.670 7.237 7.777 1.00 74.38 596 LEU A CA 1
ATOM 4720 C C . LEU A 1 596 ? 7.573 6.553 9.148 1.00 74.38 596 LEU A C 1
ATOM 4722 O O . LEU A 1 596 ? 6.601 6.775 9.862 1.00 74.38 596 LEU A O 1
ATOM 4726 N N . ARG A 1 597 ? 8.550 5.712 9.519 1.00 68.31 597 ARG A N 1
ATOM 4727 C CA . ARG A 1 597 ? 8.554 4.938 10.786 1.00 68.31 597 ARG A CA 1
ATOM 4728 C C . ARG A 1 597 ? 7.187 4.290 11.126 1.00 68.31 597 ARG A C 1
ATOM 4730 O O . ARG A 1 597 ? 6.652 4.539 12.209 1.00 68.31 597 ARG A O 1
ATOM 4737 N N . PRO A 1 598 ? 6.608 3.462 10.235 1.00 60.72 598 PRO A N 1
ATOM 4738 C CA . PRO A 1 598 ? 5.286 2.877 10.456 1.00 60.72 598 PRO A CA 1
ATOM 4739 C C . PRO A 1 598 ? 5.235 2.046 11.749 1.00 60.72 598 PRO A C 1
ATOM 4741 O O . PRO A 1 598 ? 6.206 1.373 12.115 1.00 60.72 598 PRO A O 1
ATOM 4744 N N . LYS A 1 599 ? 4.097 2.100 12.455 1.00 50.50 599 LYS A N 1
ATOM 4745 C CA . LYS A 1 599 ? 3.890 1.408 13.739 1.00 50.50 599 LYS A CA 1
ATOM 4746 C C . LYS A 1 599 ? 4.195 -0.091 13.587 1.00 50.50 599 LYS A C 1
ATOM 4748 O O . LYS A 1 599 ? 3.596 -0.766 12.761 1.00 50.50 599 LYS A O 1
ATOM 4753 N N . GLY A 1 600 ? 5.137 -0.606 14.382 1.00 49.94 600 GLY A N 1
ATOM 4754 C CA . GLY A 1 600 ? 5.562 -2.015 14.352 1.00 49.94 600 GLY A CA 1
ATOM 4755 C C . GLY A 1 600 ? 6.781 -2.324 13.469 1.00 49.94 600 GLY A C 1
ATOM 4756 O O . GLY A 1 600 ? 7.376 -3.389 13.626 1.00 49.94 600 GLY A O 1
ATOM 4757 N N . SER A 1 601 ? 7.223 -1.399 12.610 1.00 55.72 601 SER A N 1
ATOM 4758 C CA . SER A 1 601 ? 8.482 -1.526 11.865 1.00 55.72 601 SER A CA 1
ATOM 4759 C C . SER A 1 601 ? 9.647 -1.009 12.703 1.00 55.72 601 SER A C 1
ATOM 4761 O O . SER A 1 601 ? 9.669 0.142 13.145 1.00 55.72 601 SER A O 1
ATOM 4763 N N . SER A 1 602 ? 10.647 -1.857 12.946 1.00 55.22 602 SER A N 1
ATOM 4764 C CA . SER A 1 602 ? 11.831 -1.421 13.673 1.00 55.22 602 SER A CA 1
ATOM 4765 C C . SER A 1 602 ? 12.730 -0.586 12.750 1.00 55.22 602 SER A C 1
ATOM 4767 O O . SER A 1 602 ? 13.044 -0.979 11.624 1.00 55.22 602 SER A O 1
ATOM 4769 N N . LEU A 1 603 ? 13.273 0.527 13.258 1.00 58.28 603 LEU A N 1
ATOM 4770 C CA . LEU A 1 603 ? 14.352 1.287 12.599 1.00 58.28 603 LEU A CA 1
ATOM 4771 C C . LEU A 1 603 ? 15.541 0.377 12.190 1.00 58.28 603 LEU A C 1
ATOM 4773 O O . LEU A 1 603 ? 16.368 0.736 11.350 1.00 58.28 603 LEU A O 1
ATOM 4777 N N . PHE A 1 604 ? 15.634 -0.822 12.783 1.00 57.03 604 PHE A N 1
ATOM 4778 C CA . PHE A 1 604 ? 16.636 -1.835 12.471 1.00 57.03 604 PHE A CA 1
ATOM 4779 C C . PHE A 1 604 ? 16.469 -2.394 11.076 1.00 57.03 604 PHE A C 1
ATOM 4781 O O . PHE A 1 604 ? 17.453 -2.462 10.337 1.00 57.03 604 PHE A O 1
ATOM 4788 N N . ASP A 1 605 ? 15.246 -2.759 10.720 1.00 61.53 605 ASP A N 1
ATOM 4789 C CA . ASP A 1 605 ? 14.956 -3.361 9.433 1.00 61.53 605 ASP A CA 1
ATOM 4790 C C . ASP A 1 605 ? 15.180 -2.346 8.322 1.00 61.53 605 ASP A C 1
ATOM 4792 O O . ASP A 1 605 ? 15.883 -2.648 7.357 1.00 61.53 605 ASP A O 1
ATOM 4796 N N . ALA A 1 606 ? 14.715 -1.110 8.514 1.00 57.44 606 ALA A N 1
ATOM 4797 C CA . ALA A 1 606 ? 14.900 -0.019 7.566 1.00 57.44 606 ALA A CA 1
ATOM 4798 C C . ALA A 1 606 ? 16.392 0.301 7.319 1.00 57.44 606 ALA A C 1
ATOM 4800 O O . ALA A 1 606 ? 16.845 0.329 6.176 1.00 57.44 606 ALA A O 1
ATOM 4801 N N . LEU A 1 607 ? 17.217 0.419 8.368 1.00 61.28 607 LEU A N 1
ATOM 4802 C CA . LEU A 1 607 ? 18.662 0.664 8.219 1.00 61.28 607 LEU A CA 1
ATOM 4803 C C . LEU A 1 607 ? 19.444 -0.532 7.666 1.00 61.28 607 LEU A C 1
ATOM 4805 O O . LEU A 1 607 ? 20.428 -0.357 6.941 1.00 61.28 607 LEU A O 1
ATOM 4809 N N . LYS A 1 608 ? 19.036 -1.761 8.002 1.00 66.25 608 LYS A N 1
ATOM 4810 C CA . LYS A 1 608 ? 19.603 -2.978 7.408 1.00 66.25 608 LYS A CA 1
ATOM 4811 C C . LYS A 1 608 ? 19.335 -3.006 5.903 1.00 66.25 608 LYS A C 1
ATOM 4813 O O . LYS A 1 608 ? 20.236 -3.353 5.142 1.00 66.25 608 LYS A O 1
ATOM 4818 N N . ARG A 1 609 ? 18.136 -2.593 5.487 1.00 63.53 609 ARG A N 1
ATOM 4819 C CA . ARG A 1 609 ? 17.719 -2.474 4.084 1.00 63.53 609 ARG A CA 1
ATOM 4820 C C . ARG A 1 609 ? 18.483 -1.364 3.353 1.00 63.53 609 ARG A C 1
ATOM 4822 O O . ARG A 1 609 ? 19.067 -1.650 2.313 1.00 63.53 609 ARG A O 1
ATOM 4829 N N . VAL A 1 610 ? 18.634 -0.175 3.949 1.00 61.66 610 VAL A N 1
ATOM 4830 C CA . VAL A 1 610 ? 19.492 0.904 3.407 1.00 61.66 610 VAL A CA 1
ATOM 4831 C C . VAL A 1 610 ? 20.932 0.423 3.219 1.00 61.66 610 VAL A C 1
ATOM 4833 O O . VAL A 1 610 ? 21.518 0.628 2.164 1.00 61.66 610 VAL A O 1
ATOM 4836 N N . ARG A 1 611 ? 21.512 -0.290 4.195 1.00 64.50 611 ARG A N 1
ATOM 4837 C CA . ARG A 1 611 ? 22.866 -0.861 4.057 1.00 64.50 611 ARG A CA 1
ATOM 4838 C C . ARG A 1 611 ? 22.976 -1.923 2.961 1.00 64.50 611 ARG A C 1
ATOM 4840 O O . ARG A 1 611 ? 24.059 -2.066 2.403 1.00 64.50 611 ARG A O 1
ATOM 4847 N N . LEU A 1 612 ? 21.923 -2.697 2.698 1.00 60.69 612 LEU A N 1
ATOM 4848 C CA . LEU A 1 612 ? 21.901 -3.671 1.602 1.00 60.69 612 LEU A CA 1
ATOM 4849 C C . LEU A 1 612 ? 21.842 -2.962 0.245 1.00 60.69 612 LEU A C 1
ATOM 4851 O O . LEU A 1 612 ? 22.595 -3.341 -0.647 1.00 60.69 612 LEU A O 1
ATOM 4855 N N . ALA A 1 613 ? 21.038 -1.902 0.127 1.00 56.16 613 ALA A N 1
ATOM 4856 C CA . ALA A 1 613 ? 20.978 -1.066 -1.070 1.00 56.16 613 ALA A CA 1
ATOM 4857 C C . ALA A 1 613 ? 22.314 -0.339 -1.325 1.00 56.16 613 ALA A C 1
ATOM 4859 O O . ALA A 1 613 ? 22.884 -0.471 -2.403 1.00 56.16 613 ALA A O 1
ATOM 4860 N N . SER A 1 614 ? 22.891 0.327 -0.313 1.00 55.78 614 SER A N 1
ATOM 4861 C CA . SER A 1 614 ? 24.164 1.068 -0.432 1.00 55.78 614 SER A CA 1
ATOM 4862 C C . SER A 1 614 ? 25.401 0.201 -0.706 1.00 55.78 614 SER A C 1
ATOM 4864 O O . SER A 1 614 ? 26.460 0.747 -0.978 1.00 55.78 614 SER A O 1
ATOM 4866 N N . LYS A 1 615 ? 25.320 -1.129 -0.568 1.00 55.56 615 LYS A N 1
ATOM 4867 C CA . LYS A 1 615 ? 26.441 -2.049 -0.844 1.00 55.56 615 LYS A CA 1
ATOM 4868 C C . LYS A 1 615 ? 26.438 -2.603 -2.269 1.00 55.56 615 LYS A C 1
ATOM 4870 O O . LYS A 1 615 ? 27.352 -3.348 -2.615 1.00 55.56 615 LYS A O 1
ATOM 4875 N N . ALA A 1 616 ? 25.419 -2.302 -3.070 1.00 58.19 616 ALA A N 1
ATOM 4876 C CA . ALA A 1 616 ? 25.405 -2.694 -4.468 1.00 58.19 616 ALA A CA 1
ATOM 4877 C C . ALA A 1 616 ? 26.413 -1.832 -5.245 1.00 58.19 616 ALA A C 1
ATOM 4879 O O . ALA A 1 616 ? 26.240 -0.620 -5.330 1.00 58.19 616 ALA A O 1
ATOM 4880 N N . GLU A 1 617 ? 27.433 -2.462 -5.841 1.00 47.22 617 GLU A N 1
ATOM 4881 C CA . GLU A 1 617 ? 28.518 -1.810 -6.608 1.00 47.22 617 GLU A CA 1
ATOM 4882 C C . GLU A 1 617 ? 28.029 -0.947 -7.794 1.00 47.22 617 GLU A C 1
ATOM 4884 O O . GLU A 1 617 ? 28.820 -0.243 -8.410 1.00 47.22 617 GLU A O 1
ATOM 4889 N N . SER A 1 618 ? 26.734 -0.986 -8.125 1.00 59.44 618 SER A N 1
ATOM 4890 C CA . SER A 1 618 ? 26.107 -0.244 -9.224 1.00 59.44 618 SER A CA 1
ATOM 4891 C C . SER A 1 618 ? 25.066 0.795 -8.784 1.00 59.44 618 SER A C 1
ATOM 4893 O O . SER A 1 618 ? 24.381 1.344 -9.644 1.00 59.44 618 SER A O 1
ATOM 4895 N N . LEU A 1 619 ? 24.853 1.018 -7.477 1.00 65.69 619 LEU A N 1
ATOM 4896 C CA . LEU A 1 619 ? 23.841 1.983 -7.019 1.00 65.69 619 LEU A CA 1
ATOM 4897 C C . LEU A 1 619 ? 24.308 3.431 -7.210 1.00 65.69 619 LEU A C 1
ATOM 4899 O O . LEU A 1 619 ? 23.522 4.268 -7.642 1.00 65.69 619 LEU A O 1
ATOM 4903 N N . GLU A 1 620 ? 25.582 3.715 -6.939 1.00 61.19 620 GLU A N 1
ATOM 4904 C CA . GLU A 1 620 ? 26.157 5.060 -7.098 1.00 61.19 620 GLU A CA 1
ATOM 4905 C C . GLU A 1 620 ? 26.066 5.552 -8.550 1.00 61.19 620 GLU A C 1
ATOM 4907 O O . GLU A 1 620 ? 25.793 6.720 -8.779 1.00 61.19 620 GLU A O 1
ATOM 4912 N N . SER A 1 621 ? 26.174 4.646 -9.529 1.00 60.88 621 SER A N 1
ATOM 4913 C CA . SER A 1 621 ? 26.010 4.948 -10.959 1.00 60.88 621 SER A CA 1
ATOM 4914 C C . SER A 1 621 ? 24.551 5.040 -11.432 1.00 60.88 621 SER A C 1
ATOM 4916 O O . SER A 1 621 ? 24.308 5.156 -12.627 1.00 60.88 621 SER A O 1
ATOM 4918 N N . LYS A 1 622 ? 23.563 4.873 -10.545 1.00 65.56 622 LYS A N 1
ATOM 4919 C CA . LYS A 1 622 ? 22.129 4.906 -10.894 1.00 65.56 622 LYS A CA 1
ATOM 4920 C C . LYS A 1 622 ? 21.354 6.026 -10.207 1.00 65.56 622 LYS A C 1
ATOM 4922 O O . LYS A 1 622 ? 20.230 6.299 -10.614 1.00 65.56 622 LYS A O 1
ATOM 4927 N N . LEU A 1 623 ? 21.909 6.614 -9.151 1.00 69.00 623 LEU A N 1
ATOM 4928 C CA . LEU A 1 623 ? 21.272 7.689 -8.399 1.00 69.00 623 LEU A CA 1
ATOM 4929 C C . LEU A 1 623 ? 21.816 9.040 -8.853 1.00 69.00 623 LEU A C 1
ATOM 4931 O O . LEU A 1 623 ? 23.010 9.188 -9.097 1.00 69.00 623 LEU A O 1
ATOM 4935 N N . THR A 1 624 ? 20.942 10.039 -8.915 1.00 69.44 624 THR A N 1
ATOM 4936 C CA . THR A 1 624 ? 21.357 11.425 -9.161 1.00 69.44 624 THR A CA 1
ATOM 4937 C C . THR A 1 624 ? 22.088 12.004 -7.945 1.00 69.44 624 THR A C 1
ATOM 4939 O O . THR A 1 624 ? 21.942 11.505 -6.822 1.00 69.44 624 THR A O 1
ATOM 4942 N N . ALA A 1 625 ? 22.847 13.092 -8.122 1.00 70.69 625 ALA A N 1
ATOM 4943 C CA . ALA A 1 625 ? 23.553 13.738 -7.010 1.00 70.69 625 ALA A CA 1
ATOM 4944 C C . ALA A 1 625 ? 22.579 14.222 -5.918 1.00 70.69 625 ALA A C 1
ATOM 4946 O O . ALA A 1 625 ? 22.850 14.068 -4.725 1.00 70.69 625 ALA A O 1
ATOM 4947 N N . GLY A 1 626 ? 21.400 14.716 -6.314 1.00 73.06 626 GLY A N 1
ATOM 4948 C CA . GLY A 1 626 ? 20.315 15.057 -5.388 1.00 73.06 626 GLY A CA 1
ATOM 4949 C C . GLY A 1 626 ? 19.787 13.853 -4.594 1.00 73.06 626 GLY A C 1
ATOM 4950 O O . GLY A 1 626 ? 19.626 13.937 -3.376 1.00 73.06 626 GLY A O 1
ATOM 4951 N N . GLN A 1 627 ? 19.574 12.704 -5.243 1.00 76.00 627 GLN A N 1
ATOM 4952 C CA . GLN A 1 627 ? 19.139 11.475 -4.563 1.00 76.00 627 GLN A CA 1
ATOM 4953 C C . GLN A 1 627 ? 20.207 10.944 -3.598 1.00 76.00 627 GLN A C 1
ATOM 4955 O O . GLN A 1 627 ? 19.878 10.530 -2.484 1.00 76.00 627 GLN A O 1
ATOM 4960 N N . LEU A 1 628 ? 21.484 10.997 -3.992 1.00 75.56 628 LEU A N 1
ATOM 4961 C CA . LEU A 1 628 ? 22.618 10.631 -3.139 1.00 75.56 628 LEU A CA 1
ATOM 4962 C C . LEU A 1 628 ? 22.709 11.534 -1.906 1.00 75.56 628 LEU A C 1
ATOM 4964 O O . LEU A 1 628 ? 22.849 11.022 -0.792 1.00 75.56 628 LEU A O 1
ATOM 4968 N N . LYS A 1 629 ? 22.552 12.853 -2.090 1.00 80.31 629 LYS A N 1
ATOM 4969 C CA . LYS A 1 629 ? 22.474 13.832 -0.997 1.00 80.31 629 LYS A CA 1
ATOM 4970 C C . LYS A 1 629 ? 21.369 13.444 -0.009 1.00 80.31 629 LYS A C 1
ATOM 4972 O O . LYS A 1 629 ? 21.651 13.254 1.172 1.00 80.31 629 LYS A O 1
ATOM 4977 N N . THR A 1 630 ? 20.134 13.265 -0.479 1.00 81.19 630 THR A N 1
ATOM 4978 C CA . THR A 1 630 ? 18.976 12.941 0.376 1.00 81.19 630 THR A CA 1
ATOM 4979 C C . THR A 1 630 ? 19.147 11.611 1.114 1.00 81.19 630 THR A C 1
ATOM 4981 O O . THR A 1 630 ? 18.928 11.539 2.324 1.00 81.19 630 THR A O 1
ATOM 4984 N N . LEU A 1 631 ? 19.592 10.561 0.418 1.00 80.56 631 LEU A N 1
ATOM 4985 C CA . LEU A 1 631 ? 19.805 9.239 1.011 1.00 80.56 631 LEU A CA 1
ATOM 4986 C C . LEU A 1 631 ? 20.918 9.268 2.063 1.00 80.56 631 LEU A C 1
ATOM 4988 O O . LEU A 1 631 ? 20.784 8.672 3.135 1.00 80.56 631 LEU A O 1
ATOM 4992 N N . GLY A 1 632 ? 22.013 9.972 1.777 1.00 80.62 632 GLY A N 1
ATOM 4993 C CA . GLY A 1 632 ? 23.123 10.140 2.704 1.00 80.62 632 GLY A CA 1
ATOM 4994 C C . GLY A 1 632 ? 22.726 10.914 3.967 1.00 80.62 632 GLY A C 1
ATOM 4995 O O . GLY A 1 632 ? 23.036 10.470 5.076 1.00 80.62 632 GLY A O 1
ATOM 4996 N N . LEU A 1 633 ? 21.968 12.005 3.819 1.00 84.75 633 LEU A N 1
ATOM 4997 C CA . LEU A 1 633 ? 21.451 12.799 4.940 1.00 84.75 633 LEU A CA 1
ATOM 4998 C C . LEU A 1 633 ? 20.511 11.969 5.829 1.00 84.75 633 LEU A C 1
ATOM 5000 O O . LEU A 1 633 ? 20.764 11.836 7.029 1.00 84.75 633 LEU A O 1
ATOM 5004 N N . ASN A 1 634 ? 19.501 11.315 5.246 1.00 84.31 634 ASN A N 1
ATOM 5005 C CA . ASN A 1 634 ? 18.556 10.461 5.978 1.00 84.31 634 ASN A CA 1
ATOM 5006 C C . ASN A 1 634 ? 19.259 9.294 6.685 1.00 84.31 634 ASN A C 1
ATOM 5008 O O . ASN A 1 634 ? 18.930 8.951 7.825 1.00 84.31 634 ASN A O 1
ATOM 5012 N N . LYS A 1 635 ? 20.276 8.701 6.044 1.00 81.25 635 LYS A N 1
ATOM 5013 C CA . LYS A 1 635 ? 21.120 7.663 6.652 1.00 81.25 635 LYS A CA 1
ATOM 5014 C C . LYS A 1 635 ? 21.888 8.198 7.856 1.00 81.25 635 LYS A C 1
ATOM 5016 O O . LYS A 1 635 ? 21.968 7.492 8.860 1.00 81.25 635 LYS A O 1
ATOM 5021 N N . SER A 1 636 ? 22.431 9.413 7.777 1.00 83.81 636 SER A N 1
ATOM 5022 C CA . SER A 1 636 ? 23.153 10.025 8.896 1.00 83.81 636 SER A CA 1
ATOM 5023 C C . SER A 1 636 ? 22.230 10.244 10.103 1.00 83.81 636 SER A C 1
ATOM 5025 O O . SER A 1 636 ? 22.540 9.768 11.192 1.00 83.81 636 SER A O 1
ATOM 5027 N N . ILE A 1 637 ? 21.031 10.797 9.889 1.00 82.00 637 ILE A N 1
ATOM 5028 C CA . ILE A 1 637 ? 20.003 11.004 10.923 1.00 82.00 637 ILE A CA 1
ATOM 5029 C C . ILE A 1 637 ? 19.584 9.671 11.562 1.00 82.00 637 ILE A C 1
ATOM 5031 O O . ILE A 1 637 ? 19.539 9.533 12.789 1.00 82.00 637 ILE A O 1
ATOM 5035 N N . ALA A 1 638 ? 19.313 8.654 10.744 1.00 78.25 638 ALA A N 1
ATOM 5036 C CA . ALA A 1 638 ? 18.901 7.345 11.236 1.00 78.25 638 ALA A CA 1
ATOM 5037 C C . ALA A 1 638 ? 20.011 6.645 12.049 1.00 78.25 638 ALA A C 1
ATOM 5039 O O . ALA A 1 638 ? 19.718 5.998 13.057 1.00 78.25 638 ALA A O 1
ATOM 5040 N N . LEU A 1 639 ? 21.286 6.796 11.671 1.00 81.75 639 LEU A N 1
ATOM 5041 C CA . LEU A 1 639 ? 22.422 6.295 12.455 1.00 81.75 639 LEU A CA 1
ATOM 5042 C C . LEU A 1 639 ? 22.587 7.053 13.782 1.00 81.75 639 LEU A C 1
ATOM 5044 O O . LEU A 1 639 ? 22.805 6.412 14.815 1.00 81.75 639 LEU A O 1
ATOM 5048 N N . SER A 1 640 ? 22.414 8.377 13.775 1.00 82.56 640 SER A N 1
ATOM 5049 C CA . SER A 1 640 ? 22.465 9.218 14.979 1.00 82.56 640 SER A CA 1
ATOM 5050 C C . SER A 1 640 ? 21.411 8.813 16.005 1.00 82.56 640 SER A C 1
ATOM 5052 O O . SER A 1 640 ? 21.734 8.634 17.174 1.00 82.56 640 SER A O 1
ATOM 5054 N N . SER A 1 641 ? 20.182 8.525 15.563 1.00 77.12 641 SER A N 1
ATOM 5055 C CA . SER A 1 641 ? 19.098 8.056 16.447 1.00 77.12 641 SER A CA 1
ATOM 5056 C C . SER A 1 641 ? 19.344 6.687 17.110 1.00 77.12 641 SER A C 1
ATOM 5058 O O . SER A 1 641 ? 18.566 6.256 17.954 1.00 77.12 641 SER A O 1
ATOM 5060 N N . ARG A 1 642 ? 20.425 5.988 16.741 1.00 78.38 642 ARG A N 1
ATOM 5061 C CA . ARG A 1 642 ? 20.867 4.715 17.339 1.00 78.38 642 ARG A CA 1
ATOM 5062 C C . ARG A 1 642 ? 22.169 4.829 18.116 1.00 78.38 642 ARG A C 1
ATOM 5064 O O . ARG A 1 642 ? 22.823 3.812 18.350 1.00 78.38 642 ARG A O 1
ATOM 5071 N N . SER A 1 643 ? 22.598 6.054 18.402 1.00 80.00 643 SER A N 1
ATOM 5072 C CA . SER A 1 643 ? 23.872 6.331 19.064 1.00 80.00 643 SER A CA 1
ATOM 5073 C C . SER A 1 643 ? 25.093 5.825 18.273 1.00 80.00 643 SER A C 1
ATOM 5075 O O . SER A 1 643 ? 26.179 5.666 18.823 1.00 80.00 643 SER A O 1
ATOM 5077 N N . LYS A 1 644 ? 24.962 5.598 16.953 1.00 85.56 644 LYS A N 1
ATOM 5078 C CA . LYS A 1 644 ? 26.068 5.211 16.054 1.00 85.56 644 LYS A CA 1
ATOM 5079 C C . LYS A 1 644 ? 26.753 6.439 15.461 1.00 85.56 644 LYS A C 1
ATOM 5081 O O . LYS A 1 644 ? 26.839 6.603 14.244 1.00 85.56 644 LYS A O 1
ATOM 5086 N N . ILE A 1 645 ? 27.232 7.307 16.342 1.00 88.12 645 ILE A N 1
ATOM 5087 C CA . ILE A 1 645 ? 27.693 8.656 16.000 1.00 88.12 645 ILE A CA 1
ATOM 5088 C C . ILE A 1 645 ? 28.908 8.636 15.058 1.00 88.12 645 ILE A C 1
ATOM 5090 O O . ILE A 1 645 ? 28.963 9.412 14.108 1.00 88.12 645 ILE A O 1
ATOM 5094 N N . SER A 1 646 ? 29.860 7.719 15.259 1.00 88.31 646 SER A N 1
ATOM 5095 C CA . SER A 1 646 ? 31.054 7.602 14.406 1.00 88.31 646 SER A CA 1
ATOM 5096 C C . SER A 1 646 ? 30.716 7.232 12.958 1.00 88.31 646 SER A C 1
ATOM 5098 O O . SER A 1 646 ? 31.255 7.828 12.028 1.00 88.31 646 SER A O 1
ATOM 5100 N N . GLU A 1 647 ? 29.783 6.295 12.758 1.00 86.81 647 GLU A N 1
ATOM 5101 C CA . GLU A 1 647 ? 29.293 5.930 11.425 1.00 86.81 647 GLU A CA 1
ATOM 5102 C C . GLU A 1 647 ? 28.521 7.092 10.775 1.00 86.81 647 GLU A C 1
ATOM 5104 O O . GLU A 1 647 ? 28.667 7.322 9.577 1.00 86.81 647 GLU A O 1
ATOM 5109 N N . ALA A 1 648 ? 27.720 7.833 11.551 1.00 86.19 648 ALA A N 1
ATOM 5110 C CA . ALA A 1 648 ? 26.965 8.985 11.055 1.00 86.19 648 ALA A CA 1
ATOM 5111 C C . ALA A 1 648 ? 27.891 10.120 10.579 1.00 86.19 648 ALA A C 1
ATOM 5113 O O . ALA A 1 648 ? 27.698 10.636 9.478 1.00 86.19 648 ALA A O 1
ATOM 5114 N N . ARG A 1 649 ? 28.936 10.447 11.358 1.00 89.75 649 ARG A N 1
ATOM 5115 C CA . ARG A 1 649 ? 29.969 11.426 10.968 1.00 89.75 649 ARG A CA 1
ATOM 5116 C C . ARG A 1 649 ? 30.688 11.011 9.688 1.00 89.75 649 ARG A C 1
ATOM 5118 O O . ARG A 1 649 ? 30.834 11.829 8.791 1.00 89.75 649 ARG A O 1
ATOM 5125 N N . ALA A 1 650 ? 31.076 9.739 9.576 1.00 89.06 650 ALA A N 1
ATOM 5126 C CA . ALA A 1 650 ? 31.772 9.234 8.393 1.00 89.06 650 ALA A CA 1
ATOM 5127 C C . ALA A 1 650 ? 30.940 9.383 7.106 1.00 89.06 650 ALA A C 1
ATOM 5129 O O . ALA A 1 650 ? 31.481 9.761 6.071 1.00 89.06 650 ALA A O 1
ATOM 5130 N N . VAL A 1 651 ? 29.627 9.122 7.172 1.00 86.75 651 VAL A N 1
ATOM 5131 C CA . VAL A 1 651 ? 28.721 9.322 6.027 1.00 86.75 651 VAL A CA 1
ATOM 5132 C C . VAL A 1 651 ? 28.655 10.797 5.632 1.00 86.75 651 VAL A C 1
ATOM 5134 O O . VAL A 1 651 ? 28.706 11.103 4.445 1.00 86.75 651 VAL A O 1
ATOM 5137 N N . LEU A 1 652 ? 28.565 11.707 6.604 1.00 87.62 652 LEU A N 1
ATOM 5138 C CA . LEU A 1 652 ? 28.468 13.136 6.315 1.00 87.62 652 LEU A CA 1
ATOM 5139 C C . LEU A 1 652 ? 29.764 13.691 5.706 1.00 87.62 652 LEU A C 1
ATOM 5141 O O . LEU A 1 652 ? 29.701 14.369 4.687 1.00 87.62 652 LEU A O 1
ATOM 5145 N N . SER A 1 653 ? 30.929 13.315 6.242 1.00 88.06 653 SER A N 1
ATOM 5146 C CA . SER A 1 653 ? 32.227 13.699 5.668 1.00 88.06 653 SER A CA 1
ATOM 5147 C C . SER A 1 653 ? 32.438 13.143 4.256 1.00 88.06 653 SER A C 1
ATOM 5149 O O . SER A 1 653 ? 33.059 13.796 3.422 1.00 88.06 653 SER A O 1
ATOM 5151 N N . GLN A 1 654 ? 31.904 11.953 3.954 1.00 86.19 654 GLN A N 1
ATOM 5152 C CA . GLN A 1 654 ? 31.928 11.413 2.593 1.00 86.19 654 GLN A CA 1
ATOM 5153 C C . GLN A 1 654 ? 31.097 12.275 1.629 1.00 86.19 654 GLN A C 1
ATOM 5155 O O . GLN A 1 654 ? 31.550 12.537 0.517 1.00 86.19 654 GLN A O 1
ATOM 5160 N N . LEU A 1 655 ? 29.914 12.738 2.046 1.00 83.44 655 LEU A N 1
ATOM 5161 C CA . LEU A 1 655 ? 29.082 13.632 1.231 1.00 83.44 655 LEU A CA 1
ATOM 5162 C C . LEU A 1 655 ? 29.753 14.991 1.012 1.00 83.44 655 LEU A C 1
ATOM 5164 O O . LEU A 1 655 ? 29.714 15.504 -0.101 1.00 83.44 655 LEU A O 1
ATOM 5168 N N . GLU A 1 656 ? 30.399 15.548 2.039 1.00 85.94 656 GLU A N 1
ATOM 5169 C CA . GLU A 1 656 ? 31.167 16.797 1.931 1.00 85.94 656 GLU A CA 1
ATOM 5170 C C . GLU A 1 656 ? 32.313 16.659 0.919 1.00 85.94 656 GLU A C 1
ATOM 5172 O O . GLU A 1 656 ? 32.485 17.521 0.061 1.00 85.94 656 GLU A O 1
ATOM 5177 N N . ALA A 1 657 ? 33.042 15.538 0.948 1.00 84.56 657 ALA A N 1
ATOM 5178 C CA . ALA A 1 657 ? 34.104 15.264 -0.019 1.00 84.56 657 ALA A CA 1
ATOM 5179 C C . ALA A 1 657 ? 33.582 15.082 -1.458 1.00 84.56 657 ALA A C 1
ATOM 5181 O O . ALA A 1 657 ? 34.281 15.428 -2.406 1.00 84.56 657 ALA A O 1
ATOM 5182 N N . GLN A 1 658 ? 32.375 14.530 -1.630 1.00 77.25 658 GLN A N 1
ATOM 5183 C CA . GLN A 1 658 ? 31.784 14.259 -2.947 1.00 77.25 658 GLN A CA 1
ATOM 5184 C C . GLN A 1 658 ? 31.081 15.476 -3.569 1.00 77.25 658 GLN A C 1
ATOM 5186 O O . GLN A 1 658 ? 31.160 15.663 -4.779 1.00 77.25 658 GLN A O 1
ATOM 5191 N N . LEU A 1 659 ? 30.378 16.283 -2.768 1.00 77.50 659 LEU A N 1
ATOM 5192 C CA . LEU A 1 659 ? 29.542 17.400 -3.237 1.00 77.50 659 LEU A CA 1
ATOM 5193 C C . LEU A 1 659 ? 30.213 18.779 -3.068 1.00 77.50 659 LEU A C 1
ATOM 5195 O O . LEU A 1 659 ? 29.730 19.778 -3.610 1.00 77.50 659 LEU A O 1
ATOM 5199 N N . GLY A 1 660 ? 31.324 18.842 -2.329 1.00 80.19 660 GLY A N 1
ATOM 5200 C CA . GLY A 1 660 ? 32.150 20.035 -2.157 1.00 80.19 660 GLY A CA 1
ATOM 5201 C C . GLY A 1 660 ? 31.482 21.172 -1.375 1.00 80.19 660 GLY A C 1
ATOM 5202 O O . GLY A 1 660 ? 30.505 20.988 -0.645 1.00 80.19 660 GLY A O 1
ATOM 5203 N N . ASP A 1 661 ? 32.014 22.384 -1.552 1.00 74.69 661 ASP A N 1
ATOM 5204 C CA . ASP A 1 661 ? 31.651 23.582 -0.778 1.00 74.69 661 ASP A CA 1
ATOM 5205 C C . ASP A 1 661 ? 30.165 23.955 -0.844 1.00 74.69 661 ASP A C 1
ATOM 5207 O O . ASP A 1 661 ? 29.615 24.479 0.129 1.00 74.69 661 ASP A O 1
ATOM 5211 N N . SER A 1 662 ? 29.500 23.663 -1.966 1.00 74.00 662 SER A N 1
ATOM 5212 C CA . SER A 1 662 ? 28.065 23.926 -2.146 1.00 74.00 662 SER A CA 1
ATOM 5213 C C . SER A 1 662 ? 27.207 23.180 -1.116 1.00 74.00 662 SER A C 1
ATOM 5215 O O . SER A 1 662 ? 26.243 23.728 -0.581 1.00 74.00 662 SER A O 1
ATOM 5217 N N . PHE A 1 663 ? 27.593 21.949 -0.772 1.00 80.06 663 PHE A N 1
ATOM 5218 C CA . PHE A 1 663 ? 26.914 21.142 0.232 1.00 80.06 663 PHE A CA 1
ATOM 5219 C C . PHE A 1 663 ? 27.261 21.599 1.648 1.00 80.06 663 PHE A C 1
ATOM 5221 O O . PHE A 1 663 ? 26.363 21.749 2.474 1.00 80.06 663 PHE A O 1
ATOM 5228 N N . THR A 1 664 ? 28.535 21.891 1.919 1.00 77.50 664 THR A N 1
ATOM 5229 C CA . THR A 1 664 ? 29.007 22.340 3.241 1.00 77.50 664 THR A CA 1
ATOM 5230 C C . THR A 1 664 ? 28.335 23.638 3.693 1.00 77.50 664 THR A C 1
ATOM 5232 O O . THR A 1 664 ? 28.105 23.830 4.893 1.00 77.50 664 THR A O 1
ATOM 5235 N N . ARG A 1 665 ? 28.000 24.520 2.741 1.00 75.81 665 ARG A N 1
ATOM 5236 C CA . ARG A 1 665 ? 27.282 25.779 2.986 1.00 75.81 665 ARG A CA 1
ATOM 5237 C C . ARG A 1 665 ? 25.761 25.622 3.055 1.00 75.81 665 ARG A C 1
ATOM 5239 O O . ARG A 1 665 ? 25.108 26.544 3.525 1.00 75.81 665 ARG A O 1
ATOM 5246 N N . SER A 1 666 ? 25.190 24.481 2.667 1.00 83.25 666 SER A N 1
ATOM 5247 C CA . SER A 1 666 ? 23.743 24.242 2.760 1.00 83.25 666 SER A CA 1
ATOM 5248 C C . SER A 1 666 ? 23.285 24.104 4.216 1.00 83.25 666 SER A C 1
ATOM 5250 O O . SER A 1 666 ? 23.927 23.437 5.037 1.00 83.25 666 SER A O 1
ATOM 5252 N N . GLY A 1 667 ? 22.127 24.681 4.535 1.00 83.25 667 GLY A N 1
ATOM 5253 C CA . GLY A 1 667 ? 21.539 24.609 5.870 1.00 83.25 667 GLY A CA 1
ATOM 5254 C C . GLY A 1 667 ? 21.104 23.197 6.248 1.00 83.25 667 GLY A C 1
ATOM 5255 O O . GLY A 1 667 ? 21.191 22.823 7.415 1.00 83.25 667 GLY A O 1
ATOM 5256 N N . THR A 1 668 ? 20.746 22.346 5.278 1.00 84.06 668 THR A N 1
ATOM 5257 C CA . THR A 1 668 ? 20.440 20.930 5.551 1.00 84.06 668 THR A CA 1
ATOM 5258 C C . THR A 1 668 ? 21.651 20.175 6.114 1.00 84.06 668 THR A C 1
ATOM 5260 O O . THR A 1 668 ? 21.506 19.352 7.021 1.00 84.06 668 THR A O 1
ATOM 5263 N N . ALA A 1 669 ? 22.856 20.473 5.614 1.00 86.06 669 ALA A N 1
ATOM 5264 C CA . ALA A 1 669 ? 24.096 19.879 6.112 1.00 86.06 669 ALA A CA 1
ATOM 5265 C C . ALA A 1 669 ? 24.464 20.421 7.504 1.00 86.06 669 ALA A C 1
ATOM 5267 O O . ALA A 1 669 ? 24.915 19.664 8.366 1.00 86.06 669 ALA A O 1
ATOM 5268 N N . ALA A 1 670 ? 24.230 21.715 7.758 1.00 88.81 670 ALA A N 1
ATOM 5269 C CA . ALA A 1 670 ? 24.402 22.319 9.081 1.00 88.81 670 ALA A CA 1
ATOM 5270 C C . ALA A 1 670 ? 23.475 21.686 10.135 1.00 88.81 670 ALA A C 1
ATOM 5272 O O . ALA A 1 670 ? 23.943 21.284 11.199 1.00 88.81 670 ALA A O 1
ATOM 5273 N N . VAL A 1 671 ? 22.192 21.493 9.811 1.00 89.88 671 VAL A N 1
ATOM 5274 C CA . VAL A 1 671 ? 21.232 20.823 10.704 1.00 89.88 671 VAL A CA 1
ATOM 5275 C C . VAL A 1 671 ? 21.616 19.366 10.951 1.00 89.88 671 VAL A C 1
ATOM 5277 O O . VAL A 1 671 ? 21.582 18.917 12.093 1.00 89.88 671 VAL A O 1
ATOM 5280 N N . CYS A 1 672 ? 22.062 18.623 9.933 1.00 88.56 672 CYS A N 1
ATOM 5281 C CA . CYS A 1 672 ? 22.527 17.248 10.150 1.00 88.56 672 CYS A CA 1
ATOM 5282 C C . CYS A 1 672 ? 23.773 17.173 11.049 1.00 88.56 672 CYS A C 1
ATOM 5284 O O . CYS A 1 672 ? 23.851 16.269 11.883 1.00 88.56 672 CYS A O 1
ATOM 5286 N N . ARG A 1 673 ? 24.715 18.128 10.947 1.00 90.12 673 ARG A N 1
ATOM 5287 C CA . ARG A 1 673 ? 25.841 18.243 11.897 1.00 90.12 673 ARG A CA 1
ATOM 5288 C C . ARG A 1 673 ? 25.345 18.470 13.323 1.00 90.12 673 ARG A C 1
ATOM 5290 O O . ARG A 1 673 ? 25.727 17.707 14.210 1.00 90.12 673 ARG A O 1
ATOM 5297 N N . ALA A 1 674 ? 24.433 19.422 13.510 1.00 90.88 674 ALA A N 1
ATOM 5298 C CA . ALA A 1 674 ? 23.834 19.706 14.811 1.00 90.88 674 ALA A CA 1
ATOM 5299 C C . ALA A 1 674 ? 23.098 18.487 15.394 1.00 90.88 674 ALA A C 1
ATOM 5301 O O . ALA A 1 674 ? 23.259 18.180 16.571 1.00 90.88 674 ALA A O 1
ATOM 5302 N N . VAL A 1 675 ? 22.370 17.716 14.576 1.00 89.25 675 VAL A N 1
ATOM 5303 C CA . VAL A 1 675 ? 21.715 16.463 15.004 1.00 89.25 675 VAL A CA 1
ATOM 5304 C C . VAL A 1 675 ? 22.734 15.426 15.489 1.00 89.25 675 VAL A C 1
ATOM 5306 O O . VAL A 1 675 ? 22.499 14.753 16.491 1.00 89.25 675 VAL A O 1
ATOM 5309 N N . ILE A 1 676 ? 23.870 15.280 14.800 1.00 89.25 676 ILE A N 1
ATOM 5310 C CA . ILE A 1 676 ? 24.944 14.361 15.206 1.00 89.25 676 ILE A CA 1
ATOM 5311 C C . ILE A 1 676 ? 25.590 14.819 16.525 1.00 89.25 676 ILE A C 1
ATOM 5313 O O . ILE A 1 676 ? 25.836 13.982 17.394 1.00 89.25 676 ILE A O 1
ATOM 5317 N N . GLN A 1 677 ? 25.857 16.120 16.682 1.00 90.56 677 GLN A N 1
ATOM 5318 C CA . GLN A 1 677 ? 26.419 16.710 17.907 1.00 90.56 677 GLN A CA 1
ATOM 5319 C C . GLN A 1 677 ? 25.464 16.541 19.092 1.00 90.56 677 GLN A C 1
ATOM 5321 O O . GLN A 1 677 ? 25.853 15.997 20.129 1.00 90.56 677 GLN A O 1
ATOM 5326 N N . TYR A 1 678 ? 24.187 16.866 18.894 1.00 88.31 678 TYR A N 1
ATOM 5327 C CA . TYR A 1 678 ? 23.135 16.671 19.884 1.00 88.31 678 TYR A CA 1
ATOM 5328 C C . TYR A 1 678 ? 23.028 15.201 20.313 1.00 88.31 678 TYR A C 1
ATOM 5330 O O . TYR A 1 678 ? 23.074 14.892 21.502 1.00 88.31 678 TYR A O 1
ATOM 5338 N N . ALA A 1 679 ? 22.981 14.267 19.355 1.00 85.75 679 ALA A N 1
ATOM 5339 C CA . ALA A 1 679 ? 22.923 12.831 19.639 1.00 85.75 679 ALA A CA 1
ATOM 5340 C C . ALA A 1 679 ? 24.190 12.288 20.329 1.00 85.75 679 ALA A C 1
ATOM 5342 O O . ALA A 1 679 ? 24.151 11.216 20.932 1.00 85.75 679 ALA A O 1
ATOM 5343 N N . SER A 1 680 ? 25.313 13.009 20.247 1.00 86.75 680 SER A N 1
ATOM 5344 C CA . SER A 1 680 ? 26.551 12.681 20.960 1.00 86.75 680 SER A CA 1
ATOM 5345 C C . SER A 1 680 ? 26.602 13.201 22.401 1.00 86.75 680 SER A C 1
ATOM 5347 O O . SER A 1 680 ? 27.560 12.906 23.109 1.00 86.75 680 SER A O 1
ATOM 5349 N N . GLY A 1 681 ? 25.568 13.925 22.844 1.00 84.19 681 GLY A N 1
ATOM 5350 C CA . GLY A 1 681 ? 25.459 14.482 24.193 1.00 84.19 681 GLY A CA 1
ATOM 5351 C C . GLY A 1 681 ? 26.037 15.891 24.343 1.00 84.19 681 GLY A C 1
ATOM 5352 O O . GLY A 1 681 ? 25.954 16.456 25.428 1.00 84.19 681 GLY A O 1
ATOM 5353 N N . VAL A 1 682 ? 26.575 16.482 23.271 1.00 87.88 682 VAL A N 1
ATOM 5354 C CA . VAL A 1 682 ? 27.184 17.820 23.291 1.00 87.88 682 VAL A CA 1
ATOM 5355 C C . VAL A 1 682 ? 26.202 18.836 22.704 1.00 87.88 682 VAL A C 1
ATOM 5357 O O . VAL A 1 682 ? 26.259 19.191 21.528 1.00 87.88 682 VAL A O 1
ATOM 5360 N N . LYS A 1 683 ? 25.225 19.252 23.520 1.00 86.06 683 LYS A N 1
ATOM 5361 C CA . LYS A 1 683 ? 24.133 20.142 23.080 1.00 86.06 683 LYS A CA 1
ATOM 5362 C C . LYS A 1 683 ? 24.614 21.555 22.731 1.00 86.06 683 LYS A C 1
ATOM 5364 O O . LYS A 1 683 ? 24.097 22.148 21.789 1.00 86.06 683 LYS A O 1
ATOM 5369 N N . GLU A 1 684 ? 25.606 22.068 23.455 1.00 87.94 684 GLU A N 1
ATOM 5370 C CA . GLU A 1 684 ? 26.158 23.415 23.245 1.00 87.94 684 GLU A CA 1
ATOM 5371 C C . GLU A 1 684 ? 26.814 23.546 21.862 1.00 87.94 684 GLU A C 1
ATOM 5373 O O . GLU A 1 684 ? 26.467 24.446 21.103 1.00 87.94 684 GLU A O 1
ATOM 5378 N N . GLU A 1 685 ? 27.630 22.566 21.454 1.00 89.25 685 GLU A N 1
ATOM 5379 C CA . GLU A 1 685 ? 28.235 22.538 20.111 1.00 89.25 685 GLU A CA 1
ATOM 5380 C C . GLU A 1 685 ? 27.193 22.514 18.981 1.00 89.25 685 GLU A C 1
ATOM 5382 O O . GLU A 1 685 ? 27.412 23.095 17.914 1.00 89.25 685 GLU A O 1
ATOM 5387 N N . ALA A 1 686 ? 26.055 21.843 19.197 1.00 90.81 686 ALA A N 1
ATOM 5388 C CA . ALA A 1 686 ? 24.963 21.812 18.227 1.00 90.81 686 ALA A CA 1
ATOM 5389 C C . ALA A 1 686 ? 24.331 23.203 18.058 1.00 90.81 686 ALA A C 1
ATOM 5391 O O . ALA A 1 686 ? 24.094 23.639 16.930 1.00 90.81 686 ALA A O 1
ATOM 5392 N N . VAL A 1 687 ? 24.105 23.916 19.166 1.00 91.31 687 VAL A N 1
ATOM 5393 C CA . VAL A 1 687 ? 23.599 25.298 19.169 1.00 91.31 687 VAL A CA 1
ATOM 5394 C C . VAL A 1 687 ? 24.595 26.241 18.485 1.00 91.31 687 VAL A C 1
ATOM 5396 O O . VAL A 1 687 ? 24.201 26.994 17.591 1.00 91.31 687 VAL A O 1
ATOM 5399 N N . ASP A 1 688 ? 25.882 26.153 18.824 1.00 91.94 688 ASP A N 1
ATOM 5400 C CA . ASP A 1 688 ? 26.941 26.999 18.260 1.00 91.94 688 ASP A CA 1
ATOM 5401 C C . ASP A 1 688 ? 27.125 26.794 16.756 1.00 91.94 688 ASP A C 1
ATOM 5403 O O . ASP A 1 688 ? 27.329 27.753 16.008 1.00 91.94 688 ASP A O 1
ATOM 5407 N N . THR A 1 689 ? 26.999 25.549 16.292 1.00 92.38 689 THR A N 1
ATOM 5408 C CA . THR A 1 689 ? 27.073 25.202 14.868 1.00 92.38 689 THR A CA 1
ATOM 5409 C C . THR A 1 689 ? 25.955 25.882 14.077 1.00 92.38 689 THR A C 1
ATOM 5411 O O . THR A 1 689 ? 26.212 26.468 13.022 1.00 92.38 689 THR A O 1
ATOM 5414 N N . LEU A 1 690 ? 24.717 25.859 14.588 1.00 92.12 690 LEU A N 1
ATOM 5415 C CA . LEU A 1 690 ? 23.587 26.517 13.926 1.00 92.12 690 LEU A CA 1
ATOM 5416 C C . LEU A 1 690 ? 23.677 28.048 14.012 1.00 92.12 690 LEU A C 1
ATOM 5418 O O . LEU A 1 690 ? 23.411 28.720 13.014 1.00 92.12 690 LEU A O 1
ATOM 5422 N N . LYS A 1 691 ? 24.097 28.607 15.158 1.00 91.56 691 LYS A N 1
ATOM 5423 C CA . LYS A 1 691 ? 24.301 30.059 15.329 1.00 91.56 691 LYS A CA 1
ATOM 5424 C C . LYS A 1 691 ? 25.372 30.593 14.380 1.00 91.56 691 LYS A C 1
ATOM 5426 O O . LYS A 1 691 ? 25.148 31.590 13.697 1.00 91.56 691 LYS A O 1
ATOM 5431 N N . SER A 1 692 ? 26.496 29.889 14.277 1.00 90.88 692 SER A N 1
ATOM 5432 C CA . SER A 1 692 ? 27.608 30.243 13.394 1.00 90.88 692 SER A CA 1
ATOM 5433 C C . SER A 1 692 ? 27.208 30.156 11.919 1.00 90.88 692 SER A C 1
ATOM 5435 O O . SER A 1 692 ? 27.510 31.058 11.139 1.00 90.88 692 SER A O 1
ATOM 5437 N N . TRP A 1 693 ? 26.447 29.125 11.533 1.00 91.94 693 TRP A N 1
ATOM 5438 C CA . TRP A 1 693 ? 25.922 29.026 10.172 1.00 91.94 693 TRP A CA 1
ATOM 5439 C C . TRP A 1 693 ? 24.972 30.187 9.836 1.00 91.94 693 TRP A C 1
ATOM 5441 O O . TRP A 1 693 ? 25.096 30.779 8.763 1.00 91.94 693 TRP A O 1
ATOM 5451 N N . LEU A 1 694 ? 24.075 30.561 10.759 1.00 89.31 694 LEU A N 1
ATOM 5452 C CA . LEU A 1 694 ? 23.150 31.689 10.584 1.00 89.31 694 LEU A CA 1
ATOM 5453 C C . LEU A 1 694 ? 23.867 33.040 10.522 1.00 89.31 694 LEU A C 1
ATOM 5455 O O . LEU A 1 694 ? 23.456 33.893 9.738 1.00 89.31 694 LEU A O 1
ATOM 5459 N N . ALA A 1 695 ? 24.943 33.228 11.290 1.00 87.25 695 ALA A N 1
ATOM 5460 C CA . ALA A 1 695 ? 25.750 34.446 11.247 1.00 87.25 695 ALA A CA 1
ATOM 5461 C C . ALA A 1 695 ? 26.385 34.664 9.864 1.00 87.25 695 ALA A C 1
ATOM 5463 O O . ALA A 1 695 ? 26.479 35.796 9.397 1.00 87.25 695 ALA A O 1
ATOM 5464 N N . SER A 1 696 ? 26.781 33.583 9.184 1.00 85.12 696 SER A N 1
ATOM 5465 C CA . SER A 1 696 ? 27.367 33.649 7.840 1.00 85.12 696 SER A CA 1
ATOM 5466 C C . SER A 1 696 ? 26.349 33.569 6.690 1.00 85.12 696 SER A C 1
ATOM 5468 O O . SER A 1 696 ? 26.711 33.893 5.563 1.00 85.12 696 SER A O 1
ATOM 5470 N N . ASN A 1 697 ? 25.102 33.136 6.931 1.00 83.62 697 ASN A N 1
ATOM 5471 C CA . ASN A 1 697 ? 24.120 32.817 5.874 1.00 83.62 697 ASN A CA 1
ATOM 5472 C C . ASN A 1 697 ? 22.693 33.312 6.194 1.00 83.62 697 ASN A C 1
ATOM 5474 O O . ASN A 1 697 ? 21.703 32.668 5.839 1.00 83.62 697 ASN A O 1
ATOM 5478 N N . SER A 1 698 ? 22.563 34.454 6.870 1.00 73.81 698 SER A N 1
ATOM 5479 C CA . SER A 1 698 ? 21.282 34.971 7.384 1.00 73.81 698 SER A CA 1
ATOM 5480 C C . SER A 1 698 ? 20.203 35.204 6.313 1.00 73.81 698 SER A C 1
ATOM 5482 O O . SER A 1 698 ? 19.019 35.064 6.631 1.00 73.81 698 SER A O 1
ATOM 5484 N N . SER A 1 699 ? 20.599 35.501 5.070 1.00 72.62 699 SER A N 1
ATOM 5485 C CA . SER A 1 699 ? 19.711 35.744 3.917 1.00 72.62 699 SER A CA 1
ATOM 5486 C C . SER A 1 699 ? 19.535 34.536 2.984 1.00 72.62 699 SER A C 1
ATOM 5488 O O . SER A 1 699 ? 18.936 34.669 1.923 1.00 72.62 699 SER A O 1
ATOM 5490 N N . SER A 1 700 ? 20.078 33.366 3.333 1.00 77.69 700 SER A N 1
ATOM 5491 C CA . SER A 1 700 ? 19.912 32.142 2.536 1.00 77.69 700 SER A CA 1
ATOM 5492 C C . SER A 1 700 ? 18.464 31.636 2.579 1.00 77.69 700 SER A C 1
ATOM 5494 O O . SER A 1 700 ? 17.797 31.766 3.608 1.00 77.69 700 SER A O 1
ATOM 5496 N N . GLU A 1 701 ? 17.995 30.983 1.513 1.00 73.25 701 GLU A N 1
ATOM 5497 C CA . GLU A 1 701 ? 16.698 30.280 1.482 1.00 73.25 701 GLU A CA 1
ATOM 5498 C C . GLU A 1 701 ? 16.575 29.228 2.602 1.00 73.25 701 GLU A C 1
ATOM 5500 O O . GLU A 1 701 ? 15.512 29.054 3.199 1.00 73.25 701 GLU A O 1
ATOM 5505 N N . ASP A 1 702 ? 17.695 28.600 2.975 1.00 79.00 702 ASP A N 1
ATOM 5506 C CA . ASP A 1 702 ? 17.768 27.602 4.047 1.00 79.00 702 ASP A CA 1
ATOM 5507 C C . ASP A 1 702 ? 17.657 28.222 5.458 1.00 79.00 702 ASP A C 1
ATOM 5509 O O . ASP A 1 702 ? 17.459 27.511 6.450 1.00 79.00 702 ASP A O 1
ATOM 5513 N N . SER A 1 703 ? 17.776 29.549 5.586 1.00 83.06 703 SER A N 1
ATOM 5514 C CA . SER A 1 703 ? 17.863 30.233 6.882 1.00 83.06 703 SER A CA 1
ATOM 5515 C C . SER A 1 703 ? 16.619 30.043 7.750 1.00 83.06 703 SER A C 1
ATOM 5517 O O . SER A 1 703 ? 16.734 29.889 8.966 1.00 83.06 703 SER A O 1
ATOM 5519 N N . THR A 1 704 ? 15.436 29.962 7.142 1.00 84.06 704 THR A N 1
ATOM 5520 C CA . THR A 1 704 ? 14.180 29.652 7.837 1.00 84.06 704 THR A CA 1
ATOM 5521 C C . THR A 1 704 ? 14.222 28.270 8.487 1.00 84.06 704 THR A C 1
ATOM 5523 O O . THR A 1 704 ? 13.902 28.125 9.666 1.00 84.06 704 THR A O 1
ATOM 5526 N N . PHE A 1 705 ? 14.662 27.251 7.746 1.00 84.69 705 PHE A N 1
ATOM 5527 C CA . PHE A 1 705 ? 14.749 25.876 8.241 1.00 84.69 705 PHE A CA 1
ATOM 5528 C C . PHE A 1 705 ? 15.764 25.738 9.386 1.00 84.69 705 PHE A C 1
ATOM 5530 O O . PHE A 1 705 ? 15.498 25.076 10.395 1.00 84.69 705 PHE A O 1
ATOM 5537 N N . VAL A 1 706 ? 16.908 26.416 9.267 1.00 88.44 706 VAL A N 1
ATOM 5538 C CA . VAL A 1 706 ? 17.942 26.424 10.308 1.00 88.44 706 VAL A CA 1
ATOM 5539 C C . VAL A 1 706 ? 17.465 27.152 11.570 1.00 88.44 706 VAL A C 1
ATOM 5541 O O . VAL A 1 706 ? 17.659 26.632 12.669 1.00 88.44 706 VAL A O 1
ATOM 5544 N N . ARG A 1 707 ? 16.777 28.299 11.438 1.00 88.31 707 ARG A N 1
ATOM 5545 C CA . ARG A 1 707 ? 16.184 29.027 12.579 1.00 88.31 707 ARG A CA 1
ATOM 5546 C C . ARG A 1 707 ? 15.161 28.177 13.336 1.00 88.31 707 ARG A C 1
ATOM 5548 O O . ARG A 1 707 ? 15.206 28.151 14.561 1.00 88.31 707 ARG A O 1
ATOM 5555 N N . LEU A 1 708 ? 14.297 27.438 12.633 1.00 86.62 708 LEU A N 1
ATOM 5556 C CA . LEU A 1 708 ? 13.326 26.527 13.260 1.00 86.62 708 LEU A CA 1
ATOM 5557 C C . LEU A 1 708 ? 14.005 25.382 14.024 1.00 86.62 708 LEU A C 1
ATOM 5559 O O . LEU A 1 708 ? 13.589 25.037 15.129 1.00 86.62 708 LEU A O 1
ATOM 5563 N N . SER A 1 709 ? 15.072 24.815 13.455 1.00 88.81 709 SER A N 1
ATOM 5564 C CA . SER A 1 709 ? 15.846 23.748 14.101 1.00 88.81 709 SER A CA 1
ATOM 5565 C C . SER A 1 709 ? 16.563 24.248 15.361 1.00 88.81 709 SER A C 1
ATOM 5567 O O . SER A 1 709 ? 16.553 23.572 16.388 1.00 88.81 709 SER A O 1
ATOM 5569 N N . LEU A 1 710 ? 17.139 25.455 15.304 1.00 90.44 710 LEU A N 1
ATOM 5570 C CA . LEU A 1 710 ? 17.777 26.109 16.447 1.00 90.44 710 LEU A CA 1
ATOM 5571 C C . LEU A 1 710 ? 16.763 26.451 17.548 1.00 90.44 710 LEU A C 1
ATOM 5573 O O . LEU A 1 710 ? 17.022 26.167 18.715 1.00 90.44 710 LEU A O 1
ATOM 5577 N N . ALA A 1 711 ? 15.601 27.004 17.188 1.00 87.62 711 ALA A N 1
ATOM 5578 C CA . ALA A 1 711 ? 14.545 27.320 18.147 1.00 87.62 711 ALA A CA 1
ATOM 5579 C C . ALA A 1 711 ? 14.094 26.078 18.932 1.00 87.62 711 ALA A C 1
ATOM 5581 O O . ALA A 1 711 ? 13.911 26.158 20.143 1.00 87.62 711 ALA A O 1
ATOM 5582 N N . GLY A 1 712 ? 13.999 24.916 18.276 1.00 85.94 712 GLY A N 1
ATOM 5583 C CA . GLY A 1 712 ? 13.664 23.669 18.964 1.00 85.94 712 GLY A CA 1
ATOM 5584 C C . GLY A 1 712 ? 14.710 23.204 19.974 1.00 85.94 712 GLY A C 1
ATOM 5585 O O . GLY A 1 712 ? 14.350 22.781 21.068 1.00 85.94 712 GLY A O 1
ATOM 5586 N N . LEU A 1 713 ? 16.002 23.338 19.655 1.00 87.38 713 LEU A N 1
ATOM 5587 C CA . LEU A 1 713 ? 17.078 23.024 20.605 1.00 87.38 713 LEU A CA 1
ATOM 5588 C C . LEU A 1 713 ? 17.061 23.959 21.820 1.00 87.38 713 LEU A C 1
ATOM 5590 O O . LEU A 1 713 ? 17.272 23.514 22.946 1.00 87.38 713 LEU A O 1
ATOM 5594 N N . LEU A 1 714 ? 16.793 25.247 21.596 1.00 86.88 714 LEU A N 1
ATOM 5595 C CA . LEU A 1 714 ? 16.732 26.255 22.655 1.00 86.88 714 LEU A CA 1
ATOM 5596 C C . LEU A 1 714 ? 15.473 26.117 23.530 1.00 86.88 714 LEU A C 1
ATOM 5598 O O . LEU A 1 714 ? 15.519 26.458 24.710 1.00 86.88 714 LEU A O 1
ATOM 5602 N N . ALA A 1 715 ? 14.369 25.589 22.998 1.00 82.06 715 ALA A N 1
ATOM 5603 C CA . ALA A 1 715 ? 13.131 25.387 23.754 1.00 82.06 715 ALA A CA 1
ATOM 5604 C C . ALA A 1 715 ? 13.243 24.297 24.845 1.00 82.06 715 ALA A C 1
ATOM 5606 O O . ALA A 1 715 ? 12.499 24.337 25.827 1.00 82.06 715 ALA A O 1
ATOM 5607 N N . GLU A 1 716 ? 14.188 23.352 24.721 1.00 80.31 716 GLU A N 1
ATOM 5608 C CA . GLU A 1 716 ? 14.376 22.264 25.697 1.00 80.31 716 GLU A CA 1
ATOM 5609 C C . GLU A 1 716 ? 14.859 22.743 27.073 1.00 80.31 716 GLU A C 1
ATOM 5611 O O . GLU A 1 716 ? 14.544 22.115 28.085 1.00 80.31 716 GLU A O 1
ATOM 5616 N N . SER A 1 717 ? 15.649 23.820 27.126 1.00 81.75 717 SER A N 1
ATOM 5617 C CA . SER A 1 717 ? 16.223 24.325 28.376 1.00 81.75 717 SER A CA 1
ATOM 5618 C C . SER A 1 717 ? 15.458 25.556 28.865 1.00 81.75 717 SER A C 1
ATOM 5620 O O . SER A 1 717 ? 15.317 26.517 28.104 1.00 81.75 717 SER A O 1
ATOM 5622 N N . PRO A 1 718 ? 15.016 25.597 30.140 1.00 76.38 718 PRO A N 1
ATOM 5623 C CA . PRO A 1 718 ? 14.299 26.744 30.694 1.00 76.38 718 PRO A CA 1
ATOM 5624 C C . PRO A 1 718 ? 15.027 28.083 30.517 1.00 76.38 718 PRO A C 1
ATOM 5626 O O . PRO A 1 718 ? 14.386 29.102 30.279 1.00 76.38 718 PRO A O 1
ATOM 5629 N N . ALA A 1 719 ? 16.363 28.075 30.570 1.00 81.25 719 ALA A N 1
ATOM 5630 C CA . ALA A 1 719 ? 17.185 29.278 30.446 1.00 81.25 719 ALA A CA 1
ATOM 5631 C C . ALA A 1 719 ? 17.171 29.902 29.036 1.00 81.25 719 ALA A C 1
ATOM 5633 O O . ALA A 1 719 ? 17.440 31.091 28.895 1.00 81.25 719 ALA A O 1
ATOM 5634 N N . THR A 1 720 ? 16.865 29.119 27.996 1.00 84.12 720 THR A N 1
ATOM 5635 C CA . THR A 1 720 ? 16.962 29.533 26.584 1.00 84.12 720 THR A CA 1
ATOM 5636 C C . THR A 1 720 ? 15.609 29.630 25.873 1.00 84.12 720 THR A C 1
ATOM 5638 O O . THR A 1 720 ? 15.554 29.977 24.693 1.00 84.12 720 THR A O 1
ATOM 5641 N N . ARG A 1 721 ? 14.495 29.389 26.578 1.00 81.44 721 ARG A N 1
ATOM 5642 C CA . ARG A 1 721 ? 13.128 29.475 26.023 1.00 81.44 721 ARG A CA 1
ATOM 5643 C C . ARG A 1 721 ? 12.778 30.859 25.476 1.00 81.44 721 ARG A C 1
ATOM 5645 O O . ARG A 1 721 ? 12.144 30.956 24.430 1.00 81.44 721 ARG A O 1
ATOM 5652 N N . SER A 1 722 ? 13.222 31.927 26.138 1.00 79.44 722 SER A N 1
ATOM 5653 C CA . SER A 1 722 ? 13.010 33.304 25.667 1.00 79.44 722 SER A CA 1
ATOM 5654 C C . SER A 1 722 ? 13.743 33.581 24.350 1.00 79.44 722 SER A C 1
ATOM 5656 O O . SER A 1 722 ? 13.198 34.224 23.455 1.00 79.44 722 SER A O 1
ATOM 5658 N N . GLU A 1 723 ? 14.953 33.038 24.187 1.00 85.81 723 GLU A N 1
ATOM 5659 C CA . GLU A 1 723 ? 15.711 33.112 22.936 1.00 85.81 723 GLU A CA 1
ATOM 5660 C C . GLU A 1 723 ? 15.003 32.341 21.809 1.00 85.81 723 GLU A C 1
ATOM 5662 O O . GLU A 1 723 ? 14.889 32.849 20.692 1.00 85.81 723 GLU A O 1
ATOM 5667 N N . ALA A 1 724 ? 14.457 31.156 22.109 1.00 84.69 724 ALA A N 1
ATOM 5668 C CA . ALA A 1 724 ? 13.660 30.373 21.164 1.00 84.69 724 ALA A CA 1
ATOM 5669 C C . ALA A 1 724 ? 12.408 31.133 20.688 1.00 84.69 724 ALA A C 1
ATOM 5671 O O . ALA A 1 724 ? 12.155 31.207 19.483 1.00 84.69 724 ALA A O 1
ATOM 5672 N N . ALA A 1 725 ? 11.660 31.742 21.614 1.00 79.44 725 ALA A N 1
ATOM 5673 C CA . ALA A 1 725 ? 10.474 32.538 21.300 1.00 79.44 725 ALA A CA 1
ATOM 5674 C C . ALA A 1 725 ? 10.817 33.752 20.417 1.00 79.44 725 ALA A C 1
ATOM 5676 O O . ALA A 1 725 ? 10.153 33.995 19.410 1.00 79.44 725 ALA A O 1
ATOM 5677 N N . ASN A 1 726 ? 11.910 34.461 20.723 1.00 84.00 726 ASN A N 1
ATOM 5678 C CA . ASN A 1 726 ? 12.379 35.593 19.919 1.00 84.00 726 ASN A CA 1
ATOM 5679 C C . ASN A 1 726 ? 12.753 35.178 18.487 1.00 84.00 726 ASN A C 1
ATOM 5681 O O . ASN A 1 726 ? 12.399 35.871 17.531 1.00 84.00 726 ASN A O 1
ATOM 5685 N N . LEU A 1 727 ? 13.429 34.035 18.320 1.00 84.94 727 LEU A N 1
ATOM 5686 C CA . LEU A 1 727 ? 13.774 33.496 17.000 1.00 84.94 727 LEU A CA 1
ATOM 5687 C C . LEU A 1 727 ? 12.535 33.134 16.175 1.00 84.94 727 LEU A C 1
ATOM 5689 O O . LEU A 1 727 ? 12.515 33.384 14.970 1.00 84.94 727 LEU A O 1
ATOM 5693 N N . LEU A 1 728 ? 11.509 32.560 16.807 1.00 83.31 728 LEU A N 1
ATOM 5694 C CA . LEU A 1 728 ? 10.257 32.197 16.141 1.00 83.31 728 LEU A CA 1
ATOM 5695 C C . LEU A 1 728 ? 9.447 33.438 15.752 1.00 83.31 728 LEU A C 1
ATOM 5697 O O . LEU A 1 728 ? 8.937 33.499 14.636 1.00 83.31 728 LEU A O 1
ATOM 5701 N N . SER A 1 729 ? 9.387 34.455 16.612 1.00 81.44 729 SER A N 1
ATOM 5702 C CA . SER A 1 729 ? 8.727 35.731 16.307 1.00 81.44 729 SER A CA 1
ATOM 5703 C C . SER A 1 729 ? 9.412 36.489 15.164 1.00 81.44 729 SER A C 1
ATOM 5705 O O . SER A 1 729 ? 8.735 37.076 14.320 1.00 81.44 729 SER A O 1
ATOM 5707 N N . ALA A 1 730 ? 10.743 36.407 15.061 1.00 84.19 730 ALA A N 1
ATOM 5708 C CA . ALA A 1 730 ? 11.512 37.028 13.979 1.00 84.19 730 ALA A CA 1
ATOM 5709 C C . ALA A 1 730 ? 11.250 36.418 12.584 1.00 84.19 730 ALA A C 1
ATOM 5711 O O . ALA A 1 730 ? 11.554 37.055 11.578 1.00 84.19 730 ALA A O 1
ATOM 5712 N N . LEU A 1 731 ? 10.683 35.207 12.500 1.00 83.75 731 LEU A N 1
ATOM 5713 C CA . LEU A 1 731 ? 10.312 34.565 11.229 1.00 83.75 731 LEU A CA 1
ATOM 5714 C C . LEU A 1 731 ? 9.010 35.121 10.623 1.00 83.75 731 LEU A C 1
ATOM 5716 O O . LEU A 1 731 ? 8.654 34.759 9.502 1.00 83.75 731 LEU A O 1
ATOM 5720 N N . GLY A 1 732 ? 8.303 35.988 11.350 1.00 83.31 732 GLY A N 1
ATOM 5721 C CA . GLY A 1 732 ? 7.001 36.509 10.951 1.00 83.31 732 GLY A CA 1
ATOM 5722 C C . GLY A 1 732 ? 5.857 35.503 11.162 1.00 83.31 732 GLY A C 1
ATOM 5723 O O . GLY A 1 732 ? 6.086 34.297 11.304 1.00 83.31 732 GLY A O 1
ATOM 5724 N N . PRO A 1 733 ? 4.603 35.988 11.197 1.00 80.25 733 PRO A N 1
ATOM 5725 C CA . PRO A 1 733 ? 3.436 35.180 11.562 1.00 80.25 733 PRO A CA 1
ATOM 5726 C C . PRO A 1 733 ? 3.148 34.049 10.562 1.00 80.25 733 PRO A C 1
ATOM 5728 O O . PRO A 1 733 ? 2.760 32.958 10.967 1.00 80.25 733 PRO A O 1
ATOM 5731 N N . GLU A 1 734 ? 3.422 34.262 9.270 1.00 80.00 734 GLU A N 1
ATOM 5732 C CA . GLU A 1 734 ? 3.190 33.261 8.215 1.00 80.00 734 GLU A CA 1
ATOM 5733 C C . GLU A 1 734 ? 3.999 31.974 8.412 1.00 80.00 734 GLU A C 1
ATOM 5735 O O . GLU A 1 734 ? 3.523 30.877 8.139 1.00 80.00 734 GLU A O 1
ATOM 5740 N N . ILE A 1 735 ? 5.229 32.079 8.914 1.00 80.19 735 ILE A N 1
ATOM 5741 C CA . ILE A 1 735 ? 6.072 30.908 9.166 1.00 80.19 735 ILE A CA 1
ATOM 5742 C C . ILE A 1 735 ? 5.849 30.395 10.586 1.00 80.19 735 ILE A C 1
ATOM 5744 O O . ILE A 1 735 ? 5.747 29.185 10.784 1.00 80.19 735 ILE A O 1
ATOM 5748 N N . SER A 1 736 ? 5.785 31.301 11.566 1.00 81.69 736 SER A N 1
ATOM 5749 C CA . SER A 1 736 ? 5.751 30.937 12.983 1.00 81.69 736 SER A CA 1
ATOM 5750 C C . SER A 1 736 ? 4.435 30.279 13.411 1.00 81.69 736 SER A C 1
ATOM 5752 O O . SER A 1 736 ? 4.462 29.404 14.275 1.00 81.69 736 SER A O 1
ATOM 5754 N N . MET A 1 737 ? 3.317 30.637 12.769 1.00 83.88 737 MET A N 1
ATOM 5755 C CA . MET A 1 737 ? 1.982 30.070 13.019 1.00 83.88 737 MET A CA 1
ATOM 5756 C C . MET A 1 737 ? 1.479 29.200 11.857 1.00 83.88 737 MET A C 1
ATOM 5758 O O . MET A 1 737 ? 0.599 28.359 12.045 1.00 83.88 737 MET A O 1
ATOM 5762 N N . GLY A 1 738 ? 2.039 29.378 10.655 1.00 76.62 738 GLY A N 1
ATOM 5763 C CA . GLY A 1 738 ? 1.605 28.664 9.454 1.00 76.62 738 GLY A CA 1
ATOM 5764 C C . GLY A 1 738 ? 2.273 27.304 9.222 1.00 76.62 738 GLY A C 1
ATOM 5765 O O . GLY A 1 738 ? 1.762 26.510 8.436 1.00 76.62 738 GLY A O 1
ATOM 5766 N N . ARG A 1 739 ? 3.396 26.995 9.891 1.00 80.19 739 ARG A N 1
ATOM 5767 C CA . ARG A 1 739 ? 4.107 25.712 9.718 1.00 80.19 739 ARG A CA 1
ATOM 5768 C C . ARG A 1 739 ? 3.971 24.789 10.934 1.00 80.19 739 ARG A C 1
ATOM 5770 O O . ARG A 1 739 ? 4.256 25.234 12.050 1.00 80.19 739 ARG A O 1
ATOM 5777 N N . PRO A 1 740 ? 3.656 23.489 10.751 1.00 79.38 740 PRO A N 1
ATOM 5778 C CA . PRO A 1 740 ? 3.515 22.544 11.862 1.00 79.38 740 PRO A CA 1
ATOM 5779 C C . PRO A 1 740 ? 4.762 22.442 12.747 1.00 79.38 740 PRO A C 1
ATOM 5781 O O . PRO A 1 740 ? 4.656 22.292 13.963 1.00 79.38 740 PRO A O 1
ATOM 5784 N N . GLU A 1 741 ? 5.961 22.523 12.162 1.00 77.19 741 GLU A N 1
ATOM 5785 C CA . GLU A 1 741 ? 7.218 22.491 12.913 1.00 77.19 741 GLU A CA 1
ATOM 5786 C C . GLU A 1 741 ? 7.385 23.724 13.793 1.00 77.19 741 GLU A C 1
ATOM 5788 O O . GLU A 1 741 ? 7.819 23.593 14.932 1.00 77.19 741 GLU A O 1
ATOM 5793 N N . ALA A 1 742 ? 7.036 24.906 13.286 1.00 82.38 742 ALA A N 1
ATOM 5794 C CA . ALA A 1 742 ? 7.177 26.151 14.026 1.00 82.38 742 ALA A CA 1
ATOM 5795 C C . ALA A 1 742 ? 6.221 26.192 15.221 1.00 82.38 742 ALA A C 1
ATOM 5797 O O . ALA A 1 742 ? 6.655 26.460 16.340 1.00 82.38 742 ALA A O 1
ATOM 5798 N N . VAL A 1 743 ? 4.962 25.804 15.003 1.00 85.31 743 VAL A N 1
ATOM 5799 C CA . VAL A 1 743 ? 3.941 25.698 16.055 1.00 85.31 743 VAL A CA 1
ATOM 5800 C C . VAL A 1 743 ? 4.348 24.679 17.125 1.00 85.31 743 VAL A C 1
ATOM 5802 O O . VAL A 1 743 ? 4.220 24.950 18.318 1.00 85.31 743 VAL A O 1
ATOM 5805 N N . ARG A 1 744 ? 4.941 23.541 16.726 1.00 83.88 744 ARG A N 1
ATOM 5806 C CA . ARG A 1 744 ? 5.545 22.578 17.665 1.00 83.88 744 ARG A CA 1
ATOM 5807 C C . ARG A 1 744 ? 6.585 23.225 18.578 1.00 83.88 744 ARG A C 1
ATOM 5809 O O . ARG A 1 744 ? 6.523 23.012 19.787 1.00 83.88 744 ARG A O 1
ATOM 5816 N N . GLN A 1 745 ? 7.513 24.004 18.019 1.00 84.38 745 GLN A N 1
ATOM 5817 C CA . GLN A 1 745 ? 8.556 24.651 18.820 1.00 84.38 745 GLN A CA 1
ATOM 5818 C C . GLN A 1 745 ? 8.010 25.778 19.703 1.00 84.38 745 GLN A C 1
ATOM 5820 O O . GLN A 1 745 ? 8.451 25.900 20.844 1.00 84.38 745 GLN A O 1
ATOM 5825 N N . ARG A 1 746 ? 7.017 26.546 19.227 1.00 84.19 746 ARG A N 1
ATOM 5826 C CA . ARG A 1 746 ? 6.330 27.567 20.040 1.00 84.19 746 ARG A CA 1
ATOM 5827 C C . ARG A 1 746 ? 5.687 26.944 21.276 1.00 84.19 746 ARG A C 1
ATOM 5829 O O . ARG A 1 746 ? 5.942 27.383 22.389 1.00 84.19 746 ARG A O 1
ATOM 5836 N N . PHE A 1 747 ? 4.930 25.861 21.104 1.00 86.38 747 PHE A N 1
ATOM 5837 C CA . PHE A 1 747 ? 4.269 25.190 22.229 1.00 86.38 747 PHE A CA 1
ATOM 5838 C C . PHE A 1 747 ? 5.268 24.495 23.162 1.00 86.38 747 PHE A C 1
ATOM 5840 O O . PHE A 1 747 ? 5.095 24.520 24.379 1.00 86.38 747 PHE A O 1
ATOM 5847 N N . GLY A 1 748 ? 6.344 23.921 22.610 1.00 77.31 748 GLY A N 1
ATOM 5848 C CA . GLY A 1 748 ? 7.438 23.338 23.391 1.00 77.31 748 GLY A CA 1
ATOM 5849 C C . GLY A 1 748 ? 8.142 24.351 24.301 1.00 77.31 748 GLY A C 1
ATOM 5850 O O . GLY A 1 748 ? 8.526 24.003 25.415 1.00 77.31 748 GLY A O 1
ATOM 5851 N N . ALA A 1 749 ? 8.243 25.618 23.887 1.00 73.00 749 ALA A N 1
ATOM 5852 C CA . ALA A 1 749 ? 8.805 26.678 24.725 1.00 73.00 749 ALA A CA 1
ATOM 5853 C C . ALA A 1 749 ? 7.970 26.958 25.992 1.00 73.00 749 ALA A C 1
ATOM 5855 O O . ALA A 1 749 ? 8.503 27.511 26.949 1.00 73.00 749 ALA A O 1
ATOM 5856 N N . HIS A 1 750 ? 6.706 26.525 26.038 1.00 74.00 750 HIS A N 1
ATOM 5857 C CA . HIS A 1 750 ? 5.788 26.711 27.168 1.00 74.00 750 HIS A CA 1
ATOM 5858 C C . HIS A 1 750 ? 5.349 25.387 27.813 1.00 74.00 750 HIS A C 1
ATOM 5860 O O . HIS A 1 750 ? 4.352 25.335 28.524 1.00 74.00 750 HIS A O 1
ATOM 5866 N N . SER A 1 751 ? 6.089 24.293 27.599 1.00 66.75 751 SER A N 1
ATOM 5867 C CA . SER A 1 751 ? 5.737 22.958 28.105 1.00 66.75 751 SER A CA 1
ATOM 5868 C C . SER A 1 751 ? 6.076 22.730 29.591 1.00 66.75 751 SER A C 1
ATOM 5870 O O . SER A 1 751 ? 6.410 21.608 29.976 1.00 66.75 751 SER A O 1
ATOM 5872 N N . GLY A 1 752 ? 6.122 23.781 30.412 1.00 66.62 752 GLY A N 1
ATOM 5873 C CA . GLY A 1 752 ? 6.380 23.659 31.849 1.00 66.62 752 GLY A CA 1
ATOM 5874 C C . GLY A 1 752 ? 5.107 23.392 32.657 1.00 66.62 752 GLY A C 1
ATOM 5875 O O . GLY A 1 752 ? 4.001 23.686 32.212 1.00 66.62 752 GLY A O 1
ATOM 5876 N N . ASP A 1 753 ? 5.262 22.836 33.861 1.00 69.25 753 ASP A N 1
ATOM 5877 C CA . ASP A 1 753 ? 4.132 22.476 34.737 1.00 69.25 753 ASP A CA 1
ATOM 5878 C C . ASP A 1 753 ? 3.578 23.663 35.550 1.00 69.25 753 ASP A C 1
ATOM 5880 O O . ASP A 1 753 ? 2.598 23.520 36.295 1.00 69.25 753 ASP A O 1
ATOM 5884 N N . THR A 1 754 ? 4.189 24.847 35.436 1.00 80.06 754 THR A N 1
ATOM 5885 C CA . THR A 1 754 ? 3.760 26.023 36.197 1.00 80.06 754 THR A CA 1
ATOM 5886 C C . THR A 1 754 ? 2.415 26.560 35.695 1.00 80.06 754 THR A C 1
ATOM 5888 O O . THR A 1 754 ? 1.981 26.308 34.568 1.00 80.06 754 THR A O 1
ATOM 5891 N N . ALA A 1 755 ? 1.711 27.305 36.552 1.00 78.56 755 ALA A N 1
ATOM 5892 C CA . ALA A 1 755 ? 0.473 27.977 36.155 1.00 78.56 755 ALA A CA 1
ATOM 5893 C C . ALA A 1 755 ? 0.724 29.040 35.066 1.00 78.56 755 ALA A C 1
ATOM 5895 O O . ALA A 1 755 ? -0.105 29.210 34.175 1.00 78.56 755 ALA A O 1
ATOM 5896 N N . GLU A 1 756 ? 1.882 29.703 35.115 1.00 80.19 756 GLU A N 1
ATOM 5897 C CA . GLU A 1 756 ? 2.319 30.697 34.129 1.00 80.19 756 GLU A CA 1
ATOM 5898 C C . GLU A 1 756 ? 2.596 30.052 32.765 1.00 80.19 756 GLU A C 1
ATOM 5900 O O . GLU A 1 756 ? 2.115 30.549 31.748 1.00 80.19 756 GLU A O 1
ATOM 5905 N N . ASP A 1 757 ? 3.279 28.903 32.742 1.00 79.00 757 ASP A N 1
ATOM 5906 C CA . ASP A 1 757 ? 3.540 28.138 31.516 1.00 79.00 757 ASP A CA 1
ATOM 5907 C C . ASP A 1 757 ? 2.236 27.662 30.858 1.00 79.00 757 ASP A C 1
ATOM 5909 O O . ASP A 1 757 ? 2.056 27.808 29.648 1.00 79.00 757 ASP A O 1
ATOM 5913 N N . ARG A 1 758 ? 1.276 27.162 31.654 1.00 82.44 758 ARG A N 1
ATOM 5914 C CA . ARG A 1 758 ? -0.048 26.765 31.145 1.00 82.44 758 ARG A CA 1
ATOM 5915 C C . ARG A 1 758 ? -0.839 27.942 30.577 1.00 82.44 758 ARG A C 1
ATOM 5917 O O . ARG A 1 758 ? -1.481 27.783 29.540 1.00 82.44 758 ARG A O 1
ATOM 5924 N N . ALA A 1 759 ? -0.793 29.107 31.221 1.00 85.00 759 ALA A N 1
ATOM 5925 C CA . ALA A 1 759 ? -1.447 30.313 30.715 1.00 85.00 759 ALA A CA 1
ATOM 5926 C C . ALA A 1 759 ? -0.797 30.806 29.410 1.00 85.00 759 ALA A C 1
ATOM 5928 O O . ALA A 1 759 ? -1.503 31.138 28.458 1.00 85.00 759 ALA A O 1
ATOM 5929 N N . ALA A 1 760 ? 0.537 30.790 29.333 1.00 84.25 760 ALA A N 1
ATOM 5930 C CA . ALA A 1 760 ? 1.276 31.139 28.123 1.00 84.25 760 ALA A CA 1
ATOM 5931 C C . ALA A 1 760 ? 0.961 30.178 26.964 1.00 84.25 760 ALA A C 1
ATOM 5933 O O . ALA A 1 760 ? 0.653 30.629 25.863 1.00 84.25 760 ALA A O 1
ATOM 5934 N N . LEU A 1 761 ? 0.935 28.865 27.219 1.00 87.31 761 LEU A N 1
ATOM 5935 C CA . LEU A 1 761 ? 0.573 27.859 26.218 1.00 87.31 761 LEU A CA 1
ATOM 5936 C C . LEU A 1 761 ? -0.861 28.048 25.695 1.00 87.31 761 LEU A C 1
ATOM 5938 O O . LEU A 1 761 ? -1.094 27.941 24.492 1.00 87.31 761 LEU A O 1
ATOM 5942 N N . ARG A 1 762 ? -1.821 28.357 26.577 1.00 88.62 762 ARG A N 1
ATOM 5943 C CA . ARG A 1 762 ? -3.212 28.645 26.189 1.00 88.62 762 ARG A CA 1
ATOM 5944 C C . ARG A 1 762 ? -3.310 29.886 25.288 1.00 88.62 762 ARG A C 1
ATOM 5946 O O . ARG A 1 762 ? -4.024 29.860 24.283 1.00 88.62 762 ARG A O 1
ATOM 5953 N N . ASN A 1 763 ? -2.560 30.946 25.603 1.00 89.06 763 ASN A N 1
ATOM 5954 C CA . ASN A 1 763 ? -2.502 32.161 24.782 1.00 89.06 763 ASN A CA 1
ATOM 5955 C C . ASN A 1 763 ? -1.920 31.883 23.389 1.00 89.06 763 ASN A C 1
ATOM 5957 O O . ASN A 1 763 ? -2.484 32.317 22.389 1.00 89.06 763 ASN A O 1
ATOM 5961 N N . GLU A 1 764 ? -0.841 31.104 23.318 1.00 88.19 764 GLU A N 1
ATOM 5962 C CA . GLU A 1 764 ? -0.202 30.696 22.061 1.00 88.19 764 GLU A CA 1
ATOM 5963 C C . GLU A 1 764 ? -1.132 29.855 21.175 1.00 88.19 764 GLU A C 1
ATOM 5965 O O . GLU A 1 764 ? -1.237 30.093 19.971 1.00 88.19 764 GLU A O 1
ATOM 5970 N N . ILE A 1 765 ? -1.860 28.900 21.765 1.00 90.25 765 ILE A N 1
ATOM 5971 C CA . ILE A 1 765 ? -2.892 28.122 21.061 1.00 90.25 765 ILE A CA 1
ATOM 5972 C C . ILE A 1 765 ? -3.953 29.056 20.467 1.00 90.25 765 ILE A C 1
ATOM 5974 O O . ILE A 1 765 ? -4.323 28.912 19.301 1.00 90.25 765 ILE A O 1
ATOM 5978 N N . THR A 1 766 ? -4.400 30.042 21.246 1.00 90.88 766 THR A N 1
ATOM 5979 C CA . THR A 1 766 ? -5.408 31.020 20.818 1.00 90.88 766 THR A CA 1
ATOM 5980 C C . THR A 1 766 ? -4.896 31.911 19.682 1.00 90.88 766 THR A C 1
ATOM 5982 O O . THR A 1 766 ? -5.635 32.203 18.742 1.00 90.88 766 THR A O 1
ATOM 5985 N N . GLU A 1 767 ? -3.629 32.325 19.722 1.00 89.25 767 GLU A N 1
ATOM 5986 C CA . GLU A 1 767 ? -3.011 33.133 18.666 1.00 89.25 767 GLU A CA 1
ATOM 5987 C C . GLU A 1 767 ? -2.929 32.362 17.337 1.00 89.25 767 GLU A C 1
ATOM 5989 O O . GLU A 1 767 ? -3.350 32.879 16.298 1.00 89.25 767 GLU A O 1
ATOM 5994 N N . VAL A 1 768 ? -2.472 31.103 17.373 1.00 89.00 768 VAL A N 1
ATOM 5995 C CA . VAL A 1 768 ? -2.404 30.230 16.186 1.00 89.00 768 VAL A CA 1
ATOM 5996 C C . VAL A 1 768 ? -3.800 29.954 15.624 1.00 89.00 768 VAL A C 1
ATOM 5998 O O . VAL A 1 768 ? -3.986 29.973 14.406 1.00 89.00 768 VAL A O 1
ATOM 6001 N N . LEU A 1 769 ? -4.794 29.743 16.487 1.00 88.44 769 LEU A N 1
ATOM 6002 C CA . LEU A 1 769 ? -6.184 29.564 16.075 1.00 88.44 769 LEU A CA 1
ATOM 6003 C C . LEU A 1 769 ? -6.709 30.805 15.330 1.00 88.44 769 LEU A C 1
ATOM 6005 O O . LEU A 1 769 ? -7.128 30.701 14.177 1.00 88.44 769 LEU A O 1
ATOM 6009 N N . ASN A 1 770 ? -6.596 31.989 15.938 1.00 89.31 770 ASN A N 1
ATOM 6010 C CA . ASN A 1 770 ? -7.040 33.256 15.342 1.00 89.31 770 ASN A CA 1
ATOM 6011 C C . ASN A 1 770 ? -6.326 33.565 14.010 1.00 89.31 770 ASN A C 1
ATOM 6013 O O . ASN A 1 770 ? -6.891 34.206 13.118 1.00 89.31 770 ASN A O 1
ATOM 6017 N N . PHE A 1 771 ? -5.069 33.134 13.867 1.00 88.31 771 PHE A N 1
ATOM 6018 C CA . PHE A 1 771 ? -4.308 33.266 12.626 1.00 88.31 771 PHE A CA 1
ATOM 6019 C C . PHE A 1 771 ? -4.923 32.451 11.476 1.00 88.31 771 PHE A C 1
ATOM 6021 O O . PHE A 1 771 ? -4.971 32.941 10.340 1.00 88.31 771 PHE A O 1
ATOM 6028 N N . TRP A 1 772 ? -5.403 31.238 11.763 1.00 86.69 772 TRP A N 1
ATOM 6029 C CA . TRP A 1 772 ? -5.980 30.325 10.774 1.00 86.69 772 TRP A CA 1
ATOM 6030 C C . TRP A 1 772 ? -7.471 30.555 10.506 1.00 86.69 772 TRP A C 1
ATOM 6032 O O . TRP A 1 772 ? -7.919 30.282 9.393 1.00 86.69 772 TRP A O 1
ATOM 6042 N N . GLU A 1 773 ? -8.227 31.124 11.449 1.00 84.12 773 GLU A N 1
ATOM 6043 C CA . GLU A 1 773 ? -9.638 31.502 11.235 1.00 84.12 773 GLU A CA 1
ATOM 6044 C C . GLU A 1 773 ? -9.807 32.454 10.042 1.00 84.12 773 GLU A C 1
ATOM 6046 O O . GLU A 1 773 ? -10.730 32.319 9.242 1.00 84.12 773 GLU A O 1
ATOM 6051 N N . LYS A 1 774 ? -8.866 33.389 9.873 1.00 80.44 774 LYS A N 1
ATOM 6052 C CA . LYS A 1 774 ? -8.910 34.430 8.833 1.00 80.44 774 LYS A CA 1
ATOM 6053 C C . LYS A 1 774 ? -8.368 33.982 7.470 1.00 80.44 774 LYS A C 1
ATOM 6055 O O . LYS A 1 774 ? -8.361 34.782 6.537 1.00 80.44 774 LYS A O 1
ATOM 6060 N N . ARG A 1 775 ? -7.866 32.747 7.343 1.00 79.88 775 ARG A N 1
ATOM 6061 C CA . ARG A 1 775 ? -7.170 32.254 6.139 1.00 79.88 775 ARG A CA 1
ATOM 6062 C C . ARG A 1 775 ? -7.844 31.013 5.568 1.00 79.88 775 ARG A C 1
ATOM 6064 O O . ARG A 1 775 ? -8.372 30.183 6.300 1.00 79.88 775 ARG A O 1
ATOM 6071 N N . SER A 1 776 ? -7.805 30.871 4.245 1.00 62.50 776 SER A N 1
ATOM 6072 C CA . SER A 1 776 ? -8.550 29.830 3.518 1.00 62.50 776 SER A CA 1
ATOM 6073 C C . SER A 1 776 ? -7.674 28.748 2.876 1.00 62.50 776 SER A C 1
ATOM 6075 O O . SER A 1 776 ? -8.228 27.816 2.307 1.00 62.50 776 SER A O 1
ATOM 6077 N N . SER A 1 777 ? -6.339 28.841 2.936 1.00 54.38 777 SER A N 1
ATOM 6078 C CA . SER A 1 777 ? -5.432 28.019 2.114 1.00 54.38 777 SER A CA 1
ATOM 6079 C C . SER A 1 777 ? -4.228 27.440 2.875 1.00 54.38 777 SER A C 1
ATOM 6081 O O . SER A 1 777 ? -3.651 28.106 3.729 1.00 54.38 777 SER A O 1
ATOM 6083 N N . GLY A 1 778 ? -3.799 26.221 2.508 1.00 60.00 778 GLY A N 1
ATOM 6084 C CA . GLY A 1 778 ? -2.482 25.648 2.852 1.00 60.00 778 GLY A CA 1
ATOM 6085 C C . GLY A 1 778 ? -2.479 24.493 3.866 1.00 60.00 778 GLY A C 1
ATOM 6086 O O . GLY A 1 778 ? -3.510 23.872 4.109 1.00 60.00 778 GLY A O 1
ATOM 6087 N N . ASP A 1 779 ? -1.305 24.242 4.476 1.00 60.22 779 ASP A N 1
ATOM 6088 C CA . ASP A 1 779 ? -0.983 23.214 5.501 1.00 60.22 779 ASP A CA 1
ATOM 6089 C C . ASP A 1 779 ? -1.826 23.306 6.805 1.00 60.22 779 ASP A C 1
ATOM 6091 O O . ASP A 1 779 ? -1.500 22.683 7.822 1.00 60.22 779 ASP A O 1
ATOM 6095 N N . ALA A 1 780 ? -2.929 24.064 6.782 1.00 72.75 780 ALA A N 1
ATOM 6096 C CA . ALA A 1 780 ? -3.879 24.289 7.867 1.00 72.75 780 ALA A CA 1
ATOM 6097 C C . ALA A 1 780 ? -4.314 22.978 8.526 1.00 72.75 780 ALA A C 1
ATOM 6099 O O . ALA A 1 780 ? -4.358 22.890 9.746 1.00 72.75 780 ALA A O 1
ATOM 6100 N N . ALA A 1 781 ? -4.559 21.933 7.730 1.00 75.31 781 ALA A N 1
ATOM 6101 C CA . ALA A 1 781 ? -4.930 20.609 8.221 1.00 75.31 781 ALA A CA 1
ATOM 6102 C C . ALA A 1 781 ? -3.909 20.056 9.233 1.00 75.31 781 ALA A C 1
ATOM 6104 O O . ALA A 1 781 ? -4.265 19.643 10.336 1.00 75.31 781 ALA A O 1
ATOM 6105 N N . ALA A 1 782 ? -2.622 20.072 8.877 1.00 75.44 782 ALA A N 1
ATOM 6106 C CA . ALA A 1 782 ? -1.563 19.513 9.709 1.00 75.44 782 ALA A CA 1
ATOM 6107 C C . ALA A 1 782 ? -1.312 20.360 10.965 1.00 75.44 782 ALA A C 1
ATOM 6109 O O . ALA A 1 782 ? -1.062 19.806 12.039 1.00 75.44 782 ALA A O 1
ATOM 6110 N N . VAL A 1 783 ? -1.393 21.690 10.838 1.00 83.31 783 VAL A N 1
ATOM 6111 C CA . VAL A 1 783 ? -1.246 22.610 11.973 1.00 83.31 783 VAL A CA 1
ATOM 6112 C C . VAL A 1 783 ? -2.419 22.467 12.937 1.00 83.31 783 VAL A C 1
ATOM 6114 O O . VAL A 1 783 ? -2.204 22.164 14.107 1.00 83.31 783 VAL A O 1
ATOM 6117 N N . LEU A 1 784 ? -3.652 22.627 12.454 1.00 87.12 784 LEU A N 1
ATOM 6118 C CA . LEU A 1 784 ? -4.860 22.627 13.281 1.00 87.12 784 LEU A CA 1
ATOM 6119 C C . LEU A 1 784 ? -5.067 21.288 13.988 1.00 87.12 784 LEU A C 1
ATOM 6121 O O . LEU A 1 784 ? -5.382 21.281 15.173 1.00 87.12 784 LEU A O 1
ATOM 6125 N N . ARG A 1 785 ? -4.775 20.157 13.329 1.00 85.12 785 ARG A N 1
ATOM 6126 C CA . ARG A 1 785 ? -4.800 18.843 13.990 1.00 85.12 785 ARG A CA 1
ATOM 6127 C C . ARG A 1 785 ? -3.834 18.776 15.171 1.00 85.12 785 ARG A C 1
ATOM 6129 O O . ARG A 1 785 ? -4.195 18.300 16.242 1.00 85.12 785 ARG A O 1
ATOM 6136 N N . TYR A 1 786 ? -2.601 19.252 14.989 1.00 86.38 786 TYR A N 1
ATOM 6137 C CA . TYR A 1 786 ? -1.610 19.261 16.066 1.00 86.38 786 TYR A CA 1
ATOM 6138 C C . TYR A 1 786 ? -2.020 20.193 17.214 1.00 86.38 786 TYR A C 1
ATOM 6140 O O . TYR A 1 786 ? -1.882 19.828 18.380 1.00 86.38 786 TYR A O 1
ATOM 6148 N N . VAL A 1 787 ? -2.547 21.376 16.891 1.00 89.31 787 VAL A N 1
ATOM 6149 C CA . VAL A 1 787 ? -3.048 22.340 17.880 1.00 89.31 787 VAL A CA 1
ATOM 6150 C C . VAL A 1 787 ? -4.193 21.734 18.693 1.00 89.31 787 VAL A C 1
ATOM 6152 O O . VAL A 1 787 ? -4.161 21.796 19.921 1.00 89.31 787 VAL A O 1
ATOM 6155 N N . ALA A 1 788 ? -5.140 21.067 18.032 1.00 86.81 788 ALA A N 1
ATOM 6156 C CA . ALA A 1 788 ? -6.283 20.441 18.683 1.00 86.81 788 ALA A CA 1
ATOM 6157 C C . ALA A 1 788 ? -5.860 19.291 19.614 1.00 86.81 788 ALA A C 1
ATOM 6159 O O . ALA A 1 788 ? -6.331 19.199 20.751 1.00 86.81 788 ALA A O 1
ATOM 6160 N N . ASP A 1 789 ? -4.896 18.467 19.190 1.00 83.69 789 ASP A N 1
ATOM 6161 C CA . ASP A 1 789 ? -4.291 17.419 20.019 1.00 83.69 789 ASP A CA 1
ATOM 6162 C C . ASP A 1 789 ? -3.625 17.990 21.282 1.00 83.69 789 ASP A C 1
ATOM 6164 O O . ASP A 1 789 ? -3.789 17.449 22.380 1.00 83.69 789 ASP A O 1
ATOM 6168 N N . VAL A 1 790 ? -2.852 19.073 21.145 1.00 87.00 790 VAL A N 1
ATOM 6169 C CA . VAL A 1 790 ? -2.156 19.713 22.272 1.00 87.00 790 VAL A CA 1
ATOM 6170 C C . VAL A 1 790 ? -3.152 20.354 23.234 1.00 87.00 790 VAL A C 1
ATOM 6172 O O . VAL A 1 790 ? -3.020 20.154 24.444 1.00 87.00 790 VAL A O 1
ATOM 6175 N N . ALA A 1 791 ? -4.163 21.059 22.723 1.00 88.38 791 ALA A N 1
ATOM 6176 C CA . ALA A 1 791 ? -5.231 21.639 23.533 1.00 88.38 791 ALA A CA 1
ATOM 6177 C C . ALA A 1 791 ? -5.983 20.551 24.321 1.00 88.38 791 ALA A C 1
ATOM 6179 O O . ALA A 1 791 ? -6.132 20.652 25.540 1.00 88.38 791 ALA A O 1
ATOM 6180 N N . THR A 1 792 ? -6.333 19.442 23.659 1.00 85.19 792 THR A N 1
ATOM 6181 C CA . THR A 1 792 ? -7.036 18.307 24.278 1.00 85.19 792 THR A CA 1
ATOM 6182 C C . THR A 1 792 ? -6.203 17.644 25.381 1.00 85.19 792 THR A C 1
ATOM 6184 O O . THR A 1 792 ? -6.715 17.378 26.470 1.00 85.19 792 THR A O 1
ATOM 6187 N N . ARG A 1 793 ? -4.900 17.403 25.153 1.00 85.50 793 ARG A N 1
ATOM 6188 C CA . ARG A 1 793 ? -3.999 16.796 26.159 1.00 85.50 793 ARG A CA 1
ATOM 6189 C C . ARG A 1 793 ? -3.794 17.682 27.386 1.00 85.50 793 ARG A C 1
ATOM 6191 O O . ARG A 1 793 ? -3.671 17.159 28.491 1.00 85.50 793 ARG A O 1
ATOM 6198 N N . ASN A 1 794 ? -3.769 19.001 27.194 1.00 86.38 794 ASN A N 1
ATOM 6199 C CA . ASN A 1 794 ? -3.592 19.979 28.269 1.00 86.38 794 ASN A CA 1
ATOM 6200 C C . ASN A 1 794 ? -4.913 20.412 28.930 1.00 86.38 794 ASN A C 1
ATOM 6202 O O . ASN A 1 794 ? -4.888 21.250 29.828 1.00 86.38 794 ASN A O 1
ATOM 6206 N N . LYS A 1 795 ? -6.045 19.796 28.549 1.00 88.06 795 LYS A N 1
ATOM 6207 C CA . LYS A 1 795 ? -7.392 20.071 29.082 1.00 88.06 795 LYS A CA 1
ATOM 6208 C C . LYS A 1 795 ? -7.912 21.485 28.783 1.00 88.06 795 LYS A C 1
ATOM 6210 O O . LYS A 1 795 ? -8.747 22.005 29.515 1.00 88.06 795 LYS A O 1
ATOM 6215 N N . PHE A 1 796 ? -7.436 22.100 27.704 1.00 90.31 796 PHE A N 1
ATOM 6216 C CA . PHE A 1 796 ? -7.947 23.365 27.172 1.00 90.31 796 PHE A CA 1
ATOM 6217 C C . PHE A 1 796 ? -9.121 23.069 26.232 1.00 90.31 796 PHE A C 1
ATOM 6219 O O . PHE A 1 796 ? -8.987 23.118 25.010 1.00 90.31 796 PHE A O 1
ATOM 6226 N N . TYR A 1 797 ? -10.241 22.618 26.807 1.00 86.31 797 TYR A N 1
ATOM 6227 C CA . TYR A 1 797 ? -11.347 22.056 26.027 1.00 86.31 797 TYR A CA 1
ATOM 6228 C C . TYR A 1 797 ? -12.063 23.106 25.166 1.00 86.31 797 TYR A C 1
ATOM 6230 O O . TYR A 1 797 ? -12.429 22.791 24.041 1.00 86.31 797 TYR A O 1
ATOM 6238 N N . GLU A 1 798 ? -12.171 24.359 25.621 1.00 85.69 798 GLU A N 1
ATOM 6239 C CA . GLU A 1 798 ? -12.745 25.463 24.831 1.00 85.69 798 GLU A CA 1
ATOM 6240 C C . GLU A 1 798 ? -11.935 25.726 23.549 1.00 85.69 798 GLU A C 1
ATOM 6242 O O . GLU A 1 798 ? -12.482 25.785 22.446 1.00 85.69 798 GLU A O 1
ATOM 6247 N N . GLU A 1 799 ? -10.608 25.820 23.667 1.00 89.44 799 GLU A N 1
ATOM 6248 C CA . GLU A 1 799 ? -9.713 25.978 22.521 1.00 89.44 799 GLU A CA 1
ATOM 6249 C C . GLU A 1 799 ? -9.701 24.731 21.635 1.00 89.44 799 GLU A C 1
ATOM 6251 O O . GLU A 1 799 ? -9.634 24.851 20.410 1.00 89.44 799 GLU A O 1
ATOM 6256 N N . ALA A 1 800 ? -9.776 23.536 22.228 1.00 87.06 800 ALA A N 1
ATOM 6257 C CA . ALA A 1 800 ? -9.829 22.281 21.485 1.00 87.06 800 ALA A CA 1
ATOM 6258 C C . ALA A 1 800 ? -11.084 22.209 20.604 1.00 87.06 800 ALA A C 1
ATOM 6260 O O . ALA A 1 800 ? -10.961 21.870 19.430 1.00 87.06 800 ALA A O 1
ATOM 6261 N N . VAL A 1 801 ? -12.254 22.588 21.132 1.00 85.88 801 VAL A N 1
ATOM 6262 C CA . VAL A 1 801 ? -13.516 22.661 20.376 1.00 85.88 801 VAL A CA 1
ATOM 6263 C C . VAL A 1 801 ? -13.380 23.616 19.191 1.00 85.88 801 VAL A C 1
ATOM 6265 O O . VAL A 1 801 ? -13.534 23.185 18.047 1.00 85.88 801 VAL A O 1
ATOM 6268 N N . ARG A 1 802 ? -12.960 24.869 19.432 1.00 88.19 802 ARG A N 1
ATOM 6269 C CA . ARG A 1 802 ? -12.746 25.854 18.352 1.00 88.19 802 ARG A CA 1
ATOM 6270 C C . ARG A 1 802 ? -11.765 25.348 17.292 1.00 88.19 802 ARG A C 1
ATOM 6272 O O . ARG A 1 802 ? -11.962 25.566 16.098 1.00 88.19 802 ARG A O 1
ATOM 6279 N N . THR A 1 803 ? -10.705 24.654 17.710 1.00 88.19 803 THR A N 1
ATOM 6280 C CA . THR A 1 803 ? -9.695 24.138 16.777 1.00 88.19 803 THR A CA 1
ATOM 6281 C C . THR A 1 803 ? -10.228 22.976 15.940 1.00 88.19 803 THR A C 1
ATOM 6283 O O . THR A 1 803 ? -9.951 22.929 14.742 1.00 88.19 803 THR A O 1
ATOM 6286 N N . TRP A 1 804 ? -10.991 22.050 16.531 1.00 87.25 804 TRP A N 1
ATOM 6287 C CA . TRP A 1 804 ? -11.583 20.918 15.812 1.00 87.25 804 TRP A CA 1
ATOM 6288 C C . TRP A 1 804 ? -12.665 21.355 14.816 1.00 87.25 804 TRP A C 1
ATOM 6290 O O . TRP A 1 804 ? -12.711 20.816 13.709 1.00 87.25 804 TRP A O 1
ATOM 6300 N N . GLU A 1 805 ? -13.464 22.374 15.147 1.00 84.38 805 GLU A N 1
ATOM 6301 C CA . GLU A 1 805 ? -14.413 22.998 14.210 1.00 84.38 805 GLU A CA 1
ATOM 6302 C C . GLU A 1 805 ? -13.691 23.619 13.014 1.00 84.38 805 GLU A C 1
ATOM 6304 O O . GLU A 1 805 ? -14.004 23.334 11.852 1.00 84.38 805 GLU A O 1
ATOM 6309 N N . LEU A 1 806 ? -12.665 24.427 13.296 1.00 85.50 806 LEU A N 1
ATOM 6310 C CA . LEU A 1 806 ? -11.868 25.055 12.256 1.00 85.50 806 LEU A CA 1
ATOM 6311 C C . LEU A 1 806 ? -11.171 23.995 11.395 1.00 85.50 806 LEU A C 1
ATOM 6313 O O . LEU A 1 806 ? -11.220 24.088 10.172 1.00 85.50 806 LEU A O 1
ATOM 6317 N N . TYR A 1 807 ? -10.593 22.954 11.996 1.00 85.62 807 TYR A N 1
ATOM 6318 C CA . TYR A 1 807 ? -10.006 21.819 11.280 1.00 85.62 807 TYR A CA 1
ATOM 6319 C C . TYR A 1 807 ? -11.024 21.154 10.339 1.00 85.62 807 TYR A C 1
ATOM 6321 O O . TYR A 1 807 ? -10.751 21.033 9.143 1.00 85.62 807 TYR A O 1
ATOM 6329 N N . GLY A 1 808 ? -12.218 20.812 10.833 1.00 77.25 808 GLY A N 1
ATOM 6330 C CA . GLY A 1 808 ? -13.291 20.229 10.022 1.00 77.25 808 GLY A CA 1
ATOM 6331 C C . GLY A 1 808 ? -13.697 21.115 8.839 1.00 77.25 808 GLY A C 1
ATOM 6332 O O . GLY A 1 808 ? -13.880 20.620 7.729 1.00 77.25 808 GLY A O 1
ATOM 6333 N N . SER A 1 809 ? -13.737 22.439 9.031 1.00 78.19 809 SER A N 1
ATOM 6334 C CA . SER A 1 809 ? -14.029 23.389 7.947 1.00 78.19 809 SER A CA 1
ATOM 6335 C C . SER A 1 809 ? -12.954 23.432 6.848 1.00 78.19 809 SER A C 1
ATOM 6337 O O . SER A 1 809 ? -13.264 23.778 5.709 1.00 78.19 809 SER A O 1
ATOM 6339 N N . LYS A 1 810 ? -11.693 23.100 7.172 1.00 77.12 810 LYS A N 1
ATOM 6340 C CA . LYS A 1 810 ? -10.544 23.237 6.258 1.00 77.12 810 LYS A CA 1
ATOM 6341 C C . LYS A 1 810 ? -10.139 21.945 5.548 1.00 77.12 810 LYS A C 1
ATOM 6343 O O . LYS A 1 810 ? -9.579 22.032 4.461 1.00 77.12 810 LYS A O 1
ATOM 6348 N N . VAL A 1 811 ? -10.361 20.768 6.140 1.00 68.88 811 VAL A N 1
ATOM 6349 C CA . VAL A 1 811 ? -9.889 19.482 5.573 1.00 68.88 811 VAL A CA 1
ATOM 6350 C C . VAL A 1 811 ? -10.904 18.833 4.623 1.00 68.88 811 VAL A C 1
ATOM 6352 O O . VAL A 1 811 ? -10.554 17.934 3.853 1.00 68.88 811 VAL A O 1
ATOM 6355 N N . GLY A 1 812 ? -12.150 19.313 4.628 1.00 66.38 812 GLY A N 1
ATOM 6356 C CA . GLY A 1 812 ? -13.226 18.699 3.856 1.00 66.38 812 GLY A CA 1
ATOM 6357 C C . GLY A 1 812 ? -13.380 17.217 4.215 1.00 66.38 812 GLY A C 1
ATOM 6358 O O . GLY A 1 812 ? -13.174 16.817 5.361 1.00 66.38 812 GLY A O 1
ATOM 6359 N N . ASP A 1 813 ? -13.689 16.386 3.224 1.00 58.97 813 ASP A N 1
ATOM 6360 C CA . ASP A 1 813 ? -14.104 14.994 3.451 1.00 58.97 813 ASP A CA 1
ATOM 6361 C C . ASP A 1 813 ? -12.988 14.070 3.961 1.00 58.97 813 ASP A C 1
ATOM 6363 O O . ASP A 1 813 ? -13.246 13.111 4.684 1.00 58.97 813 ASP A O 1
ATOM 6367 N N . THR A 1 814 ? -11.730 14.353 3.608 1.00 56.69 814 THR A N 1
ATOM 6368 C CA . THR A 1 814 ? -10.593 13.449 3.879 1.00 56.69 814 THR A CA 1
ATOM 6369 C C . THR A 1 814 ? -10.205 13.336 5.357 1.00 56.69 814 THR A C 1
ATOM 6371 O O . THR A 1 814 ? -9.568 12.356 5.735 1.00 56.69 814 THR A O 1
ATOM 6374 N N . GLY A 1 815 ? -10.603 14.304 6.189 1.00 60.72 815 GLY A N 1
ATOM 6375 C CA . GLY A 1 815 ? -10.337 14.334 7.634 1.00 60.72 815 GLY A CA 1
ATOM 6376 C C . GLY A 1 815 ? -11.586 14.572 8.481 1.00 60.72 815 GLY A C 1
ATOM 6377 O O . GLY A 1 815 ? -11.479 14.809 9.683 1.00 60.72 815 GLY A O 1
ATOM 6378 N N . ALA A 1 816 ? -12.776 14.510 7.874 1.00 66.44 816 ALA A N 1
ATOM 6379 C CA . ALA A 1 816 ? -14.040 14.798 8.546 1.00 66.44 816 ALA A CA 1
ATOM 6380 C C . ALA A 1 816 ? -14.325 13.824 9.704 1.00 66.44 816 ALA A C 1
ATOM 6382 O O . ALA A 1 816 ? -14.757 14.253 10.769 1.00 66.44 816 ALA A O 1
ATOM 6383 N N . VAL A 1 817 ? -13.992 12.535 9.558 1.00 67.62 817 VAL A N 1
ATOM 6384 C CA . VAL A 1 817 ? -14.147 11.538 10.639 1.00 67.62 817 VAL A CA 1
ATOM 6385 C C . VAL A 1 817 ? -13.296 11.898 11.858 1.00 67.62 817 VAL A C 1
ATOM 6387 O O . VAL A 1 817 ? -13.739 11.788 12.998 1.00 67.62 817 VAL A O 1
ATOM 6390 N N . GLU A 1 818 ? -12.068 12.351 11.626 1.00 70.62 818 GLU A N 1
ATOM 6391 C CA . GLU A 1 818 ? -11.113 12.689 12.682 1.00 70.62 818 GLU A CA 1
ATOM 6392 C C . GLU A 1 818 ? -11.496 14.009 13.357 1.00 70.62 818 GLU A C 1
ATOM 6394 O O . GLU A 1 818 ? -11.388 14.124 14.577 1.00 70.62 818 GLU A O 1
ATOM 6399 N N . ALA A 1 819 ? -12.006 14.965 12.572 1.00 74.38 819 ALA A N 1
ATOM 6400 C CA . ALA A 1 819 ? -12.587 16.203 13.073 1.00 74.38 819 ALA A CA 1
ATOM 6401 C C . ALA A 1 819 ? -13.772 15.920 14.005 1.00 74.38 819 ALA A C 1
ATOM 6403 O O . ALA A 1 819 ? -13.799 16.437 15.116 1.00 74.38 819 ALA A O 1
ATOM 6404 N N . VAL A 1 820 ? -14.702 15.050 13.593 1.00 71.12 820 VAL A N 1
ATOM 6405 C CA . VAL A 1 820 ? -15.872 14.665 14.399 1.00 71.12 820 VAL A CA 1
ATOM 6406 C C . VAL A 1 820 ? -15.453 13.937 15.675 1.00 71.12 820 VAL A C 1
ATOM 6408 O O . VAL A 1 820 ? -15.897 14.310 16.757 1.00 71.12 820 VAL A O 1
ATOM 6411 N N . GLN A 1 821 ? -14.552 12.954 15.589 1.00 74.38 821 GLN A N 1
ATOM 6412 C CA . GLN A 1 821 ? -14.059 12.236 16.773 1.00 74.38 821 GLN A CA 1
ATOM 6413 C C . GLN A 1 821 ? -13.405 13.177 17.792 1.00 74.38 821 GLN A C 1
ATOM 6415 O O . GLN A 1 821 ? -13.684 13.090 18.989 1.00 74.38 821 GLN A O 1
ATOM 6420 N N . GLY A 1 822 ? -12.543 14.081 17.320 1.00 73.62 822 GLY A N 1
ATOM 6421 C CA . GLY A 1 822 ? -11.873 15.065 18.164 1.00 73.62 822 GLY A CA 1
ATOM 6422 C C . GLY A 1 822 ? -12.838 16.082 18.774 1.00 73.62 822 GLY A C 1
ATOM 6423 O O . GLY A 1 822 ? -12.744 16.379 19.966 1.00 73.62 822 GLY A O 1
ATOM 6424 N N . LEU A 1 823 ? -13.802 16.561 17.982 1.00 79.00 823 LEU A N 1
ATOM 6425 C CA . LEU A 1 823 ? -14.809 17.532 18.405 1.00 79.00 823 LEU A CA 1
ATOM 6426 C C . LEU A 1 823 ? -15.744 16.949 19.472 1.00 79.00 823 LEU A C 1
ATOM 6428 O O . LEU A 1 823 ? -15.924 17.568 20.516 1.00 79.00 823 LEU A O 1
ATOM 6432 N N . VAL A 1 824 ? -16.253 15.726 19.280 1.00 74.75 824 VAL A N 1
ATOM 6433 C CA . VAL A 1 824 ? -17.092 15.019 20.270 1.00 74.75 824 VAL A CA 1
ATOM 6434 C C . VAL A 1 824 ? -16.327 14.790 21.580 1.00 74.75 824 VAL A C 1
ATOM 6436 O O . VAL A 1 824 ? -16.846 15.034 22.674 1.00 74.75 824 VAL A O 1
ATOM 6439 N N . ALA A 1 825 ? -15.057 14.382 21.492 1.00 75.06 825 ALA A N 1
ATOM 6440 C CA . ALA A 1 825 ? -14.211 14.175 22.667 1.00 75.06 825 ALA A CA 1
ATOM 6441 C C . ALA A 1 825 ? -13.905 15.476 23.438 1.00 75.06 825 ALA A C 1
ATOM 6443 O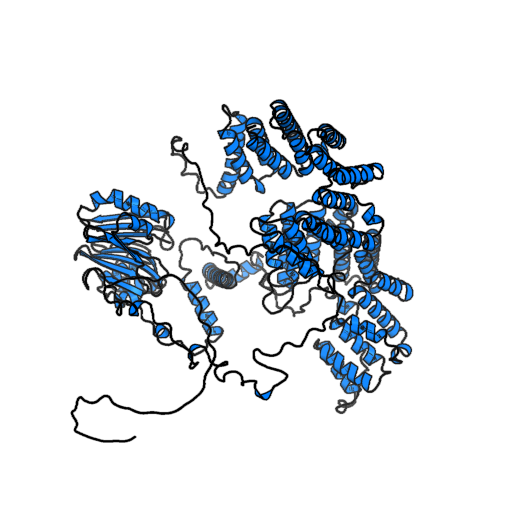 O . ALA A 1 825 ? -13.684 15.425 24.649 1.00 75.06 825 ALA A O 1
ATOM 6444 N N . ALA A 1 826 ? -13.870 16.625 22.756 1.00 81.44 826 ALA A N 1
ATOM 6445 C CA . ALA A 1 826 ? -13.649 17.928 23.377 1.00 81.44 826 ALA A CA 1
ATOM 6446 C C . ALA A 1 826 ? -14.946 18.522 23.960 1.00 81.44 826 ALA A C 1
ATOM 6448 O O . ALA A 1 826 ? -14.938 18.937 25.117 1.00 81.44 826 ALA A O 1
ATOM 6449 N N . ILE A 1 827 ? -16.057 18.503 23.208 1.00 77.12 827 ILE A N 1
ATOM 6450 C CA . ILE A 1 827 ? -17.368 19.039 23.624 1.00 77.12 827 ILE A CA 1
ATOM 6451 C C . ILE A 1 827 ? -17.888 18.331 24.878 1.00 77.12 827 ILE A C 1
ATOM 6453 O O . ILE A 1 827 ? -18.346 18.999 25.798 1.00 77.12 827 ILE A O 1
ATOM 6457 N N . SER A 1 828 ? -17.743 17.003 24.961 1.00 73.00 828 SER A N 1
ATOM 6458 C CA . SER A 1 828 ? -18.168 16.206 26.130 1.00 73.00 828 SER A CA 1
ATOM 6459 C C . SER A 1 828 ? -17.480 16.586 27.449 1.00 73.00 828 SER A C 1
ATOM 6461 O O . SER A 1 828 ? -17.866 16.098 28.508 1.00 73.00 828 SER A O 1
ATOM 6463 N N . ARG A 1 829 ? -16.447 17.436 27.405 1.00 79.31 829 ARG A N 1
ATOM 6464 C CA . ARG A 1 829 ? -15.689 17.885 28.579 1.00 79.31 829 ARG A CA 1
ATOM 6465 C C . ARG A 1 829 ? -15.778 19.391 28.839 1.00 79.31 829 ARG A C 1
ATOM 6467 O O . ARG A 1 829 ? -15.056 19.882 29.704 1.00 79.31 829 ARG A O 1
ATOM 6474 N N . VAL A 1 830 ? -16.618 20.115 28.097 1.00 81.56 830 VAL A N 1
ATOM 6475 C CA . VAL A 1 830 ? -16.924 21.535 28.332 1.00 81.56 830 VAL A CA 1
ATOM 6476 C C . VAL A 1 830 ? -18.229 21.624 29.124 1.00 81.56 830 VAL A C 1
ATOM 6478 O O . VAL A 1 830 ? -19.226 21.046 28.711 1.00 81.56 830 VAL A O 1
ATOM 6481 N N . ASP A 1 831 ? -18.240 22.366 30.235 1.00 66.81 831 ASP A N 1
ATOM 6482 C CA . ASP A 1 831 ? -19.411 22.455 31.129 1.00 66.81 831 ASP A CA 1
ATOM 6483 C C . ASP A 1 831 ? -20.646 23.101 30.459 1.00 66.81 831 ASP A C 1
ATOM 6485 O O . ASP A 1 831 ? -21.780 22.809 30.832 1.00 66.81 831 ASP A O 1
ATOM 6489 N N . ALA A 1 832 ? -20.437 23.980 29.470 1.00 68.88 832 ALA A N 1
ATOM 6490 C CA . ALA A 1 832 ? -21.494 24.637 28.695 1.00 68.88 832 ALA A CA 1
ATOM 6491 C C . ALA A 1 832 ? -21.018 24.954 27.258 1.00 68.88 832 ALA A C 1
ATOM 6493 O O . ALA A 1 832 ? -20.571 26.074 26.989 1.00 68.88 832 ALA A O 1
ATOM 6494 N N . PRO A 1 833 ? -21.054 23.987 26.323 1.00 67.62 833 PRO A N 1
ATOM 6495 C CA . PRO A 1 833 ? -20.674 24.237 24.935 1.00 67.62 833 PRO A CA 1
ATOM 6496 C C . PRO A 1 833 ? -21.618 25.260 24.282 1.00 67.62 833 PRO A C 1
ATOM 6498 O O . PRO A 1 833 ? -22.817 25.293 24.561 1.00 67.62 833 PRO A O 1
ATOM 6501 N N . SER A 1 834 ? -21.080 26.113 23.405 1.00 72.19 834 SER A N 1
ATOM 6502 C CA . SER A 1 834 ? -21.881 27.130 22.716 1.00 72.19 834 SER A CA 1
ATOM 6503 C C . SER A 1 834 ? -22.898 26.489 21.758 1.00 72.19 834 SER A C 1
ATOM 6505 O O . SER A 1 834 ? -22.634 25.439 21.166 1.00 72.19 834 SER A O 1
ATOM 6507 N N . SER A 1 835 ? -24.051 27.139 21.558 1.00 69.44 835 SER A N 1
ATOM 6508 C CA . SER A 1 835 ? -25.055 26.682 20.580 1.00 69.44 835 SER A CA 1
ATOM 6509 C C . SER A 1 835 ? -24.490 26.609 19.157 1.00 69.44 835 SER A C 1
ATOM 6511 O O . SER A 1 835 ? -24.920 25.774 18.367 1.00 69.44 835 SER A O 1
ATOM 6513 N N . GLU A 1 836 ? -23.533 27.478 18.832 1.00 70.69 836 GLU A N 1
ATOM 6514 C CA . GLU A 1 836 ? -22.848 27.508 17.539 1.00 70.69 836 GLU A CA 1
ATOM 6515 C C . GLU A 1 836 ? -21.931 26.286 17.369 1.00 70.69 836 GLU A C 1
ATOM 6517 O O . GLU A 1 836 ? -21.951 25.639 16.325 1.00 70.69 836 GLU A O 1
ATOM 6522 N N . SER A 1 837 ? -21.221 25.890 18.428 1.00 64.25 837 SER A N 1
ATOM 6523 C CA . SER A 1 837 ? -20.334 24.721 18.434 1.00 64.25 837 SER A CA 1
ATOM 6524 C C . SER A 1 837 ? -21.070 23.394 18.259 1.00 64.25 837 SER A C 1
ATOM 6526 O O . SER A 1 837 ? -20.635 22.526 17.501 1.00 64.25 837 SER A O 1
ATOM 6528 N N . LEU A 1 838 ? -22.214 23.243 18.932 1.00 67.12 838 LEU A N 1
ATOM 6529 C CA . LEU A 1 838 ? -23.087 22.076 18.773 1.00 67.12 838 LEU A CA 1
ATOM 6530 C C . LEU A 1 838 ? -23.662 21.998 17.351 1.00 67.12 838 LEU A C 1
ATOM 6532 O O . LEU A 1 838 ? -23.666 20.926 16.750 1.00 67.12 838 LEU A O 1
ATOM 6536 N N . SER A 1 839 ? -24.069 23.142 16.789 1.00 72.38 839 SER A N 1
ATOM 6537 C CA . SER A 1 839 ? -24.543 23.244 15.403 1.00 72.38 839 SER A CA 1
ATOM 6538 C C . SER A 1 839 ? -23.454 22.856 14.395 1.00 72.38 839 SER A C 1
ATOM 6540 O O . SER A 1 839 ? -23.690 22.049 13.499 1.00 72.38 839 SER A O 1
ATOM 6542 N N . ASN A 1 840 ? -22.225 23.348 14.577 1.00 66.50 840 ASN A N 1
ATOM 6543 C CA . ASN A 1 840 ? -21.089 23.019 13.712 1.00 66.50 840 ASN A CA 1
ATOM 6544 C C . ASN A 1 840 ? -20.734 21.523 13.756 1.00 66.50 840 ASN A C 1
ATOM 6546 O O . ASN A 1 840 ? -20.426 20.932 12.717 1.00 66.50 840 ASN A O 1
ATOM 6550 N N . ALA A 1 841 ? -20.797 20.902 14.940 1.00 62.50 841 ALA A N 1
ATOM 6551 C CA . ALA A 1 841 ? -20.621 19.461 15.098 1.00 62.50 841 ALA A CA 1
ATOM 6552 C C . ALA A 1 841 ? -21.723 18.674 14.371 1.00 62.50 841 ALA A C 1
ATOM 6554 O O . ALA A 1 841 ? -21.399 17.760 13.610 1.00 62.50 841 ALA A O 1
ATOM 6555 N N . SER A 1 842 ? -22.990 19.076 14.540 1.00 63.47 842 SER A N 1
ATOM 6556 C CA . SER A 1 842 ? -24.140 18.484 13.841 1.00 63.47 842 SER A CA 1
ATOM 6557 C C . SER A 1 842 ? -23.981 18.591 12.330 1.00 63.47 842 SER A C 1
ATOM 6559 O O . SER A 1 842 ? -24.024 17.579 11.654 1.00 63.47 842 SER A O 1
ATOM 6561 N N . MET A 1 843 ? -23.644 19.766 11.789 1.00 68.00 843 MET A N 1
ATOM 6562 C CA . MET A 1 843 ? -23.446 19.970 10.346 1.00 68.00 843 MET A CA 1
ATOM 6563 C C . MET A 1 843 ? -22.293 19.153 9.739 1.00 68.00 843 MET A C 1
ATOM 6565 O O . MET A 1 843 ? -22.283 18.887 8.535 1.00 68.00 843 MET A O 1
ATOM 6569 N N . LEU A 1 844 ? -21.251 18.836 10.516 1.00 63.59 844 LEU A N 1
ATOM 6570 C CA . LEU A 1 844 ? -20.145 17.981 10.065 1.00 63.59 844 LEU A CA 1
ATOM 6571 C C . LEU A 1 844 ? -20.544 16.504 10.085 1.00 63.59 844 LEU A C 1
ATOM 6573 O O . LEU A 1 844 ? -20.205 15.777 9.149 1.00 63.59 844 LEU A O 1
ATOM 6577 N N . VAL A 1 845 ? -21.283 16.086 11.117 1.00 60.19 845 VAL A N 1
ATOM 6578 C CA . VAL A 1 845 ? -21.904 14.760 11.189 1.00 60.19 845 VAL A CA 1
ATOM 6579 C C . VAL A 1 845 ? -22.906 14.612 10.052 1.00 60.19 845 VAL A C 1
ATOM 6581 O O . VAL A 1 845 ? -22.711 13.726 9.244 1.00 60.19 845 VAL A O 1
ATOM 6584 N N . GLU A 1 846 ? -23.851 15.534 9.886 1.00 60.31 846 GLU A N 1
ATOM 6585 C CA . GLU A 1 846 ? -24.809 15.609 8.778 1.00 60.31 846 GLU A CA 1
ATOM 6586 C C . GLU A 1 846 ? -24.144 15.652 7.408 1.00 60.31 846 GLU A C 1
ATOM 6588 O O . GLU A 1 846 ? -24.744 15.178 6.470 1.00 60.31 846 GLU A O 1
ATOM 6593 N N . ARG A 1 847 ? -22.923 16.172 7.227 1.00 60.88 847 ARG A N 1
ATOM 6594 C CA . ARG A 1 847 ? -22.218 16.090 5.928 1.00 60.88 847 ARG A CA 1
ATOM 6595 C C . ARG A 1 847 ? -21.616 14.715 5.654 1.00 60.88 847 ARG A C 1
ATOM 6597 O O . ARG A 1 847 ? -21.635 14.247 4.517 1.00 60.88 847 ARG A O 1
ATOM 6604 N N . LEU A 1 848 ? -21.053 14.079 6.680 1.00 52.91 848 LEU A N 1
ATOM 6605 C CA . LEU A 1 848 ? -20.596 12.687 6.603 1.00 52.91 848 LEU A CA 1
ATOM 6606 C C . LEU A 1 848 ? -21.783 11.747 6.398 1.00 52.91 848 LEU A C 1
ATOM 6608 O O . LEU A 1 848 ? -21.724 10.849 5.559 1.00 52.91 848 LEU A O 1
ATOM 6612 N N . VAL A 1 849 ? -22.849 12.025 7.141 1.00 45.84 849 VAL A N 1
ATOM 6613 C CA . VAL A 1 849 ? -24.139 11.362 7.105 1.00 45.84 849 VAL A CA 1
ATOM 6614 C C . VAL A 1 849 ? -24.828 11.655 5.782 1.00 45.84 849 VAL A C 1
ATOM 6616 O O . VAL A 1 849 ? -25.267 10.716 5.165 1.00 45.84 849 VAL A O 1
ATOM 6619 N N . GLN A 1 850 ? -24.726 12.859 5.204 1.00 45.12 850 GLN A N 1
ATOM 6620 C CA . GLN A 1 850 ? -25.307 13.185 3.897 1.00 45.12 850 GLN A CA 1
ATOM 6621 C C . GLN A 1 850 ? -24.614 12.505 2.713 1.00 45.12 850 GLN A C 1
ATOM 6623 O O . GLN A 1 850 ? -25.192 12.309 1.651 1.00 45.12 850 GLN A O 1
ATOM 6628 N N . ARG A 1 851 ? -23.360 12.076 2.869 1.00 44.38 851 ARG A N 1
ATOM 6629 C CA . ARG A 1 851 ? -22.725 11.156 1.906 1.00 44.38 851 ARG A CA 1
ATOM 6630 C C . ARG A 1 851 ? -22.999 9.701 2.226 1.00 44.38 851 ARG A C 1
ATOM 6632 O O . ARG A 1 851 ? -23.005 8.884 1.309 1.00 44.38 851 ARG A O 1
ATOM 6639 N N . SER A 1 852 ? -23.280 9.379 3.488 1.00 40.12 852 SER A N 1
ATOM 6640 C CA . SER A 1 852 ? -24.084 8.198 3.770 1.00 40.12 852 SER A CA 1
ATOM 6641 C C . SER A 1 852 ? -25.566 8.405 3.453 1.00 40.12 852 SER A C 1
ATOM 6643 O O . SER A 1 852 ? -26.273 7.430 3.607 1.00 40.12 852 SER A O 1
ATOM 6645 N N . SER A 1 853 ? -25.995 9.584 2.950 1.00 32.97 853 SER A N 1
ATOM 6646 C CA . SER A 1 853 ? -27.373 9.956 2.589 1.00 32.97 853 SER A CA 1
ATOM 6647 C C . SER A 1 853 ? -27.645 10.051 1.098 1.00 32.97 853 SER A C 1
ATOM 6649 O O . SER A 1 853 ? -28.703 9.655 0.626 1.00 32.97 853 SER A O 1
ATOM 6651 N N . GLU A 1 854 ? -26.600 10.310 0.319 1.00 35.50 854 GLU A N 1
ATOM 6652 C CA . GLU A 1 854 ? -26.417 9.668 -0.983 1.00 35.50 854 GLU A CA 1
ATOM 6653 C C . GLU A 1 854 ? -26.290 8.131 -0.837 1.00 35.50 854 GLU A C 1
ATOM 6655 O O . GLU A 1 854 ? -26.357 7.404 -1.830 1.00 35.50 854 GLU A O 1
ATOM 6660 N N . ALA A 1 855 ? -26.191 7.626 0.402 1.00 34.62 855 ALA A N 1
ATOM 6661 C CA . ALA A 1 855 ? -26.501 6.250 0.791 1.00 34.62 855 ALA A CA 1
ATOM 6662 C C . ALA A 1 855 ? -27.744 6.102 1.730 1.00 34.62 855 ALA A C 1
ATOM 6664 O O . ALA A 1 855 ? -28.020 4.993 2.184 1.00 34.62 855 ALA A O 1
ATOM 6665 N N . GLU A 1 856 ? -28.540 7.161 1.974 1.00 35.22 856 GLU A N 1
ATOM 6666 C CA . GLU A 1 856 ? -29.786 7.172 2.770 1.00 35.22 856 GLU A CA 1
ATOM 6667 C C . GLU A 1 856 ? -30.946 7.063 1.795 1.00 35.22 856 GLU A C 1
ATOM 6669 O O . GLU A 1 856 ? -31.750 7.961 1.569 1.00 35.22 856 GLU A O 1
ATOM 6674 N N . ALA A 1 857 ? -31.082 5.851 1.296 1.00 34.44 857 ALA A N 1
ATOM 6675 C CA . ALA A 1 857 ? -32.391 5.226 1.344 1.00 34.44 857 ALA A CA 1
ATOM 6676 C C . ALA A 1 857 ? -32.619 4.557 2.728 1.00 34.44 857 ALA A C 1
ATOM 6678 O O . ALA A 1 857 ? -33.326 3.560 2.812 1.00 34.44 857 ALA A O 1
ATOM 6679 N N . ILE A 1 858 ? -31.941 5.028 3.791 1.00 36.06 858 ILE A N 1
ATOM 6680 C CA . ILE A 1 858 ? -31.741 4.321 5.072 1.00 36.06 858 ILE A CA 1
ATOM 6681 C C . ILE A 1 858 ? -32.119 5.179 6.312 1.00 36.06 858 ILE A C 1
ATOM 6683 O O . ILE A 1 858 ? -32.384 4.590 7.356 1.00 36.06 858 ILE A O 1
ATOM 6687 N N . GLU A 1 859 ? -32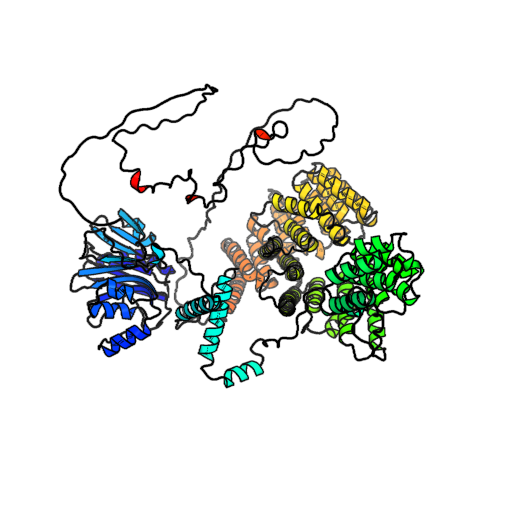.243 6.517 6.236 1.00 29.77 859 GLU A N 1
ATOM 6688 C CA . GLU A 1 859 ? -32.577 7.364 7.413 1.00 29.77 859 GLU A CA 1
ATOM 6689 C C . GLU A 1 859 ? -34.068 7.514 7.759 1.00 29.77 859 GLU A C 1
ATOM 6691 O O . GLU A 1 859 ? -34.367 7.920 8.878 1.00 29.77 859 GLU A O 1
ATOM 6696 N N . ASP A 1 860 ? -35.013 7.071 6.922 1.00 29.86 860 ASP A N 1
ATOM 6697 C CA . ASP A 1 860 ? -36.455 7.081 7.268 1.00 29.86 860 ASP A CA 1
ATOM 6698 C C . ASP A 1 860 ? -36.815 6.191 8.494 1.00 29.86 860 ASP A C 1
ATOM 6700 O O . ASP A 1 860 ? -37.982 6.061 8.857 1.00 29.86 860 ASP A O 1
ATOM 6704 N N . ALA A 1 861 ? -35.837 5.544 9.142 1.00 33.62 861 ALA A N 1
ATOM 6705 C CA . ALA A 1 861 ? -36.029 4.598 10.242 1.00 33.62 861 ALA A CA 1
ATOM 6706 C C . ALA A 1 861 ? -35.472 5.050 11.612 1.00 33.62 861 ALA A C 1
ATOM 6708 O O . ALA A 1 861 ? -35.523 4.260 12.557 1.00 33.62 861 ALA A O 1
ATOM 6709 N N . ILE A 1 862 ? -34.924 6.267 11.748 1.00 30.08 862 ILE A N 1
ATOM 6710 C CA . ILE A 1 862 ? -34.269 6.734 12.997 1.00 30.08 862 ILE A CA 1
ATOM 6711 C C . ILE A 1 862 ? -35.167 7.658 13.852 1.00 30.08 862 ILE A C 1
ATOM 6713 O O . ILE A 1 862 ? -34.780 8.060 14.944 1.00 30.08 862 ILE A O 1
ATOM 6717 N N . ASP A 1 863 ? -36.410 7.910 13.446 1.00 26.16 863 ASP A N 1
ATOM 6718 C CA . ASP A 1 863 ? -37.321 8.852 14.122 1.00 26.16 863 ASP A CA 1
ATOM 6719 C C . ASP A 1 863 ? -37.842 8.437 15.526 1.00 26.16 863 ASP A C 1
ATOM 6721 O O . ASP A 1 863 ? -38.700 9.128 16.065 1.00 26.16 863 ASP A O 1
ATOM 6725 N N . ASP A 1 864 ? -37.351 7.363 16.169 1.00 30.62 864 ASP A N 1
ATOM 6726 C CA . ASP A 1 864 ? -38.066 6.771 17.323 1.00 30.62 864 ASP A CA 1
ATOM 6727 C C . ASP A 1 864 ? -37.239 6.243 18.526 1.00 30.62 864 ASP A C 1
ATOM 6729 O O . ASP A 1 864 ? -37.756 5.420 19.286 1.00 30.62 864 ASP A O 1
ATOM 6733 N N . VAL A 1 865 ? -35.992 6.679 18.794 1.00 30.19 865 VAL A N 1
ATOM 6734 C CA . VAL A 1 865 ? -35.298 6.243 20.041 1.00 30.19 865 VAL A CA 1
ATOM 6735 C C . VAL A 1 865 ? -34.660 7.365 20.876 1.00 30.19 865 VAL A C 1
ATOM 6737 O O . VAL A 1 865 ? -33.853 8.161 20.406 1.00 30.19 865 VAL A O 1
ATOM 6740 N N . ASP A 1 866 ? -35.055 7.338 22.155 1.00 32.19 866 ASP A N 1
ATOM 6741 C CA . ASP A 1 866 ? -34.909 8.288 23.268 1.00 32.19 866 ASP A CA 1
ATOM 6742 C C . ASP A 1 866 ? -33.455 8.409 23.824 1.00 32.19 866 ASP A C 1
ATOM 6744 O O . ASP A 1 866 ? -32.748 7.397 23.894 1.00 32.19 866 ASP A O 1
ATOM 6748 N N . PRO A 1 867 ? -32.982 9.599 24.266 1.00 28.58 867 PRO A N 1
ATOM 6749 C CA . PRO A 1 867 ? -31.571 9.913 24.555 1.00 28.58 867 PRO A CA 1
ATOM 6750 C C . PRO A 1 867 ? -30.930 9.349 25.842 1.00 28.58 867 PRO A C 1
ATOM 6752 O O . PRO A 1 867 ? -29.823 9.769 26.183 1.00 28.58 867 PRO A O 1
ATOM 6755 N N . GLU A 1 868 ? -31.554 8.426 26.578 1.00 30.61 868 GLU A N 1
ATOM 6756 C CA . GLU A 1 868 ? -31.077 8.042 27.926 1.00 30.61 868 GLU A CA 1
ATOM 6757 C C . GLU A 1 868 ? -30.016 6.915 27.997 1.00 30.61 868 GLU A C 1
ATOM 6759 O O . GLU A 1 868 ? -29.472 6.677 29.072 1.00 30.61 868 GLU A O 1
ATOM 6764 N N . GLU A 1 869 ? -29.618 6.250 26.902 1.00 32.66 869 GLU A N 1
ATOM 6765 C CA . GLU A 1 869 ? -28.587 5.178 26.953 1.00 32.66 869 GLU A CA 1
ATOM 6766 C C . GLU A 1 869 ? -27.180 5.590 26.456 1.00 32.66 869 GLU A C 1
ATOM 6768 O O . GLU A 1 869 ? -26.299 4.747 26.272 1.00 32.66 869 GLU A O 1
ATOM 6773 N N . LEU A 1 870 ? -26.925 6.893 26.280 1.00 29.25 870 LEU A N 1
ATOM 6774 C CA . LEU A 1 870 ? -25.624 7.428 25.836 1.00 29.25 870 LEU A CA 1
ATOM 6775 C C . LEU A 1 870 ? -24.595 7.646 26.964 1.00 29.25 870 LEU A C 1
ATOM 6777 O O . LEU A 1 870 ? -23.433 7.952 26.691 1.00 29.25 870 LEU A O 1
ATOM 6781 N N . GLU A 1 871 ? -24.963 7.413 28.223 1.00 25.81 871 GLU A N 1
ATOM 6782 C CA . GLU A 1 871 ? -24.053 7.515 29.368 1.00 25.81 871 GLU A CA 1
ATOM 6783 C C . GLU A 1 871 ? -23.595 6.129 29.850 1.00 25.81 871 GLU A C 1
ATOM 6785 O O . GLU A 1 871 ? -24.181 5.538 30.754 1.00 25.81 871 GLU A O 1
ATOM 6790 N N . GLY A 1 872 ? -22.515 5.580 29.280 1.00 31.06 872 GLY A N 1
ATOM 6791 C CA . GLY A 1 872 ? -21.928 4.374 29.886 1.00 31.06 872 GLY A CA 1
ATOM 6792 C C . GLY A 1 872 ? -20.788 3.636 29.190 1.00 31.06 872 GLY A C 1
ATOM 6793 O O . GLY A 1 872 ? -20.421 2.559 29.661 1.00 31.06 872 GLY A O 1
ATOM 6794 N N . MET A 1 873 ? -20.205 4.144 28.100 1.00 25.72 873 MET A N 1
ATOM 6795 C CA . MET A 1 873 ? -19.108 3.446 27.413 1.00 25.72 873 MET A CA 1
ATOM 6796 C C . MET A 1 873 ? -17.727 4.046 27.707 1.00 25.72 873 MET A C 1
ATOM 6798 O O . MET A 1 873 ? -17.427 5.165 27.302 1.00 25.72 873 MET A O 1
ATOM 6802 N N . ASP A 1 874 ? -16.855 3.231 28.317 1.00 23.58 874 ASP A N 1
ATOM 6803 C CA . ASP A 1 874 ? -15.396 3.345 28.208 1.00 23.58 874 ASP A CA 1
ATOM 6804 C C . ASP A 1 874 ? -14.817 2.076 27.554 1.00 23.58 874 ASP A C 1
ATOM 6806 O O . ASP A 1 874 ? -15.248 0.946 27.805 1.00 23.58 874 ASP A O 1
ATOM 6810 N N . VAL A 1 875 ? -13.849 2.290 26.666 1.00 28.27 875 VAL A N 1
ATOM 6811 C CA . VAL A 1 875 ? -13.354 1.363 25.646 1.00 28.27 875 VAL A CA 1
ATOM 6812 C C . VAL A 1 875 ? -11.881 1.070 25.922 1.00 28.27 875 VAL A C 1
ATOM 6814 O O . VAL A 1 875 ? -11.046 1.970 25.869 1.00 28.27 875 VAL A O 1
ATOM 6817 N N . SER A 1 876 ? -11.514 -0.203 26.119 1.00 23.75 876 SER A N 1
ATOM 6818 C CA . SER A 1 876 ? -10.102 -0.614 26.078 1.00 23.75 876 SER A CA 1
ATOM 6819 C C . SER A 1 876 ? -9.848 -1.778 25.114 1.00 23.75 876 SER A C 1
ATOM 6821 O O . SER A 1 876 ? -10.447 -2.851 25.190 1.00 23.75 876 SER A O 1
ATOM 6823 N N . MET A 1 877 ? -8.932 -1.524 24.173 1.00 24.12 877 MET A N 1
ATOM 6824 C CA . MET A 1 877 ? -8.406 -2.453 23.171 1.00 24.12 877 MET A CA 1
ATOM 6825 C C . MET A 1 877 ? -7.311 -3.354 23.765 1.00 24.12 877 MET A C 1
ATOM 6827 O O . MET A 1 877 ? -6.323 -2.874 24.321 1.00 24.12 877 MET A O 1
ATOM 6831 N N . GLY A 1 878 ? -7.457 -4.671 23.589 1.00 24.62 878 GLY A N 1
ATOM 6832 C CA . GLY A 1 878 ? -6.531 -5.695 24.077 1.00 24.62 878 GLY A CA 1
ATOM 6833 C C . GLY A 1 878 ? -5.300 -5.940 23.189 1.00 24.62 878 GLY A C 1
ATOM 6834 O O . GLY A 1 878 ? -5.390 -6.131 21.979 1.00 24.62 878 GLY A O 1
ATOM 6835 N N . SER A 1 879 ? -4.142 -6.006 23.850 1.00 22.92 879 SER A N 1
ATOM 6836 C CA . SER A 1 879 ? -2.794 -6.304 23.348 1.00 22.92 879 SER A CA 1
ATOM 6837 C C . SER A 1 879 ? -2.607 -7.720 22.776 1.00 22.92 879 SER A C 1
ATOM 6839 O O . SER A 1 879 ? -3.111 -8.689 23.347 1.00 22.92 879 SER A O 1
ATOM 6841 N N . TRP A 1 880 ? -1.759 -7.877 21.752 1.00 23.86 880 TRP A N 1
ATOM 6842 C CA . TRP A 1 880 ? -1.253 -9.180 21.293 1.00 23.86 880 TRP A CA 1
ATOM 6843 C C . TRP A 1 880 ? 0.125 -9.489 21.902 1.00 23.86 880 TRP A C 1
ATOM 6845 O O . TRP A 1 880 ? 1.066 -8.705 21.789 1.00 23.86 880 TRP A O 1
ATOM 6855 N N . LYS A 1 881 ? 0.243 -10.655 22.554 1.00 21.92 881 LYS A N 1
ATOM 6856 C CA . LYS A 1 881 ? 1.476 -11.177 23.170 1.00 21.92 881 LYS A CA 1
ATOM 6857 C C . LYS A 1 881 ? 2.418 -11.771 22.114 1.00 21.92 881 LYS A C 1
ATOM 6859 O O . LYS A 1 881 ? 2.033 -12.684 21.389 1.00 21.92 881 LYS A O 1
ATOM 6864 N N . VAL A 1 882 ? 3.678 -11.331 22.112 1.00 25.33 882 VAL A N 1
ATOM 6865 C CA . VAL A 1 882 ? 4.803 -11.961 21.395 1.00 25.33 882 VAL A CA 1
ATOM 6866 C C . VAL A 1 882 ? 5.678 -12.706 22.406 1.00 25.33 882 VAL A C 1
ATOM 6868 O O . VAL A 1 882 ? 6.025 -12.167 23.455 1.00 25.33 882 VAL A O 1
ATOM 6871 N N . ALA A 1 883 ? 6.013 -13.961 22.102 1.00 24.69 883 ALA A N 1
ATOM 6872 C CA . ALA A 1 883 ? 6.862 -14.811 22.931 1.00 24.69 883 ALA A CA 1
ATOM 6873 C C . ALA A 1 883 ? 8.307 -14.280 22.988 1.00 24.69 883 ALA A C 1
ATOM 6875 O O . ALA A 1 883 ? 8.955 -14.093 21.959 1.00 24.69 883 ALA A O 1
ATOM 6876 N N . ALA A 1 884 ? 8.799 -14.061 24.207 1.00 25.31 884 ALA A N 1
ATOM 6877 C CA . ALA A 1 884 ? 10.148 -13.604 24.506 1.00 25.31 884 ALA A CA 1
ATOM 6878 C C . ALA A 1 884 ? 11.172 -14.751 24.422 1.00 25.31 884 ALA A C 1
ATOM 6880 O O . ALA A 1 884 ? 10.988 -15.805 25.028 1.00 25.31 884 ALA A O 1
ATOM 6881 N N . THR A 1 885 ? 12.290 -14.519 23.733 1.00 25.09 885 THR A N 1
ATOM 6882 C CA . THR A 1 885 ? 13.543 -15.265 23.929 1.00 25.09 885 THR A CA 1
ATOM 6883 C C . THR A 1 885 ? 14.506 -14.403 24.745 1.00 25.09 885 THR A C 1
ATOM 6885 O O . THR A 1 885 ? 14.780 -13.264 24.375 1.00 25.09 885 THR A O 1
ATOM 6888 N N . ALA A 1 886 ? 14.962 -14.958 25.868 1.00 27.33 886 ALA A N 1
ATOM 6889 C CA . ALA A 1 886 ? 15.749 -14.327 26.928 1.00 27.33 886 ALA A CA 1
ATOM 6890 C C . ALA A 1 886 ? 17.190 -13.922 26.510 1.00 27.33 886 ALA A C 1
ATOM 6892 O O . ALA A 1 886 ? 17.703 -14.435 25.512 1.00 27.33 886 ALA A O 1
ATOM 6893 N N . PRO A 1 887 ? 17.850 -13.020 27.270 1.00 28.12 887 PRO A N 1
ATOM 6894 C CA . PRO A 1 887 ? 19.134 -12.414 26.921 1.00 28.12 887 PRO A CA 1
ATOM 6895 C C . PRO A 1 887 ? 20.331 -13.269 27.368 1.00 28.12 887 PRO A C 1
ATOM 6897 O O . PRO A 1 887 ? 20.317 -13.866 28.442 1.00 28.12 887 PRO A O 1
ATOM 6900 N N . THR A 1 888 ? 21.402 -13.290 26.572 1.00 26.56 888 THR A N 1
ATOM 6901 C CA . THR A 1 888 ? 22.710 -13.822 26.991 1.00 26.56 888 THR A CA 1
ATOM 6902 C C . THR A 1 888 ? 23.594 -12.710 27.546 1.00 26.56 888 THR A C 1
ATOM 6904 O O . THR A 1 888 ? 23.713 -11.643 26.945 1.00 26.56 888 THR A O 1
ATOM 6907 N N . ALA A 1 889 ? 24.179 -13.013 28.703 1.00 26.84 889 ALA A N 1
ATOM 6908 C CA . ALA A 1 889 ? 24.898 -12.150 29.627 1.00 26.84 889 ALA A CA 1
ATOM 6909 C C . ALA A 1 889 ? 26.188 -11.505 29.090 1.00 26.84 889 ALA A C 1
ATOM 6911 O O . ALA A 1 889 ? 26.830 -11.993 28.158 1.00 26.84 889 ALA A O 1
ATOM 6912 N N . ALA A 1 890 ? 26.547 -10.409 29.759 1.00 24.75 890 ALA A N 1
ATOM 6913 C CA . ALA A 1 890 ? 27.807 -9.693 29.667 1.00 24.75 890 ALA A CA 1
ATOM 6914 C C . ALA A 1 890 ? 29.007 -10.571 30.063 1.00 24.75 890 ALA A C 1
ATOM 6916 O O . ALA A 1 890 ? 28.913 -11.383 30.982 1.00 24.75 890 ALA A O 1
ATOM 6917 N N . VAL A 1 891 ? 30.141 -10.350 29.397 1.00 27.05 891 VAL A N 1
ATOM 6918 C CA . VAL A 1 891 ? 31.467 -10.761 29.868 1.00 27.05 891 VAL A CA 1
ATOM 6919 C C . VAL A 1 891 ? 32.386 -9.553 29.717 1.00 27.05 891 VAL A C 1
ATOM 6921 O O . VAL A 1 891 ? 32.468 -8.955 28.642 1.00 27.05 891 VAL A O 1
ATOM 6924 N N . GLU A 1 892 ? 32.996 -9.182 30.838 1.00 23.86 892 GLU A N 1
ATOM 6925 C CA . GLU A 1 892 ? 33.974 -8.112 31.010 1.00 23.86 892 GLU A CA 1
ATOM 6926 C C . GLU A 1 892 ? 35.278 -8.401 30.251 1.00 23.86 892 GLU A C 1
ATOM 6928 O O . GLU A 1 892 ? 35.585 -9.538 29.892 1.00 23.86 892 GLU A O 1
ATOM 6933 N N . GLY A 1 893 ? 36.008 -7.331 29.941 1.00 24.75 893 GLY A N 1
ATOM 6934 C CA . GLY A 1 893 ? 37.160 -7.359 29.050 1.00 24.75 893 GLY A CA 1
ATOM 6935 C C . GLY A 1 893 ? 38.471 -7.788 29.701 1.00 24.75 893 GLY A C 1
ATOM 6936 O O . GLY A 1 893 ? 38.686 -7.591 30.888 1.00 24.75 893 GLY A O 1
ATOM 6937 N N . GLU A 1 894 ? 39.391 -8.243 28.852 1.00 22.75 894 GLU A N 1
ATOM 6938 C CA . GLU A 1 894 ? 40.831 -8.112 29.067 1.00 22.75 894 GLU A CA 1
ATOM 6939 C C . GLU A 1 894 ? 41.533 -7.808 27.732 1.00 22.75 894 GLU A C 1
ATOM 6941 O O . GLU A 1 894 ? 41.253 -8.406 26.689 1.00 22.75 894 GLU A O 1
ATOM 6946 N N . ASN A 1 895 ? 42.419 -6.813 27.783 1.00 26.02 895 ASN A N 1
ATOM 6947 C CA . ASN A 1 895 ? 43.244 -6.311 26.689 1.00 26.02 895 ASN A CA 1
ATOM 6948 C C . ASN A 1 895 ? 44.368 -7.296 26.345 1.00 26.02 895 ASN A C 1
ATOM 6950 O O . ASN A 1 895 ? 45.227 -7.552 27.184 1.00 26.02 895 ASN A O 1
ATOM 6954 N N . VAL A 1 896 ? 44.453 -7.728 25.082 1.00 25.34 896 VAL A N 1
ATOM 6955 C CA . VAL A 1 896 ? 45.705 -8.233 24.491 1.00 25.34 896 VAL A CA 1
ATOM 6956 C C . VAL A 1 896 ? 45.832 -7.728 23.048 1.00 25.34 896 VAL A C 1
ATOM 6958 O O . VAL A 1 896 ? 45.100 -8.148 22.150 1.00 25.34 896 VAL A O 1
ATOM 6961 N N . GLU A 1 897 ? 46.785 -6.825 22.811 1.00 30.61 897 GLU A N 1
ATOM 6962 C CA . GLU A 1 897 ? 47.266 -6.445 21.478 1.00 30.61 897 GLU A CA 1
ATOM 6963 C C . GLU A 1 897 ? 48.022 -7.608 20.819 1.00 30.61 897 GLU A C 1
ATOM 6965 O O . GLU A 1 897 ? 49.086 -7.945 21.316 1.00 30.61 897 GLU A O 1
ATOM 6970 N N . VAL A 1 898 ? 47.601 -8.137 19.655 1.00 25.06 898 VAL A N 1
ATOM 6971 C CA . VAL A 1 898 ? 48.542 -8.727 18.666 1.00 25.06 898 VAL A CA 1
ATOM 6972 C C . VAL A 1 898 ? 47.995 -8.701 17.215 1.00 25.06 898 VAL A C 1
ATOM 6974 O O . VAL A 1 898 ? 47.040 -9.386 16.867 1.00 25.06 898 VAL A O 1
ATOM 6977 N N . LYS A 1 899 ? 48.712 -7.953 16.359 1.00 22.92 899 LYS A N 1
ATOM 6978 C CA . LYS A 1 899 ? 49.032 -8.085 14.907 1.00 22.92 899 LYS A CA 1
ATOM 6979 C C . LYS A 1 899 ? 47.979 -8.549 13.870 1.00 22.92 899 LYS A C 1
ATOM 6981 O O . LYS A 1 899 ? 47.493 -9.677 13.847 1.00 22.92 899 LYS A O 1
ATOM 6986 N N . LYS A 1 900 ? 47.827 -7.700 12.838 1.00 36.78 900 LYS A N 1
ATOM 6987 C CA . LYS A 1 900 ? 47.134 -7.935 11.554 1.00 36.78 900 LYS A CA 1
ATOM 6988 C C . LYS A 1 900 ? 47.639 -9.194 10.819 1.00 36.78 900 LYS A C 1
ATOM 6990 O O . LYS A 1 900 ? 48.820 -9.293 10.494 1.00 36.78 900 LYS A O 1
ATOM 6995 N N . ARG A 1 901 ? 46.721 -10.092 10.431 1.00 27.19 901 ARG A N 1
ATOM 6996 C CA . ARG A 1 901 ? 46.929 -11.118 9.387 1.00 27.19 901 ARG A CA 1
ATOM 6997 C C . ARG A 1 901 ? 45.692 -11.238 8.490 1.00 27.19 901 ARG A C 1
ATOM 6999 O O . ARG A 1 901 ? 44.609 -11.583 8.956 1.00 27.19 901 ARG A O 1
ATOM 7006 N N . HIS A 1 902 ? 45.866 -11.000 7.189 1.00 33.44 902 HIS A N 1
ATOM 7007 C CA . HIS A 1 902 ? 44.870 -11.316 6.163 1.00 33.44 902 HIS A CA 1
ATOM 7008 C C . HIS A 1 902 ? 44.572 -12.825 6.164 1.00 33.44 902 HIS A C 1
ATOM 7010 O O . HIS A 1 902 ? 45.456 -13.635 5.890 1.00 33.44 902 HIS A O 1
ATOM 7016 N N . ARG A 1 903 ? 43.320 -13.223 6.421 1.00 29.61 903 ARG A N 1
ATOM 7017 C CA . ARG A 1 903 ? 42.852 -14.596 6.174 1.00 29.61 903 ARG A CA 1
ATOM 7018 C C . ARG A 1 903 ? 42.100 -14.653 4.844 1.00 29.61 903 ARG A C 1
ATOM 7020 O O . ARG A 1 903 ? 40.968 -14.182 4.749 1.00 29.61 903 ARG A O 1
ATOM 7027 N N . LYS A 1 904 ? 42.714 -15.277 3.829 1.00 37.81 904 LYS A N 1
ATOM 7028 C CA . LYS A 1 904 ? 41.997 -15.810 2.657 1.00 37.81 904 LYS A CA 1
ATOM 7029 C C . LYS A 1 904 ? 40.906 -16.765 3.162 1.00 37.81 904 LYS A C 1
ATOM 7031 O O . LYS A 1 904 ? 41.178 -17.626 4.001 1.00 37.81 904 LYS A O 1
ATOM 7036 N N . ARG A 1 905 ? 39.666 -16.597 2.692 1.00 37.00 905 ARG A N 1
ATOM 7037 C CA . ARG A 1 905 ? 38.556 -17.502 3.032 1.00 37.00 905 ARG A CA 1
ATOM 7038 C C . ARG A 1 905 ? 38.880 -18.907 2.515 1.00 37.00 905 ARG A C 1
ATOM 7040 O O . ARG A 1 905 ? 39.205 -19.060 1.343 1.00 37.00 905 ARG A O 1
ATOM 7047 N N . LYS A 1 906 ? 38.784 -19.920 3.382 1.00 39.72 906 LYS A N 1
ATOM 7048 C CA . LYS A 1 906 ? 38.892 -21.327 2.970 1.00 39.72 906 LYS A CA 1
ATOM 7049 C C . LYS A 1 906 ? 37.661 -21.718 2.129 1.00 39.72 906 LYS A C 1
ATOM 7051 O O . LYS A 1 906 ? 36.561 -21.262 2.460 1.00 39.72 906 LYS A O 1
ATOM 7056 N N . PRO A 1 907 ? 37.816 -22.544 1.077 1.00 50.81 907 PRO A N 1
ATOM 7057 C CA . PRO A 1 907 ? 36.682 -23.097 0.341 1.00 50.81 907 PRO A CA 1
ATOM 7058 C C . PRO A 1 907 ? 35.786 -23.908 1.288 1.00 50.81 907 PRO A C 1
ATOM 7060 O O . PRO A 1 907 ? 36.271 -24.583 2.197 1.00 50.81 907 PRO A O 1
ATOM 7063 N N . ARG A 1 908 ? 34.463 -23.795 1.122 1.00 45.31 908 ARG A N 1
ATOM 7064 C CA . ARG A 1 908 ? 33.492 -24.571 1.904 1.00 45.31 908 ARG A CA 1
ATOM 7065 C C . ARG A 1 908 ? 33.357 -25.962 1.290 1.00 45.31 908 ARG A C 1
ATOM 7067 O O . ARG A 1 908 ? 32.911 -26.070 0.153 1.00 45.31 908 ARG A O 1
ATOM 7074 N N . TYR A 1 909 ? 33.682 -26.997 2.056 1.00 56.28 909 TYR A N 1
ATOM 7075 C CA . TYR A 1 909 ? 33.446 -28.388 1.671 1.00 56.28 909 TYR A CA 1
ATOM 7076 C C . TYR A 1 909 ? 32.098 -28.909 2.208 1.00 56.28 909 TYR A C 1
ATOM 7078 O O . TYR A 1 909 ? 31.570 -28.351 3.180 1.00 56.28 909 TYR A O 1
ATOM 7086 N N . PRO A 1 910 ? 31.513 -29.955 1.590 1.00 56.16 910 PRO A N 1
ATOM 7087 C CA . PRO A 1 910 ? 30.305 -30.613 2.084 1.00 56.16 910 PRO A CA 1
ATOM 7088 C C . PRO A 1 910 ? 30.462 -31.104 3.529 1.00 56.16 910 PRO A C 1
ATOM 7090 O O . PRO A 1 910 ? 31.549 -31.473 3.969 1.00 56.16 910 PRO A O 1
ATOM 7093 N N . LYS A 1 911 ? 29.361 -31.117 4.283 1.00 45.88 911 LYS A N 1
ATOM 7094 C CA . LYS A 1 911 ? 29.349 -31.483 5.707 1.00 45.88 911 LYS A CA 1
ATOM 7095 C C . LYS A 1 911 ? 29.859 -32.928 5.879 1.00 45.88 911 LYS A C 1
ATOM 7097 O O . LYS A 1 911 ? 29.198 -33.850 5.415 1.00 45.88 911 LYS A O 1
ATOM 7102 N N . GLY A 1 912 ? 31.017 -33.101 6.523 1.00 57.56 912 GLY A N 1
ATOM 7103 C CA . GLY A 1 912 ? 31.678 -34.402 6.730 1.00 57.56 912 GLY A CA 1
ATOM 7104 C C . GLY A 1 912 ? 32.824 -34.731 5.760 1.00 57.56 912 GLY A C 1
ATOM 7105 O O . GLY A 1 912 ? 33.401 -35.805 5.879 1.00 57.56 912 GLY A O 1
ATOM 7106 N N . PHE A 1 913 ? 33.163 -33.842 4.818 1.00 63.62 913 PHE A N 1
ATOM 7107 C CA . PHE A 1 913 ? 34.343 -33.985 3.956 1.00 63.62 913 PHE A CA 1
ATOM 7108 C C . PHE A 1 913 ? 35.590 -33.433 4.648 1.00 63.62 913 PHE A C 1
ATOM 7110 O O . PHE A 1 913 ? 35.667 -32.230 4.913 1.00 63.62 913 PHE A O 1
ATOM 7117 N N . ASP A 1 914 ? 36.550 -34.316 4.920 1.00 69.06 914 ASP A N 1
ATOM 7118 C CA . ASP A 1 914 ? 37.874 -33.965 5.424 1.00 69.06 914 ASP A CA 1
ATOM 7119 C C . ASP A 1 914 ? 38.890 -33.941 4.261 1.00 69.06 914 ASP A C 1
ATOM 7121 O O . ASP A 1 914 ? 39.121 -34.981 3.638 1.00 69.06 914 ASP A O 1
ATOM 7125 N N . PRO A 1 915 ? 39.485 -32.781 3.922 1.00 63.53 915 PRO A N 1
ATOM 7126 C CA . PRO A 1 915 ? 40.425 -32.661 2.808 1.00 63.53 915 PRO A CA 1
ATOM 7127 C C . PRO A 1 915 ? 41.731 -33.443 2.988 1.00 63.53 915 PRO A C 1
ATOM 7129 O O . PRO A 1 915 ? 42.373 -33.755 1.988 1.00 63.53 915 PRO A O 1
ATOM 7132 N N . GLU A 1 916 ? 42.139 -33.738 4.227 1.00 65.75 916 GLU A N 1
ATOM 7133 C CA . GLU A 1 916 ? 43.388 -34.464 4.514 1.00 65.75 916 GLU A CA 1
ATOM 7134 C C . GLU A 1 916 ? 43.206 -35.987 4.483 1.00 65.75 916 GLU A C 1
ATOM 7136 O O . GLU A 1 916 ? 44.181 -36.728 4.376 1.00 65.75 916 GLU A O 1
ATOM 7141 N N . ASN A 1 917 ? 41.957 -36.465 4.488 1.00 56.78 917 ASN A N 1
ATOM 7142 C CA . ASN A 1 917 ? 41.634 -37.880 4.347 1.00 56.78 917 ASN A CA 1
ATOM 7143 C C . ASN A 1 917 ? 40.393 -38.088 3.448 1.00 56.78 917 ASN A C 1
ATOM 7145 O O . ASN A 1 917 ? 39.315 -38.443 3.939 1.00 56.78 917 ASN A O 1
ATOM 7149 N N . PRO A 1 918 ? 40.514 -37.882 2.118 1.00 62.62 918 PRO A N 1
ATOM 7150 C CA . PRO A 1 918 ? 39.374 -37.891 1.193 1.00 62.62 918 PRO A CA 1
ATOM 7151 C C . PRO A 1 918 ? 38.625 -39.229 1.136 1.00 62.62 918 PRO A C 1
ATOM 7153 O O . PRO A 1 918 ? 37.450 -39.269 0.773 1.00 62.62 918 PRO A O 1
ATOM 7156 N N . SER A 1 919 ? 39.290 -40.329 1.500 1.00 53.19 919 SER A N 1
ATOM 7157 C CA . SER A 1 919 ? 38.711 -41.676 1.539 1.00 53.19 919 SER A CA 1
ATOM 7158 C C . SER A 1 919 ? 37.783 -41.899 2.740 1.00 53.19 919 SER A C 1
ATOM 7160 O O . SER A 1 919 ? 36.956 -42.809 2.701 1.00 53.19 919 SER A O 1
ATOM 7162 N N . ALA A 1 920 ? 37.854 -41.051 3.775 1.00 54.25 920 ALA A N 1
ATOM 7163 C CA . ALA A 1 920 ? 36.939 -41.071 4.917 1.00 54.25 920 ALA A CA 1
ATOM 7164 C C . ALA A 1 920 ? 35.587 -40.393 4.621 1.00 54.25 920 ALA A C 1
ATOM 7166 O O . ALA A 1 920 ? 34.658 -40.480 5.432 1.00 54.25 920 ALA A O 1
ATOM 7167 N N . PHE A 1 921 ? 35.442 -39.741 3.459 1.00 50.31 921 PHE A N 1
ATOM 7168 C CA . PHE A 1 921 ? 34.170 -39.168 3.037 1.00 50.31 921 PHE A CA 1
ATOM 7169 C C . PHE A 1 921 ? 33.168 -40.283 2.719 1.00 50.31 921 PHE A C 1
ATOM 7171 O O . PHE A 1 921 ? 33.139 -40.843 1.621 1.00 50.31 921 PHE A O 1
ATOM 7178 N N . LYS A 1 922 ? 32.310 -40.605 3.692 1.00 55.44 922 LYS A N 1
ATOM 7179 C CA . LYS A 1 922 ? 31.145 -41.462 3.458 1.00 55.44 922 LYS A CA 1
ATOM 7180 C C . LYS A 1 922 ? 30.292 -40.822 2.365 1.00 55.44 922 LYS A C 1
ATOM 7182 O O . LYS A 1 922 ? 29.813 -39.700 2.533 1.00 55.44 922 LYS A O 1
ATOM 7187 N N . LYS A 1 923 ? 30.103 -41.542 1.250 1.00 52.50 923 LYS A N 1
ATOM 7188 C CA . LYS A 1 923 ? 29.152 -41.157 0.197 1.00 52.50 923 LYS A CA 1
ATOM 7189 C C . LYS A 1 923 ? 27.822 -40.769 0.862 1.00 52.50 923 LYS A C 1
ATOM 7191 O O . LYS A 1 923 ? 27.399 -41.479 1.778 1.00 52.50 923 LYS A O 1
ATOM 7196 N N . PRO A 1 924 ? 27.195 -39.647 0.461 1.00 53.31 924 PRO A N 1
ATOM 7197 C CA . PRO A 1 924 ? 25.923 -39.237 1.036 1.00 53.31 924 PRO A CA 1
ATOM 7198 C C . PRO A 1 924 ? 24.919 -40.382 0.916 1.00 53.31 924 PRO A C 1
ATOM 7200 O O . PRO A 1 924 ? 24.879 -41.056 -0.112 1.00 53.31 924 PRO A O 1
ATOM 7203 N N . ASP A 1 925 ? 24.168 -40.589 1.995 1.00 52.75 925 ASP A N 1
ATOM 7204 C CA . ASP A 1 925 ? 23.164 -41.639 2.144 1.00 52.75 925 ASP A CA 1
ATOM 7205 C C . ASP A 1 925 ? 22.345 -41.824 0.848 1.00 52.75 925 ASP A C 1
ATOM 7207 O O . ASP A 1 925 ? 21.758 -40.842 0.368 1.00 52.75 925 ASP A O 1
ATOM 7211 N N . PRO A 1 926 ? 22.322 -43.034 0.254 1.00 55.22 926 PRO A N 1
ATOM 7212 C CA . PRO A 1 926 ? 21.594 -43.302 -0.981 1.00 55.22 926 PRO A CA 1
ATOM 7213 C C . PRO A 1 926 ? 20.081 -43.080 -0.866 1.00 55.22 926 PRO A C 1
ATOM 7215 O O . PRO A 1 926 ? 19.406 -43.047 -1.888 1.00 55.22 926 PRO A O 1
ATOM 7218 N N . GLU A 1 927 ? 19.531 -42.873 0.328 1.00 52.88 927 GLU A N 1
ATOM 7219 C CA . GLU A 1 927 ? 18.115 -42.548 0.518 1.00 52.88 927 GLU A CA 1
ATOM 7220 C C . GLU A 1 927 ? 17.836 -41.038 0.616 1.00 52.88 927 GLU A C 1
ATOM 7222 O O . GLU A 1 927 ? 16.695 -40.586 0.762 1.00 52.88 927 GLU A O 1
ATOM 7227 N N . ARG A 1 928 ? 18.871 -40.199 0.489 1.00 57.78 928 ARG A N 1
ATOM 7228 C CA . ARG A 1 928 ? 18.755 -38.739 0.623 1.00 57.78 928 ARG A CA 1
ATOM 7229 C C . ARG A 1 928 ? 17.872 -38.097 -0.450 1.00 57.78 928 ARG A C 1
ATOM 7231 O O . ARG A 1 928 ? 17.249 -37.068 -0.167 1.00 57.78 928 ARG A O 1
ATOM 7238 N N . TRP A 1 929 ? 17.823 -38.690 -1.643 1.00 48.62 929 TRP A N 1
ATOM 7239 C CA . TRP A 1 929 ? 16.974 -38.284 -2.771 1.00 48.62 929 TRP A CA 1
ATOM 7240 C C . TRP A 1 929 ? 15.589 -38.950 -2.769 1.00 48.62 929 TRP A C 1
ATOM 7242 O O . TRP A 1 929 ? 14.750 -38.566 -3.579 1.00 48.62 929 TRP A O 1
ATOM 7252 N N . LEU A 1 930 ? 15.307 -39.868 -1.835 1.00 47.31 930 LEU A N 1
ATOM 7253 C CA . LEU A 1 930 ? 13.971 -40.438 -1.669 1.00 47.31 930 LEU A CA 1
ATOM 7254 C C . LEU A 1 930 ? 13.045 -39.481 -0.888 1.00 47.31 930 LEU A C 1
ATOM 7256 O O . LEU A 1 930 ? 13.498 -38.794 0.053 1.00 47.31 930 LEU A O 1
ATOM 7260 N N . PRO A 1 931 ? 11.741 -39.432 -1.230 1.00 47.47 931 PRO A N 1
ATOM 7261 C CA . PRO A 1 931 ? 10.708 -38.813 -0.406 1.00 47.47 931 PRO A CA 1
ATOM 7262 C C . PRO A 1 931 ? 10.804 -39.277 1.052 1.00 47.47 931 PRO A C 1
ATOM 7264 O O . PRO A 1 931 ? 11.080 -40.437 1.345 1.00 47.47 931 PRO A O 1
ATOM 7267 N N . LYS A 1 932 ? 10.592 -38.361 2.005 1.00 46.84 932 LYS A N 1
ATOM 7268 C CA . LYS A 1 932 ? 10.922 -38.572 3.430 1.00 46.84 932 LYS A CA 1
ATOM 7269 C C . LYS A 1 932 ? 10.248 -39.798 4.065 1.00 46.84 932 LYS A C 1
ATOM 7271 O O . LYS A 1 932 ? 10.758 -40.267 5.071 1.00 46.84 932 LYS A O 1
ATOM 7276 N N . HIS A 1 933 ? 9.132 -40.283 3.516 1.00 55.16 933 HIS A N 1
ATOM 7277 C CA . HIS A 1 933 ? 8.399 -41.455 4.008 1.00 55.16 933 HIS A CA 1
ATOM 7278 C C . HIS A 1 933 ? 8.919 -42.804 3.485 1.00 55.16 933 HIS A C 1
ATOM 7280 O O . HIS A 1 933 ? 8.499 -43.836 3.997 1.00 55.16 933 HIS A O 1
ATOM 7286 N N . GLU A 1 934 ? 9.797 -42.796 2.481 1.00 54.53 934 GLU A N 1
ATOM 7287 C CA . GLU A 1 934 ? 10.397 -43.995 1.866 1.00 54.53 934 GLU A CA 1
ATOM 7288 C C . GLU A 1 934 ? 11.801 -44.280 2.398 1.00 54.53 934 GLU A C 1
ATOM 7290 O O . GLU A 1 934 ? 12.434 -45.245 1.990 1.00 54.53 934 GLU A O 1
ATOM 7295 N N . ARG A 1 935 ? 12.286 -43.433 3.310 1.00 74.50 935 ARG A N 1
ATOM 7296 C CA . ARG A 1 935 ? 13.587 -43.599 3.953 1.00 74.50 935 ARG A CA 1
ATOM 7297 C C . ARG A 1 935 ? 13.486 -44.654 5.050 1.00 74.50 935 ARG A C 1
ATOM 7299 O O . ARG A 1 935 ? 12.537 -44.611 5.835 1.00 74.50 935 ARG A O 1
ATOM 7306 N N . SER A 1 936 ? 14.474 -45.528 5.170 1.00 62.69 936 SER A N 1
ATOM 7307 C CA . SER A 1 936 ? 14.642 -46.542 6.212 1.00 62.69 936 SER A CA 1
ATOM 7308 C C . SER A 1 936 ? 14.498 -45.971 7.623 1.00 62.69 936 SER A C 1
ATOM 7310 O O . SER A 1 936 ? 14.013 -46.640 8.534 1.00 62.69 936 SER A O 1
ATOM 7312 N N . ASP A 1 937 ? 14.854 -44.699 7.790 1.00 52.09 937 ASP A N 1
ATOM 7313 C CA . ASP A 1 937 ? 14.877 -43.993 9.072 1.00 52.09 937 ASP A CA 1
ATOM 7314 C C . ASP A 1 937 ? 13.516 -43.370 9.425 1.00 52.09 937 ASP A C 1
ATOM 7316 O O . ASP A 1 937 ? 13.316 -42.825 10.520 1.00 52.09 937 ASP A O 1
ATOM 7320 N N . TYR A 1 938 ? 12.563 -43.390 8.488 1.00 52.28 938 TYR A N 1
ATOM 7321 C CA . TYR A 1 938 ? 11.263 -42.767 8.664 1.00 52.28 938 TYR A CA 1
ATOM 7322 C C . TYR A 1 938 ? 10.396 -43.555 9.644 1.00 52.28 938 TYR A C 1
ATOM 7324 O O . TYR A 1 938 ? 9.719 -44.526 9.312 1.00 52.28 938 TYR A O 1
ATOM 7332 N N . ARG A 1 939 ? 10.334 -43.066 10.882 1.00 40.78 939 ARG A N 1
ATOM 7333 C CA . ARG A 1 939 ? 9.331 -43.498 11.856 1.00 40.78 939 ARG A CA 1
ATOM 7334 C C . ARG A 1 939 ? 8.057 -42.672 11.691 1.00 40.78 939 ARG A C 1
ATOM 7336 O O . ARG A 1 939 ? 8.043 -41.470 11.968 1.00 40.78 939 ARG A O 1
ATOM 7343 N N . ARG A 1 940 ? 6.956 -43.320 11.288 1.00 41.19 940 ARG A N 1
ATOM 7344 C CA . ARG A 1 940 ? 5.610 -42.718 11.322 1.00 41.19 940 ARG A CA 1
ATOM 7345 C C . ARG A 1 940 ? 5.315 -42.200 12.735 1.00 41.19 940 ARG A C 1
ATOM 7347 O O . ARG A 1 940 ? 5.367 -42.956 13.702 1.00 41.19 940 ARG A O 1
ATOM 7354 N N . LYS A 1 941 ? 4.951 -40.919 12.861 1.00 41.50 941 LYS A N 1
ATOM 7355 C CA . LYS A 1 941 ? 4.387 -40.375 14.108 1.00 41.50 941 LYS A CA 1
ATOM 7356 C C . LYS A 1 941 ? 3.057 -41.082 14.392 1.00 41.50 941 LYS A C 1
ATOM 7358 O O . LYS A 1 941 ? 2.082 -40.876 13.671 1.00 41.50 941 LYS A O 1
ATOM 7363 N N . MET A 1 942 ? 3.022 -41.900 15.442 1.00 35.06 942 MET A N 1
ATOM 7364 C CA . MET A 1 942 ? 1.789 -42.484 15.977 1.00 35.06 942 MET A CA 1
ATOM 7365 C C . MET A 1 942 ? 0.813 -41.365 16.371 1.00 35.06 942 MET A C 1
ATOM 7367 O O . MET A 1 942 ? 1.193 -40.393 17.028 1.00 35.06 942 MET A O 1
ATOM 7371 N N . LYS A 1 943 ? -0.456 -41.483 15.960 1.00 38.53 943 LYS A N 1
ATOM 7372 C CA . LYS A 1 943 ? -1.519 -40.554 16.367 1.00 38.53 943 LYS A CA 1
ATOM 7373 C C . LYS A 1 943 ? -1.718 -40.648 17.886 1.00 38.53 943 LYS A C 1
ATOM 7375 O O . LYS A 1 943 ? -1.794 -41.745 18.435 1.00 38.53 943 LYS A O 1
ATOM 7380 N N . LYS A 1 944 ? -1.891 -39.494 18.546 1.00 39.94 944 LYS A N 1
ATOM 7381 C CA . LYS A 1 944 ? -2.104 -39.310 20.003 1.00 39.94 944 LYS A CA 1
ATOM 7382 C C . LYS A 1 944 ? -3.158 -40.231 20.652 1.00 39.94 944 LYS A C 1
ATOM 7384 O O . LYS A 1 944 ? -3.148 -40.376 21.866 1.00 39.94 944 LYS A O 1
ATOM 7389 N N . LYS A 1 945 ? -4.028 -40.887 19.876 1.00 38.19 945 LYS A N 1
ATOM 7390 C CA . LYS A 1 945 ? -5.084 -41.785 20.371 1.00 38.19 945 LYS A CA 1
ATOM 7391 C C . LYS A 1 945 ? -4.589 -43.158 20.861 1.00 38.19 945 LYS A C 1
ATOM 7393 O O . LYS A 1 945 ? -5.352 -43.853 21.512 1.00 38.19 945 LYS A O 1
ATOM 7398 N N . GLN A 1 946 ? -3.334 -43.539 20.593 1.00 34.09 946 GLN A N 1
ATOM 7399 C CA . GLN A 1 946 ? -2.775 -44.840 21.009 1.00 34.09 946 GLN A CA 1
ATOM 7400 C C . GLN A 1 946 ? -1.778 -44.762 22.183 1.00 34.09 946 GLN A C 1
ATOM 7402 O O . GLN A 1 946 ? -1.363 -45.795 22.694 1.00 34.09 946 GLN A O 1
ATOM 7407 N N . MET A 1 947 ? -1.435 -43.559 22.668 1.00 34.59 947 MET A N 1
ATOM 7408 C CA . MET A 1 947 ? -0.617 -43.381 23.885 1.00 34.59 947 MET A CA 1
ATOM 7409 C C . MET A 1 947 ? -1.425 -43.489 25.191 1.00 34.59 947 MET A C 1
ATOM 7411 O O . MET A 1 947 ? -0.833 -43.614 26.258 1.00 34.59 947 MET A O 1
ATOM 7415 N N . GLN A 1 948 ? -2.760 -43.456 25.128 1.00 37.78 948 GLN A N 1
ATOM 7416 C CA . GLN A 1 948 ? -3.624 -43.550 26.313 1.00 37.78 948 GLN A CA 1
ATOM 7417 C C . GLN A 1 948 ? -3.904 -44.987 26.782 1.00 37.78 948 GLN A C 1
ATOM 7419 O O . GLN A 1 948 ? -4.448 -45.152 27.865 1.00 37.78 948 GLN A O 1
ATOM 7424 N N . LEU A 1 949 ? -3.496 -46.020 26.033 1.00 36.25 949 LEU A N 1
ATOM 7425 C CA . LEU A 1 949 ? -3.720 -47.424 26.417 1.00 36.25 949 LEU A CA 1
ATOM 7426 C C . LEU A 1 949 ? -2.527 -48.099 27.127 1.00 36.25 949 LEU A C 1
ATOM 7428 O O . LEU A 1 949 ? -2.558 -49.301 27.355 1.00 36.25 949 LEU A O 1
ATOM 7432 N N . MET A 1 950 ? -1.476 -47.350 27.477 1.00 32.56 950 MET A N 1
ATOM 7433 C CA . MET A 1 950 ? -0.242 -47.878 28.094 1.00 32.56 950 MET A CA 1
ATOM 7434 C C . MET A 1 950 ? 0.225 -47.039 29.299 1.00 32.56 950 MET A C 1
ATOM 7436 O O . MET A 1 950 ? 1.419 -46.853 29.524 1.00 32.56 950 MET A O 1
ATOM 7440 N N . ARG A 1 951 ? -0.709 -46.506 30.096 1.00 34.47 951 ARG A N 1
ATOM 7441 C CA . ARG A 1 951 ? -0.398 -45.959 31.425 1.00 34.47 951 ARG A CA 1
ATOM 7442 C C . ARG A 1 951 ? -1.220 -46.690 32.477 1.00 34.47 951 ARG A C 1
ATOM 7444 O O . ARG A 1 951 ? -2.416 -46.458 32.603 1.00 34.47 951 ARG A O 1
ATOM 7451 N N . GLY A 1 952 ? -0.551 -47.586 33.199 1.00 38.78 952 GLY A N 1
ATOM 7452 C CA . GLY A 1 952 ? -1.041 -48.107 34.470 1.00 38.78 952 GLY A CA 1
ATOM 7453 C C . GLY A 1 952 ? -1.085 -47.005 35.540 1.00 38.78 952 GLY A C 1
ATOM 7454 O O . GLY A 1 952 ? -0.501 -45.930 35.354 1.00 38.78 952 GLY A O 1
ATOM 7455 N N . PRO A 1 953 ? -1.795 -47.242 36.650 1.00 30.70 953 PRO A N 1
ATOM 7456 C CA . PRO A 1 953 ? -2.111 -46.218 37.626 1.00 30.70 953 PRO A CA 1
ATOM 7457 C C . PRO A 1 953 ? -0.962 -46.081 38.625 1.00 30.70 953 PRO A C 1
ATOM 7459 O O . PRO A 1 953 ? -0.917 -46.807 39.605 1.00 30.70 953 PRO A O 1
ATOM 7462 N N . GLN A 1 954 ? -0.027 -45.169 38.374 1.00 30.30 954 GLN A N 1
ATOM 7463 C CA . GLN A 1 954 ? 0.714 -44.438 39.412 1.00 30.30 954 GLN A CA 1
ATOM 7464 C C . GLN A 1 954 ? 1.607 -43.399 38.731 1.00 30.30 954 GLN A C 1
ATOM 7466 O O . GLN A 1 954 ? 2.491 -43.722 37.940 1.00 30.30 954 GLN A O 1
ATOM 7471 N N . GLY A 1 955 ? 1.304 -42.126 38.977 1.00 31.66 955 GLY A N 1
ATOM 7472 C CA . GLY A 1 955 ? 2.043 -40.998 38.433 1.00 31.66 955 GLY A CA 1
ATOM 7473 C C . GLY A 1 955 ? 3.230 -40.633 39.311 1.00 31.66 955 GLY A C 1
ATOM 7474 O O . GLY A 1 955 ? 3.053 -40.436 40.505 1.00 31.66 955 GLY A O 1
ATOM 7475 N N . VAL A 1 956 ? 4.402 -40.468 38.696 1.00 26.84 956 VAL A N 1
ATOM 7476 C CA . VAL A 1 956 ? 5.480 -39.594 39.178 1.00 26.84 956 VAL A CA 1
ATOM 7477 C C . VAL A 1 956 ? 6.189 -39.017 37.949 1.00 26.84 956 VAL A C 1
ATOM 7479 O O . VAL A 1 956 ? 6.542 -39.744 37.020 1.00 26.84 956 VAL A O 1
ATOM 7482 N N . VAL A 1 957 ? 6.344 -37.695 37.918 1.00 30.08 957 VAL A N 1
ATOM 7483 C CA . VAL A 1 957 ? 7.142 -36.950 36.933 1.00 30.08 957 VAL A CA 1
ATOM 7484 C C . VAL A 1 957 ? 8.531 -36.736 37.535 1.00 30.08 957 VAL A C 1
ATOM 7486 O O . VAL A 1 957 ? 8.581 -36.253 38.664 1.00 30.08 957 VAL A O 1
ATOM 7489 N N . PRO A 1 958 ? 9.643 -37.008 36.828 1.00 28.38 958 PRO A N 1
ATOM 7490 C CA . PRO A 1 958 ? 10.934 -36.467 37.218 1.00 28.38 958 PRO A CA 1
ATOM 7491 C C . PRO A 1 958 ? 11.339 -35.286 36.329 1.00 28.38 958 PRO A C 1
ATOM 7493 O O . PRO A 1 958 ? 11.268 -35.330 35.098 1.00 28.38 958 PRO A O 1
ATOM 7496 N N . THR A 1 959 ? 11.752 -34.227 37.013 1.00 26.88 959 THR A N 1
ATOM 7497 C CA . THR A 1 959 ? 12.523 -33.080 36.535 1.00 26.88 959 THR A CA 1
ATOM 7498 C C . THR A 1 959 ? 14.027 -33.385 36.521 1.00 26.88 959 THR A C 1
ATOM 7500 O O . THR A 1 959 ? 14.477 -34.339 37.146 1.00 26.88 959 THR A O 1
ATOM 7503 N N . GLU A 1 960 ? 14.762 -32.480 35.867 1.00 27.02 960 GLU A N 1
ATOM 7504 C CA . GLU A 1 960 ? 16.221 -32.265 35.891 1.00 27.02 960 GLU A CA 1
ATOM 7505 C C . GLU A 1 960 ? 17.100 -33.100 34.949 1.00 27.02 960 GLU A C 1
ATOM 7507 O O . GLU A 1 960 ? 16.888 -34.282 34.690 1.00 27.02 960 GLU A O 1
ATOM 7512 N N . GLY A 1 961 ? 18.083 -32.402 34.374 1.00 26.09 961 GLY A N 1
ATOM 7513 C CA . GLY A 1 961 ? 19.150 -32.983 33.574 1.00 26.09 961 GLY A CA 1
ATOM 7514 C C . GLY A 1 961 ? 20.419 -33.154 34.391 1.00 26.09 961 GLY A C 1
ATOM 7515 O O . GLY A 1 961 ? 20.574 -32.497 35.404 1.00 26.09 961 GLY A O 1
ATOM 7516 N N . GLU A 1 962 ? 21.345 -33.974 33.902 1.00 25.17 962 GLU A N 1
ATOM 7517 C CA . GLU A 1 962 ? 22.785 -33.747 34.021 1.00 25.17 962 GLU A CA 1
ATOM 7518 C C . GLU A 1 962 ? 23.567 -34.767 33.183 1.00 25.17 962 GLU A C 1
ATOM 7520 O O . GLU A 1 962 ? 23.064 -35.799 32.740 1.00 25.17 962 GLU A O 1
ATOM 7525 N N . HIS A 1 963 ? 24.807 -34.383 32.908 1.00 26.11 963 HIS A N 1
ATOM 7526 C CA . HIS A 1 963 ? 25.818 -35.038 32.097 1.00 26.11 963 HIS A CA 1
ATOM 7527 C C . HIS A 1 963 ? 26.125 -36.495 32.464 1.00 26.11 963 HIS A C 1
ATOM 7529 O O . HIS A 1 963 ? 26.380 -36.778 33.623 1.00 26.11 963 HIS A O 1
ATOM 7535 N N . VAL A 1 964 ? 26.394 -37.333 31.450 1.00 24.83 964 VAL A N 1
ATOM 7536 C CA . VAL A 1 964 ? 27.577 -38.219 31.467 1.00 24.83 964 VAL A CA 1
ATOM 7537 C C . VAL A 1 964 ? 28.194 -38.290 30.066 1.00 24.83 964 VAL A C 1
ATOM 7539 O O . VAL A 1 964 ? 27.572 -38.727 29.099 1.00 24.83 964 VAL A O 1
ATOM 7542 N N . LYS A 1 965 ? 29.448 -37.836 29.966 1.00 25.86 965 LYS A N 1
ATOM 7543 C CA . LYS A 1 965 ? 30.395 -38.201 28.907 1.00 25.86 965 LYS A CA 1
ATOM 7544 C C . LYS A 1 965 ? 30.943 -39.592 29.223 1.00 25.86 965 LYS A C 1
ATOM 7546 O O . LYS A 1 965 ? 31.461 -39.754 30.318 1.00 25.86 965 LYS A O 1
ATOM 7551 N N . THR A 1 966 ? 31.011 -40.486 28.242 1.00 25.73 966 THR A N 1
ATOM 7552 C CA . THR A 1 966 ? 32.126 -41.442 28.100 1.00 25.73 966 THR A CA 1
ATOM 7553 C C . THR A 1 966 ? 32.202 -41.942 26.659 1.00 25.73 966 THR A C 1
ATOM 7555 O O . THR A 1 966 ? 31.193 -42.212 26.013 1.00 25.73 966 THR A O 1
ATOM 7558 N N . GLY A 1 967 ? 33.431 -41.968 26.146 1.00 24.97 967 GLY A N 1
ATOM 7559 C CA . GLY A 1 967 ? 33.803 -42.465 24.826 1.00 24.97 967 GLY A CA 1
ATOM 7560 C C . GLY A 1 967 ? 33.915 -43.998 24.754 1.00 24.97 967 GLY A C 1
ATOM 7561 O O . GLY A 1 967 ? 33.408 -44.693 25.629 1.00 24.97 967 GLY A O 1
ATOM 7562 N N . PRO A 1 968 ? 34.549 -44.524 23.691 1.00 43.69 968 PRO A N 1
ATOM 7563 C CA . PRO A 1 968 ? 34.068 -45.692 22.956 1.00 43.69 968 PRO A CA 1
ATOM 7564 C C . PRO A 1 968 ? 34.804 -46.992 23.304 1.00 43.69 968 PRO A C 1
ATOM 7566 O O . PRO A 1 968 ? 35.957 -46.965 23.723 1.00 43.69 968 PRO A O 1
ATOM 7569 N N . SER A 1 969 ? 34.181 -48.139 23.020 1.00 25.42 969 SER A N 1
ATOM 7570 C CA . SER A 1 969 ? 34.905 -49.398 22.832 1.00 25.42 969 SER A CA 1
ATOM 7571 C C . SER A 1 969 ? 34.126 -50.374 21.946 1.00 25.42 969 SER A C 1
ATOM 7573 O O . SER A 1 969 ? 32.900 -50.423 21.942 1.00 25.42 969 SER A O 1
ATOM 7575 N N . THR A 1 970 ? 34.921 -51.068 21.153 1.00 26.03 970 THR A N 1
ATOM 7576 C CA . THR A 1 970 ? 34.728 -51.991 20.034 1.00 26.03 970 THR A CA 1
ATOM 7577 C C . THR A 1 970 ? 34.106 -53.354 20.358 1.00 26.03 970 THR A C 1
ATOM 7579 O O . THR A 1 970 ? 34.222 -53.819 21.485 1.00 26.03 970 THR A O 1
ATOM 7582 N N . ALA A 1 971 ? 33.674 -54.033 19.274 1.00 27.47 971 ALA A N 1
ATOM 7583 C CA . ALA A 1 971 ? 33.641 -55.500 19.078 1.00 27.47 971 ALA A CA 1
ATOM 7584 C C . ALA A 1 971 ? 32.536 -56.265 19.843 1.00 27.47 971 ALA A C 1
ATOM 7586 O O . ALA A 1 971 ? 32.191 -55.906 20.954 1.00 27.47 971 ALA A O 1
ATOM 7587 N N . GLN A 1 972 ? 31.932 -57.362 19.382 1.00 27.28 972 GLN A N 1
ATOM 7588 C CA . GLN A 1 972 ? 31.755 -58.093 18.118 1.00 27.28 972 GLN A CA 1
ATOM 7589 C C . GLN A 1 972 ? 30.808 -59.269 18.492 1.00 27.28 972 GLN A C 1
ATOM 7591 O O . GLN A 1 972 ? 30.726 -59.616 19.666 1.00 27.28 972 GLN A O 1
ATOM 7596 N N . LEU A 1 973 ? 30.216 -59.923 17.485 1.00 26.81 973 LEU A N 1
ATOM 7597 C CA . LEU A 1 973 ? 29.726 -61.321 17.484 1.00 26.81 973 LEU A CA 1
ATOM 7598 C C . LEU A 1 973 ? 28.336 -61.666 18.078 1.00 26.81 973 LEU A C 1
ATOM 7600 O O . LEU A 1 973 ? 28.066 -61.485 19.256 1.00 26.81 973 LEU A O 1
ATOM 7604 N N . GLU A 1 974 ? 27.510 -62.203 17.158 1.00 26.59 974 GLU A N 1
ATOM 7605 C CA . GLU A 1 974 ? 26.754 -63.481 17.198 1.00 26.59 974 GLU A CA 1
ATOM 7606 C C . GLU A 1 974 ? 25.808 -63.741 18.387 1.00 26.59 974 GLU A C 1
ATOM 7608 O O . GLU A 1 974 ? 26.201 -63.637 19.535 1.00 26.59 974 GLU A O 1
ATOM 7613 N N . ALA A 1 975 ? 24.526 -64.106 18.278 1.00 26.39 975 ALA A N 1
ATOM 7614 C CA . ALA A 1 975 ? 23.684 -64.888 17.357 1.00 26.39 975 ALA A CA 1
ATOM 7615 C C . ALA A 1 975 ? 22.906 -65.893 18.242 1.00 26.39 975 ALA A C 1
ATOM 7617 O O . ALA A 1 975 ? 23.427 -66.369 19.247 1.00 26.39 975 ALA A O 1
ATOM 7618 N N . SER A 1 976 ? 21.698 -66.270 17.801 1.00 25.00 976 SER A N 1
ATOM 7619 C CA . SER A 1 976 ? 20.754 -67.235 18.412 1.00 25.00 976 SER A CA 1
ATOM 7620 C C . SER A 1 976 ? 19.975 -66.685 19.623 1.00 25.00 976 SER A C 1
ATOM 7622 O O . SER A 1 976 ? 20.526 -65.967 20.439 1.00 25.00 976 SER A O 1
ATOM 7624 N N . THR A 1 977 ? 18.669 -66.901 19.799 1.00 25.86 977 THR A N 1
ATOM 7625 C CA . THR A 1 977 ? 17.781 -68.018 19.419 1.00 25.86 977 THR A CA 1
ATOM 7626 C C . THR A 1 977 ? 16.337 -67.451 19.381 1.00 25.86 977 THR A C 1
ATOM 7628 O O . THR A 1 977 ? 15.950 -66.692 20.262 1.00 25.86 977 THR A O 1
ATOM 7631 N N . GLU A 1 978 ? 15.560 -67.559 18.292 1.00 25.30 978 GLU A N 1
ATOM 7632 C CA . GLU A 1 978 ? 14.526 -68.600 18.064 1.00 25.30 978 GLU A CA 1
ATOM 7633 C C . GLU A 1 978 ? 13.890 -69.142 19.369 1.00 25.30 978 GLU A C 1
ATOM 7635 O O . GLU A 1 978 ? 14.603 -69.599 20.245 1.00 25.30 978 GLU A O 1
ATOM 7640 N N . ARG A 1 979 ? 12.574 -69.216 19.605 1.00 26.27 979 ARG A N 1
ATOM 7641 C CA . ARG A 1 979 ? 11.388 -69.283 18.740 1.00 26.27 979 ARG A CA 1
ATOM 7642 C C . ARG A 1 979 ? 10.140 -69.128 19.618 1.00 26.27 979 ARG A C 1
ATOM 7644 O O . ARG A 1 979 ? 10.055 -69.713 20.694 1.00 26.27 979 ARG A O 1
ATOM 7651 N N . GLN A 1 980 ? 9.114 -68.480 19.074 1.00 26.16 980 GLN A N 1
ATOM 7652 C CA . GLN A 1 980 ? 7.731 -68.812 19.407 1.00 26.16 980 GLN A CA 1
ATOM 7653 C C . GLN A 1 980 ? 7.424 -70.249 18.950 1.00 26.16 980 GLN A C 1
ATOM 7655 O O . GLN A 1 980 ? 7.657 -70.623 17.803 1.00 26.16 980 GLN A O 1
ATOM 7660 N N . THR A 1 981 ? 6.852 -71.034 19.853 1.00 26.81 981 THR A N 1
ATOM 7661 C CA . THR A 1 981 ? 6.038 -72.237 19.616 1.00 26.81 981 THR A CA 1
ATOM 7662 C C . THR A 1 981 ? 4.917 -72.146 20.660 1.00 26.81 981 THR A C 1
ATOM 7664 O O . THR A 1 981 ? 5.147 -71.620 21.737 1.00 26.81 981 THR A O 1
ATOM 7667 N N . GLN A 1 982 ? 3.666 -72.537 20.478 1.00 26.91 982 GLN A N 1
ATOM 7668 C CA . GLN A 1 982 ? 2.971 -73.352 19.500 1.00 26.91 982 GLN A CA 1
ATOM 7669 C C . GLN A 1 982 ? 1.476 -73.086 19.761 1.00 26.91 982 GLN A C 1
ATOM 7671 O O . GLN A 1 982 ? 1.030 -73.176 20.904 1.00 26.91 982 GLN A O 1
ATOM 7676 N N . HIS A 1 983 ? 0.673 -72.898 18.716 1.00 28.98 983 HIS A N 1
ATOM 7677 C CA . HIS A 1 983 ? -0.639 -73.539 18.705 1.00 28.98 983 HIS A CA 1
ATOM 7678 C C . HIS A 1 983 ? -0.843 -74.228 17.358 1.00 28.98 983 HIS A C 1
ATOM 7680 O O . HIS A 1 983 ? -0.708 -73.640 16.287 1.00 28.98 983 HIS A O 1
ATOM 7686 N N . GLN A 1 984 ? -1.031 -75.539 17.460 1.00 29.09 984 GLN A N 1
ATOM 7687 C CA . GLN A 1 984 ? -1.138 -76.517 16.390 1.00 29.09 984 GLN A CA 1
ATOM 7688 C C . GLN A 1 984 ? -2.583 -76.593 15.880 1.00 29.09 984 GLN A C 1
ATOM 7690 O O . GLN A 1 984 ? -3.503 -76.673 16.687 1.00 29.09 984 GLN A O 1
ATOM 7695 N N . LYS A 1 985 ? -2.774 -76.754 14.565 1.00 27.27 985 LYS A N 1
ATOM 7696 C CA . LYS A 1 985 ? -3.303 -77.995 13.953 1.00 27.27 985 LYS A CA 1
ATOM 7697 C C . LYS A 1 985 ? -3.351 -77.873 12.424 1.00 27.27 985 LYS A C 1
ATOM 7699 O O . LYS A 1 985 ? -3.548 -76.806 11.860 1.00 27.27 985 LYS A O 1
ATOM 7704 N N . ARG A 1 986 ? -3.078 -79.001 11.764 1.00 26.88 986 ARG A N 1
ATOM 7705 C CA . ARG A 1 986 ? -2.720 -79.184 10.345 1.00 26.88 986 ARG A CA 1
ATOM 7706 C C . ARG A 1 986 ? -3.752 -80.082 9.636 1.00 26.88 986 ARG A C 1
ATOM 7708 O O . ARG A 1 986 ? -4.310 -80.955 10.294 1.00 26.88 986 ARG A O 1
ATOM 7715 N N . ARG A 1 987 ? -3.774 -79.983 8.287 1.00 29.47 987 ARG A N 1
ATOM 7716 C CA . ARG A 1 987 ? -4.397 -80.830 7.215 1.00 29.47 987 ARG A CA 1
ATOM 7717 C C . ARG A 1 987 ? -5.783 -80.344 6.737 1.00 29.47 987 ARG A C 1
ATOM 7719 O O . ARG A 1 987 ? -6.633 -80.112 7.575 1.00 29.47 987 ARG A O 1
ATOM 7726 N N . LYS A 1 988 ? -6.111 -80.180 5.438 1.00 27.86 988 LYS A N 1
ATOM 7727 C CA . LYS A 1 988 ? -5.618 -80.675 4.115 1.00 27.86 988 LYS A CA 1
ATOM 7728 C C . LYS A 1 988 ? -5.697 -79.518 3.072 1.00 27.86 988 LYS A C 1
ATOM 7730 O O . LYS A 1 988 ? -6.660 -78.773 3.120 1.00 27.86 988 LYS A O 1
ATOM 7735 N N . ASN A 1 989 ? -4.670 -79.190 2.267 1.00 30.70 989 ASN A N 1
ATOM 7736 C CA . ASN A 1 989 ? -4.296 -79.739 0.934 1.00 30.70 989 ASN A CA 1
ATOM 7737 C C . ASN A 1 989 ? -5.453 -79.751 -0.106 1.00 30.70 989 ASN A C 1
ATOM 7739 O O . ASN A 1 989 ? -6.486 -80.320 0.201 1.00 30.70 989 ASN A O 1
ATOM 7743 N N . GLN A 1 990 ? -5.340 -79.300 -1.369 1.00 35.69 990 GLN A N 1
ATOM 7744 C CA . GLN A 1 990 ? -4.208 -78.803 -2.170 1.00 35.69 990 GLN A CA 1
ATOM 7745 C C . GLN A 1 990 ? -4.686 -78.388 -3.593 1.00 35.69 990 GLN A C 1
ATOM 7747 O O . GLN A 1 990 ? -5.631 -78.991 -4.093 1.00 35.69 990 GLN A O 1
ATOM 7752 N N . ARG A 1 991 ? -3.873 -77.544 -4.268 1.00 35.31 991 ARG A N 1
ATOM 7753 C CA . ARG A 1 991 ? -3.682 -77.303 -5.733 1.00 35.31 991 ARG A CA 1
ATOM 7754 C C . ARG A 1 991 ? -4.378 -76.049 -6.308 1.00 35.31 991 ARG A C 1
ATOM 7756 O O . ARG A 1 991 ? -5.565 -75.887 -6.124 1.00 35.31 991 ARG A O 1
ATOM 7763 N N . LYS A 1 992 ? -3.710 -75.167 -7.070 1.00 37.12 992 LYS A N 1
ATOM 7764 C CA . LYS A 1 992 ? -2.415 -75.267 -7.781 1.00 37.12 992 LYS A CA 1
ATOM 7765 C C . LYS A 1 992 ? -1.928 -73.866 -8.229 1.00 37.12 992 LYS A C 1
ATOM 7767 O O . LYS A 1 992 ? -2.686 -73.160 -8.868 1.00 37.12 992 LYS A O 1
ATOM 7772 N N . ARG A 1 993 ? -0.624 -73.634 -8.021 1.00 43.09 993 ARG A N 1
ATOM 7773 C CA . ARG A 1 993 ? 0.377 -72.973 -8.896 1.00 43.09 993 ARG A CA 1
ATOM 7774 C C . ARG A 1 993 ? 0.230 -71.489 -9.293 1.00 43.09 993 ARG A C 1
ATOM 7776 O O . ARG A 1 993 ? -0.729 -71.131 -9.952 1.00 43.09 993 ARG A O 1
ATOM 7783 N N . LYS A 1 994 ? 1.274 -70.680 -9.107 1.00 35.94 994 LYS A N 1
ATOM 7784 C CA . LYS A 1 994 ? 2.394 -70.750 -8.149 1.00 35.94 994 LYS A CA 1
ATOM 7785 C C . LYS A 1 994 ? 2.981 -69.356 -8.015 1.00 35.94 994 LYS A C 1
ATOM 7787 O O . LYS A 1 994 ? 3.098 -68.713 -9.077 1.00 35.94 994 LYS A O 1
#

Foldseek 3Di:
DKKKKKKAQAPDFQVVCVVVLVVLVVVVLVVAVLDWDWDTGGRIIMIMRHNAWFFNDFPDDQDAAPVRQKTKDKDWAFLPQVVLVVVLVVVPGDDRTRGSPCSLVSCVVVVPDPLRSQVVTDIFMWMKMAGNVVRKIKTAGEAQRPQWKKWFAFPNGMIIMISDCSSPVPGGPDMDTDDHQWMDIPPPDPDDDIHHSHDDPCVVPPDPDDDDPVRVLVVLLVVLVSVPDGPDDDDQDDDQDDNSVSSVVSSVVVVVCVVCDVDVVSVVVCQVVPVDPNPDDDDDDDDDPDDPCVPVLDPQQDQDPPPPPDDDDDPPDLNVLSVVLVVCVVVVVLVSQLVSLVVSCVVPLQDLSSLSSNLSSCVSVVVLVVNVVVVPPPSRPNLVVDDPVSVLSSLLSNLVSCVSQLVLVVSVVSCVVRNDPVDLSSLLSNLSSCVLVVVLVVSLVSLVVSLVCQVPDPCVPCPPVNLVSLLSSLQSCLSNLPDPCNVVSDVVNPDDDQDLSSLQSVLSSCVSVVVLVSSLVSLVVSLVNVCVNNVHPDPLDLVNLVSLLVNLVSCVVVVVLVSSLVSLVSNVDARPPPDGHDLQSNLSSLLVNCVSVPPPDDLVVSLVSNVVSVPPPCNVSVDGLVRLLSSLLSNLLSCLVVLVLVVSVVSLVVNCVVVDPVLVLALSSLLSVLSSCVSPVNLVVSLVSLVVSCVVQVPPPRNLVSLLSNLQSQLQDLVRLVVSCVSLVVVPCCSCLVDQSNLVSLLSSLPDPDPVSLVSNLVSLVSSLVVLVVDQDDPLLSRLLVSLVVCVVSLVLVSNLSSLLSNCVRPDPVCLVVSLVSNVSSVVSDPDDDPVSVVSSVVSVVVVVVVCVCVPVPPVPPPDDDDDPPPDDDDDDDDDDDDDDDDDDDDDDDDDDDDDDDDDDDDDDPDQQDPVCNVRPDDPDPCPPPDLCPDPPDDPDDDPPPVVVPDDDDDDDDDDDDDDDDDDDDDDDDDDDDDDDDDDDDDDDDDDDD

Radius of gyration: 39.65 Å; chains: 1; bounding box: 98×118×99 Å

Sequence (994 aa):
MCGILAVFGLKEDAEIFRPTGLQLSKRIRHRGPDWSSCYCHKDVFIAHERLAIVDVESGAQPLYNKDHTTVLAVNGEIYNYQPIREQLIKEGFEFASGSDCEVMLHMYDRGDSMEDLLNQLRGMFAFVIYDATSGRYVAARDHIGIIPLYIGWGPDGEVYFASEMKALSDRCTNYKQFPPGHYYDSVKHGIHKFERWYNPSWRLEIPTQRPTPEELRTALVNSVESHMMADVPYGVLLSGGLDSSLVASIASRIRMRQACGDDEDYCRKLRKSGKLPKIARLRSWNPRGMTSDQDKFFRSPSMPAARVGKAAPSPGTVSEQFYQIDRCFKDEAYQEASRTAKQILSKQPENTQAVMCYLYSQIQLSQWKNCLNFMDSKSTGALDKCTLEDRATLSYYRAYCLYRLNREGECLEEISRNGDSNSEKWQVLEAQCRYRLHQYSKTTELYQKLLADAENGSNGEDSESALLLSINLLASCVSGGSTDDLDKLMKDLGEPEDAYELAYNLACAYLLKKDYVKAEDMLVLASSLCKGELDIDTDSDPELNWIKAQLGYLRQLQGRTGEAAEIYEKIMRPVIGGMKNDISVMATACNNLVTLRPKGSSLFDALKRVRLASKAESLESKLTAGQLKTLGLNKSIALSSRSKISEARAVLSQLEAQLGDSFTRSGTAAVCRAVIQYASGVKEEAVDTLKSWLASNSSSEDSTFVRLSLAGLLAESPATRSEAANLLSALGPEISMGRPEAVRQRFGAHSGDTAEDRAALRNEITEVLNFWEKRSSGDAAAVLRYVADVATRNKFYEEAVRTWELYGSKVGDTGAVEAVQGLVAAISRVDAPSSESLSNASMLVERLVQRSSEAEAIEDAIDDVDPEELEGMDVSMGSWKVAATAPTAAVEGENVEVKKRHRKRKPRYPKGFDPENPSAFKKPDPERWLPKHERSDYRRKMKKKQMQLMRGPQGVVPTEGEHVKTGPSTAQLEASTERQTQHQKRRKNQRKRK

Secondary structure (DSSP, 8-state):
--EEEEEE--SS-HHHHHHHHHHHHHTTGGG--SEEEEEEETTEEEEEEE---S-TTT--SSEE-TTS-EEEEEEEEETTHHHHHHHHHHTTPPPS---TTHHHHHHHHTT--HHHHHHH--EEEEEEEEETTTTEEEEEE-SS--S--EEEE-TTS-EEEESSGGGTTTT-SEEEEPPTTEEEETTTSSTT--EE----GGGTS---SPPPHHHHHHHHHHHHHHT---SS-------SSHHHHHHHHHHHHHHHHHHHTT-HHHHHHHHHTT-S------------SS-TTHHHHSPPPPPP---TTS--PPTT-HHHHHHHHHHHHHTT-HHHHHHHHHHHHHH-TT-HHHHHHHHHHHHHTT-HHHHHHHHH-TT-TTGGG--HHHHHHHHHHHHHHHHHTT-HHHHHHHHHHH--TT-HHHHHHHHHHHHHTT-HHHHHHHHHHHHHHHHHSS-TT-HHHHHHHHHHHHHHHHHHT--TTHHHHHHHH-S-SS-HHHHHHHHHHHHHTT-HHHHHHHHHHHHHHHHHHHT-SSTT-TTHHHHHHHHHHHHHHTT-HHHHHHHHHHHTSPPTTS----HHHHHHHHHHHHHH--TT--HHHHHHHHHHHTT-TTSTTTS-HHHHHHHHHHHHHHHHTTT-HHHHHHHHHHHHHHH-HHHHTSHHHHHHHHHHHHHTT-HHHHHHHHHHHHHH-TTSTTHHHHHHHHHHHHHTSGGGHHHHHHHHHTT-HHHHTTSHHHHHHHHHTT--SSHHHHHHHHHHHHHHHHHHHT--SSTHHHHHHHHHHHHHHTT-HHHHHHHHHHHHHHHGGGGHHHHHHHHHHHHTT-SS--HHHHHHHHHHHHHHHHHTTTT-SSGGG-TT--GGG-S-----PPPPP-PPPPPPPP-------------PPPPPPPTT--TT-GGG-PPP-TTTTS-TTSSTT------GGGGGGS--S---PPP-----------------------------------